Protein AF-A0A6P1MLG8-F1 (afdb_monomer_lite)

pLDDT: mean 82.68, std 13.09, range [25.73, 98.88]

Radius of gyration: 43.0 Å; chains: 1; bounding box: 121×91×119 Å

Structure (mmCIF, N/CA/C/O backbone):
data_AF-A0A6P1MLG8-F1
#
_entry.id   AF-A0A6P1MLG8-F1
#
loop_
_atom_site.group_PDB
_atom_site.id
_atom_site.type_symbol
_atom_site.label_atom_id
_atom_site.label_alt_id
_atom_site.label_comp_id
_atom_site.label_asym_id
_atom_site.label_entity_id
_atom_site.label_seq_id
_atom_site.pdbx_PDB_ins_code
_atom_site.Cartn_x
_atom_site.Cartn_y
_atom_site.Cartn_z
_atom_site.occupancy
_atom_site.B_iso_or_equiv
_atom_site.auth_seq_id
_atom_site.auth_comp_id
_atom_site.auth_asym_id
_atom_site.auth_atom_id
_atom_site.pdbx_PDB_model_num
ATOM 1 N N . MET A 1 1 ? 18.550 14.071 -23.595 1.00 86.19 1 MET A N 1
ATOM 2 C CA . MET A 1 1 ? 18.150 13.439 -22.308 1.00 86.19 1 MET A CA 1
ATOM 3 C C . MET A 1 1 ? 18.180 14.402 -21.125 1.00 86.19 1 MET A C 1
ATOM 5 O O . MET A 1 1 ? 17.138 14.565 -20.505 1.00 86.19 1 MET A O 1
ATOM 9 N N . ALA A 1 2 ? 19.297 15.062 -20.810 1.00 88.19 2 ALA A N 1
ATOM 10 C CA . ALA A 1 2 ? 19.370 16.009 -19.695 1.00 88.19 2 ALA A CA 1
ATOM 11 C C . ALA A 1 2 ? 19.981 17.363 -20.088 1.00 88.19 2 ALA A C 1
ATOM 13 O O . ALA A 1 2 ? 20.887 17.410 -20.922 1.00 88.19 2 ALA A O 1
ATOM 14 N N . GLY A 1 3 ? 19.509 18.452 -19.478 1.00 85.19 3 GLY A N 1
ATOM 15 C CA . GLY A 1 3 ? 20.079 19.789 -19.663 1.00 85.19 3 GLY A CA 1
ATOM 16 C C . GLY A 1 3 ? 21.443 19.919 -18.982 1.00 85.19 3 GLY A C 1
ATOM 17 O O . GLY A 1 3 ? 22.409 20.344 -19.613 1.00 85.19 3 GLY A O 1
ATOM 18 N N . GLN A 1 4 ? 21.554 19.471 -17.729 1.00 88.19 4 GLN A N 1
ATOM 19 C CA . GLN A 1 4 ? 22.818 19.355 -16.998 1.00 88.19 4 GLN A CA 1
ATOM 20 C C . GLN A 1 4 ? 22.858 18.107 -16.112 1.00 88.19 4 GLN A C 1
ATOM 22 O O . GLN A 1 4 ? 21.869 17.800 -15.454 1.00 88.19 4 GLN A O 1
ATOM 27 N N . ILE A 1 5 ? 24.013 17.444 -16.034 1.00 86.12 5 ILE A N 1
ATOM 28 C CA . ILE A 1 5 ? 24.300 16.369 -15.070 1.00 86.12 5 ILE A CA 1
ATOM 29 C C . ILE A 1 5 ? 25.652 16.616 -14.381 1.00 86.12 5 ILE A C 1
ATOM 31 O O . ILE A 1 5 ? 26.584 17.117 -15.011 1.00 86.12 5 ILE A O 1
ATOM 35 N N . VAL A 1 6 ? 25.762 16.282 -13.093 1.00 84.06 6 VAL A N 1
ATOM 36 C CA . VAL A 1 6 ? 26.995 16.380 -12.292 1.00 84.06 6 VAL A CA 1
ATOM 37 C C . VAL A 1 6 ? 27.158 15.111 -11.453 1.00 84.06 6 VAL A C 1
ATOM 39 O O . VAL A 1 6 ? 26.216 14.743 -10.756 1.00 84.06 6 VAL A O 1
ATOM 42 N N . SER A 1 7 ? 28.342 14.487 -11.495 1.00 80.31 7 SER A N 1
ATOM 43 C CA . SER A 1 7 ? 28.713 13.307 -10.691 1.00 80.31 7 SER A CA 1
ATOM 44 C C . SER A 1 7 ? 27.712 12.146 -10.779 1.00 80.31 7 SER A C 1
ATOM 46 O O . SER A 1 7 ? 27.046 11.791 -9.812 1.00 80.31 7 SER A O 1
ATOM 48 N N . SER A 1 8 ? 27.528 11.580 -11.973 1.00 78.94 8 SER A N 1
ATOM 49 C CA . SER A 1 8 ? 26.532 10.524 -12.217 1.00 78.94 8 SER A CA 1
ATOM 50 C C . SER A 1 8 ? 26.984 9.512 -13.267 1.00 78.94 8 SER A C 1
ATOM 52 O O . SER A 1 8 ? 27.809 9.828 -14.127 1.00 78.94 8 SER A O 1
ATOM 54 N N . GLU A 1 9 ? 26.391 8.321 -13.252 1.00 86.12 9 GLU A N 1
ATOM 55 C CA . GLU A 1 9 ? 26.496 7.339 -14.327 1.00 86.12 9 GLU A CA 1
ATOM 56 C C . GLU A 1 9 ? 25.232 7.354 -15.195 1.00 86.12 9 GLU A C 1
ATOM 58 O O . GLU A 1 9 ? 24.102 7.229 -14.724 1.00 86.12 9 GLU A O 1
ATOM 63 N N . VAL A 1 10 ? 25.426 7.524 -16.499 1.00 87.56 10 VAL A N 1
ATOM 64 C CA . VAL A 1 10 ? 24.366 7.517 -17.505 1.00 87.56 10 VAL A CA 1
ATOM 65 C C . VAL A 1 10 ? 24.697 6.411 -18.490 1.00 87.56 10 VAL A C 1
ATOM 67 O O . VAL A 1 10 ? 25.672 6.515 -19.232 1.00 87.56 10 VAL A O 1
ATOM 70 N N . SER A 1 11 ? 23.894 5.353 -18.519 1.00 90.38 11 SER A N 1
ATOM 71 C CA . SER A 1 11 ? 24.156 4.198 -19.374 1.00 90.38 11 SER A CA 1
ATOM 72 C C . SER A 1 11 ? 22.904 3.705 -20.083 1.00 90.38 11 SER A C 1
ATOM 74 O O . SER A 1 11 ? 21.806 3.815 -19.559 1.00 90.38 11 SER A O 1
ATOM 76 N N . ASN A 1 12 ? 23.037 3.141 -21.282 1.00 91.88 12 ASN A N 1
ATOM 77 C CA . ASN A 1 12 ? 21.920 2.485 -21.977 1.00 91.88 12 ASN A CA 1
ATOM 78 C C . ASN A 1 12 ? 20.707 3.403 -22.229 1.00 91.88 12 ASN A C 1
ATOM 80 O O . ASN A 1 12 ? 19.568 3.032 -21.950 1.00 91.88 12 ASN A O 1
ATOM 84 N N . ASN A 1 13 ? 20.949 4.617 -22.731 1.00 93.81 13 ASN A N 1
ATOM 85 C CA . ASN A 1 13 ? 19.914 5.631 -22.944 1.00 93.81 13 ASN A CA 1
ATOM 86 C C . ASN A 1 13 ? 19.900 6.148 -24.385 1.00 93.81 13 ASN A C 1
ATOM 88 O O . ASN A 1 13 ? 20.945 6.212 -25.035 1.00 93.81 13 ASN A O 1
ATOM 92 N N . TYR A 1 14 ? 18.743 6.597 -24.878 1.00 95.12 14 TYR A N 1
ATOM 93 C CA . TYR A 1 14 ? 18.667 7.138 -26.238 1.00 95.12 14 TYR A CA 1
ATOM 94 C C . TYR A 1 14 ? 17.743 8.339 -26.433 1.00 95.12 14 TYR A C 1
ATOM 96 O O . TYR A 1 14 ? 16.795 8.570 -25.684 1.00 95.12 14 TYR A O 1
ATOM 104 N N . ASN A 1 15 ? 18.037 9.119 -27.475 1.00 94.75 15 ASN A N 1
ATOM 105 C CA . ASN A 1 15 ? 17.224 10.248 -27.910 1.00 94.75 15 ASN A CA 1
ATOM 106 C C . ASN A 1 15 ? 16.927 10.184 -29.414 1.00 94.75 15 ASN A C 1
ATOM 108 O O . ASN A 1 15 ? 17.840 10.223 -30.242 1.00 94.75 15 ASN A O 1
ATOM 112 N N . ILE A 1 16 ? 15.642 10.172 -29.766 1.00 94.62 16 ILE A N 1
ATOM 113 C CA . ILE A 1 16 ? 15.180 10.332 -31.156 1.00 94.62 16 ILE A CA 1
ATOM 114 C C . ILE A 1 16 ? 14.435 11.660 -31.373 1.00 94.62 16 ILE A C 1
ATOM 116 O O . ILE A 1 16 ? 14.196 12.063 -32.506 1.00 94.62 16 ILE A O 1
ATOM 120 N N . GLY A 1 17 ? 14.083 12.366 -30.293 1.00 93.44 17 GLY A N 1
ATOM 121 C CA . GLY A 1 17 ? 13.396 13.653 -30.362 1.00 93.44 17 GLY A CA 1
ATOM 122 C C . GLY A 1 17 ? 14.304 14.798 -30.820 1.00 93.44 17 GLY A C 1
ATOM 123 O O . GLY A 1 17 ? 15.451 14.910 -30.386 1.00 93.44 17 GLY A O 1
ATOM 124 N N . ASN A 1 18 ? 13.783 15.687 -31.671 1.00 94.06 18 ASN A N 1
ATOM 125 C CA . ASN A 1 18 ? 14.533 16.854 -32.149 1.00 94.06 18 ASN A CA 1
ATOM 126 C C . ASN A 1 18 ? 14.794 17.861 -31.023 1.00 94.06 18 ASN A C 1
ATOM 128 O O . ASN A 1 18 ? 13.895 18.163 -30.237 1.00 94.06 18 ASN A O 1
ATOM 132 N N . ILE A 1 19 ? 15.993 18.435 -31.017 1.00 91.88 19 ILE A N 1
ATOM 133 C CA . ILE A 1 19 ? 16.480 19.430 -30.067 1.00 91.88 19 ILE A CA 1
ATOM 134 C C . ILE A 1 19 ? 16.705 20.752 -30.804 1.00 91.88 19 ILE A C 1
ATOM 136 O O . ILE A 1 19 ? 17.465 20.816 -31.767 1.00 91.88 19 ILE A O 1
ATOM 140 N N . ASN A 1 20 ? 16.076 21.824 -30.331 1.00 90.19 20 ASN A N 1
ATOM 141 C CA . ASN A 1 20 ? 16.296 23.182 -30.826 1.00 90.19 20 ASN A CA 1
ATOM 142 C C . ASN A 1 20 ? 16.650 24.101 -29.648 1.00 90.19 20 ASN A C 1
ATOM 144 O O . ASN A 1 20 ? 15.842 24.270 -28.737 1.00 90.19 20 ASN A O 1
ATOM 148 N N . ALA A 1 21 ? 17.855 24.669 -29.648 1.00 84.56 21 ALA A N 1
ATOM 149 C CA . ALA A 1 21 ? 18.370 25.534 -28.592 1.00 84.56 21 ALA A CA 1
ATOM 150 C C . ALA A 1 21 ? 18.819 26.889 -29.157 1.00 84.56 21 ALA A C 1
ATOM 152 O O . ALA A 1 21 ? 19.627 26.964 -30.077 1.00 84.56 21 ALA A O 1
ATOM 153 N N . SER A 1 22 ? 18.336 27.993 -28.589 1.00 75.69 22 SER A N 1
ATOM 154 C CA . SER A 1 22 ? 18.544 29.311 -29.195 1.00 75.69 22 SER A CA 1
ATOM 155 C C . SER A 1 22 ? 19.843 30.022 -28.817 1.00 75.69 22 SER A C 1
ATOM 157 O O . SER A 1 22 ? 20.134 31.009 -29.480 1.00 75.69 22 SER A O 1
ATOM 159 N N . LYS A 1 23 ? 20.601 29.613 -27.776 1.00 66.31 23 LYS A N 1
ATOM 160 C CA . LYS A 1 23 ? 21.800 30.362 -27.306 1.00 66.31 23 LYS A CA 1
ATOM 161 C C . LYS A 1 23 ? 22.966 29.564 -26.677 1.00 66.31 23 LYS A C 1
ATOM 163 O O . LYS A 1 23 ? 23.998 30.184 -26.435 1.00 66.31 23 LYS A O 1
ATOM 168 N N . GLN A 1 24 ? 22.866 28.257 -26.385 1.00 69.06 24 GLN A N 1
ATOM 169 C CA . GLN A 1 24 ? 23.890 27.529 -25.593 1.00 69.06 24 GLN A CA 1
ATOM 170 C C . GLN A 1 24 ? 24.137 26.058 -26.017 1.00 69.06 24 GLN A C 1
ATOM 172 O O . GLN A 1 24 ? 23.518 25.560 -26.960 1.00 69.06 24 GLN A O 1
ATOM 177 N N . ASN A 1 25 ? 25.074 25.408 -25.304 1.00 78.50 25 ASN A N 1
ATOM 178 C CA . ASN A 1 25 ? 25.494 24.001 -25.355 1.00 78.50 25 ASN A CA 1
ATOM 179 C C . ASN A 1 25 ? 24.328 23.018 -25.574 1.00 78.50 25 ASN A C 1
ATOM 181 O O . ASN A 1 25 ? 23.558 22.750 -24.653 1.00 78.50 25 ASN A O 1
ATOM 185 N N . ALA A 1 26 ? 24.229 22.440 -26.771 1.00 86.06 26 ALA A N 1
ATOM 186 C CA . ALA A 1 26 ? 23.198 21.465 -27.123 1.00 86.06 26 ALA A CA 1
ATOM 187 C C . ALA A 1 26 ? 23.804 20.074 -27.361 1.00 86.06 26 ALA A C 1
ATOM 189 O O . ALA A 1 26 ? 24.640 19.897 -28.247 1.00 86.06 26 ALA A O 1
ATOM 190 N N . GLY A 1 27 ? 23.370 19.077 -26.591 1.00 87.38 27 GLY A N 1
ATOM 191 C CA . GLY A 1 27 ? 23.768 17.680 -26.775 1.00 87.38 27 GLY A CA 1
ATOM 192 C C . GLY A 1 27 ? 22.565 16.764 -26.952 1.00 87.38 27 GLY A C 1
ATOM 193 O O . GLY A 1 27 ? 21.539 16.973 -26.308 1.00 87.38 27 GLY A O 1
ATOM 194 N N . GLY A 1 28 ? 22.694 15.734 -27.792 1.00 87.56 28 GLY A N 1
ATOM 195 C CA . GLY A 1 28 ? 21.630 14.743 -28.007 1.00 87.56 28 GLY A CA 1
ATOM 196 C C . GLY A 1 28 ? 21.229 13.999 -26.732 1.00 87.56 28 GLY A C 1
ATOM 197 O O . GLY A 1 28 ? 20.047 13.791 -26.441 1.00 87.56 28 GLY A O 1
ATOM 198 N N . ILE A 1 29 ? 22.221 13.669 -25.901 1.00 90.12 29 ILE A N 1
ATOM 199 C CA . ILE A 1 29 ? 22.004 13.052 -24.593 1.00 90.12 29 ILE A CA 1
ATOM 200 C C . ILE A 1 29 ? 22.148 14.097 -23.489 1.00 90.12 29 ILE A C 1
ATOM 202 O O . ILE A 1 29 ? 21.169 14.315 -22.776 1.00 90.12 29 ILE A O 1
ATOM 206 N N . LEU A 1 30 ? 23.289 14.784 -23.366 1.00 88.50 30 LEU A N 1
ATOM 207 C CA . LEU A 1 30 ? 23.536 15.742 -22.275 1.00 88.50 30 LEU A CA 1
ATOM 208 C C . LEU A 1 30 ? 23.954 17.118 -22.806 1.00 88.50 30 LEU A C 1
ATOM 210 O O . LEU A 1 30 ? 24.867 17.206 -23.621 1.00 88.50 30 LEU A O 1
ATOM 214 N N . GLY A 1 31 ? 23.340 18.193 -22.301 1.00 85.12 31 GLY A N 1
ATOM 215 C CA . GLY A 1 31 ? 23.728 19.575 -22.616 1.00 85.12 31 GLY A CA 1
ATOM 216 C C . GLY A 1 31 ? 25.004 20.022 -21.892 1.00 85.12 31 GLY A C 1
ATOM 217 O O . GLY A 1 31 ? 25.979 20.426 -22.517 1.00 85.12 31 GLY A O 1
ATOM 218 N N . LYS A 1 32 ? 25.040 19.918 -20.563 1.00 82.69 32 LYS A N 1
ATOM 219 C CA . LYS A 1 32 ? 26.218 20.200 -19.727 1.00 82.69 32 LYS A CA 1
ATOM 220 C C . LYS A 1 32 ? 26.530 18.991 -18.853 1.00 82.69 32 LYS A C 1
ATOM 222 O O . LYS A 1 32 ? 25.618 18.379 -18.306 1.00 82.69 32 LYS A O 1
ATOM 227 N N . TYR A 1 33 ? 27.805 18.651 -18.700 1.00 78.69 33 TYR A N 1
ATOM 228 C CA . TYR A 1 33 ? 28.207 17.530 -17.854 1.00 78.69 33 TYR A CA 1
ATOM 229 C C . TYR A 1 33 ? 29.556 17.788 -17.168 1.00 78.69 33 TYR A C 1
ATOM 231 O O . TYR A 1 33 ? 30.425 18.450 -17.738 1.00 78.69 33 TYR A O 1
ATOM 239 N N . SER A 1 34 ? 29.714 17.278 -15.946 1.00 79.62 34 SER A N 1
ATOM 240 C CA . SER A 1 34 ? 30.968 17.292 -15.177 1.00 79.62 34 SER A CA 1
ATOM 241 C C . SER A 1 34 ? 31.050 16.056 -14.278 1.00 79.62 34 SER A C 1
ATOM 243 O O . SER A 1 34 ? 30.030 15.622 -13.740 1.00 79.62 34 SER A O 1
ATOM 245 N N . ASP A 1 35 ? 32.241 15.465 -14.158 1.00 78.12 35 ASP A N 1
ATOM 246 C CA . ASP A 1 35 ? 32.533 14.301 -13.298 1.00 78.12 35 ASP A CA 1
ATOM 247 C C . ASP A 1 35 ? 31.579 13.103 -13.469 1.00 78.12 35 ASP A C 1
ATOM 249 O O . ASP A 1 35 ? 31.370 12.313 -12.559 1.00 78.12 35 ASP A O 1
ATOM 253 N N . SER A 1 36 ? 30.986 12.961 -14.658 1.00 77.38 36 SER A N 1
ATOM 254 C CA . SER A 1 36 ? 29.992 11.927 -14.972 1.00 77.38 36 SER A CA 1
ATOM 255 C C . SER A 1 36 ? 30.530 10.922 -15.990 1.00 77.38 36 SER A C 1
ATOM 257 O O . SER A 1 36 ? 31.358 11.281 -16.834 1.00 77.38 36 SER A O 1
ATOM 259 N N . LYS A 1 37 ? 30.048 9.679 -15.924 1.00 85.25 37 LYS A N 1
ATOM 260 C CA . LYS A 1 37 ? 30.339 8.601 -16.881 1.00 85.25 37 LYS A CA 1
ATOM 261 C C . LYS A 1 37 ? 29.153 8.430 -17.824 1.00 85.25 37 LYS A C 1
ATOM 263 O O . LYS A 1 37 ? 28.012 8.376 -17.373 1.00 85.25 37 LYS A O 1
ATOM 268 N N . LEU A 1 38 ? 29.421 8.347 -19.123 1.00 86.25 38 LEU A N 1
ATOM 269 C CA . LEU A 1 38 ? 28.404 8.146 -20.150 1.00 86.25 38 LEU A CA 1
ATOM 270 C C . LEU A 1 38 ? 28.769 6.933 -21.004 1.00 86.25 38 LEU A C 1
ATOM 272 O O . LEU A 1 38 ? 29.822 6.932 -21.643 1.00 86.25 38 LEU A O 1
ATOM 276 N N . SER A 1 39 ? 27.909 5.916 -21.032 1.00 88.12 39 SER A N 1
ATOM 277 C CA . SER A 1 39 ? 28.180 4.667 -21.748 1.00 88.12 39 SER A CA 1
ATOM 278 C C . SER A 1 39 ? 26.981 4.141 -22.534 1.00 88.12 39 SER A C 1
ATOM 280 O O . SER A 1 39 ? 25.834 4.327 -22.140 1.00 88.12 39 SER A O 1
ATOM 282 N N . SER A 1 40 ? 27.225 3.479 -23.667 1.00 89.69 40 SER A N 1
ATOM 283 C CA . SER A 1 40 ? 26.185 2.769 -24.434 1.00 89.69 40 SER A CA 1
ATOM 284 C C . SER A 1 40 ? 24.932 3.619 -24.705 1.00 89.69 40 SER A C 1
ATOM 286 O O . SER A 1 40 ? 23.815 3.195 -24.427 1.00 89.69 40 SER A O 1
ATOM 288 N N . CYS A 1 41 ? 25.103 4.847 -25.201 1.00 91.62 41 CYS A N 1
ATOM 289 C CA . CYS A 1 41 ? 23.995 5.762 -25.503 1.00 91.62 41 CYS A CA 1
ATOM 290 C C . CYS A 1 41 ? 23.994 6.206 -26.971 1.00 91.62 41 CYS A C 1
ATOM 292 O O . CYS A 1 41 ? 25.057 6.298 -27.591 1.00 91.62 41 CYS A O 1
ATOM 294 N N . TYR A 1 42 ? 22.828 6.564 -27.524 1.00 93.38 42 TYR A N 1
ATOM 295 C CA . TYR A 1 42 ? 22.773 7.088 -28.895 1.00 93.38 42 TYR A CA 1
ATOM 296 C C . TYR A 1 42 ? 21.770 8.223 -29.142 1.00 93.38 42 TYR A C 1
ATOM 298 O O . TYR A 1 42 ? 20.747 8.346 -28.469 1.00 93.38 42 TYR A O 1
ATOM 306 N N . ASN A 1 43 ? 22.053 9.044 -30.157 1.00 92.94 43 ASN A N 1
ATOM 307 C CA . ASN A 1 43 ? 21.166 10.114 -30.617 1.00 92.94 43 ASN A CA 1
ATOM 308 C C . ASN A 1 43 ? 20.942 10.088 -32.133 1.00 92.94 43 ASN A C 1
ATOM 310 O O . ASN A 1 43 ? 21.902 10.115 -32.902 1.00 92.94 43 ASN A O 1
ATOM 314 N N . VAL A 1 44 ? 19.682 10.172 -32.555 1.00 93.88 44 VAL A N 1
ATOM 315 C CA . VAL A 1 44 ? 19.309 10.386 -33.969 1.00 93.88 44 VAL A CA 1
ATOM 316 C C . VAL A 1 44 ? 18.452 11.631 -34.190 1.00 93.88 44 VAL A C 1
ATOM 318 O O . VAL A 1 44 ? 18.314 12.075 -35.324 1.00 93.88 44 VAL A O 1
ATOM 321 N N . GLY A 1 45 ? 17.922 12.235 -33.121 1.00 91.56 45 GLY A N 1
ATOM 322 C CA . GLY A 1 45 ? 17.158 13.477 -33.216 1.00 91.56 45 GLY A CA 1
ATOM 323 C C . GLY A 1 45 ? 18.015 14.640 -33.720 1.00 91.56 45 GLY A C 1
ATOM 324 O O . GLY A 1 45 ? 19.174 14.784 -33.316 1.00 91.56 45 GLY A O 1
ATOM 325 N N . ASN A 1 46 ? 17.442 15.484 -34.582 1.00 91.62 46 ASN A N 1
ATOM 326 C CA . ASN A 1 46 ? 18.136 16.652 -35.130 1.00 91.62 46 ASN A CA 1
ATOM 327 C C . ASN A 1 46 ? 18.438 17.669 -34.029 1.00 91.62 46 ASN A C 1
ATOM 329 O O . ASN A 1 46 ? 17.576 17.953 -33.203 1.00 91.62 46 ASN A O 1
ATOM 333 N N . ILE A 1 47 ? 19.635 18.248 -34.054 1.00 88.44 47 ILE A N 1
ATOM 334 C CA . ILE A 1 47 ? 20.130 19.219 -33.081 1.00 88.44 47 ILE A CA 1
ATOM 335 C C . ILE A 1 47 ? 20.431 20.532 -33.802 1.00 88.44 47 ILE A C 1
ATOM 337 O O . ILE A 1 47 ? 21.395 20.664 -34.566 1.00 88.44 47 ILE A O 1
ATOM 341 N N . GLU A 1 48 ? 19.614 21.530 -33.497 1.00 87.38 48 GLU A N 1
ATOM 342 C CA . GLU A 1 48 ? 19.747 22.903 -33.965 1.00 87.38 48 GLU A CA 1
ATOM 343 C C . GLU A 1 48 ? 20.188 23.788 -32.794 1.00 87.38 48 GLU A C 1
ATOM 345 O O . GLU A 1 48 ? 19.496 23.877 -31.782 1.00 87.38 48 GLU A O 1
ATOM 350 N N . SER A 1 49 ? 21.349 24.439 -32.911 1.00 82.12 49 SER A N 1
ATOM 351 C CA . SER A 1 49 ? 21.798 25.462 -31.957 1.00 82.12 49 SER A CA 1
ATOM 352 C C . SER A 1 49 ? 22.716 26.483 -32.617 1.00 82.12 49 SER A C 1
ATOM 354 O O . SER A 1 49 ? 23.491 26.130 -33.512 1.00 82.12 49 SER A O 1
ATOM 356 N N . ILE A 1 50 ? 22.644 27.739 -32.159 1.00 76.62 50 ILE A N 1
ATOM 357 C CA . ILE A 1 50 ? 23.608 28.790 -32.532 1.00 76.62 50 ILE A CA 1
ATOM 358 C C . ILE A 1 50 ? 24.914 28.719 -31.717 1.00 76.62 50 ILE A C 1
ATOM 360 O O . ILE A 1 50 ? 25.881 29.384 -32.078 1.00 76.62 50 ILE A O 1
ATOM 364 N N . GLY A 1 51 ? 24.933 27.960 -30.612 1.00 74.25 51 GLY A N 1
ATOM 365 C CA . GLY A 1 51 ? 26.101 27.745 -29.748 1.00 74.25 51 GLY A CA 1
ATOM 366 C C . GLY A 1 51 ? 26.803 26.406 -30.010 1.00 74.25 51 GLY A C 1
ATOM 367 O O . GLY A 1 51 ? 26.577 25.766 -31.040 1.00 74.25 51 GLY A O 1
ATOM 368 N N . SER A 1 52 ? 27.646 25.961 -29.068 1.00 77.94 52 SER A N 1
ATOM 369 C CA . SER A 1 52 ? 28.302 24.648 -29.149 1.00 77.94 52 SER A CA 1
ATOM 370 C C . SER A 1 52 ? 27.266 23.531 -29.219 1.00 77.94 52 SER A C 1
ATOM 372 O O . SER A 1 52 ? 26.294 23.517 -28.462 1.00 77.94 52 SER A O 1
ATOM 374 N N . LYS A 1 53 ? 27.477 22.572 -30.117 1.00 81.50 53 LYS A N 1
ATOM 375 C CA . LYS A 1 53 ? 26.600 21.412 -30.276 1.00 81.50 53 LYS A CA 1
ATOM 376 C C . LYS A 1 53 ? 27.408 20.135 -30.431 1.00 81.50 53 LYS A C 1
ATOM 378 O O . LYS A 1 53 ? 28.488 20.153 -31.015 1.00 81.50 53 LYS A O 1
ATOM 383 N N . GLY A 1 54 ? 26.854 19.025 -29.965 1.00 82.25 54 GLY A N 1
ATOM 384 C CA . GLY A 1 54 ? 27.423 17.707 -30.207 1.00 82.25 54 GLY A CA 1
ATOM 385 C C . GLY A 1 54 ? 26.358 16.625 -30.227 1.00 82.25 54 GLY A C 1
ATOM 386 O O . GLY A 1 54 ? 25.315 16.742 -29.589 1.00 82.25 54 GLY A O 1
ATOM 387 N N . GLY A 1 55 ? 26.608 15.562 -30.991 1.00 83.69 55 GLY A N 1
ATOM 388 C CA . GLY A 1 55 ? 25.613 14.511 -31.213 1.00 83.69 55 GLY A CA 1
ATOM 389 C C . GLY A 1 55 ? 25.199 13.806 -29.924 1.00 83.69 55 GLY A C 1
ATOM 390 O O . GLY A 1 55 ? 24.054 13.409 -29.780 1.00 83.69 55 GLY A O 1
ATOM 391 N N . ILE A 1 56 ? 26.106 13.729 -28.950 1.00 87.38 56 ILE A N 1
ATOM 392 C CA . ILE A 1 56 ? 25.864 13.144 -27.627 1.00 87.38 56 ILE A CA 1
ATOM 393 C C . ILE A 1 56 ? 26.020 14.206 -26.533 1.00 87.38 56 ILE A C 1
ATOM 395 O O . ILE A 1 56 ? 25.076 14.461 -25.784 1.00 87.38 56 ILE A O 1
ATOM 399 N N . VAL A 1 57 ? 27.194 14.844 -26.496 1.00 84.81 57 VAL A N 1
ATOM 400 C CA . VAL A 1 57 ? 27.588 15.941 -25.598 1.00 84.81 57 VAL A CA 1
ATOM 401 C C . VAL A 1 57 ? 28.266 17.054 -26.413 1.00 84.81 57 VAL A C 1
ATOM 403 O O . VAL A 1 57 ? 28.948 16.731 -27.385 1.00 84.81 57 VAL A O 1
ATOM 406 N N . PRO A 1 58 ? 28.134 18.342 -26.043 1.00 78.69 58 PRO A N 1
ATOM 407 C CA . PRO A 1 58 ? 28.707 19.464 -26.797 1.00 78.69 58 PRO A CA 1
ATOM 408 C C . PRO A 1 58 ? 30.186 19.771 -26.505 1.00 78.69 58 PRO A C 1
ATOM 410 O O . PRO A 1 58 ? 30.766 20.593 -27.207 1.00 78.69 58 PRO A O 1
ATOM 413 N N . SER A 1 59 ? 30.810 19.154 -25.495 1.00 70.75 59 SER A N 1
ATOM 414 C CA . SER A 1 59 ? 32.250 19.285 -25.213 1.00 70.75 59 SER A CA 1
ATOM 415 C C . SER A 1 59 ? 32.883 17.929 -24.875 1.00 70.75 59 SER A C 1
ATOM 417 O O . SER A 1 59 ? 32.238 17.042 -24.319 1.00 70.75 59 SER A O 1
ATOM 419 N N . ALA A 1 60 ? 34.150 17.737 -25.241 1.00 57.09 60 ALA A N 1
ATOM 420 C CA . ALA A 1 60 ? 34.844 16.450 -25.173 1.00 57.09 60 ALA A CA 1
ATOM 421 C C . ALA A 1 60 ? 35.396 16.121 -23.763 1.00 57.09 60 ALA A C 1
ATOM 423 O O . ALA A 1 60 ? 36.090 16.946 -23.175 1.00 57.09 60 ALA A O 1
ATOM 424 N N . SER A 1 61 ? 35.173 14.895 -23.266 1.00 62.88 61 SER A N 1
ATOM 425 C CA . SER A 1 61 ? 35.848 14.313 -22.088 1.00 62.88 61 SER A CA 1
ATOM 426 C C . SER A 1 61 ? 36.174 12.839 -22.324 1.00 62.88 61 SER A C 1
ATOM 428 O O . SER A 1 61 ? 35.542 12.182 -23.150 1.00 62.88 61 SER A O 1
ATOM 430 N N . SER A 1 62 ? 37.128 12.311 -21.559 1.00 59.88 62 SER A N 1
ATOM 431 C CA . SER A 1 62 ? 37.534 10.900 -21.561 1.00 59.88 62 SER A CA 1
ATOM 432 C C . SER A 1 62 ? 36.476 9.920 -21.034 1.00 59.88 62 SER A C 1
ATOM 434 O O . SER A 1 62 ? 36.712 8.719 -21.077 1.00 59.88 62 SER A O 1
ATOM 436 N N . ASN A 1 63 ? 35.332 10.401 -20.533 1.00 76.94 63 ASN A N 1
ATOM 437 C CA . ASN A 1 63 ? 34.342 9.583 -19.823 1.00 76.94 63 ASN A CA 1
ATOM 438 C C . ASN A 1 63 ? 33.113 9.225 -20.682 1.00 76.94 63 ASN A C 1
ATOM 440 O O . ASN A 1 63 ? 32.094 8.797 -20.142 1.00 76.94 63 ASN A O 1
ATOM 444 N N . VAL A 1 64 ? 33.195 9.417 -22.005 1.00 82.56 64 VAL A N 1
ATOM 445 C CA . VAL A 1 64 ? 32.176 8.994 -22.979 1.00 82.56 64 VAL A CA 1
ATOM 446 C C . VAL A 1 64 ? 32.668 7.736 -23.689 1.00 82.56 64 VAL A C 1
ATOM 448 O O . VAL A 1 64 ? 33.678 7.772 -24.389 1.00 82.56 64 VAL A O 1
ATOM 451 N N . LEU A 1 65 ? 31.959 6.623 -23.508 1.00 85.25 65 LEU A N 1
ATOM 452 C CA . LEU A 1 65 ? 32.333 5.307 -24.024 1.00 85.25 65 LEU A CA 1
ATOM 453 C C . LEU A 1 65 ? 31.172 4.691 -24.800 1.00 85.25 65 LEU A C 1
ATOM 455 O O . LEU A 1 65 ? 30.021 4.787 -24.394 1.00 85.25 65 LEU A O 1
ATOM 459 N N . ASN A 1 66 ? 31.460 4.025 -25.915 1.00 87.00 66 ASN A N 1
ATOM 460 C CA . ASN A 1 66 ? 30.454 3.277 -26.673 1.00 87.00 66 ASN A CA 1
ATOM 461 C C . ASN A 1 66 ? 29.184 4.088 -27.035 1.00 87.00 66 ASN A C 1
ATOM 463 O O . ASN A 1 66 ? 28.068 3.593 -26.911 1.00 87.00 66 ASN A O 1
ATOM 467 N N . CYS A 1 67 ? 29.338 5.362 -27.419 1.00 88.88 67 CYS A N 1
ATOM 468 C CA . CYS A 1 67 ? 28.213 6.249 -27.734 1.00 88.88 67 CYS A CA 1
ATOM 469 C C . CYS A 1 67 ? 28.212 6.697 -29.203 1.00 88.88 67 CYS A C 1
ATOM 471 O O . CYS A 1 67 ? 29.260 7.072 -29.740 1.00 88.88 67 CYS A O 1
ATOM 473 N N . TYR A 1 68 ? 27.025 6.728 -29.821 1.00 91.06 68 TYR A N 1
ATOM 474 C CA . TYR A 1 68 ? 26.858 6.903 -31.272 1.00 91.06 68 TYR A CA 1
ATOM 475 C C . TYR A 1 68 ? 25.830 7.971 -31.641 1.00 91.06 68 TYR A C 1
ATOM 477 O O . TYR A 1 68 ? 24.796 8.101 -30.997 1.00 91.06 68 TYR A O 1
ATOM 485 N N . PHE A 1 69 ? 26.058 8.715 -32.720 1.00 91.12 69 PHE A N 1
ATOM 486 C CA . PHE A 1 69 ? 25.068 9.676 -33.214 1.00 91.12 69 PHE A CA 1
ATOM 487 C C . PHE A 1 69 ? 24.962 9.690 -34.737 1.00 91.12 69 PHE A C 1
ATOM 489 O O . PHE A 1 69 ? 25.919 9.346 -35.427 1.00 91.12 69 PHE A O 1
ATOM 496 N N . LEU A 1 70 ? 23.802 10.091 -35.261 1.00 91.25 70 LEU A N 1
ATOM 497 C CA . LEU A 1 70 ? 23.553 10.167 -36.702 1.00 91.25 70 LEU A CA 1
ATOM 498 C C . LEU A 1 70 ? 24.349 11.312 -37.357 1.00 91.25 70 LEU A C 1
ATOM 500 O O . LEU A 1 70 ? 24.265 12.457 -36.929 1.00 91.25 70 LEU A O 1
ATOM 504 N N . GLU A 1 71 ? 25.093 11.015 -38.424 1.00 85.56 71 GLU A N 1
ATOM 505 C CA . GLU A 1 71 ? 26.068 11.920 -39.068 1.00 85.56 71 GLU A CA 1
ATOM 506 C C . GLU A 1 71 ? 25.494 13.292 -39.480 1.00 85.56 71 GLU A C 1
ATOM 508 O O . GLU A 1 71 ? 26.178 14.306 -39.375 1.00 85.56 71 GLU A O 1
ATOM 513 N N . ASN A 1 72 ? 24.208 13.349 -39.842 1.00 82.94 72 ASN A N 1
ATOM 514 C CA . ASN A 1 72 ? 23.521 14.578 -40.255 1.00 82.94 72 ASN A CA 1
ATOM 515 C C . ASN A 1 72 ? 22.595 15.169 -39.183 1.00 82.94 72 ASN A C 1
ATOM 517 O O . ASN A 1 72 ? 21.857 16.112 -39.462 1.00 82.94 72 ASN A O 1
ATOM 521 N N . CYS A 1 73 ? 22.623 14.651 -37.951 1.00 85.38 73 CYS A N 1
ATOM 522 C CA . CYS A 1 73 ? 21.799 15.206 -36.880 1.00 85.38 73 CYS A CA 1
ATOM 523 C C . CYS A 1 73 ? 22.326 16.559 -36.374 1.00 85.38 73 CYS A C 1
ATOM 525 O O . CYS A 1 73 ? 21.663 17.200 -35.567 1.00 85.38 73 CYS A O 1
ATOM 527 N N . LEU A 1 74 ? 23.513 17.006 -36.805 1.00 81.75 74 LEU A N 1
ATOM 528 C CA . LEU A 1 74 ? 24.126 18.274 -36.403 1.00 81.75 74 LEU A CA 1
ATOM 529 C C . LEU A 1 74 ? 24.074 19.289 -37.547 1.00 81.75 74 LEU A C 1
ATOM 531 O O . LEU A 1 74 ? 24.681 19.099 -38.595 1.00 81.75 74 LEU A O 1
ATOM 535 N N . VAL A 1 75 ? 23.421 20.429 -37.324 1.00 61.41 75 VAL A N 1
ATOM 536 C CA . VAL A 1 75 ? 23.357 21.508 -38.325 1.00 61.41 75 VAL A CA 1
ATOM 537 C C . VAL A 1 75 ? 24.542 22.476 -38.145 1.00 61.41 75 VAL A C 1
ATOM 539 O O . VAL A 1 75 ? 24.393 23.503 -37.489 1.00 61.41 75 VAL A O 1
ATOM 542 N N . GLY A 1 76 ? 25.752 22.147 -38.636 1.00 50.25 76 GLY A N 1
ATOM 543 C CA . GLY A 1 76 ? 26.979 22.994 -38.599 1.00 50.25 76 GLY A CA 1
ATOM 544 C C . GLY A 1 76 ? 28.254 22.283 -38.073 1.00 50.25 76 GLY A C 1
ATOM 545 O O . GLY A 1 76 ? 28.164 21.105 -37.746 1.00 50.25 76 GLY A O 1
ATOM 546 N N . PRO A 1 77 ? 29.432 22.951 -37.975 1.00 44.19 77 PRO A N 1
ATOM 547 C CA . PRO A 1 77 ? 30.722 22.297 -37.678 1.00 44.19 77 PRO A CA 1
ATOM 548 C C . PRO A 1 77 ? 30.801 21.681 -36.265 1.00 44.19 77 PRO A C 1
ATOM 550 O O . PRO A 1 77 ? 30.152 22.168 -35.339 1.00 44.19 77 PRO A O 1
ATOM 553 N N . THR A 1 78 ? 31.589 20.607 -36.124 1.00 54.34 78 THR A N 1
ATOM 554 C CA . THR A 1 78 ? 31.575 19.643 -35.002 1.00 54.34 78 THR A CA 1
ATOM 555 C C . THR A 1 78 ? 32.884 19.563 -34.208 1.00 54.34 78 THR A C 1
ATOM 557 O O . THR A 1 78 ? 33.948 19.468 -34.815 1.00 54.34 78 THR A O 1
ATOM 560 N N . ASP A 1 79 ? 32.783 19.421 -32.880 1.00 50.62 79 ASP A N 1
ATOM 561 C CA . ASP A 1 79 ? 33.875 19.038 -31.966 1.00 50.62 79 ASP A CA 1
ATOM 562 C C . ASP A 1 79 ? 33.585 17.654 -31.338 1.00 50.62 79 ASP A C 1
ATOM 564 O O . ASP A 1 79 ? 33.011 17.558 -30.254 1.00 50.62 79 ASP A O 1
ATOM 568 N N . ALA A 1 80 ? 33.945 16.549 -32.003 1.00 53.06 80 ALA A N 1
ATOM 569 C CA . ALA A 1 80 ? 33.722 15.195 -31.473 1.00 53.06 80 ALA A CA 1
ATOM 570 C C . ALA A 1 80 ? 35.018 14.369 -31.471 1.00 53.06 80 ALA A C 1
ATOM 572 O O . ALA A 1 80 ? 35.439 13.851 -32.499 1.00 53.06 80 ALA A O 1
ATOM 573 N N . LYS A 1 81 ? 35.656 14.240 -30.297 1.00 54.97 81 LYS A N 1
ATOM 574 C CA . LYS A 1 81 ? 36.864 13.410 -30.103 1.00 54.97 81 LYS A CA 1
ATOM 575 C C . LYS A 1 81 ? 36.585 12.053 -29.420 1.00 54.97 81 LYS A C 1
ATOM 577 O O . LYS A 1 81 ? 37.469 11.207 -29.437 1.00 54.97 81 LYS A O 1
ATOM 582 N N . TYR A 1 82 ? 35.382 11.837 -28.854 1.00 62.75 82 TYR A N 1
ATOM 583 C CA . TYR A 1 82 ? 35.042 10.653 -28.024 1.00 62.75 82 TYR A CA 1
ATOM 584 C C . TYR A 1 82 ? 33.623 10.063 -28.223 1.00 62.75 82 TYR A C 1
ATOM 586 O O . TYR A 1 82 ? 33.281 9.073 -27.588 1.00 62.75 82 TYR A O 1
ATOM 594 N N . ALA A 1 83 ? 32.795 10.630 -29.110 1.00 73.25 83 ALA A N 1
ATOM 595 C CA . ALA A 1 83 ? 31.535 10.024 -29.565 1.00 73.25 83 ALA A CA 1
ATOM 596 C C . ALA A 1 83 ? 31.631 9.761 -31.071 1.00 73.25 83 ALA A C 1
ATOM 598 O O . ALA A 1 83 ? 32.239 10.559 -31.787 1.00 73.25 83 ALA A O 1
ATOM 599 N N . ILE A 1 84 ? 31.052 8.658 -31.547 1.00 83.44 84 ILE A N 1
ATOM 600 C CA . ILE A 1 84 ? 31.271 8.177 -32.915 1.00 83.44 84 ILE A CA 1
ATOM 601 C C . ILE A 1 84 ? 30.059 8.534 -33.783 1.00 83.44 84 ILE A C 1
ATOM 603 O O . ILE A 1 84 ? 28.957 8.033 -33.558 1.00 83.44 84 ILE A O 1
ATOM 607 N N . SER A 1 85 ? 30.256 9.394 -34.786 1.00 86.69 85 SER A N 1
ATOM 608 C CA . SER A 1 85 ? 29.243 9.629 -35.820 1.00 86.69 85 SER A CA 1
ATOM 609 C C . SER A 1 85 ? 29.079 8.382 -36.687 1.00 86.69 85 SER A C 1
ATOM 611 O O . SER A 1 85 ? 30.071 7.764 -37.083 1.00 86.69 85 SER A O 1
ATOM 613 N N . LYS A 1 86 ? 27.837 8.033 -37.013 1.00 90.25 86 LYS A N 1
ATOM 614 C CA . LYS A 1 86 ? 27.486 6.924 -37.901 1.00 90.25 86 LYS A CA 1
ATOM 615 C C . LYS A 1 86 ? 26.455 7.387 -38.944 1.00 90.25 86 LYS A C 1
ATOM 617 O O . LYS A 1 86 ? 25.561 8.163 -38.591 1.00 90.25 86 LYS A O 1
ATOM 622 N N . PRO A 1 87 ? 26.557 6.947 -40.208 1.00 90.19 87 PRO A N 1
ATOM 623 C CA . PRO A 1 87 ? 25.566 7.258 -41.239 1.00 90.19 87 PRO A CA 1
ATOM 624 C C . PRO A 1 87 ? 24.223 6.577 -40.936 1.00 90.19 87 PRO A C 1
ATOM 626 O O . PRO A 1 87 ? 24.170 5.636 -40.143 1.00 90.19 87 PRO A O 1
ATOM 629 N N . SER A 1 88 ? 23.135 7.015 -41.585 1.00 88.44 88 SER A N 1
ATOM 630 C CA . SER A 1 88 ? 21.800 6.406 -41.409 1.00 88.44 88 SER A CA 1
ATOM 631 C C . SER A 1 88 ? 21.811 4.903 -41.657 1.00 88.44 88 SER A C 1
ATOM 633 O O . SER A 1 88 ? 21.165 4.149 -40.933 1.00 88.44 88 SER A O 1
ATOM 635 N N . ASP A 1 89 ? 22.599 4.468 -42.639 1.00 86.50 89 ASP A N 1
ATOM 636 C CA . ASP A 1 89 ? 22.674 3.070 -43.036 1.00 86.50 89 ASP A CA 1
ATOM 637 C C . ASP A 1 89 ? 23.178 2.211 -41.872 1.00 86.50 89 ASP A C 1
ATOM 639 O O . ASP A 1 89 ? 22.525 1.229 -41.541 1.00 86.50 89 ASP A O 1
ATOM 643 N N . SER A 1 90 ? 24.218 2.643 -41.146 1.00 88.38 90 SER A N 1
ATOM 644 C CA . SER A 1 90 ? 24.714 1.964 -39.936 1.00 88.38 90 SER A CA 1
ATOM 645 C C . SER A 1 90 ? 23.643 1.800 -38.846 1.00 88.38 90 SER A C 1
ATOM 647 O O . SER A 1 90 ? 23.626 0.786 -38.147 1.00 88.38 90 SER A O 1
ATOM 649 N N . PHE A 1 91 ? 22.739 2.770 -38.680 1.00 89.06 91 PHE A N 1
ATOM 650 C CA . PHE A 1 91 ? 21.616 2.634 -37.742 1.00 89.06 91 PHE A CA 1
ATOM 651 C C . PHE A 1 91 ? 20.586 1.618 -38.248 1.00 89.06 91 PHE A C 1
ATOM 653 O O . PHE A 1 91 ? 20.190 0.733 -37.496 1.00 89.06 91 PHE A O 1
ATOM 660 N N . SER A 1 92 ? 20.204 1.704 -39.524 1.00 86.62 92 SER A N 1
ATOM 661 C CA . SER A 1 92 ? 19.168 0.846 -40.114 1.00 86.62 92 SER A CA 1
ATOM 662 C C . SER A 1 92 ? 19.592 -0.619 -40.300 1.00 86.62 92 SER A C 1
ATOM 664 O O . SER A 1 92 ? 18.763 -1.518 -40.196 1.00 86.62 92 SER A O 1
ATOM 666 N N . ILE A 1 93 ? 20.883 -0.888 -40.535 1.00 83.94 93 ILE A N 1
ATOM 667 C CA . ILE A 1 93 ? 21.406 -2.256 -40.700 1.00 83.94 93 ILE A CA 1
ATOM 668 C C . ILE A 1 93 ? 21.708 -2.949 -39.364 1.00 83.94 93 ILE A C 1
ATOM 670 O O . ILE A 1 93 ? 22.090 -4.116 -39.358 1.00 83.94 93 ILE A O 1
ATOM 674 N N . GLY A 1 94 ? 21.571 -2.248 -38.233 1.00 86.56 94 GLY A N 1
ATOM 675 C CA . GLY A 1 94 ? 21.820 -2.799 -36.901 1.00 86.56 94 GLY A CA 1
ATOM 676 C C . GLY A 1 94 ? 23.269 -2.739 -36.409 1.00 86.56 94 GLY A C 1
ATOM 677 O O . GLY A 1 94 ? 23.560 -3.242 -35.324 1.00 86.56 94 GLY A O 1
ATOM 678 N N . GLU A 1 95 ? 24.181 -2.087 -37.139 1.00 89.50 95 GLU A N 1
ATOM 679 C CA . GLU A 1 95 ? 25.564 -1.882 -36.680 1.00 89.50 95 GLU A CA 1
ATOM 680 C C . GLU A 1 95 ? 25.598 -1.210 -35.309 1.00 89.50 95 GLU A C 1
ATOM 682 O O . GLU A 1 95 ? 26.294 -1.664 -34.402 1.00 89.50 95 GLU A O 1
ATOM 687 N N . VAL A 1 96 ? 24.830 -0.131 -35.149 1.00 90.06 96 VAL A N 1
ATOM 688 C CA . VAL A 1 96 ? 24.828 0.643 -33.906 1.00 90.06 96 VAL A CA 1
ATOM 689 C C . VAL A 1 96 ? 24.255 -0.173 -32.745 1.00 90.06 96 VAL A C 1
ATOM 691 O O . VAL A 1 96 ? 24.854 -0.171 -31.675 1.00 90.06 96 VAL A O 1
ATOM 694 N N . ALA A 1 97 ? 23.166 -0.922 -32.948 1.00 90.31 97 ALA A N 1
ATOM 695 C CA . ALA A 1 97 ? 22.606 -1.810 -31.924 1.00 90.31 97 ALA A CA 1
ATOM 696 C C . ALA A 1 97 ? 23.611 -2.886 -31.484 1.00 90.31 97 ALA A C 1
ATOM 698 O O . ALA A 1 97 ? 23.789 -3.123 -30.289 1.00 90.31 97 ALA A O 1
ATOM 699 N N . TYR A 1 98 ? 24.329 -3.493 -32.435 1.00 88.44 98 TYR A N 1
ATOM 700 C CA . TYR A 1 98 ? 25.394 -4.445 -32.122 1.00 88.44 98 TYR A CA 1
ATOM 701 C C . TYR A 1 98 ? 26.500 -3.802 -31.282 1.00 88.44 98 TYR A C 1
ATOM 703 O O . TYR A 1 98 ? 26.907 -4.352 -30.263 1.00 88.44 98 TYR A O 1
ATOM 711 N N . LEU A 1 99 ? 26.977 -2.626 -31.694 1.00 87.81 99 LEU A N 1
ATOM 712 C CA . LEU A 1 99 ? 28.052 -1.924 -31.003 1.00 87.81 99 LEU A CA 1
ATOM 713 C C . LEU A 1 99 ? 27.645 -1.483 -29.588 1.00 87.81 99 LEU A C 1
ATOM 715 O O . LEU A 1 99 ? 28.420 -1.636 -28.646 1.00 87.81 99 LEU A O 1
ATOM 719 N N . LEU A 1 100 ? 26.413 -1.006 -29.401 1.00 88.94 100 LEU A N 1
ATOM 720 C CA . LEU A 1 100 ? 25.871 -0.671 -28.080 1.00 88.94 100 LEU A CA 1
ATOM 721 C C . LEU A 1 100 ? 25.888 -1.872 -27.119 1.00 88.94 100 LEU A C 1
ATOM 723 O O . LEU A 1 100 ? 26.090 -1.688 -25.918 1.00 88.94 100 LEU A O 1
ATOM 727 N N . ASN A 1 101 ? 25.760 -3.088 -27.659 1.00 86.69 101 ASN A N 1
ATOM 728 C CA . ASN A 1 101 ? 25.872 -4.330 -26.906 1.00 86.69 101 ASN A CA 1
ATOM 729 C C . ASN A 1 101 ? 27.314 -4.782 -26.627 1.00 86.69 101 ASN A C 1
ATOM 731 O O . ASN A 1 101 ? 27.522 -5.615 -25.752 1.00 86.69 101 ASN A O 1
ATOM 735 N N . THR A 1 102 ? 28.329 -4.273 -27.327 1.00 77.56 102 THR A N 1
ATOM 736 C CA . THR A 1 102 ? 29.730 -4.644 -27.071 1.00 77.56 102 THR A CA 1
ATOM 737 C C . THR A 1 102 ? 30.319 -3.783 -25.949 1.00 77.56 102 THR A C 1
ATOM 739 O O . THR A 1 102 ? 30.577 -2.599 -26.158 1.00 77.56 102 THR A O 1
ATOM 742 N N . GLN A 1 103 ? 30.531 -4.340 -24.749 1.00 64.12 103 GLN A N 1
ATOM 743 C CA . GLN A 1 103 ? 31.209 -3.611 -23.667 1.00 64.12 103 GLN A CA 1
ATOM 744 C C . GLN A 1 103 ? 32.737 -3.591 -23.849 1.00 64.12 103 GLN A C 1
ATOM 746 O O . GLN A 1 103 ? 33.313 -4.429 -24.543 1.00 64.12 103 GLN A O 1
ATOM 751 N N . VAL A 1 104 ? 33.404 -2.645 -23.175 1.00 52.91 104 VAL A N 1
ATOM 752 C CA . VAL A 1 104 ? 34.859 -2.393 -23.262 1.00 52.91 104 VAL A CA 1
ATOM 753 C C . VAL A 1 104 ? 35.714 -3.602 -22.818 1.00 52.91 104 VAL A C 1
ATOM 755 O O . VAL A 1 104 ? 36.865 -3.706 -23.231 1.00 52.91 104 VAL A O 1
ATOM 758 N N . GLU A 1 105 ? 35.155 -4.552 -22.056 1.00 43.66 105 GLU A N 1
ATOM 759 C CA . GLU A 1 105 ? 35.859 -5.738 -21.521 1.00 43.66 105 GLU A CA 1
ATOM 760 C C . GLU A 1 105 ? 35.547 -7.068 -22.245 1.00 43.66 105 GLU A C 1
ATOM 762 O O . GLU A 1 105 ? 35.960 -8.132 -21.793 1.00 43.66 105 GLU A O 1
ATOM 767 N N . GLY A 1 106 ? 34.840 -7.044 -23.383 1.00 48.03 106 GLY A N 1
ATOM 768 C CA . GLY A 1 106 ? 34.597 -8.245 -24.201 1.00 48.03 106 GLY A CA 1
ATOM 769 C C . GLY A 1 106 ? 33.357 -9.072 -23.832 1.00 48.03 106 GLY A C 1
ATOM 770 O O . GLY A 1 106 ? 33.063 -10.048 -24.519 1.00 48.03 106 GLY A O 1
ATOM 771 N N . ASN A 1 107 ? 32.588 -8.659 -22.819 1.00 57.09 107 ASN A N 1
ATOM 772 C CA . ASN A 1 107 ? 31.252 -9.197 -22.553 1.00 57.09 107 ASN A CA 1
ATOM 773 C C . ASN A 1 107 ? 30.195 -8.443 -23.377 1.00 57.09 107 ASN A C 1
ATOM 775 O O . ASN A 1 107 ? 30.173 -7.209 -23.407 1.00 57.09 107 ASN A O 1
ATOM 779 N N . ARG A 1 108 ? 29.312 -9.187 -24.050 1.00 69.12 108 ARG A N 1
ATOM 780 C CA . ARG A 1 108 ? 28.167 -8.632 -24.782 1.00 69.12 108 ARG A CA 1
ATOM 781 C C . ARG A 1 108 ? 26.999 -8.436 -23.813 1.00 69.12 108 ARG A C 1
ATOM 783 O O . ARG A 1 108 ? 26.642 -9.373 -23.107 1.00 69.12 108 ARG A O 1
ATOM 790 N N . SER A 1 109 ? 26.421 -7.239 -23.758 1.00 70.56 109 SER A N 1
ATOM 791 C CA . SER A 1 109 ? 25.143 -7.015 -23.080 1.00 70.56 109 SER A CA 1
ATOM 792 C C . SER A 1 109 ? 24.003 -7.416 -24.011 1.00 70.56 109 SER A C 1
ATOM 794 O O . SER A 1 109 ? 24.047 -7.066 -25.182 1.00 70.56 109 SER A O 1
ATOM 796 N N . ASP A 1 110 ? 22.965 -8.081 -23.514 1.00 81.06 110 ASP A N 1
ATOM 797 C CA . ASP A 1 110 ? 21.772 -8.425 -24.306 1.00 81.06 110 ASP A CA 1
ATOM 798 C C . ASP A 1 110 ? 20.653 -7.385 -24.088 1.00 81.06 110 ASP A C 1
ATOM 800 O O . ASP A 1 110 ? 19.498 -7.718 -23.843 1.00 81.06 110 ASP A O 1
ATOM 804 N N . ILE A 1 111 ? 21.021 -6.096 -24.114 1.00 86.94 111 ILE A N 1
ATOM 805 C CA . ILE A 1 111 ? 20.118 -4.969 -23.813 1.00 86.94 111 ILE A CA 1
ATOM 806 C C . ILE A 1 111 ? 19.479 -4.407 -25.085 1.00 86.94 111 ILE A C 1
ATOM 808 O O . ILE A 1 111 ? 18.296 -4.069 -25.081 1.00 86.94 111 ILE A O 1
ATOM 812 N N . TRP A 1 112 ? 20.257 -4.259 -26.160 1.00 89.25 112 TRP A N 1
ATOM 813 C CA . TRP A 1 112 ? 19.837 -3.549 -27.366 1.00 89.25 112 TRP A CA 1
ATOM 814 C C . TRP A 1 112 ? 19.374 -4.510 -28.461 1.00 89.25 112 TRP A C 1
ATOM 816 O O . TRP A 1 112 ? 20.134 -5.354 -28.938 1.00 89.25 112 TRP A O 1
ATOM 826 N N . GLY A 1 113 ? 18.126 -4.349 -28.877 1.00 89.06 113 GLY A N 1
ATOM 827 C CA . GLY A 1 113 ? 17.568 -4.918 -30.093 1.00 89.06 113 GLY A CA 1
ATOM 828 C C . GLY A 1 113 ? 17.586 -3.904 -31.232 1.00 89.06 113 GLY A C 1
ATOM 829 O O . GLY A 1 113 ? 18.143 -2.807 -31.121 1.00 89.06 113 GLY A O 1
ATOM 830 N N . GLN A 1 114 ? 16.958 -4.267 -32.342 1.00 89.19 114 GLN A N 1
ATOM 831 C CA . GLN A 1 114 ? 16.856 -3.404 -33.512 1.00 89.19 114 GLN A CA 1
ATOM 832 C C . GLN A 1 114 ? 15.447 -3.441 -34.091 1.00 89.19 114 GLN A C 1
ATOM 834 O O . GLN A 1 114 ? 14.928 -4.509 -34.412 1.00 89.19 114 GLN A O 1
ATOM 839 N N . ASP A 1 115 ? 14.862 -2.256 -34.249 1.00 83.94 115 ASP A N 1
ATOM 840 C CA . ASP A 1 115 ? 13.654 -2.047 -35.044 1.00 83.94 115 ASP A CA 1
ATOM 841 C C . ASP A 1 115 ? 14.038 -1.706 -36.502 1.00 83.94 115 ASP A C 1
ATOM 843 O O . ASP A 1 115 ? 15.214 -1.627 -36.863 1.00 83.94 115 ASP A O 1
ATOM 847 N N . LYS A 1 116 ? 13.057 -1.487 -37.378 1.00 76.56 116 LYS A N 1
ATOM 848 C CA . LYS A 1 116 ? 13.234 -1.201 -38.809 1.00 76.56 116 LYS A CA 1
ATOM 849 C C . LYS A 1 116 ? 14.160 -0.021 -39.105 1.00 76.56 116 LYS A C 1
ATOM 851 O O . LYS A 1 116 ? 14.727 0.020 -40.193 1.00 76.56 116 LYS A O 1
ATOM 856 N N . GLU A 1 117 ? 14.283 0.934 -38.187 1.00 84.81 117 GLU A N 1
ATOM 857 C CA . GLU A 1 117 ? 15.007 2.186 -38.431 1.00 84.81 117 GLU A CA 1
ATOM 858 C C . GLU A 1 117 ? 16.132 2.451 -37.415 1.00 84.81 117 GLU A C 1
ATOM 860 O O . GLU A 1 117 ? 17.213 2.889 -37.812 1.00 84.81 117 GLU A O 1
ATOM 865 N N . TYR A 1 118 ? 15.931 2.139 -36.127 1.00 90.19 118 TYR A N 1
ATOM 866 C CA . TYR A 1 118 ? 16.866 2.483 -35.048 1.00 90.19 118 TYR A CA 1
ATOM 867 C C . TYR A 1 118 ? 17.016 1.359 -34.002 1.00 90.19 118 TYR A C 1
ATOM 869 O O . TYR A 1 118 ? 16.117 0.523 -33.867 1.00 90.19 118 TYR A O 1
ATOM 877 N N . PRO A 1 119 ? 18.120 1.350 -33.226 1.00 92.75 119 PRO A N 1
ATOM 878 C CA . PRO A 1 119 ? 18.252 0.493 -32.050 1.00 92.75 119 PRO A CA 1
ATOM 879 C C . PRO A 1 119 ? 17.128 0.749 -31.039 1.00 92.75 119 PRO A C 1
ATOM 881 O O . PRO A 1 119 ? 16.742 1.892 -30.826 1.00 92.75 119 PRO A O 1
ATOM 884 N N . VAL A 1 120 ? 16.633 -0.291 -30.378 1.00 92.19 120 VAL A N 1
ATOM 885 C CA . VAL A 1 120 ? 15.639 -0.196 -29.290 1.00 92.19 120 VAL A CA 1
ATOM 886 C C . VAL A 1 120 ? 16.027 -1.155 -28.167 1.00 92.19 120 VAL A C 1
ATOM 888 O O . VAL A 1 120 ? 17.004 -1.890 -28.298 1.00 92.19 120 VAL A O 1
ATOM 891 N N . PHE A 1 121 ? 15.312 -1.161 -27.044 1.00 91.50 121 PHE A N 1
ATOM 892 C CA . PHE A 1 121 ? 15.545 -2.194 -26.031 1.00 91.50 121 PHE A CA 1
ATOM 893 C C . PHE A 1 121 ? 15.013 -3.540 -26.529 1.00 91.50 121 PHE A C 1
ATOM 895 O O . PHE A 1 121 ? 13.939 -3.591 -27.120 1.00 91.50 121 PHE A O 1
ATOM 902 N N . ALA A 1 122 ? 15.793 -4.604 -26.340 1.00 85.69 122 ALA A N 1
ATOM 903 C CA . ALA A 1 122 ? 15.486 -5.921 -26.878 1.00 85.69 122 ALA A CA 1
ATOM 904 C C . ALA A 1 122 ? 14.230 -6.518 -26.229 1.00 85.69 122 ALA A C 1
ATOM 906 O O . ALA A 1 122 ? 14.085 -6.523 -25.005 1.00 85.69 122 ALA A O 1
ATOM 907 N N . ASP A 1 123 ? 13.356 -7.068 -27.064 1.00 82.69 123 ASP A N 1
ATOM 908 C CA . ASP A 1 123 ? 12.168 -7.821 -26.673 1.00 82.69 123 ASP A CA 1
ATOM 909 C C . ASP A 1 123 ? 11.849 -8.883 -27.750 1.00 82.69 123 ASP A C 1
ATOM 911 O O . ASP A 1 123 ? 12.668 -9.169 -28.627 1.00 82.69 123 ASP A O 1
ATOM 915 N N . ASN A 1 124 ? 10.671 -9.508 -27.678 1.00 74.25 124 ASN A N 1
ATOM 916 C CA . ASN A 1 124 ? 10.266 -10.541 -28.637 1.00 74.25 124 ASN A CA 1
ATOM 917 C C . ASN A 1 124 ? 10.030 -10.006 -30.063 1.00 74.25 124 ASN A C 1
ATOM 919 O O . ASN A 1 124 ? 10.101 -10.781 -31.018 1.00 74.25 124 ASN A O 1
ATOM 923 N N . GLU A 1 125 ? 9.720 -8.719 -30.215 1.00 79.12 125 GLU A N 1
ATOM 924 C CA . GLU A 1 125 ? 9.464 -8.071 -31.506 1.00 79.12 125 GLU A CA 1
ATOM 925 C C . GLU A 1 125 ? 10.742 -7.452 -32.095 1.00 79.12 125 GLU A C 1
ATOM 927 O O . GLU A 1 125 ? 10.894 -7.390 -33.317 1.00 79.12 125 GLU A O 1
ATOM 932 N N . HIS A 1 126 ? 11.689 -7.075 -31.234 1.00 85.00 126 HIS A N 1
ATOM 933 C CA . HIS A 1 126 ? 12.937 -6.397 -31.567 1.00 85.00 126 HIS A CA 1
ATOM 934 C C . HIS A 1 126 ? 14.147 -7.247 -31.136 1.00 85.00 126 HIS A C 1
ATOM 936 O O . HIS A 1 126 ? 14.729 -7.020 -30.068 1.00 85.00 126 HIS A O 1
ATOM 942 N N . PRO A 1 127 ? 14.557 -8.244 -31.944 1.00 77.81 127 PRO A N 1
ATOM 943 C CA . PRO A 1 127 ? 15.606 -9.184 -31.566 1.00 77.81 127 PRO A CA 1
ATOM 944 C C . PRO A 1 127 ? 16.997 -8.533 -31.505 1.00 77.81 127 PRO A C 1
ATOM 946 O O . PRO A 1 127 ? 17.260 -7.488 -32.106 1.00 77.81 127 PRO A O 1
ATOM 949 N N . LEU A 1 128 ? 17.921 -9.204 -30.811 1.00 82.44 128 LEU A N 1
ATOM 950 C CA . LEU A 1 128 ? 19.332 -8.817 -30.724 1.00 82.44 128 LEU A CA 1
ATOM 951 C C . LEU A 1 128 ? 20.012 -8.833 -32.102 1.00 82.44 128 LEU A C 1
ATOM 953 O O . LEU A 1 128 ? 19.879 -9.792 -32.865 1.00 82.44 128 LEU A O 1
ATOM 957 N N . VAL A 1 129 ? 20.84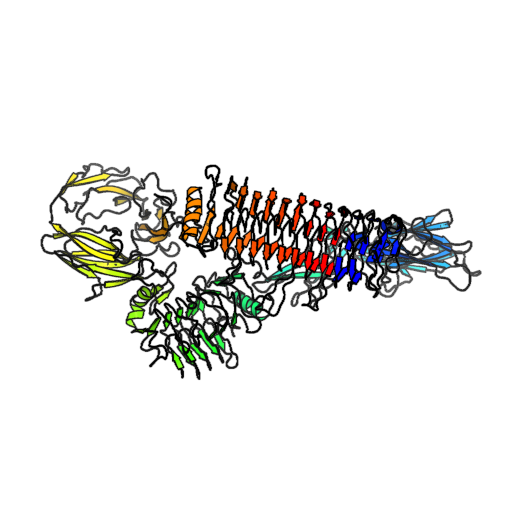0 -7.825 -32.386 1.00 82.94 129 VAL A N 1
ATOM 958 C CA . VAL A 1 129 ? 21.626 -7.778 -33.632 1.00 82.94 129 VAL A CA 1
ATOM 959 C C . VAL A 1 129 ? 22.929 -8.537 -33.491 1.00 82.94 129 VAL A C 1
ATOM 961 O O . VAL A 1 129 ? 23.659 -8.315 -32.530 1.00 82.94 129 VAL A O 1
ATOM 964 N N . CYS A 1 130 ? 23.257 -9.372 -34.474 1.00 77.94 130 CYS A N 1
ATOM 965 C CA . CYS A 1 130 ? 24.473 -10.194 -34.498 1.00 77.94 130 CYS A CA 1
ATOM 966 C C . CYS A 1 130 ? 25.384 -9.820 -35.673 1.00 77.94 130 CYS A C 1
ATOM 968 O O . CYS A 1 130 ? 24.947 -9.137 -36.594 1.00 77.94 130 CYS A O 1
ATOM 970 N N . LYS A 1 131 ? 26.636 -10.276 -35.682 1.00 83.38 131 LYS A N 1
ATOM 971 C CA . LYS A 1 131 ? 27.618 -9.970 -36.733 1.00 83.38 131 LYS A CA 1
ATOM 972 C C . LYS A 1 131 ? 28.053 -11.213 -37.509 1.00 83.38 131 LYS A C 1
ATOM 974 O O . LYS A 1 131 ? 28.416 -12.218 -36.910 1.00 83.38 131 LYS A O 1
ATOM 979 N N . ALA A 1 132 ? 28.090 -11.132 -38.839 1.00 80.19 132 ALA A N 1
ATOM 980 C CA . ALA A 1 132 ? 28.607 -12.171 -39.729 1.00 80.19 132 ALA A CA 1
ATOM 981 C C . ALA A 1 132 ? 30.004 -11.837 -40.267 1.00 80.19 132 ALA A C 1
ATOM 983 O O . ALA A 1 132 ? 30.213 -10.802 -40.898 1.00 80.19 132 ALA A O 1
ATOM 984 N N . VAL A 1 133 ? 30.959 -12.747 -40.092 1.00 82.69 133 VAL A N 1
ATOM 985 C CA . VAL A 1 133 ? 32.336 -12.635 -40.582 1.00 82.69 133 VAL A CA 1
ATOM 986 C C . VAL A 1 133 ? 32.562 -13.645 -41.701 1.00 82.69 133 VAL A C 1
ATOM 988 O O . VAL A 1 133 ? 32.356 -14.842 -41.523 1.00 82.69 133 VAL A O 1
ATOM 991 N N . LEU A 1 134 ? 33.035 -13.167 -42.848 1.00 81.31 134 LEU A N 1
ATOM 992 C CA . LEU A 1 134 ? 33.417 -13.994 -43.992 1.00 81.31 134 LEU A CA 1
ATOM 993 C C . LEU A 1 134 ? 34.933 -14.207 -44.009 1.00 81.31 134 LEU A C 1
ATOM 995 O O . LEU A 1 134 ? 35.692 -13.238 -43.904 1.00 81.31 134 LEU A O 1
ATOM 999 N N . LYS A 1 135 ? 35.376 -15.459 -44.153 1.00 81.44 135 LYS A N 1
ATOM 1000 C CA . LYS A 1 135 ? 36.788 -15.862 -44.231 1.00 81.44 135 LYS A CA 1
ATOM 1001 C C . LYS A 1 135 ? 37.030 -16.779 -45.431 1.00 81.44 135 LYS A C 1
ATOM 1003 O O . LYS A 1 135 ? 36.181 -17.589 -45.789 1.00 81.44 135 LYS A O 1
ATOM 1008 N N . ILE A 1 136 ? 38.217 -16.670 -46.026 1.00 77.94 136 ILE A N 1
ATOM 1009 C CA . ILE A 1 136 ? 38.734 -17.627 -47.011 1.00 77.94 136 ILE A CA 1
ATOM 1010 C C . ILE A 1 136 ? 40.020 -18.214 -46.443 1.00 77.94 136 ILE A C 1
ATOM 1012 O O . ILE A 1 136 ? 40.961 -17.467 -46.158 1.00 77.94 136 ILE A O 1
ATOM 1016 N N . ASN A 1 137 ? 40.062 -19.531 -46.271 1.00 68.94 137 ASN A N 1
ATOM 1017 C CA . ASN A 1 137 ? 41.238 -20.218 -45.761 1.00 68.94 137 ASN A CA 1
ATOM 1018 C C . ASN A 1 137 ? 42.260 -20.393 -46.898 1.00 68.94 137 ASN A C 1
ATOM 1020 O O . ASN A 1 137 ? 41.977 -21.046 -47.905 1.00 68.94 137 ASN A O 1
ATOM 1024 N N . LYS A 1 138 ? 43.428 -19.748 -46.777 1.00 60.00 138 LYS A N 1
ATOM 1025 C CA . LYS A 1 138 ? 44.482 -19.774 -47.802 1.00 60.00 138 LYS A CA 1
ATOM 1026 C C . LYS A 1 138 ? 45.370 -20.997 -47.589 1.00 60.00 138 LYS A C 1
ATOM 1028 O O . LYS A 1 138 ? 46.152 -21.023 -46.642 1.00 60.00 138 LYS A O 1
ATOM 1033 N N . ALA A 1 139 ? 45.302 -21.969 -48.494 1.00 50.38 139 ALA A N 1
ATOM 1034 C CA . ALA A 1 139 ? 46.373 -22.948 -48.639 1.00 50.38 139 ALA A CA 1
ATOM 1035 C C . ALA A 1 139 ? 47.574 -22.252 -49.312 1.00 50.38 139 ALA A C 1
ATOM 1037 O O . ALA A 1 139 ? 47.387 -21.615 -50.341 1.00 50.38 139 ALA A O 1
ATOM 1038 N N . GLU A 1 140 ? 48.742 -22.302 -48.665 1.00 46.94 140 GLU A N 1
ATOM 1039 C CA . GLU A 1 140 ? 50.096 -21.897 -49.104 1.00 46.94 140 GLU A CA 1
ATOM 1040 C C . GLU A 1 140 ? 50.230 -20.967 -50.344 1.00 46.94 140 GLU A C 1
ATOM 1042 O O . GLU A 1 140 ? 49.948 -21.337 -51.475 1.00 46.94 140 GLU A O 1
ATOM 1047 N N . GLU A 1 141 ? 50.737 -19.749 -50.096 1.00 48.56 141 GLU A N 1
ATOM 1048 C CA . GLU A 1 141 ? 51.252 -18.732 -51.038 1.00 48.56 141 GLU A CA 1
ATOM 1049 C C . GLU A 1 141 ? 50.444 -18.388 -52.328 1.00 48.56 141 GLU A C 1
ATOM 1051 O O . GLU A 1 141 ? 50.526 -19.007 -53.382 1.00 48.56 141 GLU A O 1
ATOM 1056 N N . GLN A 1 142 ? 49.788 -17.217 -52.255 1.00 51.97 142 GLN A N 1
ATOM 1057 C CA . GLN A 1 142 ? 49.464 -16.254 -53.332 1.00 51.97 142 GLN A CA 1
ATOM 1058 C C . GLN A 1 142 ? 48.260 -16.425 -54.289 1.00 51.97 142 GLN A C 1
ATOM 1060 O O . GLN A 1 142 ? 48.084 -15.553 -55.137 1.00 51.97 142 GLN A O 1
ATOM 1065 N N . THR A 1 143 ? 47.314 -17.354 -54.105 1.00 55.78 143 THR A N 1
ATOM 1066 C CA . THR A 1 143 ? 45.980 -17.236 -54.764 1.00 55.78 143 THR A CA 1
ATOM 1067 C C . THR A 1 143 ? 44.841 -17.660 -53.828 1.00 55.78 143 THR A C 1
ATOM 1069 O O . THR A 1 143 ? 45.003 -18.590 -53.050 1.00 55.78 143 THR A O 1
ATOM 1072 N N . THR A 1 144 ? 43.704 -16.948 -53.822 1.00 62.91 144 THR A N 1
ATOM 1073 C CA . THR A 1 144 ? 42.571 -17.216 -52.902 1.00 62.91 144 THR A CA 1
ATOM 1074 C C . THR A 1 144 ? 41.682 -18.383 -53.334 1.00 62.91 144 THR A C 1
ATOM 1076 O O . THR A 1 144 ? 40.884 -18.848 -52.527 1.00 62.91 144 THR A O 1
ATOM 1079 N N . GLY A 1 145 ? 41.806 -18.864 -54.576 1.00 73.75 145 GLY A N 1
ATOM 1080 C CA . GLY A 1 145 ? 41.067 -20.019 -55.107 1.00 73.75 145 GLY A CA 1
ATOM 1081 C C . GLY A 1 145 ? 39.562 -19.794 -55.322 1.00 73.75 145 GLY A C 1
ATOM 1082 O O . GLY A 1 145 ? 38.884 -20.685 -55.834 1.00 73.75 145 GLY A O 1
ATOM 1083 N N . GLY A 1 146 ? 39.035 -18.623 -54.955 1.00 82.50 146 GLY A N 1
ATOM 1084 C CA . GLY A 1 146 ? 37.648 -18.202 -55.131 1.00 82.50 146 GLY A CA 1
ATOM 1085 C C . GLY A 1 146 ? 37.269 -17.002 -54.254 1.00 82.50 146 GLY A C 1
ATOM 1086 O O . GLY A 1 146 ? 38.122 -16.341 -53.659 1.00 82.50 146 GLY A O 1
ATOM 1087 N N . SER A 1 147 ? 35.964 -16.731 -54.166 1.00 82.69 147 SER A N 1
ATOM 1088 C CA . SER A 1 147 ? 35.337 -15.629 -53.414 1.00 82.69 147 SER A CA 1
ATOM 1089 C C . SER A 1 147 ? 34.118 -16.100 -52.608 1.00 82.69 147 SER A C 1
ATOM 1091 O O . SER A 1 147 ? 33.450 -17.055 -53.001 1.00 82.69 147 SER A O 1
ATOM 1093 N N . VAL A 1 148 ? 33.813 -15.427 -51.491 1.00 84.81 148 VAL A N 1
ATOM 1094 C CA . VAL A 1 148 ? 32.637 -15.663 -50.628 1.00 84.81 148 VAL A CA 1
ATOM 1095 C C . VAL A 1 148 ? 31.954 -14.330 -50.295 1.00 84.81 148 VAL A C 1
ATOM 1097 O O . VAL A 1 148 ? 32.636 -13.332 -50.079 1.00 84.81 148 VAL A O 1
ATOM 1100 N N . MET A 1 149 ? 30.622 -14.301 -50.289 1.00 82.00 149 MET A N 1
ATOM 1101 C CA . MET A 1 149 ? 29.775 -13.105 -50.154 1.00 82.00 149 MET A CA 1
ATOM 1102 C C . MET A 1 149 ? 28.516 -13.414 -49.325 1.00 82.00 149 MET A C 1
ATOM 1104 O O . MET A 1 149 ? 28.047 -14.544 -49.359 1.00 82.00 149 MET A O 1
ATOM 1108 N N . LEU A 1 150 ? 27.927 -12.433 -48.636 1.00 78.38 150 LEU A N 1
ATOM 1109 C CA . LEU A 1 150 ? 26.595 -12.509 -47.988 1.00 78.38 150 LEU A CA 1
ATOM 1110 C C . LEU A 1 150 ? 25.573 -11.746 -48.840 1.00 78.38 150 LEU A C 1
ATOM 1112 O O . LEU A 1 150 ? 25.994 -10.822 -49.518 1.00 78.38 150 LEU A O 1
ATOM 1116 N N . GLU A 1 151 ? 24.282 -12.117 -48.841 1.00 67.19 151 GLU A N 1
ATOM 1117 C CA . GLU A 1 151 ? 23.159 -11.491 -49.595 1.00 67.19 151 GLU A CA 1
ATOM 1118 C C . GLU A 1 151 ? 23.488 -10.159 -50.315 1.00 67.19 151 GLU A C 1
ATOM 1120 O O . GLU A 1 151 ? 23.180 -9.070 -49.838 1.00 67.19 151 GLU A O 1
ATOM 1125 N N . ASN A 1 152 ? 24.089 -10.268 -51.510 1.00 58.12 152 ASN A N 1
ATOM 1126 C CA . ASN A 1 152 ? 24.460 -9.171 -52.422 1.00 58.12 152 ASN A CA 1
ATOM 1127 C C . ASN A 1 152 ? 25.632 -8.245 -52.016 1.00 58.12 152 ASN A C 1
ATOM 1129 O O . ASN A 1 152 ? 25.741 -7.146 -52.557 1.00 58.12 152 ASN A O 1
ATOM 1133 N N . SER A 1 153 ? 26.551 -8.669 -51.144 1.00 60.31 153 SER A N 1
ATOM 1134 C CA . SER A 1 153 ? 27.760 -7.906 -50.801 1.00 60.31 153 SER A CA 1
ATOM 1135 C C . SER A 1 153 ? 28.978 -8.790 -50.486 1.00 60.31 153 SER A C 1
ATOM 1137 O O . SER A 1 153 ? 28.887 -9.865 -49.894 1.00 60.31 153 SER A O 1
ATOM 1139 N N . THR A 1 154 ? 30.147 -8.314 -50.921 1.00 56.16 154 THR A N 1
ATOM 1140 C CA . THR A 1 154 ? 31.472 -8.927 -50.722 1.00 56.16 154 THR A CA 1
ATOM 1141 C C . THR A 1 154 ? 32.106 -8.596 -49.371 1.00 56.16 154 THR A C 1
ATOM 1143 O O . THR A 1 154 ? 33.204 -9.071 -49.083 1.00 56.16 154 THR A O 1
ATOM 1146 N N . GLU A 1 155 ? 31.485 -7.731 -48.569 1.00 62.94 155 GLU A N 1
ATOM 1147 C CA . GLU A 1 155 ? 32.108 -7.186 -47.363 1.00 62.94 155 GLU A CA 1
ATOM 1148 C C . GLU A 1 155 ? 31.971 -8.141 -46.168 1.00 62.94 155 GLU A C 1
ATOM 1150 O O . GLU A 1 155 ? 30.890 -8.631 -45.844 1.00 62.94 155 GLU A O 1
ATOM 1155 N N . SER A 1 156 ? 33.094 -8.416 -45.499 1.00 62.78 156 SER A N 1
ATOM 1156 C CA . SER A 1 156 ? 33.134 -9.199 -44.259 1.00 62.78 156 SER A CA 1
ATOM 1157 C C . SER A 1 156 ? 32.756 -8.310 -43.069 1.00 62.78 156 SER A C 1
ATOM 1159 O O . SER A 1 156 ? 33.266 -7.197 -42.958 1.00 62.78 156 SER A O 1
ATOM 1161 N N . GLY A 1 157 ? 31.904 -8.797 -42.157 1.00 60.56 157 GLY A N 1
ATOM 1162 C CA . GLY A 1 157 ? 31.503 -8.070 -40.945 1.00 60.56 157 GLY A CA 1
ATOM 1163 C C . GLY A 1 157 ? 30.089 -7.476 -40.955 1.00 60.56 157 GLY A C 1
ATOM 1164 O O . GLY A 1 157 ? 29.859 -6.532 -40.204 1.00 60.56 157 GLY A O 1
ATOM 1165 N N . GLN A 1 158 ? 29.165 -7.998 -41.769 1.00 72.88 158 GLN A N 1
ATOM 1166 C CA . GLN A 1 158 ? 27.783 -7.506 -41.859 1.00 72.88 158 GLN A CA 1
ATOM 1167 C C . GLN A 1 158 ? 26.968 -7.737 -40.583 1.00 72.88 158 GLN A C 1
ATOM 1169 O O . GLN A 1 158 ? 27.144 -8.743 -39.897 1.00 72.88 158 GLN A O 1
ATOM 1174 N N . TYR A 1 159 ? 26.021 -6.840 -40.315 1.00 77.69 159 TYR A N 1
ATOM 1175 C CA . TYR A 1 159 ? 25.112 -6.916 -39.176 1.00 77.69 159 TYR A CA 1
ATOM 1176 C C . TYR A 1 159 ? 23.796 -7.574 -39.579 1.00 77.69 159 TYR A C 1
ATOM 1178 O O . TYR A 1 159 ? 23.200 -7.265 -40.610 1.00 77.69 159 TYR A O 1
ATOM 1186 N N . LEU A 1 160 ? 23.382 -8.545 -38.779 1.00 71.38 160 LEU A N 1
ATOM 1187 C CA . LEU A 1 160 ? 22.306 -9.465 -39.080 1.00 71.38 160 LEU A CA 1
ATOM 1188 C C . LEU A 1 160 ? 21.117 -9.143 -38.184 1.00 71.38 160 LEU A C 1
ATOM 1190 O O . LEU A 1 160 ? 21.114 -9.446 -36.993 1.00 71.38 160 LEU A O 1
ATOM 1194 N N . VAL A 1 161 ? 20.109 -8.546 -38.806 1.00 66.44 161 VAL A N 1
ATOM 1195 C CA . VAL A 1 161 ? 18.798 -8.230 -38.216 1.00 66.44 161 VAL A CA 1
ATOM 1196 C C . VAL A 1 161 ? 17.713 -9.220 -38.638 1.00 66.44 161 VAL A C 1
ATOM 1198 O O . VAL A 1 161 ? 16.615 -9.228 -38.092 1.00 66.44 161 VAL A O 1
ATOM 1201 N N . LYS A 1 162 ? 18.008 -10.070 -39.629 1.00 65.69 162 LYS A N 1
ATOM 1202 C CA . LYS A 1 162 ? 17.074 -11.062 -40.162 1.00 65.69 162 LYS A CA 1
ATOM 1203 C C . LYS A 1 162 ? 17.310 -12.434 -39.556 1.00 65.69 162 LYS A C 1
ATOM 1205 O O . LYS A 1 162 ? 18.443 -12.851 -39.315 1.00 65.69 162 LYS A O 1
ATOM 1210 N N . LYS A 1 163 ? 16.202 -13.160 -39.433 1.00 66.25 163 LYS A N 1
ATOM 1211 C CA . LYS A 1 163 ? 16.172 -14.556 -39.010 1.00 66.25 163 LYS A CA 1
ATOM 1212 C C . LYS A 1 163 ? 16.722 -15.512 -40.081 1.00 66.25 163 LYS A C 1
ATOM 1214 O O . LYS A 1 163 ? 17.421 -16.440 -39.718 1.00 66.25 163 LYS A O 1
ATOM 1219 N N . ASN A 1 164 ? 16.504 -15.254 -41.376 1.00 77.56 164 ASN A N 1
ATOM 1220 C CA . ASN A 1 164 ? 17.022 -16.078 -42.487 1.00 77.56 164 ASN A CA 1
ATOM 1221 C C . ASN A 1 164 ? 18.083 -15.322 -43.298 1.00 77.56 164 ASN A C 1
ATOM 1223 O O . ASN A 1 164 ? 17.897 -14.136 -43.577 1.00 77.56 164 ASN A O 1
ATOM 1227 N N . LEU A 1 165 ? 19.165 -16.004 -43.680 1.00 78.06 165 LEU A N 1
ATOM 1228 C CA . LEU A 1 165 ? 20.368 -15.428 -44.288 1.00 78.06 165 LEU A CA 1
ATOM 1229 C C . LEU A 1 165 ? 20.923 -16.298 -45.419 1.00 78.06 165 LEU A C 1
ATOM 1231 O O . LEU A 1 165 ? 20.723 -17.511 -45.425 1.00 78.06 165 LEU A O 1
ATOM 1235 N N . THR A 1 166 ? 21.681 -15.688 -46.338 1.00 85.25 166 THR A N 1
ATOM 1236 C CA . THR A 1 166 ? 22.278 -16.379 -47.493 1.00 85.25 166 THR A CA 1
ATOM 1237 C C . THR A 1 166 ? 23.749 -15.995 -47.722 1.00 85.25 166 THR A C 1
ATOM 1239 O O . THR A 1 166 ? 24.100 -14.817 -47.677 1.00 85.25 166 THR A O 1
ATOM 1242 N N . VAL A 1 167 ? 24.605 -16.976 -48.030 1.00 86.50 167 VAL A N 1
ATOM 1243 C CA . VAL A 1 167 ? 26.030 -16.848 -48.386 1.00 86.50 167 VAL A CA 1
ATOM 1244 C C . VAL A 1 167 ? 26.268 -17.389 -49.800 1.00 86.50 167 VAL A C 1
ATOM 1246 O O . VAL A 1 167 ? 25.937 -18.527 -50.092 1.00 86.50 167 VAL A O 1
ATOM 1249 N N . ARG A 1 168 ? 26.877 -16.612 -50.696 1.00 87.19 168 ARG A N 1
ATOM 1250 C CA . ARG A 1 168 ? 27.247 -17.023 -52.060 1.00 87.19 168 ARG A CA 1
ATOM 1251 C C . ARG A 1 168 ? 28.756 -17.215 -52.176 1.00 87.19 168 ARG A C 1
ATOM 1253 O O . ARG A 1 168 ? 29.520 -16.331 -51.813 1.00 87.19 168 ARG A O 1
ATOM 1260 N N . VAL A 1 169 ? 29.190 -18.335 -52.737 1.00 87.56 169 VAL A N 1
ATOM 1261 C CA . VAL A 1 169 ? 30.594 -18.699 -52.953 1.00 87.56 169 VAL A CA 1
ATOM 1262 C C . VAL A 1 169 ? 30.848 -18.894 -54.445 1.00 87.56 169 VAL A C 1
ATOM 1264 O O . VAL A 1 169 ? 30.047 -19.522 -55.127 1.00 87.56 169 VAL A O 1
ATOM 1267 N N . LYS A 1 170 ? 31.954 -18.381 -54.984 1.00 87.12 170 LYS A N 1
ATOM 1268 C CA . LYS A 1 170 ? 32.341 -18.568 -56.389 1.00 87.12 170 LYS A CA 1
ATOM 1269 C C . LYS A 1 170 ? 33.812 -18.990 -56.485 1.00 87.12 170 LYS A C 1
ATOM 1271 O O . LYS A 1 170 ? 34.669 -18.154 -56.204 1.00 87.12 170 LYS A O 1
ATOM 1276 N N . PRO A 1 171 ? 34.109 -20.253 -56.841 1.00 86.06 171 PRO A N 1
ATOM 1277 C CA . PRO A 1 171 ? 35.476 -20.717 -57.093 1.00 86.06 171 PRO A CA 1
ATOM 1278 C C . PRO A 1 171 ? 36.127 -20.021 -58.300 1.00 86.06 171 PRO A C 1
ATOM 1280 O O . PRO A 1 171 ? 35.435 -19.667 -59.258 1.00 86.06 171 PRO A O 1
ATOM 1283 N N . ASP A 1 172 ? 37.451 -19.856 -58.262 1.00 82.31 172 ASP A N 1
ATOM 1284 C CA . ASP A 1 172 ? 38.253 -19.387 -59.401 1.00 82.31 172 ASP A CA 1
ATOM 1285 C C . ASP A 1 172 ? 38.475 -20.519 -60.424 1.00 82.31 172 ASP A C 1
ATOM 1287 O O . ASP A 1 172 ? 38.291 -21.703 -60.133 1.00 82.31 172 ASP A O 1
ATOM 1291 N N . GLU A 1 173 ? 38.894 -20.175 -61.644 1.00 78.44 173 GLU A N 1
ATOM 1292 C CA . GLU A 1 173 ? 39.110 -21.158 -62.710 1.00 78.44 173 GLU A CA 1
ATOM 1293 C C . GLU A 1 173 ? 40.124 -22.247 -62.294 1.00 78.44 173 GLU A C 1
ATOM 1295 O O . GLU A 1 173 ? 41.259 -21.962 -61.907 1.00 78.44 173 GLU A O 1
ATOM 1300 N N . GLY A 1 174 ? 39.708 -23.518 -62.363 1.00 75.31 174 GLY A N 1
ATOM 1301 C CA . GLY A 1 174 ? 40.523 -24.676 -61.967 1.00 75.31 174 GLY A CA 1
ATOM 1302 C C . GLY A 1 174 ? 40.498 -25.025 -60.471 1.00 75.31 174 GLY A C 1
ATOM 1303 O O . GLY A 1 174 ? 41.133 -26.008 -60.076 1.00 75.31 174 GLY A O 1
ATOM 1304 N N . PHE A 1 175 ? 39.759 -24.270 -59.655 1.00 79.12 175 PHE A N 1
ATOM 1305 C CA . PHE A 1 175 ? 39.519 -24.544 -58.238 1.00 79.12 175 PHE A CA 1
ATOM 1306 C C . PHE A 1 175 ? 38.076 -24.997 -57.990 1.00 79.12 175 PHE A C 1
ATOM 1308 O O . PHE A 1 175 ? 37.157 -24.677 -58.742 1.00 79.12 175 PHE A O 1
ATOM 1315 N N . PHE A 1 176 ? 37.872 -25.723 -56.893 1.00 78.69 176 PHE A N 1
ATOM 1316 C CA . PHE A 1 176 ? 36.553 -26.118 -56.404 1.00 78.69 176 PHE A CA 1
ATOM 1317 C C . PHE A 1 176 ? 36.405 -25.692 -54.946 1.00 78.69 176 PHE A C 1
ATOM 1319 O O . PHE A 1 176 ? 37.382 -25.686 -54.194 1.00 78.69 176 PHE A O 1
ATOM 1326 N N . LEU A 1 177 ? 35.185 -25.349 -54.528 1.00 83.00 177 LEU A N 1
ATOM 1327 C CA . LEU A 1 177 ? 34.888 -25.149 -53.111 1.00 83.00 177 LEU A CA 1
ATOM 1328 C C . LEU A 1 177 ? 35.003 -26.499 -52.398 1.00 83.00 177 LEU A C 1
ATOM 1330 O O . LEU A 1 177 ? 34.150 -27.361 -52.586 1.00 83.00 177 LEU A O 1
ATOM 1334 N N . LYS A 1 178 ? 36.042 -26.672 -51.580 1.00 78.81 178 LYS A N 1
ATOM 1335 C CA . LYS A 1 178 ? 36.252 -27.873 -50.769 1.00 78.81 178 LYS A CA 1
ATOM 1336 C C . LYS A 1 178 ? 35.192 -27.986 -49.680 1.00 78.81 178 LYS A C 1
ATOM 1338 O O . LYS A 1 178 ? 34.570 -29.032 -49.538 1.00 78.81 178 LYS A O 1
ATOM 1343 N N . LEU A 1 179 ? 35.012 -26.902 -48.928 1.00 81.56 179 LEU A N 1
ATOM 1344 C CA . LEU A 1 179 ? 34.106 -26.815 -47.786 1.00 81.56 179 LEU A CA 1
ATOM 1345 C C . LEU A 1 179 ? 33.732 -25.351 -47.535 1.00 81.56 179 LEU A C 1
ATOM 1347 O O . LEU A 1 179 ? 34.590 -24.473 -47.624 1.00 81.56 179 LEU A O 1
ATOM 1351 N N . LEU A 1 180 ? 32.477 -25.109 -47.157 1.00 84.38 180 LEU A N 1
ATOM 1352 C CA . LEU A 1 180 ? 32.072 -23.887 -46.467 1.00 84.38 180 LEU A CA 1
ATOM 1353 C C . LEU A 1 180 ? 31.682 -24.247 -45.028 1.00 84.38 180 LEU A C 1
ATOM 1355 O O . LEU A 1 180 ? 30.631 -24.847 -44.801 1.00 84.38 180 LEU A O 1
ATOM 1359 N N . SER A 1 181 ? 32.505 -23.875 -44.051 1.00 84.31 181 SER A N 1
ATOM 1360 C CA . SER A 1 181 ? 32.143 -23.979 -42.637 1.00 84.31 181 SER A CA 1
ATOM 1361 C C . SER A 1 181 ? 31.313 -22.766 -42.237 1.00 84.31 181 SER A C 1
ATOM 1363 O O . SER A 1 181 ? 31.716 -21.640 -42.501 1.00 84.31 181 SER A O 1
ATOM 1365 N N . LEU A 1 182 ? 30.181 -22.981 -41.575 1.00 84.94 182 LEU A N 1
ATOM 1366 C CA . LEU A 1 182 ? 29.351 -21.913 -41.025 1.00 84.94 182 LEU A CA 1
ATOM 1367 C C . LEU A 1 182 ? 29.180 -22.173 -39.530 1.00 84.94 182 LEU A C 1
ATOM 1369 O O . LEU A 1 182 ? 28.580 -23.182 -39.168 1.00 84.94 182 LEU A O 1
ATOM 1373 N N . ASN A 1 183 ? 29.742 -21.309 -38.686 1.00 83.44 183 ASN A N 1
ATOM 1374 C CA . ASN A 1 183 ? 29.778 -21.496 -37.235 1.00 83.44 183 ASN A CA 1
ATOM 1375 C C . ASN A 1 183 ? 29.232 -20.270 -36.496 1.00 83.44 183 ASN A C 1
ATOM 1377 O O . ASN A 1 183 ? 29.407 -19.156 -36.977 1.00 83.44 183 ASN A O 1
ATOM 1381 N N . ASP A 1 184 ? 28.623 -20.454 -35.327 1.00 82.12 184 ASP A N 1
ATOM 1382 C CA . ASP A 1 184 ? 28.244 -19.371 -34.421 1.00 82.12 184 ASP A CA 1
ATOM 1383 C C . ASP A 1 184 ? 29.463 -18.792 -33.666 1.00 82.12 184 ASP A C 1
ATOM 1385 O O . ASP A 1 184 ? 30.591 -19.281 -33.782 1.00 82.12 184 ASP A O 1
ATOM 1389 N N . GLY A 1 185 ? 29.242 -17.740 -32.873 1.00 68.50 185 GLY A N 1
ATOM 1390 C CA . GLY A 1 185 ? 30.275 -17.029 -32.115 1.00 68.50 185 GLY A CA 1
ATOM 1391 C C . GLY A 1 185 ? 30.954 -17.870 -31.031 1.00 68.50 185 GLY A C 1
ATOM 1392 O O . GLY A 1 185 ? 32.022 -17.496 -30.557 1.00 68.50 185 GLY A O 1
ATOM 1393 N N . ASN A 1 186 ? 30.380 -19.027 -30.689 1.00 72.12 186 ASN A N 1
ATOM 1394 C CA . ASN A 1 186 ? 30.951 -20.001 -29.763 1.00 72.12 186 ASN A CA 1
ATOM 1395 C C . ASN A 1 186 ? 31.662 -21.152 -30.502 1.00 72.12 186 ASN A C 1
ATOM 1397 O O . ASN A 1 186 ? 32.207 -22.047 -29.859 1.00 72.12 186 ASN A O 1
ATOM 1401 N N . GLY A 1 187 ? 31.664 -21.142 -31.839 1.00 68.62 187 GLY A N 1
ATOM 1402 C CA . GLY A 1 187 ? 32.273 -22.167 -32.683 1.00 68.62 187 GLY A CA 1
ATOM 1403 C C . GLY A 1 187 ? 31.358 -23.346 -33.032 1.00 68.62 187 GLY A C 1
ATOM 1404 O O . GLY A 1 187 ? 31.836 -24.301 -33.643 1.00 68.62 187 GLY A O 1
ATOM 1405 N N . ASN A 1 188 ? 30.064 -23.304 -32.693 1.00 76.12 188 ASN A N 1
ATOM 1406 C CA . ASN A 1 188 ? 29.112 -24.367 -33.037 1.00 76.12 188 ASN A CA 1
ATOM 1407 C C . ASN A 1 188 ? 28.678 -24.269 -34.499 1.00 76.12 188 ASN A C 1
ATOM 1409 O O . ASN A 1 188 ? 28.463 -23.172 -34.998 1.00 76.12 188 ASN A O 1
ATOM 1413 N N . LYS A 1 189 ? 28.461 -25.399 -35.178 1.00 78.25 189 LYS A N 1
ATOM 1414 C CA . LYS A 1 189 ? 27.994 -25.409 -36.575 1.00 78.25 189 LYS A CA 1
ATOM 1415 C C . LYS A 1 189 ? 26.560 -24.895 -36.732 1.00 78.25 189 LYS A C 1
ATOM 1417 O O . LYS A 1 189 ? 25.686 -25.219 -35.934 1.00 78.25 189 LYS A O 1
ATOM 1422 N N . VAL A 1 190 ? 26.316 -24.180 -37.828 1.00 81.50 190 VAL A N 1
ATOM 1423 C CA . VAL A 1 190 ? 25.006 -23.661 -38.244 1.00 81.50 190 VAL A CA 1
ATOM 1424 C C . VAL A 1 190 ? 24.518 -24.420 -39.479 1.00 81.50 190 VAL A C 1
ATOM 1426 O O . VAL A 1 190 ? 25.249 -24.564 -40.464 1.00 81.50 190 VAL A O 1
ATOM 1429 N N . ASN A 1 191 ? 23.275 -24.902 -39.430 1.00 81.06 191 ASN A N 1
ATOM 1430 C CA . ASN A 1 191 ? 22.649 -25.641 -40.529 1.00 81.06 191 ASN A CA 1
ATOM 1431 C C . ASN A 1 191 ? 22.396 -24.730 -41.736 1.00 81.06 191 ASN A C 1
ATOM 1433 O O . ASN A 1 191 ? 21.872 -23.632 -41.576 1.00 81.06 191 ASN A O 1
ATOM 1437 N N . LYS A 1 192 ? 22.728 -25.202 -42.943 1.00 84.31 192 LYS A N 1
ATOM 1438 C CA . LYS A 1 192 ? 22.653 -24.447 -44.203 1.00 84.31 192 LYS A CA 1
ATOM 1439 C C . LYS A 1 192 ? 22.123 -25.323 -45.346 1.00 84.31 192 LYS A C 1
ATOM 1441 O O . LYS A 1 192 ? 22.120 -26.543 -45.235 1.00 84.31 192 LYS A O 1
ATOM 1446 N N . SER A 1 193 ? 21.686 -24.704 -46.438 1.00 83.31 193 SER A N 1
ATOM 1447 C CA . SER A 1 193 ? 21.207 -25.375 -47.657 1.00 83.31 193 SER A CA 1
ATOM 1448 C C . SER A 1 193 ? 21.978 -24.887 -48.878 1.00 83.31 193 SER A C 1
ATOM 1450 O O . SER A 1 193 ? 22.119 -23.681 -49.021 1.00 83.31 193 SER A O 1
ATOM 1452 N N . ARG A 1 194 ? 22.463 -25.786 -49.748 1.00 85.69 194 ARG A N 1
ATOM 1453 C CA . ARG A 1 194 ? 23.299 -25.457 -50.917 1.00 85.69 194 ARG A CA 1
ATOM 1454 C C . ARG A 1 194 ? 22.554 -25.504 -52.250 1.00 85.69 194 ARG A C 1
ATOM 1456 O O . ARG A 1 194 ? 21.830 -26.454 -52.541 1.00 85.69 194 ARG A O 1
ATOM 1463 N N . GLU A 1 195 ? 22.845 -24.543 -53.120 1.00 84.12 195 GLU A N 1
ATOM 1464 C CA . GLU A 1 195 ? 22.354 -24.481 -54.495 1.00 84.12 195 GLU A CA 1
ATOM 1465 C C . GLU A 1 195 ? 23.477 -24.092 -55.475 1.00 84.12 195 GLU A C 1
ATOM 1467 O O . GLU A 1 195 ? 23.965 -22.960 -55.467 1.00 84.12 195 GLU A O 1
ATOM 1472 N N . ASP A 1 196 ? 23.881 -25.024 -56.346 1.00 82.19 196 ASP A N 1
ATOM 1473 C CA . ASP A 1 196 ? 24.869 -24.773 -57.404 1.00 82.19 196 ASP A CA 1
ATOM 1474 C C . ASP A 1 196 ? 24.216 -24.055 -58.599 1.00 82.19 196 ASP A C 1
ATOM 1476 O O . ASP A 1 196 ? 23.241 -24.532 -59.185 1.00 82.19 196 ASP A O 1
ATOM 1480 N N . GLN A 1 197 ? 24.782 -22.921 -58.994 1.00 84.06 197 GLN A N 1
ATOM 1481 C CA . GLN A 1 197 ? 24.287 -22.070 -60.068 1.00 84.06 197 GLN A CA 1
ATOM 1482 C C . GLN A 1 197 ? 24.962 -22.399 -61.405 1.00 84.06 197 GLN A C 1
ATOM 1484 O O . GLN A 1 197 ? 26.123 -22.802 -61.476 1.00 84.06 197 GLN A O 1
ATOM 1489 N N . SER A 1 198 ? 24.243 -22.157 -62.503 1.00 80.88 198 SER A N 1
ATOM 1490 C CA . SER A 1 198 ? 24.751 -22.399 -63.866 1.00 80.88 198 SER A CA 1
ATOM 1491 C C . SER A 1 198 ? 25.990 -21.569 -64.243 1.00 80.88 198 SER A C 1
ATOM 1493 O O . SER A 1 198 ? 26.723 -21.947 -65.153 1.00 80.88 198 SER A O 1
ATOM 1495 N N . ASP A 1 199 ? 26.247 -20.467 -63.531 1.00 79.69 199 ASP A N 1
ATOM 1496 C CA . ASP A 1 199 ? 27.409 -19.587 -63.709 1.00 79.69 199 ASP A CA 1
ATOM 1497 C C . ASP A 1 199 ? 28.652 -20.026 -62.906 1.00 79.69 199 ASP A C 1
ATOM 1499 O O . ASP A 1 199 ? 29.652 -19.302 -62.867 1.00 79.69 199 ASP A O 1
ATOM 1503 N N . GLY A 1 200 ? 28.585 -21.192 -62.251 1.00 77.38 200 GLY A N 1
ATOM 1504 C CA . GLY A 1 200 ? 29.656 -21.758 -61.430 1.00 77.38 200 GLY A CA 1
ATOM 1505 C C . GLY A 1 200 ? 29.709 -21.239 -59.989 1.00 77.38 200 GLY A C 1
ATOM 1506 O O . GLY A 1 200 ? 30.606 -21.632 -59.247 1.00 77.38 200 GLY A O 1
ATOM 1507 N N . SER A 1 201 ? 28.783 -20.370 -59.570 1.00 84.88 201 SER A N 1
ATOM 1508 C CA . SER A 1 201 ? 28.642 -19.968 -58.162 1.00 84.88 201 SER A CA 1
ATOM 1509 C C . SER A 1 201 ? 27.773 -20.941 -57.355 1.00 84.88 201 SER A C 1
ATOM 1511 O O . SER A 1 201 ? 27.048 -21.755 -57.912 1.00 84.88 201 SER A O 1
ATOM 1513 N N . ILE A 1 202 ? 27.853 -20.872 -56.029 1.00 88.06 202 ILE A N 1
ATOM 1514 C CA . ILE A 1 202 ? 27.203 -21.774 -55.076 1.00 88.06 202 ILE A CA 1
ATOM 1515 C C . ILE A 1 202 ? 26.525 -20.910 -54.012 1.00 88.06 202 ILE A C 1
ATOM 1517 O O . ILE A 1 202 ? 27.175 -20.048 -53.428 1.00 88.06 202 ILE A O 1
ATOM 1521 N N . ILE A 1 203 ? 25.236 -21.101 -53.761 1.00 87.50 203 ILE A N 1
ATOM 1522 C CA . ILE A 1 203 ? 24.450 -20.320 -52.796 1.00 87.50 203 ILE A CA 1
ATOM 1523 C C . ILE A 1 203 ? 24.144 -21.183 -51.569 1.00 87.50 203 ILE A C 1
ATOM 1525 O O . ILE A 1 203 ? 23.801 -22.345 -51.725 1.00 87.50 203 ILE A O 1
ATOM 1529 N N . PHE A 1 204 ? 24.268 -20.616 -50.369 1.00 88.00 204 PHE A N 1
ATOM 1530 C CA . PHE A 1 204 ? 24.046 -21.263 -49.079 1.00 88.00 204 PHE A CA 1
ATOM 1531 C C . PHE A 1 204 ? 23.030 -20.494 -48.228 1.00 88.00 204 PHE A C 1
ATOM 1533 O O . PHE A 1 204 ? 23.353 -19.388 -47.813 1.00 88.00 204 PHE A O 1
ATOM 1540 N N . THR A 1 205 ? 21.859 -21.042 -47.895 1.00 86.25 205 THR A N 1
ATOM 1541 C CA . THR A 1 205 ? 20.837 -20.352 -47.065 1.00 86.25 205 THR A CA 1
ATOM 1542 C C . THR A 1 205 ? 20.673 -21.003 -45.684 1.00 86.25 205 THR A C 1
ATOM 1544 O O . THR A 1 205 ? 20.646 -22.231 -45.608 1.00 86.25 205 THR A O 1
ATOM 1547 N N . PHE A 1 206 ? 20.557 -20.214 -44.605 1.00 84.25 206 PHE A N 1
ATOM 1548 C CA . PHE A 1 206 ? 20.481 -20.670 -43.202 1.00 84.25 206 PHE A CA 1
ATOM 1549 C C . PHE A 1 206 ? 19.651 -19.750 -42.282 1.00 84.25 206 PHE A C 1
ATOM 1551 O O . PHE A 1 206 ? 19.375 -18.602 -42.627 1.00 84.25 206 PHE A O 1
ATOM 1558 N N . GLU A 1 207 ? 19.290 -20.244 -41.092 1.00 81.69 207 GLU A N 1
ATOM 1559 C CA . GLU A 1 207 ? 18.634 -19.476 -40.019 1.00 81.69 207 GLU A CA 1
ATOM 1560 C C . GLU A 1 207 ? 19.665 -18.988 -38.980 1.00 81.69 207 GLU A C 1
ATOM 1562 O O . GLU A 1 207 ? 20.547 -19.740 -38.563 1.00 81.69 207 GLU A O 1
ATOM 1567 N N . ASN A 1 208 ? 19.583 -17.722 -38.569 1.00 73.69 208 ASN A N 1
ATOM 1568 C CA . ASN A 1 208 ? 20.481 -17.100 -37.600 1.00 73.69 208 ASN A CA 1
ATOM 1569 C C . ASN A 1 208 ? 20.119 -17.525 -36.158 1.00 73.69 208 ASN A C 1
ATOM 1571 O O . ASN A 1 208 ? 19.001 -17.249 -35.721 1.00 73.69 208 ASN A O 1
ATOM 1575 N N . PRO A 1 209 ? 21.053 -18.103 -35.377 1.00 72.31 209 PRO A N 1
ATOM 1576 C CA . PRO A 1 209 ? 20.815 -18.535 -33.997 1.00 72.31 209 PRO A CA 1
ATOM 1577 C C . PRO A 1 209 ? 20.761 -17.392 -32.963 1.00 72.31 209 PRO A C 1
ATOM 1579 O O . PRO A 1 209 ? 20.749 -17.663 -31.764 1.00 72.31 209 PRO A O 1
ATOM 1582 N N . GLY A 1 210 ? 20.785 -16.122 -33.384 1.00 73.44 210 GLY A N 1
ATOM 1583 C CA . GLY A 1 210 ? 20.845 -14.976 -32.466 1.00 73.44 210 GLY A CA 1
ATOM 1584 C C . GLY A 1 210 ? 22.240 -14.751 -31.870 1.00 73.44 210 GLY A C 1
ATOM 1585 O O . GLY A 1 210 ? 22.381 -14.130 -30.815 1.00 73.44 210 GLY A O 1
ATOM 1586 N N . LYS A 1 211 ? 23.279 -15.248 -32.552 1.00 78.12 211 LYS A N 1
ATOM 1587 C CA . LYS A 1 211 ? 24.693 -15.069 -32.205 1.00 78.12 211 LYS A CA 1
ATOM 1588 C C . LYS A 1 211 ? 25.489 -14.645 -33.430 1.00 78.12 211 LYS A C 1
ATOM 1590 O O . LYS A 1 211 ? 25.028 -14.786 -34.561 1.00 78.12 211 LYS A O 1
ATOM 1595 N N . ASP A 1 212 ? 26.703 -14.157 -33.202 1.00 84.12 212 ASP A N 1
ATOM 1596 C CA . ASP A 1 212 ? 27.645 -13.878 -34.285 1.00 84.12 212 ASP A CA 1
ATOM 1597 C C . ASP A 1 212 ? 27.902 -15.131 -35.115 1.00 84.12 212 ASP A C 1
ATOM 1599 O O . ASP A 1 212 ? 27.848 -16.239 -34.595 1.00 84.12 212 ASP A O 1
ATOM 1603 N N . ILE A 1 213 ? 28.164 -14.965 -36.406 1.00 84.19 213 ILE A N 1
ATOM 1604 C CA . ILE A 1 213 ? 28.366 -16.061 -37.350 1.00 84.19 213 ILE A CA 1
ATOM 1605 C C . ILE A 1 213 ? 29.706 -15.883 -38.054 1.00 84.19 213 ILE A C 1
ATOM 1607 O O . ILE A 1 213 ? 30.071 -14.785 -38.458 1.00 84.19 213 ILE A O 1
ATOM 1611 N N . THR A 1 214 ? 30.442 -16.967 -38.259 1.00 85.88 214 THR A N 1
ATOM 1612 C CA . THR A 1 214 ? 31.619 -17.018 -39.126 1.00 85.88 214 THR A CA 1
ATOM 1613 C C . THR A 1 214 ? 31.362 -17.995 -40.266 1.00 85.88 214 THR A C 1
ATOM 1615 O O . THR A 1 214 ? 31.152 -19.181 -40.022 1.00 85.88 214 THR A O 1
ATOM 1618 N N . ALA A 1 215 ? 31.409 -17.508 -41.507 1.00 85.88 215 ALA A N 1
ATOM 1619 C CA . ALA A 1 215 ? 31.400 -18.334 -42.709 1.00 85.88 215 ALA A CA 1
ATOM 1620 C C . ALA A 1 215 ? 32.818 -18.408 -43.290 1.00 85.88 215 ALA A C 1
ATOM 1622 O O . ALA A 1 215 ? 33.386 -17.395 -43.698 1.00 85.88 215 ALA A O 1
ATOM 1623 N N . GLU A 1 216 ? 33.397 -19.600 -43.329 1.00 86.69 216 GLU A N 1
ATOM 1624 C CA . GLU A 1 216 ? 34.759 -19.849 -43.789 1.00 86.69 216 GLU A CA 1
ATOM 1625 C C . GLU A 1 216 ? 34.763 -20.793 -44.991 1.00 86.69 216 GLU A C 1
ATOM 1627 O O . GLU A 1 216 ? 34.367 -21.953 -44.881 1.00 86.69 216 GLU A O 1
ATOM 1632 N N . ALA A 1 217 ? 35.202 -20.291 -46.145 1.00 85.25 217 ALA A N 1
ATOM 1633 C CA . ALA A 1 217 ? 35.321 -21.060 -47.378 1.00 85.25 217 ALA A CA 1
ATOM 1634 C C . ALA A 1 217 ? 36.760 -21.554 -47.581 1.00 85.25 217 ALA A C 1
ATOM 1636 O O . ALA A 1 217 ? 37.714 -20.780 -47.490 1.00 85.25 217 ALA A O 1
ATOM 1637 N N . THR A 1 218 ? 36.907 -22.827 -47.932 1.00 84.00 218 THR A N 1
ATOM 1638 C CA . THR A 1 218 ? 38.188 -23.445 -48.294 1.00 84.00 218 THR A CA 1
ATOM 1639 C C . THR A 1 218 ? 38.113 -23.930 -49.731 1.00 84.00 218 THR A C 1
ATOM 1641 O O . THR A 1 218 ? 37.189 -24.662 -50.082 1.00 84.00 218 THR A O 1
ATOM 1644 N N . PHE A 1 219 ? 39.085 -23.562 -50.562 1.00 82.25 219 PHE A N 1
ATOM 1645 C CA . PHE A 1 219 ? 39.150 -23.971 -51.967 1.00 82.25 219 PHE A CA 1
ATOM 1646 C C . PHE A 1 219 ? 40.269 -24.987 -52.192 1.00 82.25 219 PHE A C 1
ATOM 1648 O O . PHE A 1 219 ? 41.290 -24.965 -51.509 1.00 82.25 219 PHE A O 1
ATOM 1655 N N . GLU A 1 220 ? 40.082 -25.882 -53.157 1.00 77.56 220 GLU A N 1
ATOM 1656 C CA . GLU A 1 220 ? 41.055 -26.920 -53.491 1.00 77.56 220 GLU A CA 1
ATOM 1657 C C . GLU A 1 220 ? 41.267 -26.999 -55.004 1.00 77.56 220 GLU A C 1
ATOM 1659 O O . GLU A 1 220 ? 40.314 -26.991 -55.789 1.00 77.56 220 GLU A O 1
ATOM 1664 N N . LYS A 1 221 ? 42.538 -27.076 -55.412 1.00 76.50 221 LYS A N 1
ATOM 1665 C CA . LYS A 1 221 ? 42.949 -27.293 -56.802 1.00 76.50 221 LYS A CA 1
ATOM 1666 C C . LYS A 1 221 ? 43.122 -28.790 -57.044 1.00 76.50 221 LYS A C 1
ATOM 1668 O O . LYS A 1 221 ? 43.739 -29.485 -56.241 1.00 76.50 221 LYS A O 1
ATOM 1673 N N . LYS A 1 222 ? 42.601 -29.300 -58.159 1.00 72.38 222 LYS A N 1
ATOM 1674 C CA . LYS A 1 222 ? 42.758 -30.716 -58.529 1.00 72.38 222 LYS A CA 1
ATOM 1675 C C . LYS A 1 222 ? 44.229 -31.036 -58.839 1.00 72.38 222 LYS A C 1
ATOM 1677 O O . LYS A 1 222 ? 44.830 -30.379 -59.686 1.00 72.38 222 LYS A O 1
ATOM 1682 N N . GLY A 1 223 ? 44.794 -32.047 -58.173 1.00 66.94 223 GLY A N 1
ATOM 1683 C CA . GLY A 1 223 ? 46.156 -32.535 -58.432 1.00 66.94 223 GLY A CA 1
ATOM 1684 C C . GLY A 1 223 ? 46.260 -33.382 -59.710 1.00 66.94 223 GLY A C 1
ATOM 1685 O O . GLY A 1 223 ? 45.297 -34.042 -60.097 1.00 66.94 223 GLY A O 1
ATOM 1686 N N . GLU A 1 224 ? 47.436 -33.403 -60.348 1.00 66.12 224 GLU A N 1
ATOM 1687 C CA . GLU A 1 224 ? 47.658 -34.029 -61.670 1.00 66.12 224 GLU A CA 1
ATOM 1688 C C . GLU A 1 224 ? 47.453 -35.561 -61.710 1.00 66.12 224 GLU A C 1
ATOM 1690 O O . GLU A 1 224 ? 47.225 -36.111 -62.783 1.00 66.12 224 GLU A O 1
ATOM 1695 N N . ASN A 1 225 ? 47.476 -36.252 -60.559 1.00 68.69 225 ASN A N 1
ATOM 1696 C CA . ASN A 1 225 ? 47.398 -37.722 -60.453 1.00 68.69 225 ASN A CA 1
ATOM 1697 C C . ASN A 1 225 ? 46.123 -38.251 -59.764 1.00 68.69 225 ASN A C 1
ATOM 1699 O O . ASN A 1 225 ? 46.105 -39.395 -59.303 1.00 68.69 225 ASN A O 1
ATOM 1703 N N . VAL A 1 226 ? 45.063 -37.443 -59.652 1.00 68.12 226 VAL A N 1
ATOM 1704 C CA . VAL A 1 226 ? 43.813 -37.878 -59.005 1.00 68.12 226 VAL A CA 1
ATOM 1705 C C . VAL A 1 226 ? 42.804 -38.388 -60.047 1.00 68.12 226 VAL A C 1
ATOM 1707 O O . VAL A 1 226 ? 42.587 -37.695 -61.044 1.00 68.12 226 VAL A O 1
ATOM 1710 N N . PRO A 1 227 ? 42.171 -39.565 -59.846 1.00 72.31 227 PRO A N 1
ATOM 1711 C CA . PRO A 1 227 ? 41.172 -40.099 -60.771 1.00 72.31 227 PRO A CA 1
ATOM 1712 C C . PRO A 1 227 ? 40.013 -39.129 -61.021 1.00 72.31 227 PRO A C 1
ATOM 1714 O O . PRO A 1 227 ? 39.564 -38.434 -60.112 1.00 72.31 227 PRO A O 1
ATOM 1717 N N . ASP A 1 228 ? 39.474 -39.134 -62.242 1.00 76.50 228 ASP A N 1
ATOM 1718 C CA . ASP A 1 228 ? 38.305 -38.320 -62.601 1.00 76.50 228 ASP A CA 1
ATOM 1719 C C . ASP A 1 228 ? 37.016 -38.761 -61.888 1.00 76.50 228 ASP A C 1
ATOM 1721 O O . ASP A 1 228 ? 36.096 -37.954 -61.757 1.00 76.50 228 ASP A O 1
ATOM 1725 N N . GLU A 1 229 ? 36.953 -40.009 -61.406 1.00 83.12 229 GLU A N 1
ATOM 1726 C CA . GLU A 1 229 ? 35.826 -40.581 -60.661 1.00 83.12 229 GLU A CA 1
ATOM 1727 C C . GLU A 1 229 ? 36.290 -41.304 -59.384 1.00 83.12 229 GLU A C 1
ATOM 1729 O O . GLU A 1 229 ? 37.293 -42.018 -59.387 1.00 83.12 229 GLU A O 1
ATOM 1734 N N . LEU A 1 230 ? 35.517 -41.154 -58.309 1.00 87.69 230 LEU A N 1
ATOM 1735 C CA . LEU A 1 230 ? 35.763 -41.669 -56.960 1.00 87.69 230 LEU A CA 1
ATOM 1736 C C . LEU A 1 230 ? 34.650 -42.640 -56.545 1.00 87.69 230 LEU A C 1
ATOM 1738 O O . LEU A 1 230 ? 33.505 -42.482 -56.970 1.00 87.69 230 LEU A O 1
ATOM 1742 N N . ASN A 1 231 ? 34.972 -43.639 -55.720 1.00 88.62 231 ASN A N 1
ATOM 1743 C CA . ASN A 1 231 ? 34.025 -44.651 -55.236 1.00 88.62 231 ASN A CA 1
ATOM 1744 C C . ASN A 1 231 ? 33.284 -44.187 -53.977 1.00 88.62 231 ASN A C 1
ATOM 1746 O O . ASN A 1 231 ? 33.916 -43.680 -53.051 1.00 88.62 231 ASN A O 1
ATOM 1750 N N . ILE A 1 232 ? 31.972 -44.445 -53.930 1.00 91.31 232 ILE A N 1
ATOM 1751 C CA . ILE A 1 232 ? 31.094 -44.142 -52.793 1.00 91.31 232 ILE A CA 1
ATOM 1752 C C . ILE A 1 232 ? 30.363 -45.407 -52.344 1.00 91.31 232 ILE A C 1
ATOM 1754 O O . ILE A 1 232 ? 29.698 -46.077 -53.140 1.00 91.31 232 ILE A O 1
ATOM 1758 N N . ILE A 1 233 ? 30.481 -45.716 -51.058 1.00 91.75 233 ILE A N 1
ATOM 1759 C CA . ILE A 1 233 ? 29.756 -46.783 -50.372 1.00 91.75 233 ILE A CA 1
ATOM 1760 C C . ILE A 1 233 ? 28.736 -46.120 -49.444 1.00 91.75 233 ILE A C 1
ATOM 1762 O O . ILE A 1 233 ? 29.082 -45.192 -48.722 1.00 91.75 233 ILE A O 1
ATOM 1766 N N . TRP A 1 234 ? 27.488 -46.586 -49.474 1.00 90.88 234 TRP A N 1
ATOM 1767 C CA . TRP A 1 234 ? 26.402 -46.079 -48.635 1.00 90.88 234 TRP A CA 1
ATOM 1768 C C . TRP A 1 234 ? 25.925 -47.188 -47.699 1.00 90.88 234 TRP A C 1
ATOM 1770 O O . TRP A 1 234 ? 25.476 -48.232 -48.177 1.00 90.88 234 TRP A O 1
ATOM 1780 N N . ASP A 1 235 ? 25.989 -46.953 -46.395 1.00 91.56 235 ASP A N 1
ATOM 1781 C CA . ASP A 1 235 ? 25.384 -47.796 -45.369 1.00 91.56 235 ASP A CA 1
ATOM 1782 C C . ASP A 1 235 ? 24.194 -47.061 -44.740 1.00 91.56 235 ASP A C 1
ATOM 1784 O O . ASP A 1 235 ? 24.324 -45.992 -44.152 1.00 91.56 235 ASP A O 1
ATOM 1788 N N . LEU A 1 236 ? 22.997 -47.625 -44.885 1.00 90.62 236 LEU A N 1
ATOM 1789 C CA . LEU A 1 236 ? 21.755 -47.025 -44.397 1.00 90.62 236 LEU A CA 1
ATOM 1790 C C . LEU A 1 236 ? 21.489 -47.306 -42.914 1.00 90.62 236 LEU A C 1
ATOM 1792 O O . LEU A 1 236 ? 20.537 -46.749 -42.363 1.00 90.62 236 LEU A O 1
ATOM 1796 N N . ASN A 1 237 ? 22.265 -48.191 -42.280 1.00 88.12 237 ASN A N 1
ATOM 1797 C CA . ASN A 1 237 ? 22.150 -48.545 -40.864 1.00 88.12 237 ASN A CA 1
ATOM 1798 C C . ASN A 1 237 ? 20.697 -48.843 -40.414 1.00 88.12 237 ASN A C 1
ATOM 1800 O O . ASN A 1 237 ? 20.153 -48.309 -39.434 1.00 88.12 237 ASN A O 1
ATOM 1804 N N . GLY A 1 238 ? 20.020 -49.673 -41.212 1.00 84.50 238 GLY A N 1
ATOM 1805 C CA . GLY A 1 238 ? 18.636 -50.098 -40.986 1.00 84.50 238 GLY A CA 1
ATOM 1806 C C . GLY A 1 238 ? 17.545 -49.125 -41.458 1.00 84.50 238 GLY A C 1
ATOM 1807 O O . GLY A 1 238 ? 16.375 -49.384 -41.185 1.00 84.50 238 GLY A O 1
ATOM 1808 N N . GLY A 1 239 ? 17.891 -48.029 -42.139 1.00 85.06 239 GLY A N 1
ATOM 1809 C CA . GLY A 1 239 ? 16.940 -47.175 -42.860 1.00 85.06 239 GLY A CA 1
ATOM 1810 C C . GLY A 1 239 ? 16.687 -47.618 -44.306 1.00 85.06 239 GLY A C 1
ATOM 1811 O O . GLY A 1 239 ? 17.279 -48.573 -44.809 1.00 85.06 239 GLY A O 1
ATOM 1812 N N . THR A 1 240 ? 15.809 -46.896 -44.995 1.00 88.06 240 THR A N 1
ATOM 1813 C CA . THR A 1 240 ? 15.441 -47.114 -46.403 1.00 88.06 240 THR A CA 1
ATOM 1814 C C . THR A 1 240 ? 15.489 -45.805 -47.179 1.00 88.06 240 THR A C 1
ATOM 1816 O O . THR A 1 240 ? 15.259 -44.746 -46.611 1.00 88.06 240 THR A O 1
ATOM 1819 N N . VAL A 1 241 ? 15.801 -45.849 -48.475 1.00 87.94 241 VAL A N 1
ATOM 1820 C CA . VAL A 1 241 ? 15.822 -44.639 -49.314 1.00 87.94 241 VAL A CA 1
ATOM 1821 C C . VAL A 1 241 ? 14.419 -44.315 -49.790 1.00 87.94 241 VAL A C 1
ATOM 1823 O O . VAL A 1 241 ? 13.783 -45.136 -50.446 1.00 87.94 241 VAL A O 1
ATOM 1826 N N . THR A 1 242 ? 13.966 -43.101 -49.510 1.00 85.00 242 THR A N 1
ATOM 1827 C CA . THR A 1 242 ? 12.651 -42.602 -49.919 1.00 85.00 242 THR A CA 1
ATOM 1828 C C . THR A 1 242 ? 12.719 -41.714 -51.149 1.00 85.00 242 THR A C 1
ATOM 1830 O O . THR A 1 242 ? 11.782 -41.696 -51.947 1.00 85.00 242 THR A O 1
ATOM 1833 N N . LYS A 1 243 ? 13.821 -40.976 -51.340 1.00 81.38 243 LYS A N 1
ATOM 1834 C CA . LYS A 1 243 ? 13.998 -40.063 -52.478 1.00 81.38 243 LYS A CA 1
ATOM 1835 C C . LYS A 1 243 ? 15.477 -39.788 -52.750 1.00 81.38 243 LYS A C 1
ATOM 1837 O O . LYS A 1 243 ? 16.290 -39.730 -51.838 1.00 81.38 243 LYS A O 1
ATOM 1842 N N . GLY A 1 244 ? 15.820 -39.551 -54.014 1.00 78.25 244 GLY A N 1
ATOM 1843 C CA . GLY A 1 244 ? 17.191 -39.249 -54.438 1.00 78.25 244 GLY A CA 1
ATOM 1844 C C . GLY A 1 244 ? 17.961 -40.478 -54.923 1.00 78.25 244 GLY A C 1
ATOM 1845 O O . GLY A 1 244 ? 17.444 -41.592 -54.967 1.00 78.25 244 GLY A O 1
ATOM 1846 N N . THR A 1 245 ? 19.198 -40.256 -55.360 1.00 79.44 245 THR A N 1
ATOM 1847 C CA . THR A 1 245 ? 20.071 -41.286 -55.937 1.00 79.44 245 THR A CA 1
ATOM 1848 C C . THR A 1 245 ? 21.293 -41.484 -55.055 1.00 79.44 245 THR A C 1
ATOM 1850 O O . THR A 1 245 ? 21.926 -40.500 -54.689 1.00 79.44 245 THR A O 1
ATOM 1853 N N . MET A 1 246 ? 21.667 -42.736 -54.791 1.00 86.88 246 MET A N 1
ATOM 1854 C CA . MET A 1 246 ? 22.909 -43.105 -54.102 1.00 86.88 246 MET A CA 1
ATOM 1855 C C . MET A 1 246 ? 23.939 -43.596 -55.129 1.00 86.88 246 MET A C 1
ATOM 1857 O O . MET A 1 246 ? 23.992 -44.794 -55.430 1.00 86.88 246 MET A O 1
ATOM 1861 N N . PRO A 1 247 ? 24.708 -42.695 -55.764 1.00 86.94 247 PRO A N 1
ATOM 1862 C CA . PRO A 1 247 ? 25.674 -43.086 -56.778 1.00 86.94 247 PRO A CA 1
ATOM 1863 C C . PRO A 1 247 ? 26.789 -43.930 -56.157 1.00 86.94 247 PRO A C 1
ATOM 1865 O O . PRO A 1 247 ? 27.278 -43.617 -55.077 1.00 86.94 247 PRO A O 1
ATOM 1868 N N . LYS A 1 248 ? 27.218 -44.980 -56.866 1.00 87.19 248 LYS A N 1
ATOM 1869 C CA . LYS A 1 248 ? 28.405 -45.774 -56.492 1.00 87.19 248 LYS A CA 1
ATOM 1870 C C . LYS A 1 248 ? 29.713 -45.097 -56.894 1.00 87.19 248 LYS A C 1
ATOM 1872 O O . LYS A 1 248 ? 30.765 -45.437 -56.362 1.00 87.19 248 LYS A O 1
ATOM 1877 N N . ARG A 1 249 ? 29.647 -44.180 -57.865 1.00 85.81 249 ARG A N 1
ATOM 1878 C CA . ARG A 1 249 ? 30.773 -43.383 -58.352 1.00 85.81 249 ARG A CA 1
ATOM 1879 C C . ARG A 1 249 ? 30.365 -41.932 -58.532 1.00 85.81 249 ARG A C 1
ATOM 1881 O O . ARG A 1 249 ? 29.254 -41.665 -58.983 1.00 85.81 249 ARG A O 1
ATOM 1888 N N . ILE A 1 250 ? 31.267 -41.014 -58.221 1.00 87.62 250 ILE A N 1
ATOM 1889 C CA . ILE A 1 250 ? 31.063 -39.576 -58.389 1.00 87.62 250 ILE A CA 1
ATOM 1890 C C . ILE A 1 250 ? 32.301 -38.940 -59.012 1.00 87.62 250 ILE A C 1
ATOM 1892 O O . ILE A 1 250 ? 33.415 -39.395 -58.769 1.00 87.62 250 ILE A O 1
ATOM 1896 N N . LYS A 1 251 ? 32.122 -37.900 -59.829 1.00 83.56 251 LYS A N 1
ATOM 1897 C CA . LYS A 1 251 ? 33.254 -37.154 -60.383 1.00 83.56 251 LYS A CA 1
ATOM 1898 C C . LYS A 1 251 ? 34.046 -36.471 -59.267 1.00 83.56 251 LYS A C 1
ATOM 1900 O O . LYS A 1 251 ? 33.448 -35.929 -58.340 1.00 83.56 251 LYS A O 1
ATOM 1905 N N . TYR A 1 252 ? 35.371 -36.461 -59.384 1.00 81.38 252 TYR A N 1
ATOM 1906 C CA . TYR A 1 252 ? 36.235 -35.702 -58.480 1.00 81.38 252 TYR A CA 1
ATOM 1907 C C . TYR A 1 252 ? 35.806 -34.232 -58.443 1.00 81.38 252 TYR A C 1
ATOM 1909 O O . TYR A 1 252 ? 35.625 -33.615 -59.496 1.00 81.38 252 TYR A O 1
ATOM 1917 N N . GLY A 1 253 ? 35.665 -33.669 -57.242 1.00 73.44 253 GLY A N 1
ATOM 1918 C CA . GLY A 1 253 ? 35.271 -32.272 -57.063 1.00 73.44 253 GLY A CA 1
ATOM 1919 C C . GLY A 1 253 ? 33.767 -32.008 -57.211 1.00 73.44 253 GLY A C 1
ATOM 1920 O O . GLY A 1 253 ? 33.358 -30.853 -57.158 1.00 73.44 253 GLY A O 1
ATOM 1921 N N . ALA A 1 254 ? 32.933 -33.041 -57.385 1.00 82.44 254 ALA A N 1
ATOM 1922 C CA . ALA A 1 254 ? 31.477 -32.903 -57.347 1.00 82.44 254 ALA A CA 1
ATOM 1923 C C . ALA A 1 254 ? 30.927 -33.145 -55.933 1.00 82.44 254 ALA A C 1
ATOM 1925 O O . ALA A 1 254 ? 31.527 -33.866 -55.134 1.00 82.44 254 ALA A O 1
ATOM 1926 N N . VAL A 1 255 ? 29.770 -32.555 -55.636 1.00 83.81 255 VAL A N 1
ATOM 1927 C CA . VAL A 1 255 ? 29.034 -32.790 -54.388 1.00 83.81 255 VAL A CA 1
ATOM 1928 C C . VAL A 1 255 ? 28.103 -33.985 -54.507 1.00 83.81 255 VAL A C 1
ATOM 1930 O O . VAL A 1 255 ? 27.487 -34.222 -55.553 1.00 83.81 255 VAL A O 1
ATOM 1933 N N . LEU A 1 256 ? 27.977 -34.735 -53.417 1.00 86.19 256 LEU A N 1
ATOM 1934 C CA . LEU A 1 256 ? 26.911 -35.717 -53.291 1.00 86.19 256 LEU A CA 1
ATOM 1935 C C . LEU A 1 256 ? 25.616 -34.986 -52.958 1.00 86.19 256 LEU A C 1
ATOM 1937 O O . LEU A 1 256 ? 25.598 -34.066 -52.151 1.00 86.19 256 LEU A O 1
ATOM 1941 N N . LYS A 1 257 ? 24.510 -35.426 -53.554 1.00 83.44 257 LYS A N 1
ATOM 1942 C CA . LYS A 1 257 ? 23.194 -35.028 -53.060 1.00 83.44 257 LYS A CA 1
ATOM 1943 C C . LYS A 1 257 ? 22.839 -35.947 -51.911 1.00 83.44 257 LYS A C 1
ATOM 1945 O O . LYS A 1 257 ? 22.863 -37.164 -52.102 1.00 83.44 257 LYS A O 1
ATOM 1950 N N . GLU A 1 258 ? 22.511 -35.369 -50.761 1.00 87.06 258 GLU A N 1
ATOM 1951 C CA . GLU A 1 258 ? 22.017 -36.149 -49.635 1.00 87.06 258 GLU A CA 1
ATOM 1952 C C . GLU A 1 258 ? 20.761 -36.923 -50.074 1.00 87.06 258 GLU A C 1
ATOM 1954 O O . GLU A 1 258 ? 19.787 -36.318 -50.544 1.00 87.06 258 GLU A O 1
ATOM 1959 N N . PRO A 1 259 ? 20.770 -38.265 -50.011 1.00 85.19 259 PRO A N 1
ATOM 1960 C CA . PRO A 1 259 ? 19.582 -39.047 -50.289 1.00 85.19 259 PRO A CA 1
ATOM 1961 C C . PRO A 1 259 ? 18.603 -38.878 -49.126 1.00 85.19 259 PRO A C 1
ATOM 1963 O O . PRO A 1 259 ? 18.978 -38.975 -47.958 1.00 85.19 259 PRO A O 1
ATOM 1966 N N . SER A 1 260 ? 17.324 -38.674 -49.437 1.00 82.50 260 SER A N 1
ATOM 1967 C CA . SER A 1 260 ? 16.287 -38.758 -48.417 1.00 82.50 260 SER A CA 1
ATOM 1968 C C . SER A 1 260 ? 16.137 -40.217 -48.027 1.00 82.50 260 SER A C 1
ATOM 1970 O O . SER A 1 260 ? 15.835 -41.079 -48.858 1.00 82.50 260 SER A O 1
ATOM 1972 N N . VAL A 1 261 ? 16.369 -40.481 -46.753 1.00 86.25 261 VAL A N 1
ATOM 1973 C CA . VAL A 1 261 ? 16.230 -41.798 -46.157 1.00 86.25 261 VAL A CA 1
ATOM 1974 C C . VAL A 1 261 ? 15.219 -41.715 -45.028 1.00 86.25 261 VAL A C 1
ATOM 1976 O O . VAL A 1 261 ? 15.135 -40.705 -44.335 1.00 86.25 261 VAL A O 1
ATOM 1979 N N . GLU A 1 262 ? 14.454 -42.780 -44.830 1.00 84.19 262 GLU A N 1
ATOM 1980 C CA . GLU A 1 262 ? 13.551 -42.924 -43.699 1.00 84.19 262 GLU A CA 1
ATOM 1981 C C . GLU A 1 262 ? 13.866 -44.182 -42.904 1.00 84.19 262 GLU A C 1
ATOM 1983 O O . GLU A 1 262 ? 14.201 -45.241 -43.446 1.00 84.19 262 GLU A O 1
ATOM 1988 N N . LYS A 1 263 ? 13.676 -44.071 -41.599 1.00 85.00 263 LYS A N 1
ATOM 1989 C CA . LYS A 1 263 ? 13.585 -45.196 -40.688 1.00 85.00 263 LYS A CA 1
ATOM 1990 C C . LYS A 1 263 ? 12.396 -44.897 -39.794 1.00 85.00 263 LYS A C 1
ATOM 1992 O O . LYS A 1 263 ? 12.412 -43.930 -39.048 1.00 85.00 263 LYS A O 1
ATOM 1997 N N . LYS A 1 264 ? 11.319 -45.673 -39.925 1.00 79.81 264 LYS A N 1
ATOM 1998 C CA . LYS A 1 264 ? 10.045 -45.398 -39.245 1.00 79.81 264 LYS A CA 1
ATOM 1999 C C . LYS A 1 264 ? 10.259 -45.164 -37.741 1.00 79.81 264 LYS A C 1
ATOM 2001 O O . LYS A 1 264 ? 10.717 -46.072 -37.053 1.00 79.81 264 LYS A O 1
ATOM 2006 N N . GLY A 1 265 ? 9.885 -43.979 -37.254 1.00 75.31 265 GLY A N 1
ATOM 2007 C CA . GLY A 1 265 ? 10.042 -43.570 -35.852 1.00 75.31 265 GLY A CA 1
ATOM 2008 C C . GLY A 1 265 ? 11.394 -42.935 -35.510 1.00 75.31 265 GLY A C 1
ATOM 2009 O O . GLY A 1 265 ? 11.643 -42.679 -34.337 1.00 75.31 265 GLY A O 1
ATOM 2010 N N . TYR A 1 266 ? 12.255 -42.684 -36.497 1.00 79.06 266 TYR A N 1
ATOM 2011 C CA . TYR A 1 266 ? 13.582 -42.107 -36.325 1.00 79.06 266 TYR A CA 1
ATOM 2012 C C . TYR A 1 266 ? 13.871 -41.042 -37.392 1.00 79.06 266 TYR A C 1
ATOM 2014 O O . TYR A 1 266 ? 13.657 -41.256 -38.585 1.00 79.06 266 TYR A O 1
ATOM 2022 N N . THR A 1 267 ? 14.494 -39.947 -36.971 1.00 75.94 267 THR A N 1
ATOM 2023 C CA . THR A 1 267 ? 15.151 -38.983 -37.847 1.00 75.94 267 THR A CA 1
ATOM 2024 C C . THR A 1 267 ? 16.611 -39.350 -38.049 1.00 75.94 267 THR A C 1
ATOM 2026 O O . THR A 1 267 ? 17.330 -39.742 -37.131 1.00 75.94 267 THR A O 1
ATOM 2029 N N . LEU A 1 268 ? 17.073 -39.154 -39.274 1.00 84.19 268 LEU A N 1
ATOM 2030 C CA . LEU A 1 268 ? 18.482 -39.165 -39.622 1.00 84.19 268 LEU A CA 1
ATOM 2031 C C . LEU A 1 268 ? 19.227 -38.032 -38.879 1.00 84.19 268 LEU A C 1
ATOM 2033 O O . LEU A 1 268 ? 18.943 -36.858 -39.089 1.00 84.19 268 LEU A O 1
ATOM 2037 N N . MET A 1 269 ? 20.191 -38.380 -38.024 1.00 77.69 269 MET A N 1
ATOM 2038 C CA . MET A 1 269 ? 21.141 -37.441 -37.398 1.00 77.69 269 MET A CA 1
ATOM 2039 C C . MET A 1 269 ? 22.213 -36.948 -38.363 1.00 77.69 269 MET A C 1
ATOM 2041 O O . MET A 1 269 ? 22.827 -35.910 -38.141 1.00 77.69 269 MET A O 1
ATOM 2045 N N . GLY A 1 270 ? 22.432 -37.699 -39.434 1.00 83.62 270 GLY A N 1
ATOM 2046 C CA . GLY A 1 270 ? 23.329 -37.349 -40.516 1.00 83.62 270 GLY A CA 1
ATOM 2047 C C . GLY A 1 270 ? 24.026 -38.582 -41.059 1.00 83.62 270 GLY A C 1
ATOM 2048 O O . GLY A 1 270 ? 23.826 -39.707 -40.591 1.00 83.62 270 GLY A O 1
ATOM 2049 N N . TRP A 1 271 ? 24.870 -38.348 -42.049 1.00 88.19 271 TRP A N 1
ATOM 2050 C CA . TRP A 1 271 ? 25.762 -39.353 -42.603 1.00 88.19 271 TRP A CA 1
ATOM 2051 C C . TRP A 1 271 ? 27.153 -39.146 -42.042 1.00 88.19 271 TRP A C 1
ATOM 2053 O O . TRP A 1 271 ? 27.569 -38.012 -41.866 1.00 88.19 271 TRP A O 1
ATOM 2063 N N . TYR A 1 272 ? 27.884 -40.212 -41.764 1.00 89.81 272 TYR A N 1
ATOM 2064 C CA . TYR A 1 272 ? 29.211 -40.143 -41.163 1.00 89.81 272 TYR A CA 1
ATOM 2065 C C . TYR A 1 272 ? 30.190 -40.975 -41.984 1.00 89.81 272 TYR A C 1
ATOM 2067 O O . TYR A 1 272 ? 29.803 -41.973 -42.591 1.00 89.81 272 TYR A O 1
ATOM 2075 N N . VAL A 1 273 ? 31.450 -40.546 -42.044 1.00 87.81 273 VAL A N 1
ATOM 2076 C CA . VAL A 1 273 ? 32.459 -41.215 -42.871 1.00 87.81 273 VAL A CA 1
ATOM 2077 C C . VAL A 1 273 ? 33.010 -42.443 -42.140 1.00 87.81 273 VAL A C 1
ATOM 2079 O O . VAL A 1 273 ? 33.590 -42.305 -41.073 1.00 87.81 273 VAL A O 1
ATOM 2082 N N . GLY A 1 274 ? 32.888 -43.630 -42.737 1.00 85.25 274 GLY A N 1
ATOM 2083 C CA . GLY A 1 274 ? 33.384 -44.902 -42.192 1.00 85.25 274 GLY A CA 1
ATOM 2084 C C . GLY A 1 274 ? 32.278 -45.926 -41.921 1.00 85.25 274 GLY A C 1
ATOM 2085 O O . GLY A 1 274 ? 31.100 -45.601 -41.976 1.00 85.25 274 GLY A O 1
ATOM 2086 N N . GLU A 1 275 ? 32.654 -47.180 -41.655 1.00 79.88 275 GLU A N 1
ATOM 2087 C CA . GLU A 1 275 ? 31.722 -48.321 -41.502 1.00 79.88 275 GLU A CA 1
ATOM 2088 C C . GLU A 1 275 ? 31.105 -48.448 -40.097 1.00 79.88 275 GLU A C 1
ATOM 2090 O O . GLU A 1 275 ? 30.113 -49.145 -39.923 1.00 79.88 275 GLU A O 1
ATOM 2095 N N . ASN A 1 276 ? 31.675 -47.794 -39.079 1.00 78.88 276 ASN A N 1
ATOM 2096 C CA . ASN A 1 276 ? 31.112 -47.774 -37.725 1.00 78.88 276 ASN A CA 1
ATOM 2097 C C . ASN A 1 276 ? 31.487 -46.475 -36.988 1.00 78.88 276 ASN A C 1
ATOM 2099 O O . ASN A 1 276 ? 32.312 -46.498 -36.069 1.00 78.88 276 ASN A O 1
ATOM 2103 N N . PRO A 1 277 ? 30.965 -45.335 -37.457 1.00 79.00 277 PRO A N 1
ATOM 2104 C CA . PRO A 1 277 ? 31.379 -44.034 -36.962 1.00 79.00 277 PRO A CA 1
ATOM 2105 C C . PRO A 1 277 ? 30.891 -43.800 -35.528 1.00 79.00 277 PRO A C 1
ATOM 2107 O O . PRO A 1 277 ? 29.764 -44.168 -35.196 1.00 79.00 277 PRO A O 1
ATOM 2110 N N . GLN A 1 278 ? 31.725 -43.186 -34.678 1.00 76.00 278 GLN A N 1
ATOM 2111 C CA . GLN A 1 278 ? 31.348 -42.761 -33.319 1.00 76.00 278 GLN A CA 1
ATOM 2112 C C . GLN A 1 278 ? 30.825 -41.311 -33.350 1.00 76.00 278 GLN A C 1
ATOM 2114 O O . GLN A 1 278 ? 31.646 -40.387 -33.387 1.00 76.00 278 GLN A O 1
ATOM 2119 N N . PRO A 1 279 ? 29.499 -41.066 -33.314 1.00 66.69 279 PRO A N 1
ATOM 2120 C CA . PRO A 1 279 ? 28.928 -39.733 -33.543 1.00 66.69 279 PRO A CA 1
ATOM 2121 C C . PRO A 1 279 ? 29.387 -38.682 -32.524 1.00 66.69 279 PRO A C 1
ATOM 2123 O O . PRO A 1 279 ? 29.435 -37.499 -32.839 1.00 66.69 279 PRO A O 1
ATOM 2126 N N . GLU A 1 280 ? 29.753 -39.106 -31.311 1.00 69.19 280 GLU A N 1
ATOM 2127 C CA . GLU A 1 280 ? 30.290 -38.247 -30.250 1.00 69.19 280 GLU A CA 1
ATOM 2128 C C . GLU A 1 280 ? 31.746 -37.781 -30.460 1.00 69.19 280 GLU A C 1
ATOM 2130 O O . GLU A 1 280 ? 32.202 -36.874 -29.764 1.00 69.19 280 GLU A O 1
ATOM 2135 N N . LYS A 1 281 ? 32.496 -38.389 -31.388 1.00 67.25 281 LYS A N 1
ATOM 2136 C CA . LYS A 1 281 ? 33.913 -38.067 -31.668 1.00 67.25 281 LYS A CA 1
ATOM 2137 C C . LYS A 1 281 ? 34.168 -37.655 -33.111 1.00 67.25 281 LYS A C 1
ATOM 2139 O O . LYS A 1 281 ? 35.196 -37.045 -33.402 1.00 67.25 281 LYS A O 1
ATOM 2144 N N . GLU A 1 282 ? 33.263 -38.014 -34.008 1.00 70.38 282 GLU A N 1
ATOM 2145 C CA . GLU A 1 282 ? 33.405 -37.831 -35.442 1.00 70.38 282 GLU A CA 1
ATOM 2146 C C . GLU A 1 282 ? 32.375 -36.833 -35.951 1.00 70.38 282 GLU A C 1
ATOM 2148 O O . GLU A 1 282 ? 31.244 -36.756 -35.478 1.00 70.38 282 GLU A O 1
ATOM 2153 N N . GLN A 1 283 ? 32.774 -36.039 -36.932 1.00 69.56 283 GLN A N 1
ATOM 2154 C CA . GLN A 1 283 ? 31.899 -35.045 -37.524 1.00 69.56 283 GLN A CA 1
ATOM 2155 C C . GLN A 1 283 ? 31.077 -35.680 -38.649 1.00 69.56 283 GLN A C 1
ATOM 2157 O O . GLN A 1 283 ? 31.625 -36.421 -39.469 1.00 69.56 283 GLN A O 1
ATOM 2162 N N . SER A 1 284 ? 29.779 -35.371 -38.709 1.00 80.56 284 SER A N 1
ATOM 2163 C CA . SER A 1 284 ? 28.940 -35.790 -39.830 1.00 80.56 284 SER A CA 1
ATOM 2164 C C . SER A 1 284 ? 29.479 -35.228 -41.149 1.00 80.56 284 SER A C 1
ATOM 2166 O O . SER A 1 284 ? 30.026 -34.122 -41.222 1.00 80.56 284 SER A O 1
ATOM 2168 N N . TYR A 1 285 ? 29.346 -36.032 -42.193 1.00 85.69 285 TYR A N 1
ATOM 2169 C CA . TYR A 1 285 ? 29.666 -35.695 -43.561 1.00 85.69 285 TYR A CA 1
ATOM 2170 C C . TYR A 1 285 ? 28.790 -34.535 -44.031 1.00 85.69 285 TYR A C 1
ATOM 2172 O O . TYR A 1 285 ? 27.563 -34.620 -44.054 1.00 85.69 285 TYR A O 1
ATOM 2180 N N . ASP A 1 286 ? 29.447 -33.446 -44.414 1.00 80.88 286 ASP A N 1
ATOM 2181 C CA . ASP A 1 286 ? 28.802 -32.274 -44.984 1.00 80.88 286 ASP A CA 1
ATOM 2182 C C . ASP A 1 286 ? 28.621 -32.515 -46.491 1.00 80.88 286 ASP A C 1
ATOM 2184 O O . ASP A 1 286 ? 29.603 -32.514 -47.235 1.00 80.88 286 ASP A O 1
ATOM 2188 N N . PHE A 1 287 ? 27.380 -32.742 -46.938 1.00 83.81 287 PHE A N 1
ATOM 2189 C CA . PHE A 1 287 ? 27.042 -32.979 -48.352 1.00 83.81 287 PHE A CA 1
ATOM 2190 C C . PHE A 1 287 ? 27.321 -31.784 -49.256 1.00 83.81 287 PHE A C 1
ATOM 2192 O O . PHE A 1 287 ? 27.401 -31.930 -50.476 1.00 83.81 287 PHE A O 1
ATOM 2199 N N . ASP A 1 288 ? 27.558 -30.623 -48.659 1.00 75.75 288 ASP A N 1
ATOM 2200 C CA . ASP A 1 288 ? 28.029 -29.458 -49.374 1.00 75.75 288 ASP A CA 1
ATOM 2201 C C . ASP A 1 288 ? 29.545 -29.470 -49.570 1.00 75.75 288 ASP A C 1
ATOM 2203 O O . ASP A 1 288 ? 30.093 -28.554 -50.182 1.00 75.75 288 ASP A O 1
ATOM 2207 N N . SER A 1 289 ? 30.250 -30.480 -49.069 1.00 77.44 289 SER A N 1
ATOM 2208 C CA . SER A 1 289 ? 31.661 -30.693 -49.370 1.00 77.44 289 SER A CA 1
ATOM 2209 C C . SER A 1 289 ? 31.806 -31.458 -50.672 1.00 77.44 289 SER A C 1
ATOM 2211 O O . SER A 1 289 ? 31.118 -32.448 -50.929 1.00 77.44 289 SER A O 1
ATOM 2213 N N . VAL A 1 290 ? 32.750 -31.031 -51.502 1.00 81.38 290 VAL A N 1
ATOM 2214 C CA . VAL A 1 290 ? 33.088 -31.791 -52.707 1.00 81.38 290 VAL A CA 1
ATOM 2215 C C . VAL A 1 290 ? 33.816 -33.076 -52.337 1.00 81.38 290 VAL A C 1
ATOM 2217 O O . VAL A 1 290 ? 34.626 -33.126 -51.410 1.00 81.38 290 VAL A O 1
ATOM 2220 N N . VAL A 1 291 ? 33.544 -34.137 -53.086 1.00 82.94 291 VAL A N 1
ATOM 2221 C CA . VAL A 1 291 ? 34.210 -35.420 -52.892 1.00 82.94 291 VAL A CA 1
ATOM 2222 C C . VAL A 1 291 ? 35.582 -35.375 -53.561 1.00 82.94 291 VAL A C 1
ATOM 2224 O O . VAL A 1 291 ? 35.683 -35.268 -54.786 1.00 82.94 291 VAL A O 1
ATOM 2227 N N . THR A 1 292 ? 36.645 -35.462 -52.761 1.00 80.06 292 THR A N 1
ATOM 2228 C CA . THR A 1 292 ? 38.044 -35.461 -53.236 1.00 80.06 292 THR A CA 1
ATOM 2229 C C . THR A 1 292 ? 38.782 -36.780 -52.983 1.00 80.06 292 THR A C 1
ATOM 2231 O O . THR A 1 292 ? 39.903 -36.960 -53.453 1.00 80.06 292 THR A O 1
ATOM 2234 N N . GLY A 1 293 ? 38.135 -37.746 -52.320 1.00 82.88 293 GLY A N 1
ATOM 2235 C CA . GLY A 1 293 ? 38.611 -39.121 -52.143 1.00 82.88 293 GLY A CA 1
ATOM 2236 C C . GLY A 1 293 ? 37.465 -40.139 -52.119 1.00 82.88 293 GLY A C 1
ATOM 2237 O O . GLY A 1 293 ? 36.296 -39.764 -52.150 1.00 82.88 293 GLY A O 1
ATOM 2238 N N . ASN A 1 294 ? 37.786 -41.435 -52.076 1.00 85.38 294 ASN A N 1
ATOM 2239 C CA . ASN A 1 294 ? 36.768 -42.482 -51.909 1.00 85.38 294 ASN A CA 1
ATOM 2240 C C . ASN A 1 294 ? 36.100 -42.359 -50.528 1.00 85.38 294 ASN A C 1
ATOM 2242 O O . ASN A 1 294 ? 36.796 -42.117 -49.543 1.00 85.38 294 ASN A O 1
ATOM 2246 N N . LEU A 1 295 ? 34.782 -42.564 -50.451 1.00 89.25 295 LEU A N 1
ATOM 2247 C CA . LEU A 1 295 ? 34.006 -42.411 -49.215 1.00 89.25 295 LEU A CA 1
ATOM 2248 C C . LEU A 1 295 ? 33.172 -43.655 -48.906 1.00 89.25 295 LEU A C 1
ATOM 2250 O O . LEU A 1 295 ? 32.556 -44.238 -49.796 1.00 89.25 295 LEU A O 1
ATOM 2254 N N . THR A 1 296 ? 33.081 -43.985 -47.622 1.00 90.19 296 THR A N 1
ATOM 2255 C CA . THR A 1 296 ? 32.000 -44.804 -47.064 1.00 90.19 296 THR A CA 1
ATOM 2256 C C . THR A 1 296 ? 31.159 -43.891 -46.187 1.00 90.19 296 THR A C 1
ATOM 2258 O O . THR A 1 296 ? 31.711 -43.295 -45.271 1.00 90.19 296 THR A O 1
ATOM 2261 N N . LEU A 1 297 ? 29.869 -43.742 -46.480 1.00 90.69 297 LEU A N 1
ATOM 2262 C CA . LEU A 1 297 ? 28.931 -42.907 -45.734 1.00 90.69 297 LEU A CA 1
ATOM 2263 C C . LEU A 1 297 ? 27.907 -43.784 -45.024 1.00 90.69 297 LEU A C 1
ATOM 2265 O O . LEU A 1 297 ? 27.159 -44.504 -45.683 1.00 90.69 297 LEU A O 1
ATOM 2269 N N . THR A 1 298 ? 27.841 -43.671 -43.703 1.00 91.19 298 THR A N 1
ATOM 2270 C CA . THR A 1 298 ? 26.926 -44.430 -42.846 1.00 91.19 298 THR A CA 1
ATOM 2271 C C . THR A 1 298 ? 25.883 -43.508 -42.225 1.00 91.19 298 THR A C 1
ATOM 2273 O O . THR A 1 298 ? 26.233 -42.520 -41.580 1.00 91.19 298 THR A O 1
ATOM 2276 N N . ALA A 1 299 ? 24.600 -43.810 -42.421 1.00 88.56 299 ALA A N 1
ATOM 2277 C CA . ALA A 1 299 ? 23.477 -43.085 -41.838 1.00 88.56 299 ALA A CA 1
ATOM 2278 C C . ALA A 1 299 ? 23.367 -43.376 -40.335 1.00 88.56 299 ALA A C 1
ATOM 2280 O O . ALA A 1 299 ? 23.360 -44.530 -39.908 1.00 88.56 299 ALA A O 1
ATOM 2281 N N . ILE A 1 300 ? 23.234 -42.339 -39.516 1.00 85.50 300 ILE A N 1
ATOM 2282 C CA . ILE A 1 300 ? 22.994 -42.469 -38.075 1.00 85.50 300 ILE A CA 1
ATOM 2283 C C . ILE A 1 300 ? 21.606 -41.926 -37.757 1.00 85.50 300 ILE A C 1
ATOM 2285 O O . ILE A 1 300 ? 21.197 -40.903 -38.293 1.00 85.50 300 ILE A O 1
ATOM 2289 N N . TRP A 1 301 ? 20.871 -42.614 -36.887 1.00 81.19 301 TRP A N 1
ATOM 2290 C CA . TRP A 1 301 ? 19.455 -42.360 -36.621 1.00 81.19 301 TRP A CA 1
ATOM 2291 C C . TRP A 1 301 ? 19.224 -42.021 -35.146 1.00 81.19 301 TRP A C 1
ATOM 2293 O O . TRP A 1 301 ? 19.734 -42.718 -34.273 1.00 81.19 301 TRP A O 1
ATOM 2303 N N . CYS A 1 302 ? 18.411 -41.001 -34.874 1.00 76.94 302 CYS A N 1
ATOM 2304 C CA . CYS A 1 302 ? 17.860 -40.665 -33.559 1.00 76.94 302 CYS A CA 1
ATOM 2305 C C . CYS A 1 302 ? 16.341 -40.790 -33.621 1.00 76.94 302 CYS A C 1
ATOM 2307 O O . CYS A 1 302 ? 15.748 -40.558 -34.665 1.00 76.94 302 CYS A O 1
ATOM 2309 N N . GLU A 1 303 ? 15.697 -41.199 -32.539 1.00 76.94 303 GLU A N 1
ATOM 2310 C CA . GLU A 1 303 ? 14.243 -41.354 -32.507 1.00 76.94 303 GLU A CA 1
ATOM 2311 C C . GLU A 1 303 ? 13.526 -40.009 -32.782 1.00 76.94 303 GLU A C 1
ATOM 2313 O O . GLU A 1 303 ? 14.021 -38.954 -32.389 1.00 76.94 303 GLU A O 1
ATOM 2318 N N . ASP A 1 304 ? 12.368 -40.024 -33.458 1.00 79.69 304 ASP A N 1
ATOM 2319 C CA . ASP A 1 304 ? 11.538 -38.839 -33.781 1.00 79.69 304 ASP A CA 1
ATOM 2320 C C . ASP A 1 304 ? 10.804 -38.278 -32.554 1.00 79.69 304 ASP A C 1
ATOM 2322 O O . ASP A 1 304 ? 9.580 -38.096 -32.526 1.00 79.69 304 ASP A O 1
ATOM 2326 N N . ALA A 1 305 ? 11.560 -38.040 -31.494 1.00 78.81 305 ALA A N 1
ATOM 2327 C CA . ALA A 1 305 ? 11.060 -37.520 -30.248 1.00 78.81 305 ALA A CA 1
ATOM 2328 C C . ALA A 1 305 ? 12.112 -36.663 -29.547 1.00 78.81 305 ALA A C 1
ATOM 2330 O O . ALA A 1 305 ? 13.317 -36.904 -29.643 1.00 78.81 305 ALA A O 1
ATOM 2331 N N . LEU A 1 306 ? 11.621 -35.670 -28.818 1.00 86.12 306 LEU A N 1
ATOM 2332 C CA . LEU A 1 306 ? 12.359 -35.005 -27.763 1.00 86.12 306 LEU A CA 1
ATOM 2333 C C . LEU A 1 306 ? 11.927 -35.618 -26.433 1.00 86.12 306 LEU A C 1
ATOM 2335 O O . LEU A 1 306 ? 10.750 -35.587 -26.085 1.00 86.12 306 LEU A O 1
ATOM 2339 N N . TYR A 1 307 ? 12.873 -36.161 -25.690 1.00 86.88 307 TYR A N 1
ATOM 2340 C CA . TYR A 1 307 ? 12.688 -36.611 -24.324 1.00 86.88 307 TYR A CA 1
ATOM 2341 C C . TYR A 1 307 ? 13.113 -35.476 -23.395 1.00 86.88 307 TYR A C 1
ATOM 2343 O O . TYR A 1 307 ? 14.301 -35.179 -23.266 1.00 86.88 307 TYR A O 1
ATOM 2351 N N . VAL A 1 308 ? 12.138 -34.798 -22.792 1.00 90.62 308 VAL A N 1
ATOM 2352 C CA . VAL A 1 308 ? 12.393 -33.685 -21.874 1.00 90.62 308 VAL A CA 1
ATOM 2353 C C . VAL A 1 308 ? 12.378 -34.192 -20.441 1.00 90.62 308 VAL A C 1
ATOM 2355 O O . VAL A 1 308 ? 11.345 -34.636 -19.941 1.00 90.62 308 VAL A O 1
ATOM 2358 N N . THR A 1 309 ? 13.515 -34.089 -19.770 1.00 91.50 309 THR A N 1
ATOM 2359 C CA . THR A 1 309 ? 13.621 -34.233 -18.322 1.00 91.50 309 THR A CA 1
ATOM 2360 C C . THR A 1 309 ? 13.338 -32.883 -17.678 1.00 91.50 309 THR A C 1
ATOM 2362 O O . THR A 1 309 ? 14.019 -31.894 -17.942 1.00 91.50 309 THR A O 1
ATOM 2365 N N . PHE A 1 310 ? 12.321 -32.838 -16.827 1.00 90.69 310 PHE A N 1
ATOM 2366 C CA . PHE A 1 310 ? 11.963 -31.656 -16.055 1.00 90.69 310 PHE A CA 1
ATOM 2367 C C . PHE A 1 310 ? 12.675 -31.723 -14.702 1.00 90.69 310 PHE A C 1
ATOM 2369 O O . PHE A 1 310 ? 12.338 -32.566 -13.875 1.00 90.69 310 PHE A O 1
ATOM 2376 N N . ASP A 1 311 ? 13.676 -30.868 -14.498 1.00 91.06 311 ASP A N 1
ATOM 2377 C CA . ASP A 1 311 ? 14.405 -30.714 -13.237 1.00 91.06 311 ASP A CA 1
ATOM 2378 C C . ASP A 1 311 ? 13.790 -29.546 -12.437 1.00 91.06 311 ASP A C 1
ATOM 2380 O O . ASP A 1 311 ? 13.922 -28.380 -12.830 1.00 91.06 311 ASP A O 1
ATOM 2384 N N . PRO A 1 312 ? 13.118 -29.819 -11.303 1.00 89.38 312 PRO A N 1
ATOM 2385 C CA . PRO A 1 312 ? 12.494 -28.780 -10.485 1.00 89.38 312 PRO A CA 1
ATOM 2386 C C . PRO A 1 312 ? 13.475 -27.751 -9.903 1.00 89.38 312 PRO A C 1
ATOM 2388 O O . PRO A 1 312 ? 13.042 -26.699 -9.437 1.00 89.38 312 PRO A O 1
ATOM 2391 N N . ASN A 1 313 ? 14.785 -28.014 -9.945 1.00 88.00 313 ASN A N 1
ATOM 2392 C CA . ASN A 1 313 ? 15.855 -27.084 -9.589 1.00 88.00 313 ASN A CA 1
ATOM 2393 C C . ASN A 1 313 ? 15.748 -26.525 -8.150 1.00 88.00 313 ASN A C 1
ATOM 2395 O O . ASN A 1 313 ? 16.080 -25.370 -7.876 1.00 88.00 313 ASN A O 1
ATOM 2399 N N . TYR A 1 314 ? 15.305 -27.362 -7.208 1.00 83.69 314 TYR A N 1
ATOM 2400 C CA . TYR A 1 314 ? 15.377 -27.118 -5.765 1.00 83.69 314 TYR A CA 1
ATOM 2401 C C . TYR A 1 314 ? 15.804 -28.391 -5.019 1.00 83.69 314 TYR A C 1
ATOM 2403 O O . TYR A 1 314 ? 15.709 -29.500 -5.543 1.00 83.69 314 TYR A O 1
ATOM 2411 N N . ASP A 1 315 ? 16.335 -28.231 -3.806 1.00 75.88 315 ASP A N 1
ATOM 2412 C CA . ASP A 1 315 ? 16.914 -29.341 -3.043 1.00 75.88 315 ASP A CA 1
ATOM 2413 C C . ASP A 1 315 ? 15.840 -30.338 -2.577 1.00 75.88 315 ASP A C 1
ATOM 2415 O O . ASP A 1 315 ? 14.780 -29.942 -2.099 1.00 75.88 315 ASP A O 1
ATOM 2419 N N . GLY A 1 316 ? 16.116 -31.637 -2.725 1.00 71.44 316 GLY A N 1
ATOM 2420 C CA . GLY A 1 316 ? 15.190 -32.718 -2.360 1.00 71.44 316 GLY A CA 1
ATOM 2421 C C . GLY A 1 316 ? 14.161 -33.094 -3.435 1.00 71.44 316 GLY A C 1
ATOM 2422 O O . GLY A 1 316 ? 13.404 -34.037 -3.223 1.00 71.44 316 GLY A O 1
ATOM 2423 N N . ALA A 1 317 ? 14.137 -32.411 -4.583 1.00 75.81 317 ALA A N 1
ATOM 2424 C CA . ALA A 1 317 ? 13.346 -32.837 -5.733 1.00 75.81 317 ALA A CA 1
ATOM 2425 C C . ALA A 1 317 ? 14.059 -33.946 -6.518 1.00 75.81 317 ALA A C 1
ATOM 2427 O O . ALA A 1 317 ? 15.230 -33.801 -6.876 1.00 75.81 317 ALA A O 1
ATOM 2428 N N . GLU A 1 318 ? 13.351 -35.030 -6.832 1.00 75.06 318 GLU A N 1
ATOM 2429 C CA . GLU A 1 318 ? 13.826 -36.008 -7.811 1.00 75.06 318 GLU A CA 1
ATOM 2430 C C . GLU A 1 318 ? 13.516 -35.516 -9.229 1.00 75.06 318 GLU A C 1
ATOM 2432 O O . GLU A 1 318 ? 12.463 -34.929 -9.489 1.00 75.06 318 GLU A O 1
ATOM 2437 N N . SER A 1 319 ? 14.454 -35.741 -10.152 1.00 62.31 319 SER A N 1
ATOM 2438 C CA . SER A 1 319 ? 14.196 -35.513 -11.574 1.00 62.31 319 SER A CA 1
ATOM 2439 C C . SER A 1 319 ? 13.260 -36.604 -12.077 1.00 62.31 319 SER A C 1
ATOM 2441 O O . SER A 1 319 ? 13.479 -37.787 -11.827 1.00 62.31 319 SER A O 1
ATOM 2443 N N . GLU A 1 320 ? 12.189 -36.200 -12.751 1.00 69.38 320 GLU A N 1
ATOM 2444 C CA . GLU A 1 320 ? 11.220 -37.155 -13.272 1.00 69.38 320 GLU A CA 1
ATOM 2445 C C . GLU A 1 320 ? 11.725 -37.864 -14.531 1.00 69.38 320 GLU A C 1
ATOM 2447 O O . GLU A 1 320 ? 12.611 -37.377 -15.242 1.00 69.38 320 GLU A O 1
ATOM 2452 N N . GLU A 1 321 ? 11.098 -39.002 -14.836 1.00 80.00 321 GLU A N 1
ATOM 2453 C CA . GLU A 1 321 ? 11.332 -39.730 -16.080 1.00 80.00 321 GLU A CA 1
ATOM 2454 C C . GLU A 1 321 ? 11.135 -38.812 -17.305 1.00 80.00 321 GLU A C 1
ATOM 2456 O O . GLU A 1 321 ? 10.183 -38.018 -17.345 1.00 80.00 321 GLU A O 1
ATOM 2461 N N . PRO A 1 322 ? 12.009 -38.905 -18.326 1.00 85.12 322 PRO A N 1
ATOM 2462 C CA . PRO A 1 322 ? 11.936 -38.037 -19.492 1.00 85.12 322 PRO A CA 1
ATOM 2463 C C . PRO A 1 322 ? 10.576 -38.133 -20.194 1.00 85.12 322 PRO A C 1
ATOM 2465 O O . PRO A 1 322 ? 10.152 -39.191 -20.663 1.00 85.12 322 PRO A O 1
ATOM 2468 N N . THR A 1 323 ? 9.889 -37.000 -20.316 1.00 88.81 323 THR A N 1
ATOM 2469 C CA . THR A 1 323 ? 8.610 -36.919 -21.021 1.00 88.81 323 THR A CA 1
ATOM 2470 C C . THR A 1 323 ? 8.853 -36.878 -22.522 1.00 88.81 323 THR A C 1
ATOM 2472 O O . THR A 1 323 ? 9.586 -36.029 -23.026 1.00 88.81 323 THR A O 1
ATOM 2475 N N . ARG A 1 324 ? 8.216 -37.794 -23.253 1.00 88.56 324 ARG A N 1
ATOM 2476 C CA . ARG A 1 324 ? 8.356 -37.909 -24.705 1.00 88.56 324 ARG A CA 1
ATOM 2477 C C . ARG A 1 324 ? 7.438 -36.926 -25.432 1.00 88.56 324 ARG A C 1
ATOM 2479 O O . ARG A 1 324 ? 6.218 -37.061 -25.389 1.00 88.56 324 ARG A O 1
ATOM 2486 N N . PHE A 1 325 ? 8.024 -36.031 -26.212 1.00 86.00 325 PHE A N 1
ATOM 2487 C CA . PHE A 1 325 ? 7.334 -35.138 -27.135 1.00 86.00 325 PHE A CA 1
ATOM 2488 C C . PHE A 1 325 ? 7.629 -35.542 -28.577 1.00 86.00 325 PHE A C 1
ATOM 2490 O O . PHE A 1 325 ? 8.784 -35.728 -28.951 1.00 86.00 325 PHE A O 1
ATOM 2497 N N . ALA A 1 326 ? 6.593 -35.689 -29.403 1.00 83.62 326 ALA A N 1
ATOM 2498 C CA . ALA A 1 326 ? 6.783 -35.976 -30.822 1.00 83.62 326 ALA A CA 1
ATOM 2499 C C . ALA A 1 326 ? 7.338 -34.744 -31.553 1.00 83.62 326 ALA A C 1
ATOM 2501 O O . ALA A 1 326 ? 6.890 -33.623 -31.306 1.00 83.62 326 ALA A O 1
ATOM 2502 N N . PHE A 1 327 ? 8.270 -34.960 -32.480 1.00 79.25 327 PHE A N 1
ATOM 2503 C CA . PHE A 1 327 ? 8.744 -33.911 -33.384 1.00 79.25 327 PHE A CA 1
ATOM 2504 C C . PHE A 1 327 ? 7.574 -33.315 -34.199 1.00 79.25 327 PHE A C 1
ATOM 2506 O O . PHE A 1 327 ? 6.738 -34.062 -34.708 1.00 79.25 327 PHE A O 1
ATOM 2513 N N . GLY A 1 328 ? 7.483 -31.981 -34.286 1.00 75.06 328 GLY A N 1
ATOM 2514 C CA . GLY A 1 328 ? 6.345 -31.242 -34.867 1.00 75.06 328 GLY A CA 1
ATOM 2515 C C . GLY A 1 328 ? 5.094 -31.173 -33.975 1.00 75.06 328 GLY A C 1
ATOM 2516 O O . GLY A 1 328 ? 4.090 -30.565 -34.340 1.00 75.06 328 GLY A O 1
ATOM 2517 N N . GLY A 1 329 ? 5.127 -31.802 -32.796 1.00 81.44 329 GLY A N 1
ATOM 2518 C CA . GLY A 1 329 ? 4.124 -31.606 -31.753 1.00 81.44 329 GLY A CA 1
ATOM 2519 C C . GLY A 1 329 ? 4.290 -30.257 -31.050 1.00 81.44 329 GLY A C 1
ATOM 2520 O O . GLY A 1 329 ? 5.212 -29.498 -31.335 1.00 81.44 329 GLY A O 1
ATOM 2521 N N . LYS A 1 330 ? 3.413 -29.959 -30.092 1.00 84.56 330 LYS A N 1
ATOM 2522 C CA . LYS A 1 330 ? 3.506 -28.750 -29.263 1.00 84.56 330 LYS A CA 1
ATOM 2523 C C . LYS A 1 330 ? 4.037 -29.083 -27.877 1.00 84.56 330 LYS A C 1
ATOM 2525 O O . LYS A 1 330 ? 3.548 -30.018 -27.242 1.00 84.56 330 LYS A O 1
ATOM 2530 N N . PHE A 1 331 ? 4.992 -28.293 -27.400 1.00 85.81 331 PHE A N 1
ATOM 2531 C CA . PHE A 1 331 ? 5.444 -28.315 -26.021 1.00 85.81 331 PHE A CA 1
ATOM 2532 C C . PHE A 1 331 ? 4.276 -27.974 -25.105 1.00 85.81 331 PHE A C 1
ATOM 2534 O O . PHE A 1 331 ? 3.559 -26.996 -25.318 1.00 85.81 331 PHE A O 1
ATOM 2541 N N . GLN A 1 332 ? 4.082 -28.796 -24.086 1.00 85.56 332 GLN A N 1
ATOM 2542 C CA . GLN A 1 332 ? 3.105 -28.531 -23.046 1.00 85.56 332 GLN A CA 1
ATOM 2543 C C . GLN A 1 332 ? 3.878 -28.148 -21.794 1.00 85.56 332 GLN A C 1
ATOM 2545 O O . GLN A 1 332 ? 4.735 -28.908 -21.340 1.00 85.56 332 GLN A O 1
ATOM 2550 N N . LEU A 1 333 ? 3.587 -26.954 -21.271 1.00 81.88 333 LEU A N 1
ATOM 2551 C CA . LEU A 1 333 ? 4.154 -26.512 -20.006 1.00 81.88 333 LEU A CA 1
ATOM 2552 C C . LEU A 1 333 ? 3.744 -27.491 -18.921 1.00 81.88 333 LEU A C 1
ATOM 2554 O O . LEU A 1 333 ? 2.565 -27.812 -18.763 1.00 81.88 333 LEU A O 1
ATOM 2558 N N . LYS A 1 334 ? 4.736 -27.919 -18.155 1.00 83.19 334 LYS A N 1
ATOM 2559 C CA . LYS A 1 334 ? 4.493 -28.647 -16.930 1.00 83.19 334 LYS A CA 1
ATOM 2560 C C . LYS A 1 334 ? 4.473 -27.657 -15.782 1.00 83.19 334 LYS A C 1
ATOM 2562 O O . LYS A 1 334 ? 5.511 -27.105 -15.433 1.00 83.19 334 LYS A O 1
ATOM 2567 N N . GLU A 1 335 ? 3.304 -27.404 -15.222 1.00 80.19 335 GLU A N 1
ATOM 2568 C CA . GLU A 1 335 ? 3.241 -26.680 -13.960 1.00 80.19 335 GLU A CA 1
ATOM 2569 C C . GLU A 1 335 ? 3.709 -27.611 -12.850 1.00 80.19 335 GLU A C 1
ATOM 2571 O O . GLU A 1 335 ? 3.246 -28.747 -12.727 1.00 80.19 335 GLU A O 1
ATOM 2576 N N . ILE A 1 336 ? 4.674 -27.133 -12.077 1.00 82.19 336 ILE A N 1
ATOM 2577 C CA . ILE A 1 336 ? 5.134 -27.799 -10.871 1.00 82.19 336 ILE A CA 1
ATOM 2578 C C . ILE A 1 336 ? 5.043 -26.806 -9.724 1.00 82.19 336 ILE A C 1
ATOM 2580 O O . ILE A 1 336 ? 5.252 -25.607 -9.900 1.00 82.19 336 ILE A O 1
ATOM 2584 N N . SER A 1 337 ? 4.726 -27.311 -8.541 1.00 79.56 337 SER A N 1
ATOM 2585 C CA . SER A 1 337 ? 4.770 -26.542 -7.307 1.00 79.56 337 SER A CA 1
ATOM 2586 C C . SER A 1 337 ? 6.075 -26.844 -6.594 1.00 79.56 337 SER A C 1
ATOM 2588 O O . SER A 1 337 ? 6.404 -28.011 -6.371 1.00 79.56 337 SER A O 1
ATOM 2590 N N . ARG A 1 338 ? 6.793 -25.807 -6.181 1.00 78.50 338 ARG A N 1
ATOM 2591 C CA . ARG A 1 338 ? 7.879 -25.967 -5.225 1.00 78.50 338 ARG A CA 1
ATOM 2592 C C . ARG A 1 338 ? 7.290 -25.863 -3.823 1.00 78.50 338 ARG A C 1
ATOM 2594 O O . ARG A 1 338 ? 6.636 -24.858 -3.544 1.00 78.50 338 ARG A O 1
ATOM 2601 N N . PRO A 1 339 ? 7.527 -26.849 -2.941 1.00 75.56 339 PRO A N 1
ATOM 2602 C CA . PRO A 1 339 ? 7.174 -26.722 -1.539 1.00 75.56 339 PRO A CA 1
ATOM 2603 C C . PRO A 1 339 ? 7.816 -25.452 -0.982 1.00 75.56 339 PRO A C 1
ATOM 2605 O O . PRO A 1 339 ? 9.043 -25.317 -0.961 1.00 75.56 339 PRO A O 1
ATOM 2608 N N . ALA A 1 340 ? 6.976 -24.501 -0.602 1.00 63.97 340 ALA A N 1
ATOM 2609 C CA . ALA A 1 340 ? 7.393 -23.318 0.118 1.00 63.97 340 ALA A CA 1
ATOM 2610 C C . ALA A 1 340 ? 7.174 -23.564 1.614 1.00 63.97 340 ALA A C 1
ATOM 2612 O O . ALA A 1 340 ? 6.193 -24.216 1.981 1.00 63.97 340 ALA A O 1
ATOM 2613 N N . PRO A 1 341 ? 8.069 -23.077 2.485 1.00 63.50 341 PRO A N 1
ATOM 2614 C CA . PRO A 1 341 ? 7.737 -22.932 3.893 1.00 63.50 341 PRO A CA 1
ATOM 2615 C C . PRO A 1 341 ? 6.458 -22.099 4.038 1.00 63.50 341 PRO A C 1
ATOM 2617 O O . PRO A 1 341 ? 6.208 -21.201 3.232 1.00 63.50 341 PRO A O 1
ATOM 2620 N N . GLU A 1 342 ? 5.660 -22.383 5.061 1.00 56.88 342 GLU A N 1
ATOM 2621 C CA . GLU A 1 342 ? 4.437 -21.629 5.341 1.00 56.88 342 GLU A CA 1
ATOM 2622 C C . GLU A 1 342 ? 4.768 -20.134 5.529 1.00 56.88 342 GLU A C 1
ATOM 2624 O O . GLU A 1 342 ? 5.745 -19.794 6.194 1.00 56.88 342 GLU A O 1
ATOM 2629 N N . GLY A 1 343 ? 4.030 -19.235 4.865 1.00 57.12 343 GLY A N 1
ATOM 2630 C CA . GLY A 1 343 ? 4.369 -17.800 4.794 1.00 57.12 343 GLY A CA 1
ATOM 2631 C C . GLY A 1 343 ? 5.267 -17.385 3.615 1.00 57.12 343 GLY A C 1
ATOM 2632 O O . GLY A 1 343 ? 5.583 -16.208 3.458 1.00 57.12 343 GLY A O 1
ATOM 2633 N N . MET A 1 344 ? 5.648 -18.318 2.740 1.00 63.81 344 MET A N 1
ATOM 2634 C CA . MET A 1 344 ? 6.251 -18.021 1.440 1.00 63.81 344 MET A CA 1
ATOM 2635 C C . MET A 1 344 ? 5.471 -18.677 0.308 1.00 63.81 344 MET A C 1
ATOM 2637 O O . MET A 1 344 ? 4.839 -19.716 0.477 1.00 63.81 344 MET A O 1
ATOM 2641 N N . GLU A 1 345 ? 5.591 -18.099 -0.878 1.00 74.25 345 GLU A N 1
ATOM 2642 C CA . GLU A 1 345 ? 5.244 -18.764 -2.124 1.00 74.25 345 GLU A CA 1
ATOM 2643 C C . GLU A 1 345 ? 6.463 -18.730 -3.044 1.00 74.25 345 GLU A C 1
ATOM 2645 O O . GLU A 1 345 ? 7.150 -17.717 -3.171 1.00 74.25 345 GLU A O 1
ATOM 2650 N N . TYR A 1 346 ? 6.764 -19.859 -3.680 1.00 75.38 346 TYR A N 1
ATOM 2651 C CA . T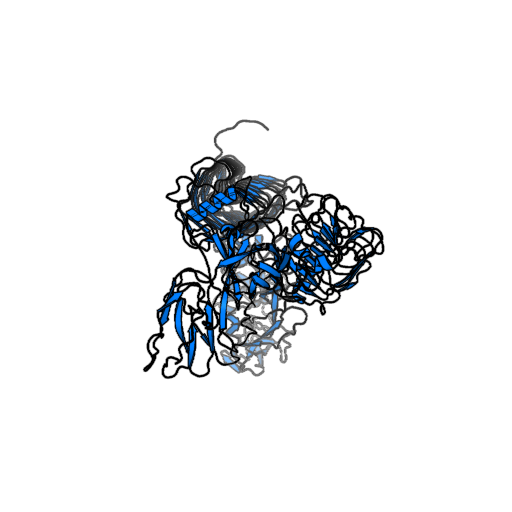YR A 1 346 ? 7.720 -19.879 -4.776 1.00 75.38 346 TYR A CA 1
ATOM 2652 C C . TYR A 1 346 ? 6.943 -19.798 -6.077 1.00 75.38 346 TYR A C 1
ATOM 2654 O O . TYR A 1 346 ? 6.342 -20.779 -6.518 1.00 75.38 346 TYR A O 1
ATOM 2662 N N . LYS A 1 347 ? 6.975 -18.628 -6.708 1.00 80.00 347 LYS A N 1
ATOM 2663 C CA . LYS A 1 347 ? 6.341 -18.437 -8.005 1.00 80.00 347 LYS A CA 1
ATOM 2664 C C . LYS A 1 347 ? 7.258 -18.968 -9.095 1.00 80.00 347 LYS A C 1
ATOM 2666 O O . LYS A 1 347 ? 8.421 -18.575 -9.195 1.00 80.00 347 LYS A O 1
ATOM 2671 N N . MET A 1 348 ? 6.741 -19.870 -9.922 1.00 84.75 348 MET A N 1
ATOM 2672 C CA . MET A 1 348 ? 7.495 -20.394 -11.054 1.00 84.75 348 MET A CA 1
ATOM 2673 C C . MET A 1 348 ? 7.584 -19.336 -12.161 1.00 84.75 348 MET A C 1
ATOM 2675 O O . MET A 1 348 ? 6.569 -18.866 -12.671 1.00 84.75 348 MET A O 1
ATOM 2679 N N . LEU A 1 349 ? 8.804 -18.982 -12.563 1.00 83.31 349 LEU A N 1
ATOM 2680 C CA . LEU A 1 349 ? 9.065 -18.035 -13.656 1.00 83.31 349 LEU A CA 1
ATOM 2681 C C . LEU A 1 349 ? 8.987 -18.704 -15.040 1.00 83.31 349 LEU A C 1
ATOM 2683 O O . LEU A 1 349 ? 8.717 -18.049 -16.054 1.00 83.31 349 LEU A O 1
ATOM 2687 N N . GLY A 1 350 ? 9.216 -20.019 -15.078 1.00 87.88 350 GLY A N 1
ATOM 2688 C CA . GLY A 1 350 ? 9.157 -20.855 -16.274 1.00 87.88 350 GLY A CA 1
ATOM 2689 C C . GLY A 1 350 ? 10.216 -21.957 -16.282 1.00 87.88 350 GLY A C 1
ATOM 2690 O O . GLY A 1 350 ? 10.915 -22.176 -15.290 1.00 87.88 350 GLY A O 1
ATOM 2691 N N . TRP A 1 351 ? 10.324 -22.636 -17.424 1.00 91.94 351 TRP A N 1
ATOM 2692 C CA . TRP A 1 351 ? 11.320 -23.673 -17.695 1.00 91.94 351 TRP A CA 1
ATOM 2693 C C . TRP A 1 351 ? 12.463 -23.118 -18.538 1.00 91.94 351 TRP A C 1
ATOM 2695 O O . TRP A 1 351 ? 12.216 -22.515 -19.581 1.00 91.94 351 TRP A O 1
ATOM 2705 N N . TYR A 1 352 ? 13.698 -23.351 -18.105 1.00 92.44 352 TYR A N 1
ATOM 2706 C CA . TYR A 1 352 ? 14.903 -22.783 -18.704 1.00 92.44 352 TYR A CA 1
ATOM 2707 C C . TYR A 1 352 ? 15.922 -23.866 -19.044 1.00 92.44 352 TYR A C 1
ATOM 2709 O O . TYR A 1 352 ? 15.975 -24.913 -18.409 1.00 92.44 352 TYR A O 1
ATOM 2717 N N . THR A 1 353 ? 16.767 -23.623 -20.042 1.00 89.75 353 THR A N 1
ATOM 2718 C CA . THR A 1 353 ? 17.814 -24.580 -20.447 1.00 89.75 353 THR A CA 1
ATOM 2719 C C . THR A 1 353 ? 19.015 -24.629 -19.498 1.00 89.75 353 THR A C 1
ATOM 2721 O O . THR A 1 353 ? 19.860 -25.511 -19.630 1.00 89.75 353 THR A O 1
ATOM 2724 N N . GLU A 1 354 ? 19.114 -23.701 -18.544 1.00 88.06 354 GLU A N 1
ATOM 2725 C CA . GLU A 1 354 ? 20.194 -23.637 -17.557 1.00 88.06 354 GLU A CA 1
ATOM 2726 C C . GLU A 1 354 ? 19.642 -23.449 -16.141 1.00 88.06 354 GLU A C 1
ATOM 2728 O O . GLU A 1 354 ? 18.540 -22.936 -15.943 1.00 88.06 354 GLU A O 1
ATOM 2733 N N . LYS A 1 355 ? 20.424 -23.867 -15.141 1.00 86.94 355 LYS A N 1
ATOM 2734 C CA . LYS A 1 355 ? 20.052 -23.721 -13.731 1.00 86.94 355 LYS A CA 1
ATOM 2735 C C . LYS A 1 355 ? 20.073 -22.252 -13.322 1.00 86.94 355 LYS A C 1
ATOM 2737 O O . LYS A 1 355 ? 21.045 -21.542 -13.583 1.00 86.94 355 LYS A O 1
ATOM 2742 N N . GLN A 1 356 ? 19.037 -21.833 -12.599 1.00 83.69 356 GLN A N 1
ATOM 2743 C CA . GLN A 1 356 ? 19.068 -20.584 -11.840 1.00 83.69 356 GLN A CA 1
ATOM 2744 C C . GLN A 1 356 ? 20.237 -20.616 -10.843 1.00 83.69 356 GLN A C 1
ATOM 2746 O O . GLN A 1 356 ? 20.435 -21.604 -10.130 1.00 83.69 356 GLN A O 1
ATOM 2751 N N . ASP A 1 357 ? 21.014 -19.536 -10.796 1.00 77.06 357 ASP A N 1
ATOM 2752 C CA . ASP A 1 357 ? 22.136 -19.404 -9.872 1.00 77.06 357 ASP A CA 1
ATOM 2753 C C . ASP A 1 357 ? 21.610 -19.209 -8.441 1.00 77.06 357 ASP A C 1
ATOM 2755 O O . ASP A 1 357 ? 20.986 -18.196 -8.126 1.00 77.06 357 ASP A O 1
ATOM 2759 N N . LYS A 1 358 ? 21.857 -20.190 -7.565 1.00 64.12 358 LYS A N 1
ATOM 2760 C CA . LYS A 1 358 ? 21.333 -20.192 -6.190 1.00 64.12 358 LYS A CA 1
ATOM 2761 C C . LYS A 1 358 ? 21.893 -19.066 -5.306 1.00 64.12 358 LYS A C 1
ATOM 2763 O O . LYS A 1 358 ? 21.278 -18.767 -4.289 1.00 64.12 358 LYS A O 1
ATOM 2768 N N . GLN A 1 359 ? 23.042 -18.472 -5.645 1.00 52.91 359 GLN A N 1
ATOM 2769 C CA . GLN A 1 359 ? 23.670 -17.415 -4.839 1.00 52.91 359 GLN A CA 1
ATOM 2770 C C . GLN A 1 359 ? 23.240 -16.018 -5.283 1.00 52.91 359 GLN A C 1
ATOM 2772 O O . GLN A 1 359 ? 23.072 -15.135 -4.449 1.00 52.91 359 GLN A O 1
ATOM 2777 N N . THR A 1 360 ? 23.063 -15.815 -6.590 1.00 59.12 360 THR A N 1
ATOM 2778 C CA . THR A 1 360 ? 22.718 -14.496 -7.149 1.00 59.12 360 THR A CA 1
ATOM 2779 C C . THR A 1 360 ? 21.240 -14.346 -7.511 1.00 59.12 360 THR A C 1
ATOM 2781 O O . THR A 1 360 ? 20.806 -13.240 -7.811 1.00 59.12 360 THR A O 1
ATOM 2784 N N . GLY A 1 361 ? 20.464 -15.437 -7.527 1.00 63.53 361 GLY A N 1
ATOM 2785 C CA . GLY A 1 361 ? 19.061 -15.453 -7.965 1.00 63.53 361 GLY A CA 1
ATOM 2786 C C . GLY A 1 361 ? 18.877 -15.305 -9.481 1.00 63.53 361 GLY A C 1
ATOM 2787 O O . GLY A 1 361 ? 17.755 -15.413 -9.978 1.00 63.53 361 GLY A O 1
ATOM 2788 N N . THR A 1 362 ? 19.967 -15.099 -10.223 1.00 70.69 362 THR A N 1
ATOM 2789 C CA . THR A 1 362 ? 19.961 -14.832 -11.663 1.00 70.69 362 THR A CA 1
ATOM 2790 C C . THR A 1 362 ? 19.483 -16.055 -12.440 1.00 70.69 362 THR A C 1
ATOM 2792 O O . THR A 1 362 ? 20.060 -17.143 -12.333 1.00 70.69 362 THR A O 1
ATOM 2795 N N . VAL A 1 363 ? 18.453 -15.871 -13.264 1.00 73.38 363 VAL A N 1
ATOM 2796 C CA . VAL A 1 363 ? 17.991 -16.887 -14.215 1.00 73.38 363 VAL A CA 1
ATOM 2797 C C . VAL A 1 363 ? 18.871 -16.826 -15.463 1.00 73.38 363 VAL A C 1
ATOM 2799 O O . VAL A 1 363 ? 19.069 -15.754 -16.030 1.00 73.38 363 VAL A O 1
ATOM 2802 N N . LYS A 1 364 ? 19.426 -17.968 -15.871 1.00 72.12 364 LYS A N 1
ATOM 2803 C CA . LYS A 1 364 ? 20.289 -18.106 -17.054 1.00 72.12 364 LYS A CA 1
ATOM 2804 C C . LYS A 1 364 ? 19.631 -19.041 -18.075 1.00 72.12 364 LYS A C 1
ATOM 2806 O O . LYS A 1 364 ? 18.741 -19.815 -17.727 1.00 72.12 364 LYS A O 1
ATOM 2811 N N . GLY A 1 365 ? 20.082 -18.984 -19.328 1.00 79.75 365 GLY A N 1
ATOM 2812 C CA . GLY A 1 365 ? 19.584 -19.833 -20.416 1.00 79.75 365 GLY A CA 1
ATOM 2813 C C . GLY A 1 365 ? 18.289 -19.343 -21.078 1.00 79.75 365 GLY A C 1
ATOM 2814 O O . GLY A 1 365 ? 17.763 -18.273 -20.775 1.00 79.75 365 GLY A O 1
ATOM 2815 N N . THR A 1 366 ? 17.775 -20.133 -22.023 1.00 84.50 366 THR A N 1
ATOM 2816 C CA . THR A 1 366 ? 16.589 -19.802 -22.829 1.00 84.50 366 THR A CA 1
ATOM 2817 C C . THR A 1 366 ? 15.318 -20.334 -22.171 1.00 84.50 366 THR A C 1
ATOM 2819 O O . THR A 1 366 ? 15.261 -21.511 -21.811 1.00 84.50 366 THR A O 1
ATOM 2822 N N . LYS A 1 367 ? 14.287 -19.487 -22.048 1.00 89.94 367 LYS A N 1
ATOM 2823 C CA . LYS A 1 367 ? 12.954 -19.879 -21.566 1.00 89.94 367 LYS A CA 1
ATOM 2824 C C . LYS A 1 367 ? 12.197 -20.677 -22.635 1.00 89.94 367 LYS A C 1
ATOM 2826 O O . LYS A 1 367 ? 12.206 -20.295 -23.801 1.00 89.94 367 LYS A O 1
ATOM 2831 N N . TRP A 1 368 ? 11.527 -21.755 -22.233 1.00 88.88 368 TRP A N 1
ATOM 2832 C CA . TRP A 1 368 ? 10.637 -22.547 -23.087 1.00 88.88 368 TRP A CA 1
ATOM 2833 C C . TRP A 1 368 ? 9.177 -22.154 -22.870 1.00 88.88 368 TRP A C 1
ATOM 2835 O O . TRP A 1 368 ? 8.676 -22.202 -21.743 1.00 88.88 368 TRP A O 1
ATOM 2845 N N . GLU A 1 369 ? 8.498 -21.780 -23.954 1.00 84.81 369 GLU A N 1
ATOM 2846 C CA . GLU A 1 369 ? 7.146 -21.220 -23.903 1.00 84.81 369 GLU A CA 1
ATOM 2847 C C . GLU A 1 369 ? 6.062 -22.268 -24.168 1.00 84.81 369 GLU A C 1
ATOM 2849 O O . GLU A 1 369 ? 6.259 -23.246 -24.895 1.00 84.81 369 GLU A O 1
ATOM 2854 N N . LYS A 1 370 ? 4.874 -22.049 -23.592 1.00 86.44 370 LYS A N 1
ATOM 2855 C CA . LYS A 1 370 ? 3.700 -22.897 -23.834 1.00 86.44 370 LYS A CA 1
ATOM 2856 C C . LYS A 1 370 ? 3.395 -22.985 -25.325 1.00 86.44 370 LYS A C 1
ATOM 2858 O O . LYS A 1 370 ? 3.442 -21.981 -26.027 1.00 86.44 370 LYS A O 1
ATOM 2863 N N . ASP A 1 371 ? 3.016 -24.173 -25.787 1.00 85.62 371 ASP A N 1
ATOM 2864 C CA . ASP A 1 371 ? 2.599 -24.433 -27.166 1.00 85.62 371 ASP A CA 1
ATOM 2865 C C . ASP A 1 371 ? 3.686 -24.196 -28.226 1.00 85.62 371 ASP A C 1
ATOM 2867 O O . ASP A 1 371 ? 3.397 -24.293 -29.423 1.00 85.62 371 ASP A O 1
ATOM 2871 N N . GLN A 1 372 ? 4.935 -23.961 -27.802 1.00 84.75 372 GLN A N 1
ATOM 2872 C CA . GLN A 1 372 ? 6.091 -23.901 -28.685 1.00 84.75 372 GLN A CA 1
ATOM 2873 C C . GLN A 1 372 ? 6.203 -25.209 -29.477 1.00 84.75 372 GLN A C 1
ATOM 2875 O O . GLN A 1 372 ? 6.148 -26.302 -28.917 1.00 84.75 372 GLN A O 1
ATOM 2880 N N . GLU A 1 373 ? 6.351 -25.113 -30.795 1.00 85.25 373 GLU A N 1
ATOM 2881 C CA . GLU A 1 373 ? 6.500 -26.287 -31.654 1.00 85.25 373 GLU A CA 1
ATOM 2882 C C . GLU A 1 373 ? 7.822 -27.018 -31.362 1.00 85.25 373 GLU A C 1
ATOM 2884 O O . GLU A 1 373 ? 8.885 -26.404 -31.232 1.00 85.25 373 GLU A O 1
ATOM 2889 N N . ILE A 1 374 ? 7.763 -28.345 -31.250 1.00 84.56 374 ILE A N 1
ATOM 2890 C CA . ILE A 1 374 ? 8.920 -29.196 -30.970 1.00 84.56 374 ILE A CA 1
ATOM 2891 C C . ILE A 1 374 ? 9.706 -29.395 -32.259 1.00 84.56 374 ILE A C 1
ATOM 2893 O O . ILE A 1 374 ? 9.421 -30.280 -33.066 1.00 84.56 374 ILE A O 1
ATOM 2897 N N . THR A 1 375 ? 10.731 -28.570 -32.428 1.00 78.75 375 THR A N 1
ATOM 2898 C CA . THR A 1 375 ? 11.649 -28.599 -33.573 1.00 78.75 375 THR A CA 1
ATOM 2899 C C . THR A 1 375 ? 12.981 -29.290 -33.256 1.00 78.75 375 THR A C 1
ATOM 2901 O O . THR A 1 375 ? 13.886 -29.315 -34.089 1.00 78.75 375 THR A O 1
ATOM 2904 N N . GLN A 1 376 ? 13.110 -29.880 -32.063 1.00 76.62 376 GLN A N 1
ATOM 2905 C CA . GLN A 1 376 ? 14.337 -30.494 -31.539 1.00 76.62 376 GLN A CA 1
ATOM 2906 C C . GLN A 1 376 ? 14.133 -31.999 -31.293 1.00 76.62 376 GLN A C 1
ATOM 2908 O O . GLN A 1 376 ? 12.997 -32.462 -31.197 1.00 76.62 376 GLN A O 1
ATOM 2913 N N . ARG A 1 377 ? 15.222 -32.776 -31.219 1.00 78.88 377 ARG A N 1
ATOM 2914 C CA . ARG A 1 377 ? 15.212 -34.244 -31.043 1.00 78.88 377 ARG A CA 1
ATOM 2915 C C . ARG A 1 377 ? 16.273 -34.678 -30.039 1.00 78.88 377 ARG A C 1
ATOM 2917 O O . ARG A 1 377 ? 17.250 -33.960 -29.847 1.00 78.88 377 ARG A O 1
ATOM 2924 N N . GLY A 1 378 ? 16.112 -35.861 -29.455 1.00 82.31 378 GLY A N 1
ATOM 2925 C CA . GLY A 1 378 ? 17.046 -36.406 -28.467 1.00 82.31 378 GLY A CA 1
ATOM 2926 C C . GLY A 1 378 ? 16.615 -36.094 -27.037 1.00 82.31 378 GLY A C 1
ATOM 2927 O O . GLY A 1 378 ? 15.421 -36.073 -26.761 1.00 82.31 378 GLY A O 1
ATOM 2928 N N . ASN A 1 379 ? 17.567 -35.871 -26.129 1.00 82.81 379 ASN A N 1
ATOM 2929 C CA . ASN A 1 379 ? 17.290 -35.619 -24.712 1.00 82.81 379 ASN A CA 1
ATOM 2930 C C . ASN A 1 379 ? 17.556 -34.151 -24.364 1.00 82.81 379 ASN A C 1
ATOM 2932 O O . ASN A 1 379 ? 18.582 -33.603 -24.763 1.00 82.81 379 ASN A O 1
ATOM 2936 N N . LEU A 1 380 ? 16.669 -33.538 -23.584 1.00 88.06 380 LEU A N 1
ATOM 2937 C CA . LEU A 1 380 ? 16.818 -32.175 -23.080 1.00 88.06 380 LEU A CA 1
ATOM 2938 C C . LEU A 1 380 ? 16.450 -32.130 -21.603 1.00 88.06 380 LEU A C 1
ATOM 2940 O O . LEU A 1 380 ? 15.409 -32.647 -21.219 1.00 88.06 380 LEU A O 1
ATOM 2944 N N . THR A 1 381 ? 17.252 -31.447 -20.793 1.00 91.00 381 THR A N 1
ATOM 2945 C CA . THR A 1 381 ? 16.869 -31.122 -19.417 1.00 91.00 381 THR A CA 1
ATOM 2946 C C . THR A 1 381 ? 16.436 -29.666 -19.344 1.00 91.00 381 THR A C 1
ATOM 2948 O O . THR A 1 381 ? 17.180 -28.782 -19.768 1.00 91.00 381 THR A O 1
ATOM 2951 N N . LEU A 1 382 ? 15.246 -29.422 -18.802 1.00 91.56 382 LEU A N 1
ATOM 2952 C CA . LEU A 1 382 ? 14.764 -28.086 -18.473 1.00 91.56 382 LEU A CA 1
ATOM 2953 C C . LEU A 1 382 ? 14.750 -27.904 -16.961 1.00 91.56 382 LEU A C 1
ATOM 2955 O O . LEU A 1 382 ? 14.280 -28.776 -16.239 1.00 91.56 382 LEU A O 1
ATOM 2959 N N . TYR A 1 383 ? 15.225 -26.755 -16.504 1.00 91.88 383 TYR A N 1
ATOM 2960 C CA . TYR A 1 383 ? 15.312 -26.374 -15.103 1.00 91.88 383 TYR A CA 1
ATOM 2961 C C . TYR A 1 383 ? 14.236 -25.347 -14.782 1.00 91.88 383 TYR A C 1
ATOM 2963 O O . TYR A 1 383 ? 14.100 -24.341 -15.482 1.00 91.88 383 TYR A O 1
ATOM 2971 N N . ALA A 1 384 ? 13.467 -25.578 -13.725 1.00 89.81 384 ALA A N 1
ATOM 2972 C CA . ALA A 1 384 ? 12.532 -24.569 -13.252 1.00 89.81 384 ALA A CA 1
ATOM 2973 C C . ALA A 1 384 ? 13.288 -23.380 -12.635 1.00 89.81 384 ALA A C 1
ATOM 2975 O O . ALA A 1 384 ? 14.285 -23.546 -11.926 1.00 89.81 384 ALA A O 1
ATOM 2976 N N . ALA A 1 385 ? 12.812 -22.167 -12.900 1.00 88.25 385 ALA A N 1
ATOM 2977 C CA . ALA A 1 385 ? 13.266 -20.968 -12.204 1.00 88.25 385 ALA A CA 1
ATOM 2978 C C . ALA A 1 385 ? 12.178 -20.470 -11.254 1.00 88.25 385 ALA A C 1
ATOM 2980 O O . ALA A 1 385 ? 10.991 -20.505 -11.589 1.00 88.25 385 ALA A O 1
ATOM 2981 N N . TRP A 1 386 ? 12.598 -19.990 -10.085 1.00 85.25 386 TRP A N 1
ATOM 2982 C CA . TRP A 1 386 ? 11.707 -19.619 -8.993 1.00 85.25 386 TRP A CA 1
ATOM 2983 C C . TRP A 1 386 ? 11.967 -18.189 -8.532 1.00 85.25 386 TRP A C 1
ATOM 2985 O O . TRP A 1 386 ? 13.115 -17.762 -8.399 1.00 85.25 386 TRP A O 1
ATOM 2995 N N . GLU A 1 387 ? 10.887 -17.479 -8.245 1.00 82.31 387 GLU A N 1
ATOM 2996 C CA . GLU A 1 387 ? 10.881 -16.210 -7.530 1.00 82.31 387 GLU A CA 1
ATOM 2997 C C . GLU A 1 387 ? 10.371 -16.439 -6.105 1.00 82.31 387 GLU A C 1
ATOM 2999 O O . GLU A 1 387 ? 9.393 -17.161 -5.896 1.00 82.31 387 GLU A O 1
ATOM 3004 N N . ASN A 1 388 ? 11.050 -15.841 -5.125 1.00 71.94 388 ASN A N 1
ATOM 3005 C CA . ASN A 1 388 ? 10.629 -15.894 -3.730 1.00 71.94 388 ASN A CA 1
ATOM 3006 C C . ASN A 1 388 ? 9.595 -14.798 -3.496 1.00 71.94 388 ASN A C 1
ATOM 3008 O O . ASN A 1 388 ? 9.934 -13.617 -3.546 1.00 71.94 388 ASN A O 1
ATOM 3012 N N . VAL A 1 389 ? 8.368 -15.187 -3.188 1.00 69.44 389 VAL A N 1
ATOM 3013 C CA . VAL A 1 389 ? 7.313 -14.268 -2.777 1.00 69.44 389 VAL A CA 1
ATOM 3014 C C . VAL A 1 389 ? 7.173 -14.378 -1.266 1.00 69.44 389 VAL A C 1
ATOM 3016 O O . VAL A 1 389 ? 6.866 -15.444 -0.727 1.00 69.44 389 VAL A O 1
ATOM 3019 N N . ASP A 1 390 ? 7.450 -13.278 -0.573 1.00 70.38 390 ASP A N 1
ATOM 3020 C CA . ASP A 1 390 ? 7.166 -13.167 0.851 1.00 70.38 390 ASP A CA 1
ATOM 3021 C C . ASP A 1 390 ? 5.675 -12.865 1.030 1.00 70.38 390 ASP A C 1
ATOM 3023 O O . ASP A 1 390 ? 5.205 -11.779 0.684 1.00 70.38 390 ASP A O 1
ATOM 3027 N N . LEU A 1 391 ? 4.910 -13.832 1.539 1.00 70.88 391 LEU A N 1
ATOM 3028 C CA . LEU A 1 391 ? 3.473 -13.642 1.741 1.00 70.88 391 LEU A CA 1
ATOM 3029 C C . LEU A 1 391 ? 3.192 -12.685 2.911 1.00 70.88 391 LEU A C 1
ATOM 3031 O O . LEU A 1 391 ? 2.083 -12.163 3.022 1.00 70.88 391 LEU A O 1
ATOM 3035 N N . PHE A 1 392 ? 4.197 -12.396 3.743 1.00 76.06 392 PHE A N 1
ATOM 3036 C CA . PHE A 1 392 ? 4.118 -11.410 4.815 1.00 76.06 392 PHE A CA 1
ATOM 3037 C C . PHE A 1 392 ? 4.302 -9.959 4.329 1.00 76.06 392 PHE A C 1
ATOM 3039 O O . PHE A 1 392 ? 4.054 -9.029 5.091 1.00 76.06 392 PHE A O 1
ATOM 3046 N N . GLU A 1 393 ? 4.715 -9.725 3.080 1.00 69.88 393 GLU A N 1
ATOM 3047 C CA . GLU A 1 393 ? 4.961 -8.366 2.564 1.00 69.88 393 GLU A CA 1
ATOM 3048 C C . GLU A 1 393 ? 3.712 -7.684 1.995 1.00 69.88 393 GLU A C 1
ATOM 3050 O O . GLU A 1 393 ? 3.630 -6.458 1.966 1.00 69.88 393 GLU A O 1
ATOM 3055 N N . ASN A 1 394 ? 2.708 -8.446 1.569 1.00 64.88 394 ASN A N 1
ATOM 3056 C CA . ASN A 1 394 ? 1.525 -7.892 0.899 1.00 64.88 394 ASN A CA 1
ATOM 3057 C C . ASN A 1 394 ? 0.313 -7.734 1.825 1.00 64.88 394 ASN A C 1
ATOM 3059 O O . ASN A 1 394 ? -0.788 -7.464 1.347 1.00 64.88 394 ASN A O 1
ATOM 3063 N N . ASN A 1 395 ? 0.492 -7.930 3.134 1.00 62.53 395 ASN A N 1
ATOM 3064 C CA . ASN A 1 395 ? -0.593 -7.735 4.085 1.00 62.53 395 ASN A CA 1
ATOM 3065 C C . ASN A 1 395 ? -0.769 -6.248 4.422 1.00 62.53 395 ASN A C 1
ATOM 3067 O O . ASN A 1 395 ? 0.172 -5.452 4.464 1.00 62.53 395 ASN A O 1
ATOM 3071 N N . THR A 1 396 ? -2.024 -5.891 4.639 1.00 55.59 396 THR A N 1
ATOM 3072 C CA . THR A 1 396 ? -2.462 -4.572 5.085 1.00 55.59 396 THR A CA 1
ATOM 3073 C C . THR A 1 396 ? -3.346 -4.776 6.304 1.00 55.59 396 THR A C 1
ATOM 3075 O O . THR A 1 396 ? -3.663 -5.905 6.671 1.00 55.59 396 THR A O 1
ATOM 3078 N N . ILE A 1 397 ? -3.780 -3.696 6.938 1.00 52.81 397 ILE A N 1
ATOM 3079 C CA . ILE A 1 397 ? -4.715 -3.797 8.059 1.00 52.81 397 ILE A CA 1
ATOM 3080 C C . ILE A 1 397 ? -6.051 -4.452 7.667 1.00 52.81 397 ILE A C 1
ATOM 3082 O O . ILE A 1 397 ? -6.672 -5.111 8.496 1.00 52.81 397 ILE A O 1
ATOM 3086 N N . GLU A 1 398 ? -6.462 -4.320 6.403 1.00 43.75 398 GLU A N 1
ATOM 3087 C CA . GLU A 1 398 ? -7.710 -4.879 5.863 1.00 43.75 398 GLU A CA 1
ATOM 3088 C C . GLU A 1 398 ? -7.580 -6.342 5.446 1.00 43.75 398 GLU A C 1
ATOM 3090 O O . GLU A 1 398 ? -8.553 -7.094 5.449 1.00 43.75 398 GLU A O 1
ATOM 3095 N N . ASN A 1 399 ? -6.366 -6.741 5.078 1.00 58.03 399 ASN A N 1
ATOM 3096 C CA . ASN A 1 399 ? -6.023 -8.114 4.757 1.00 58.03 399 ASN A CA 1
ATOM 3097 C C . ASN A 1 399 ? -4.792 -8.520 5.574 1.00 58.03 399 ASN A C 1
ATOM 3099 O O . ASN A 1 399 ? -3.703 -8.673 5.002 1.00 58.03 399 ASN A O 1
ATOM 3103 N N . PRO A 1 400 ? -4.928 -8.624 6.913 1.00 74.56 400 PRO A N 1
ATOM 3104 C CA . PRO A 1 400 ? -3.824 -9.032 7.756 1.00 74.56 400 PRO A CA 1
ATOM 3105 C C . PRO A 1 400 ? -3.471 -10.479 7.429 1.00 74.56 400 PRO A C 1
ATOM 3107 O O . PRO A 1 400 ? -4.332 -11.294 7.086 1.00 74.56 400 PRO A O 1
ATOM 3110 N N . PHE A 1 401 ? -2.198 -10.826 7.563 1.00 84.31 401 PHE A N 1
ATOM 3111 C CA . PHE A 1 401 ? -1.791 -12.208 7.395 1.00 84.31 401 PHE A CA 1
ATOM 3112 C C . PHE A 1 401 ? -2.336 -13.040 8.565 1.00 84.31 401 PHE A C 1
ATOM 3114 O O . PHE A 1 401 ? -1.939 -12.831 9.714 1.00 84.31 401 PHE A O 1
ATOM 3121 N N . ILE A 1 402 ? -3.248 -13.972 8.269 1.00 87.62 402 ILE A N 1
ATOM 3122 C CA . ILE A 1 402 ? -3.888 -14.822 9.278 1.00 87.62 402 ILE A CA 1
ATOM 3123 C C . ILE A 1 402 ? -2.988 -16.017 9.607 1.00 87.62 402 ILE A C 1
ATOM 3125 O O . ILE A 1 402 ? -2.797 -16.910 8.782 1.00 87.62 402 ILE A O 1
ATOM 3129 N N . ILE A 1 403 ? -2.472 -16.057 10.832 1.00 91.50 403 ILE A N 1
ATOM 3130 C CA . ILE A 1 403 ? -1.652 -17.145 11.370 1.00 91.50 403 ILE A CA 1
ATOM 3131 C C . ILE A 1 403 ? -2.576 -18.139 12.077 1.00 91.50 403 ILE A C 1
ATOM 3133 O O . ILE A 1 403 ? -3.259 -17.775 13.031 1.00 91.50 403 ILE A O 1
ATOM 3137 N N . LYS A 1 404 ? -2.608 -19.391 11.612 1.00 90.00 404 LYS A N 1
ATOM 3138 C CA . LYS A 1 404 ? -3.522 -20.427 12.136 1.00 90.00 404 LYS A CA 1
ATOM 3139 C C . LYS A 1 404 ? -2.829 -21.595 12.837 1.00 90.00 404 LYS A C 1
ATOM 3141 O O . LYS A 1 404 ? -3.504 -22.455 13.380 1.00 90.00 404 LYS A O 1
ATOM 3146 N N . ASN A 1 405 ? -1.501 -21.672 12.784 1.00 90.38 405 ASN A N 1
ATOM 3147 C CA . ASN A 1 405 ? -0.745 -22.787 13.350 1.00 90.38 405 ASN A CA 1
ATOM 3148 C C . ASN A 1 405 ? 0.661 -22.361 13.804 1.00 90.38 405 ASN A C 1
ATOM 3150 O O . ASN A 1 405 ? 1.122 -21.241 13.553 1.00 90.38 405 ASN A O 1
ATOM 3154 N N . ALA A 1 406 ? 1.329 -23.281 14.499 1.00 92.12 406 ALA A N 1
ATOM 3155 C CA . ALA A 1 406 ? 2.631 -23.071 15.115 1.00 92.12 406 ALA A CA 1
ATOM 3156 C C . ALA A 1 406 ? 3.762 -22.935 14.082 1.00 92.12 406 ALA A C 1
ATOM 3158 O O . ALA A 1 406 ? 4.686 -22.141 14.275 1.00 92.12 406 ALA A O 1
ATOM 3159 N N . GLU A 1 407 ? 3.679 -23.663 12.969 1.00 89.38 407 GLU A N 1
ATOM 3160 C CA . GLU A 1 407 ? 4.647 -23.638 11.873 1.00 89.38 407 GLU A CA 1
ATOM 3161 C C . GLU A 1 407 ? 4.687 -22.267 11.185 1.00 89.38 407 GLU A C 1
ATOM 3163 O O . GLU A 1 407 ? 5.764 -21.698 10.990 1.00 89.38 407 GLU A O 1
ATOM 3168 N N . THR A 1 408 ? 3.520 -21.685 10.900 1.00 89.12 408 THR A N 1
ATOM 3169 C CA . THR A 1 408 ? 3.388 -20.335 10.336 1.00 89.12 408 THR A CA 1
ATOM 3170 C C . THR A 1 408 ? 3.960 -19.276 11.275 1.00 89.12 408 THR A C 1
ATOM 3172 O O . THR A 1 408 ? 4.685 -18.375 10.847 1.00 89.12 408 THR A O 1
ATOM 3175 N N . LEU A 1 409 ? 3.670 -19.383 12.576 1.00 92.75 409 LEU A N 1
ATOM 3176 C CA . LEU A 1 409 ? 4.197 -18.450 13.572 1.00 92.75 409 LEU A CA 1
ATOM 3177 C C . LEU A 1 409 ? 5.728 -18.552 13.679 1.00 92.75 409 LEU A C 1
ATOM 3179 O O . LEU A 1 409 ? 6.422 -17.539 13.784 1.00 92.75 409 LEU A O 1
ATOM 3183 N N . LYS A 1 410 ? 6.275 -19.771 13.597 1.00 91.75 410 LYS A N 1
ATOM 3184 C CA . LYS A 1 410 ? 7.723 -20.010 13.547 1.00 91.75 410 LYS A CA 1
ATOM 3185 C C . LYS A 1 410 ? 8.361 -19.421 12.288 1.00 91.75 410 LYS A C 1
ATOM 3187 O O . LYS A 1 410 ? 9.456 -18.865 12.372 1.00 91.75 410 LYS A O 1
ATOM 3192 N N . ALA A 1 411 ? 7.684 -19.495 11.144 1.00 87.81 411 ALA A N 1
ATOM 3193 C CA . ALA A 1 411 ? 8.168 -18.903 9.901 1.00 87.81 411 ALA A CA 1
ATOM 3194 C C . ALA A 1 411 ? 8.272 -17.373 9.988 1.00 87.81 411 ALA A C 1
ATOM 3196 O O . ALA A 1 411 ? 9.267 -16.808 9.528 1.00 87.81 411 ALA A O 1
ATOM 3197 N N . LEU A 1 412 ? 7.312 -16.705 10.643 1.00 90.38 412 LEU A N 1
ATOM 3198 C CA . LEU A 1 412 ? 7.415 -15.275 10.955 1.00 90.38 412 LEU A CA 1
ATOM 3199 C C . LEU A 1 412 ? 8.671 -14.978 11.790 1.00 90.38 412 LEU A C 1
ATOM 3201 O O . LEU A 1 412 ? 9.431 -14.069 11.452 1.00 90.38 412 LEU A O 1
ATOM 3205 N N . ALA A 1 413 ? 8.933 -15.771 12.836 1.00 92.50 413 ALA A N 1
ATOM 3206 C CA . ALA A 1 413 ? 10.131 -15.617 13.665 1.00 92.50 413 ALA A CA 1
ATOM 3207 C C . ALA A 1 413 ? 11.420 -15.718 12.834 1.00 92.50 413 ALA A C 1
ATOM 3209 O O . ALA A 1 413 ? 12.276 -14.836 12.899 1.00 92.50 413 ALA A O 1
ATOM 3210 N N . ASP A 1 414 ? 11.537 -16.757 12.003 1.00 88.75 414 ASP A N 1
ATOM 3211 C CA . ASP A 1 414 ? 12.709 -16.969 11.147 1.00 88.75 414 ASP A CA 1
ATOM 3212 C C . ASP A 1 414 ? 12.903 -15.831 10.149 1.00 88.75 414 ASP A C 1
ATOM 3214 O O . ASP A 1 414 ? 14.028 -15.421 9.863 1.00 88.75 414 ASP A O 1
ATOM 3218 N N . LYS A 1 415 ? 11.812 -15.297 9.608 1.00 85.44 415 LYS A N 1
ATOM 3219 C CA . LYS A 1 415 ? 11.863 -14.224 8.625 1.00 85.44 415 LYS A CA 1
ATOM 3220 C C . LYS A 1 415 ? 12.336 -12.904 9.204 1.00 85.44 415 LYS A C 1
ATOM 3222 O O . LYS A 1 415 ? 13.239 -12.295 8.625 1.00 85.44 415 LYS A O 1
ATOM 3227 N N . VAL A 1 416 ? 11.772 -12.517 10.346 1.00 88.12 416 VAL A N 1
ATOM 3228 C CA . VAL A 1 416 ? 12.207 -11.333 11.091 1.00 88.12 416 VAL A CA 1
ATOM 3229 C C . VAL A 1 416 ? 13.690 -11.477 11.429 1.00 88.12 416 VAL A C 1
ATOM 3231 O O . VAL A 1 416 ? 14.487 -10.608 11.093 1.00 88.12 416 VAL A O 1
ATOM 3234 N N . ASN A 1 417 ? 14.087 -12.616 11.999 1.00 89.94 417 ASN A N 1
ATOM 3235 C CA . ASN A 1 417 ? 15.447 -12.825 12.494 1.00 89.94 417 ASN A CA 1
ATOM 3236 C C . ASN A 1 417 ? 16.516 -12.916 11.394 1.00 89.94 417 ASN A C 1
ATOM 3238 O O . ASN A 1 417 ? 17.683 -12.670 11.682 1.00 89.94 417 ASN A O 1
ATOM 3242 N N . ASN A 1 418 ? 16.146 -13.250 10.153 1.00 83.00 418 ASN A N 1
ATOM 3243 C CA . ASN A 1 418 ? 17.070 -13.327 9.014 1.00 83.00 418 ASN A CA 1
ATOM 3244 C C . ASN A 1 418 ? 17.260 -11.988 8.269 1.00 83.00 418 ASN A C 1
ATOM 3246 O O . ASN A 1 418 ? 18.008 -11.945 7.294 1.00 83.00 418 ASN A O 1
ATOM 3250 N N . GLY A 1 419 ? 16.573 -10.908 8.666 1.00 69.31 419 GLY A N 1
ATOM 3251 C CA . GLY A 1 419 ? 16.734 -9.587 8.043 1.00 69.31 419 GLY A CA 1
ATOM 3252 C C . GLY A 1 419 ? 16.211 -9.490 6.603 1.00 69.31 419 GLY A C 1
ATOM 3253 O O . GLY A 1 419 ? 16.649 -8.620 5.848 1.00 69.31 419 GLY A O 1
ATOM 3254 N N . ASN A 1 420 ? 15.281 -10.372 6.208 1.00 56.03 420 ASN A N 1
ATOM 3255 C CA . ASN A 1 420 ? 14.721 -10.402 4.848 1.00 56.03 420 ASN A CA 1
ATOM 3256 C C . ASN A 1 420 ? 13.947 -9.121 4.485 1.00 56.03 420 ASN A C 1
ATOM 3258 O O . ASN A 1 420 ? 13.857 -8.777 3.310 1.00 56.03 420 ASN A O 1
ATOM 3262 N N . THR A 1 421 ? 13.473 -8.383 5.489 1.00 56.75 421 THR A N 1
ATOM 3263 C CA . THR A 1 421 ? 12.880 -7.049 5.355 1.00 56.75 421 THR A CA 1
ATOM 3264 C C . THR A 1 421 ? 13.777 -6.060 6.091 1.00 56.75 421 THR A C 1
ATOM 3266 O O . THR A 1 421 ? 13.953 -6.177 7.308 1.00 56.75 421 THR A O 1
ATOM 3269 N N . LYS A 1 422 ? 14.373 -5.087 5.391 1.00 53.00 422 LYS A N 1
ATOM 3270 C CA . LYS A 1 422 ? 15.281 -4.105 6.024 1.00 53.00 422 LYS A CA 1
ATOM 3271 C C . LYS A 1 422 ? 14.607 -3.253 7.110 1.00 53.00 422 LYS A C 1
ATOM 3273 O O . LYS A 1 422 ? 15.303 -2.594 7.872 1.00 53.00 422 LYS A O 1
ATOM 3278 N N . ASP A 1 423 ? 13.281 -3.275 7.186 1.00 66.12 423 ASP A N 1
ATOM 3279 C CA . ASP A 1 423 ? 12.446 -2.511 8.107 1.00 66.12 423 ASP A CA 1
ATOM 3280 C C . ASP A 1 423 ? 11.712 -3.377 9.152 1.00 66.12 423 ASP A C 1
ATOM 3282 O O . ASP A 1 423 ? 10.893 -2.849 9.891 1.00 66.12 423 ASP A O 1
ATOM 3286 N N . GLY A 1 424 ? 12.001 -4.681 9.263 1.00 68.50 424 GLY A N 1
ATOM 3287 C CA . GLY A 1 424 ? 11.402 -5.555 10.286 1.00 68.50 424 GLY A CA 1
ATOM 3288 C C . GLY A 1 424 ? 9.879 -5.720 10.180 1.00 68.50 424 GLY A C 1
ATOM 3289 O O . GLY A 1 424 ? 9.211 -5.786 11.214 1.00 68.50 424 GLY A O 1
ATOM 3290 N N . TYR A 1 425 ? 9.344 -5.775 8.953 1.00 77.81 425 TYR A N 1
ATOM 3291 C CA . TYR A 1 425 ? 7.907 -5.782 8.643 1.00 77.81 425 TYR A CA 1
ATOM 3292 C C . TYR A 1 425 ? 7.169 -4.534 9.138 1.00 77.81 425 TYR A C 1
ATOM 3294 O O . TYR A 1 425 ? 6.036 -4.600 9.620 1.00 77.81 425 TYR A O 1
ATOM 3302 N N . ASN A 1 426 ? 7.810 -3.377 9.006 1.00 70.44 426 ASN A N 1
ATOM 3303 C CA . ASN A 1 426 ? 7.177 -2.110 9.319 1.00 70.44 426 ASN A CA 1
ATOM 3304 C C . ASN A 1 426 ? 5.881 -1.913 8.503 1.00 70.44 426 ASN A C 1
ATOM 3306 O O . ASN A 1 426 ? 5.843 -2.170 7.301 1.00 70.44 426 ASN A O 1
ATOM 3310 N N . CYS A 1 427 ? 4.814 -1.441 9.151 1.00 66.75 427 CYS A N 1
ATOM 3311 C CA . CYS A 1 427 ? 3.504 -1.232 8.524 1.00 66.75 427 CYS A CA 1
ATOM 3312 C C . CYS A 1 427 ? 2.862 -2.515 7.945 1.00 66.75 427 CYS A C 1
ATOM 3314 O O . CYS A 1 427 ? 1.993 -2.425 7.078 1.00 66.75 427 CYS A O 1
ATOM 3316 N N . LYS A 1 428 ? 3.246 -3.699 8.450 1.00 78.12 428 LYS A N 1
ATOM 3317 C CA . LYS A 1 428 ? 2.640 -5.003 8.120 1.00 78.12 428 LYS A CA 1
ATOM 3318 C C . LYS A 1 428 ? 1.822 -5.546 9.283 1.00 78.12 428 LYS A C 1
ATOM 3320 O O . LYS A 1 428 ? 2.188 -5.358 10.440 1.00 78.12 428 LYS A O 1
ATOM 3325 N N . TYR A 1 429 ? 0.729 -6.226 8.973 1.00 79.19 429 TYR A N 1
ATOM 3326 C CA . TYR A 1 429 ? -0.306 -6.654 9.902 1.00 79.19 429 TYR A CA 1
ATOM 3327 C C . TYR A 1 429 ? -0.443 -8.176 9.911 1.00 79.19 429 TYR A C 1
ATOM 3329 O O . TYR A 1 429 ? -0.725 -8.807 8.894 1.00 79.19 429 TYR A O 1
ATOM 3337 N N . PHE A 1 430 ? -0.282 -8.752 11.096 1.00 87.88 430 PHE A N 1
ATOM 3338 C CA . PHE A 1 430 ? -0.416 -10.168 11.402 1.00 87.88 430 PHE A CA 1
ATOM 3339 C C . PHE A 1 430 ? -1.542 -10.341 12.412 1.00 87.88 430 PHE A C 1
ATOM 3341 O O . PHE A 1 430 ? -1.647 -9.571 13.370 1.00 87.88 430 PHE A O 1
ATOM 3348 N N . LYS A 1 431 ? -2.375 -11.359 12.210 1.00 90.38 431 LYS A N 1
ATOM 3349 C CA . LYS A 1 431 ? -3.500 -11.662 13.091 1.00 90.38 431 LYS A CA 1
ATOM 3350 C C . LYS A 1 431 ? -3.554 -13.162 13.360 1.00 90.38 431 LYS A C 1
ATOM 3352 O O . LYS A 1 431 ? -3.418 -13.942 12.421 1.00 90.38 431 LYS A O 1
ATOM 3357 N N . LEU A 1 432 ? -3.746 -13.584 14.606 1.00 89.25 432 LEU A N 1
ATOM 3358 C CA . LEU A 1 432 ? -4.050 -14.990 14.880 1.00 89.25 432 LEU A CA 1
ATOM 3359 C C . LEU A 1 432 ? -5.481 -15.305 14.434 1.00 89.25 432 LEU A C 1
ATOM 3361 O O . LEU A 1 432 ? -6.388 -14.509 14.651 1.00 89.25 432 LEU A O 1
ATOM 3365 N N . GLY A 1 433 ? -5.669 -16.447 13.776 1.00 85.12 433 GLY A N 1
ATOM 3366 C CA . GLY A 1 433 ? -6.995 -16.936 13.388 1.00 85.12 433 GLY A CA 1
ATOM 3367 C C . GLY A 1 433 ? -7.531 -18.060 14.271 1.00 85.12 433 GLY A C 1
ATOM 3368 O O . GLY A 1 433 ? -8.714 -18.372 14.171 1.00 85.12 433 GLY A O 1
ATOM 3369 N N . GLU A 1 434 ? -6.660 -18.696 15.058 1.00 90.12 434 GLU A N 1
ATOM 3370 C CA . GLU A 1 434 ? -6.958 -19.806 15.967 1.00 90.12 434 GLU A CA 1
ATOM 3371 C C . GLU A 1 434 ? -5.966 -19.777 17.147 1.00 90.12 434 GLU A C 1
ATOM 3373 O O . GLU A 1 434 ? -4.922 -19.117 17.071 1.00 90.12 434 GLU A O 1
ATOM 3378 N N . ASP A 1 435 ? -6.275 -20.508 18.221 1.00 93.31 435 ASP A N 1
ATOM 3379 C CA . ASP A 1 435 ? -5.321 -20.767 19.306 1.00 93.31 435 ASP A CA 1
ATOM 3380 C C . ASP A 1 435 ? -4.144 -21.613 18.785 1.00 93.31 435 ASP A C 1
ATOM 3382 O O . ASP A 1 435 ? -4.328 -22.509 17.959 1.00 93.31 435 ASP A O 1
ATOM 3386 N N . ILE A 1 436 ? -2.926 -21.355 19.271 1.00 96.38 436 ILE A N 1
ATOM 3387 C CA . ILE A 1 436 ? -1.701 -22.012 18.786 1.00 96.38 436 ILE A CA 1
ATOM 3388 C C . ILE A 1 436 ? -1.023 -22.798 19.907 1.00 96.38 436 ILE A C 1
ATOM 3390 O O . ILE A 1 436 ? -0.631 -22.243 20.929 1.00 96.38 436 ILE A O 1
ATOM 3394 N N . ASP A 1 437 ? -0.778 -24.087 19.675 1.00 97.00 437 ASP A N 1
ATOM 3395 C CA . ASP A 1 437 ? 0.027 -24.933 20.560 1.00 97.00 437 ASP A CA 1
ATOM 3396 C C . ASP A 1 437 ? 1.476 -25.050 20.046 1.00 97.00 437 ASP A C 1
ATOM 3398 O O . ASP A 1 437 ? 1.723 -25.611 18.979 1.00 97.00 437 ASP A O 1
ATOM 3402 N N . LEU A 1 438 ? 2.455 -24.551 20.812 1.00 96.56 438 LEU A N 1
ATOM 3403 C CA . LEU A 1 438 ? 3.883 -24.600 20.462 1.00 96.56 438 LEU A CA 1
ATOM 3404 C C . LEU A 1 438 ? 4.604 -25.874 20.923 1.00 96.56 438 LEU A C 1
ATOM 3406 O O . LEU A 1 438 ? 5.833 -25.950 20.832 1.00 96.56 438 LEU A O 1
ATOM 3410 N N . LYS A 1 439 ? 3.892 -26.887 21.422 1.00 94.56 439 LYS A N 1
ATOM 3411 C CA . LYS A 1 439 ? 4.498 -28.107 21.977 1.00 94.56 439 LYS A CA 1
ATOM 3412 C C . LYS A 1 439 ? 5.444 -28.837 21.015 1.00 94.56 439 LYS A C 1
ATOM 3414 O O . LYS A 1 439 ? 6.468 -29.352 21.462 1.00 94.56 439 LYS A O 1
ATOM 3419 N N . GLU A 1 440 ? 5.131 -28.856 19.720 1.00 92.00 440 GLU A N 1
ATOM 3420 C CA . GLU A 1 440 ? 5.951 -29.511 18.686 1.00 92.00 440 GLU A CA 1
ATOM 3421 C C . GLU A 1 440 ? 7.055 -28.589 18.114 1.00 92.00 440 GLU A C 1
ATOM 3423 O O . GLU A 1 440 ? 7.975 -29.059 17.446 1.00 92.00 440 GLU A O 1
ATOM 3428 N N . ILE A 1 441 ? 7.027 -27.283 18.418 1.00 87.19 441 ILE A N 1
ATOM 3429 C CA . ILE A 1 441 ? 8.006 -26.282 17.955 1.00 87.19 441 ILE A CA 1
ATOM 3430 C C . ILE A 1 441 ? 8.958 -25.916 19.102 1.00 87.19 441 ILE A C 1
ATOM 3432 O O . ILE A 1 441 ? 8.924 -24.816 19.655 1.00 87.19 441 ILE A O 1
ATOM 3436 N N . GLN A 1 442 ? 9.812 -26.866 19.488 1.00 85.88 442 GLN A N 1
ATOM 3437 C CA . GLN A 1 442 ? 10.734 -26.715 20.619 1.00 85.88 442 GLN A CA 1
ATOM 3438 C C . GLN A 1 442 ? 12.191 -27.049 20.245 1.00 85.88 442 GLN A C 1
ATOM 3440 O O . GLN A 1 442 ? 12.428 -28.087 19.626 1.00 85.88 442 GLN A O 1
ATOM 3445 N N . PRO A 1 443 ? 13.191 -26.235 20.655 1.00 86.19 443 PRO A N 1
ATOM 3446 C CA . PRO A 1 443 ? 13.063 -24.989 21.423 1.00 86.19 443 PRO A CA 1
ATOM 3447 C C . PRO A 1 443 ? 12.529 -23.819 20.578 1.00 86.19 443 PRO A C 1
ATOM 3449 O O . PRO A 1 443 ? 12.863 -23.694 19.398 1.00 86.19 443 PRO A O 1
ATOM 3452 N N . TRP A 1 444 ? 11.740 -22.932 21.195 1.00 94.94 444 TRP A N 1
ATOM 3453 C CA . TRP A 1 444 ? 11.253 -21.724 20.524 1.00 94.94 444 TRP A CA 1
ATOM 3454 C C . TRP A 1 444 ? 12.386 -20.726 20.249 1.00 94.94 444 TRP A C 1
ATOM 3456 O O . TRP A 1 444 ? 13.249 -20.483 21.096 1.00 94.94 444 TRP A O 1
ATOM 3466 N N . THR A 1 445 ? 12.362 -20.117 19.062 1.00 93.69 445 THR A N 1
ATOM 3467 C CA . THR A 1 445 ? 13.236 -18.992 18.701 1.00 93.69 445 THR A CA 1
ATOM 3468 C C . THR A 1 445 ? 12.419 -17.700 18.761 1.00 93.69 445 THR A C 1
ATOM 3470 O O . THR A 1 445 ? 11.451 -17.600 18.008 1.00 93.69 445 THR A O 1
ATOM 3473 N N . PRO A 1 446 ? 12.777 -16.717 19.612 1.00 96.94 446 PRO A N 1
ATOM 3474 C CA . PRO A 1 446 ? 12.015 -15.476 19.749 1.00 96.94 446 PRO A CA 1
ATOM 3475 C C . PRO A 1 446 ? 11.854 -14.712 18.429 1.00 96.94 446 PRO A C 1
ATOM 3477 O O . PRO A 1 446 ? 12.782 -14.669 17.621 1.00 96.94 446 PRO A O 1
ATOM 3480 N N . ILE A 1 447 ? 10.705 -14.065 18.227 1.00 96.75 447 ILE A N 1
ATOM 3481 C CA . ILE A 1 447 ? 10.475 -13.174 17.081 1.00 96.75 447 ILE A CA 1
ATOM 3482 C C . ILE A 1 447 ? 11.210 -11.850 17.331 1.00 96.75 447 ILE A C 1
ATOM 3484 O O . ILE A 1 447 ? 10.896 -11.134 18.284 1.00 96.75 447 ILE A O 1
ATOM 3488 N N . GLY A 1 448 ? 12.174 -11.513 16.478 1.00 93.88 448 GLY A N 1
ATOM 3489 C CA . GLY A 1 448 ? 12.957 -10.282 16.569 1.00 93.88 448 GLY A CA 1
ATOM 3490 C C . GLY A 1 448 ? 14.238 -10.423 17.391 1.00 93.88 448 GLY A C 1
ATOM 3491 O O . GLY A 1 448 ? 14.229 -10.929 18.516 1.00 93.88 448 GLY A O 1
ATOM 3492 N N . THR A 1 449 ? 15.339 -9.896 16.851 1.00 92.88 449 THR A N 1
ATOM 3493 C CA . THR A 1 449 ? 16.648 -9.782 17.514 1.00 92.88 449 THR A CA 1
ATOM 3494 C C . THR A 1 449 ? 17.074 -8.318 17.646 1.00 92.88 449 THR A C 1
ATOM 3496 O O . THR A 1 449 ? 16.443 -7.420 17.100 1.00 92.88 449 THR A O 1
ATOM 3499 N N . ALA A 1 450 ? 18.170 -8.046 18.360 1.00 88.94 450 ALA A N 1
ATOM 3500 C CA . ALA A 1 450 ? 18.710 -6.685 18.439 1.00 88.94 450 ALA A CA 1
ATOM 3501 C C . ALA A 1 450 ? 19.202 -6.140 17.082 1.00 88.94 450 ALA A C 1
ATOM 3503 O O . ALA A 1 450 ? 19.199 -4.928 16.890 1.00 88.94 450 ALA A O 1
ATOM 3504 N N . GLU A 1 451 ? 19.623 -7.017 16.164 1.00 89.06 451 GLU A N 1
ATOM 3505 C CA . GLU A 1 451 ? 20.036 -6.644 14.803 1.00 89.06 451 GLU A CA 1
ATOM 3506 C C . GLU A 1 451 ? 18.836 -6.539 13.852 1.00 89.06 451 GLU A C 1
ATOM 3508 O O . GLU A 1 451 ? 18.821 -5.692 12.959 1.00 89.06 451 GLU A O 1
ATOM 3513 N N . HIS A 1 452 ? 17.811 -7.365 14.074 1.00 91.00 452 HIS A N 1
ATOM 3514 C CA . HIS A 1 452 ? 16.599 -7.429 13.262 1.00 91.00 452 HIS A CA 1
ATOM 3515 C C . HIS A 1 452 ? 15.353 -7.416 14.159 1.00 91.00 452 HIS A C 1
ATOM 3517 O O . HIS A 1 452 ? 14.750 -8.465 14.399 1.00 91.00 452 HIS A O 1
ATOM 3523 N N . PRO A 1 453 ? 14.988 -6.252 14.722 1.00 91.12 453 PRO A N 1
ATOM 3524 C CA . PRO A 1 453 ? 13.856 -6.153 15.629 1.00 91.12 453 PRO A CA 1
ATOM 3525 C C . PRO A 1 453 ? 12.536 -6.273 14.869 1.00 91.12 453 PRO A C 1
ATOM 3527 O O . PRO A 1 453 ? 12.432 -5.878 13.707 1.00 91.12 453 PRO A O 1
ATOM 3530 N N . PHE A 1 454 ? 11.508 -6.771 15.550 1.00 92.31 454 PHE A N 1
ATOM 3531 C CA . PHE A 1 454 ? 10.152 -6.769 15.013 1.00 92.31 454 PHE A CA 1
ATOM 3532 C C . PHE A 1 454 ? 9.564 -5.350 15.056 1.00 92.31 454 PHE A C 1
ATOM 3534 O O . PHE A 1 454 ? 9.594 -4.700 16.106 1.00 92.31 454 PHE A O 1
ATOM 3541 N N . GLN A 1 455 ? 9.033 -4.883 13.922 1.00 85.88 455 GLN A N 1
ATOM 3542 C CA . GLN A 1 455 ? 8.438 -3.549 13.746 1.00 85.88 455 GLN A CA 1
ATOM 3543 C C . GLN A 1 455 ? 7.014 -3.601 13.154 1.00 85.88 455 GLN A C 1
ATOM 3545 O O . GLN A 1 455 ? 6.469 -2.561 12.792 1.00 85.88 455 GLN A O 1
ATOM 3550 N N . GLY A 1 456 ? 6.418 -4.794 13.045 1.00 80.81 456 GLY A N 1
ATOM 3551 C CA . GLY A 1 456 ? 5.057 -4.989 12.534 1.00 80.81 456 GLY A CA 1
ATOM 3552 C C . GLY A 1 456 ? 3.960 -4.943 13.605 1.00 80.81 456 GLY A C 1
ATOM 3553 O O . GLY A 1 456 ? 4.223 -4.815 14.803 1.00 80.81 456 GLY A O 1
ATOM 3554 N N . TYR A 1 457 ? 2.713 -5.097 13.161 1.00 81.94 457 TYR A N 1
ATOM 3555 C CA . TYR A 1 457 ? 1.507 -5.173 13.986 1.00 81.94 457 TYR A CA 1
ATOM 3556 C C . TYR A 1 457 ? 1.103 -6.627 14.186 1.00 81.94 457 TYR A C 1
ATOM 3558 O O . TYR A 1 457 ? 0.753 -7.304 13.225 1.00 81.94 457 TYR A O 1
ATOM 3566 N N . PHE A 1 458 ? 1.119 -7.104 15.426 1.00 90.06 458 PHE A N 1
ATOM 3567 C CA . PHE A 1 458 ? 0.680 -8.448 15.782 1.00 90.06 458 PHE A CA 1
ATOM 3568 C C . PHE A 1 458 ? -0.567 -8.387 16.669 1.00 90.06 458 PHE A C 1
ATOM 3570 O O . PHE A 1 458 ? -0.519 -7.926 17.814 1.00 90.06 458 PHE A O 1
ATOM 3577 N N . ASP A 1 459 ? -1.692 -8.850 16.137 1.00 86.38 459 ASP A N 1
ATOM 3578 C CA . ASP A 1 459 ? -2.961 -8.959 16.848 1.00 86.38 459 ASP A CA 1
ATOM 3579 C C . ASP A 1 459 ? -3.240 -10.420 17.198 1.00 86.38 459 ASP A C 1
ATOM 3581 O O . ASP A 1 459 ? -3.448 -11.255 16.320 1.00 86.38 459 ASP A O 1
ATOM 3585 N N . GLY A 1 460 ? -3.248 -10.743 18.487 1.00 86.12 460 GLY A N 1
ATOM 3586 C CA . GLY A 1 460 ? -3.627 -12.076 18.934 1.00 86.12 460 GLY A CA 1
ATOM 3587 C C . GLY A 1 460 ? -5.113 -12.379 18.741 1.00 86.12 460 GLY A C 1
ATOM 3588 O O . GLY A 1 460 ? -5.489 -13.531 18.870 1.00 86.12 460 GLY A O 1
ATOM 3589 N N . ASP A 1 461 ? -5.964 -11.385 18.452 1.00 84.12 461 ASP A N 1
ATOM 3590 C CA . ASP A 1 461 ? -7.429 -11.533 18.371 1.00 84.12 461 ASP A CA 1
ATOM 3591 C C . ASP A 1 461 ? -8.053 -12.251 19.579 1.00 84.12 461 ASP A C 1
ATOM 3593 O O . ASP A 1 461 ? -9.071 -12.926 19.471 1.00 84.12 461 ASP A O 1
ATOM 3597 N N . TYR A 1 462 ? -7.428 -12.094 20.748 1.00 80.69 462 TYR A N 1
ATOM 3598 C CA . TYR A 1 462 ? -7.760 -12.774 22.001 1.00 80.69 462 TYR A CA 1
ATOM 3599 C C . TYR A 1 462 ? -7.547 -14.298 21.994 1.00 80.69 462 TYR A C 1
ATOM 3601 O O . TYR A 1 462 ? -7.936 -14.959 22.955 1.00 80.69 462 TYR A O 1
ATOM 3609 N N . HIS A 1 463 ? -6.868 -14.843 20.981 1.00 86.44 463 HIS A N 1
ATOM 3610 C CA . HIS A 1 463 ? -6.399 -16.226 20.967 1.00 86.44 463 HIS A CA 1
ATOM 3611 C C . HIS A 1 463 ? -5.266 -16.474 21.968 1.00 86.44 463 HIS A C 1
ATOM 3613 O O . HIS A 1 463 ? -4.523 -15.566 22.373 1.00 86.44 463 HIS A O 1
ATOM 3619 N N . ILE A 1 464 ? -5.135 -17.741 22.356 1.00 92.69 464 ILE A N 1
ATOM 3620 C CA . ILE A 1 464 ? -4.123 -18.224 23.295 1.00 92.69 464 ILE A CA 1
ATOM 3621 C C . ILE A 1 464 ? -2.978 -18.893 22.529 1.00 92.69 464 ILE A C 1
ATOM 3623 O O . ILE A 1 464 ? -3.200 -19.676 21.607 1.00 92.69 464 ILE A O 1
ATOM 3627 N N . ILE A 1 465 ? -1.739 -18.614 22.943 1.00 97.75 465 ILE A N 1
ATOM 3628 C CA . ILE A 1 465 ? -0.567 -19.408 22.555 1.00 97.75 465 ILE A CA 1
ATOM 3629 C C . ILE A 1 465 ? -0.099 -20.225 23.763 1.00 97.75 465 ILE A C 1
ATOM 3631 O O . ILE A 1 465 ? 0.324 -19.658 24.775 1.00 97.75 465 ILE A O 1
ATOM 3635 N N . SER A 1 466 ? -0.131 -21.550 23.648 1.00 97.94 466 SER A N 1
ATOM 3636 C CA . SER A 1 466 ? 0.186 -22.472 24.744 1.00 97.94 466 SER A CA 1
ATOM 3637 C C . SER A 1 466 ? 1.542 -23.162 24.566 1.00 97.94 466 SER A C 1
ATOM 3639 O O . SER A 1 466 ? 2.069 -23.277 23.457 1.00 97.94 466 SER A O 1
ATOM 3641 N N . ASN A 1 467 ? 2.105 -23.662 25.671 1.00 97.31 467 ASN A N 1
ATOM 3642 C CA . ASN A 1 467 ? 3.310 -24.506 25.700 1.00 97.31 467 ASN A CA 1
ATOM 3643 C C . ASN A 1 467 ? 4.587 -23.837 25.152 1.00 97.31 467 ASN A C 1
ATOM 3645 O O . ASN A 1 467 ? 5.480 -24.511 24.631 1.00 97.31 467 ASN A O 1
ATOM 3649 N N . LEU A 1 468 ? 4.711 -22.512 25.281 1.00 97.56 468 LEU A N 1
ATOM 3650 C CA . LEU A 1 468 ? 5.931 -21.786 24.918 1.00 97.56 468 LEU A CA 1
ATOM 3651 C C . LEU A 1 468 ? 7.094 -22.184 25.840 1.00 97.56 468 LEU A C 1
ATOM 3653 O O . LEU A 1 468 ? 7.085 -21.853 27.026 1.00 97.56 468 LEU A O 1
ATOM 3657 N N . ASN A 1 469 ? 8.132 -22.821 25.295 1.00 97.19 469 ASN A N 1
ATOM 3658 C CA . ASN A 1 469 ? 9.321 -23.208 26.047 1.00 97.19 469 ASN A CA 1
ATOM 3659 C C . ASN A 1 469 ? 10.620 -22.622 25.447 1.00 97.19 469 ASN A C 1
ATOM 3661 O O . ASN A 1 469 ? 10.934 -22.760 24.265 1.00 97.19 469 ASN A O 1
ATOM 3665 N N . ILE A 1 470 ? 11.376 -21.917 26.290 1.00 97.31 470 ILE A N 1
ATOM 3666 C CA . ILE A 1 470 ? 12.634 -21.236 25.955 1.00 97.31 470 ILE A CA 1
ATOM 3667 C C . ILE A 1 470 ? 13.637 -21.560 27.059 1.00 97.31 470 ILE A C 1
ATOM 3669 O O . ILE A 1 470 ? 13.366 -21.317 28.232 1.00 97.31 470 ILE A O 1
ATOM 3673 N N . ASN A 1 471 ? 14.819 -22.062 26.700 1.00 95.75 471 ASN A N 1
ATOM 3674 C CA . ASN A 1 471 ? 15.883 -22.355 27.661 1.00 95.75 471 ASN A CA 1
ATOM 3675 C C . ASN A 1 471 ? 17.247 -21.885 27.140 1.00 95.75 471 ASN A C 1
ATOM 3677 O O . ASN A 1 471 ? 18.046 -22.681 26.650 1.00 95.75 471 ASN A O 1
ATOM 3681 N N . ASN A 1 472 ? 17.495 -20.580 27.252 1.00 95.56 472 ASN A N 1
ATOM 3682 C CA . ASN A 1 472 ? 18.697 -19.903 26.768 1.00 95.56 472 ASN A CA 1
ATOM 3683 C C . ASN A 1 472 ? 19.362 -19.085 27.896 1.00 95.56 472 ASN A C 1
ATOM 3685 O O . ASN A 1 472 ? 19.371 -17.854 27.836 1.00 95.56 472 ASN A O 1
ATOM 3689 N N . PRO A 1 473 ? 19.953 -19.733 28.921 1.00 95.25 473 PRO A N 1
ATOM 3690 C CA . PRO A 1 473 ? 20.474 -19.067 30.127 1.00 95.25 473 PRO A CA 1
ATOM 3691 C C . PRO A 1 473 ? 21.555 -18.007 29.869 1.00 95.25 473 PRO A C 1
ATOM 3693 O O . PRO A 1 473 ? 21.797 -17.162 30.725 1.00 95.25 473 PRO A O 1
ATOM 3696 N N . GLU A 1 474 ? 22.206 -18.047 28.704 1.00 96.12 474 GLU A N 1
ATOM 3697 C CA . GLU A 1 474 ? 23.290 -17.131 28.329 1.00 96.12 474 GLU A CA 1
ATOM 3698 C C . GLU A 1 474 ? 22.850 -15.991 27.397 1.00 96.12 474 GLU A C 1
ATOM 3700 O O . GLU A 1 474 ? 23.653 -15.101 27.115 1.00 96.12 474 GLU A O 1
ATOM 3705 N N . GLN A 1 475 ? 21.602 -16.003 26.915 1.00 96.06 475 GLN A N 1
ATOM 3706 C CA . GLN A 1 475 ? 21.103 -15.035 25.935 1.00 96.06 475 GLN A CA 1
ATOM 3707 C C . GLN A 1 475 ? 20.153 -14.020 26.568 1.00 96.06 475 GLN A C 1
ATOM 3709 O O . GLN A 1 475 ? 19.291 -14.364 27.381 1.00 96.06 475 GLN A O 1
ATOM 3714 N N . ASP A 1 476 ? 20.308 -12.763 26.159 1.00 96.75 476 ASP A N 1
ATOM 3715 C CA . ASP A 1 476 ? 19.426 -11.666 26.551 1.00 96.75 476 ASP A CA 1
ATOM 3716 C C . ASP A 1 476 ? 18.183 -11.602 25.646 1.00 96.75 476 ASP A C 1
ATOM 3718 O O . ASP A 1 476 ? 18.157 -12.207 24.575 1.00 96.75 476 ASP A O 1
ATOM 3722 N N . ASN A 1 477 ? 17.174 -10.820 26.039 1.00 96.56 477 ASN A N 1
ATOM 3723 C CA . ASN A 1 477 ? 15.978 -10.508 25.245 1.00 96.56 477 ASN A CA 1
ATOM 3724 C C . ASN A 1 477 ? 15.175 -11.773 24.888 1.00 96.56 477 ASN A C 1
ATOM 3726 O O . ASN A 1 477 ? 15.050 -12.145 23.723 1.00 96.56 477 ASN A O 1
ATOM 3730 N N . GLN A 1 478 ? 14.667 -12.461 25.913 1.00 97.50 478 GLN A N 1
ATOM 3731 C CA . GLN A 1 478 ? 13.927 -13.719 25.762 1.00 97.50 478 GLN A CA 1
ATOM 3732 C C . GLN A 1 478 ? 12.435 -13.521 26.057 1.00 97.50 478 GLN A C 1
ATOM 3734 O O . GLN A 1 478 ? 12.080 -12.864 27.032 1.00 97.50 478 GLN A O 1
ATOM 3739 N N . GLY A 1 479 ? 11.585 -14.113 25.221 1.00 97.06 479 GLY A N 1
ATOM 3740 C CA . GLY A 1 479 ? 10.120 -14.084 25.274 1.00 97.06 479 GLY A CA 1
ATOM 3741 C C . GLY A 1 479 ? 9.549 -14.656 23.974 1.00 97.06 479 GLY A C 1
ATOM 3742 O O . GLY A 1 479 ? 10.326 -15.096 23.120 1.00 97.06 479 GLY A O 1
ATOM 3743 N N . LEU A 1 480 ? 8.224 -14.642 23.786 1.00 98.12 480 LEU A N 1
ATOM 3744 C CA . LEU A 1 480 ? 7.642 -14.961 22.470 1.00 98.12 480 LEU A CA 1
ATOM 3745 C C . LEU A 1 480 ? 8.264 -14.069 21.379 1.00 98.12 480 LEU A C 1
ATOM 3747 O O . LEU A 1 480 ? 8.742 -14.565 20.356 1.00 98.12 480 LEU A O 1
ATOM 3751 N N . PHE A 1 481 ? 8.330 -12.768 21.665 1.00 97.88 481 PHE A N 1
ATOM 3752 C CA . PHE A 1 481 ? 9.091 -11.759 20.942 1.00 97.88 481 PHE A CA 1
ATOM 3753 C C . PHE A 1 481 ? 10.373 -11.442 21.709 1.00 97.88 481 PHE A C 1
ATOM 3755 O O . PHE A 1 481 ? 10.340 -11.137 22.903 1.00 97.88 481 PHE A O 1
ATOM 3762 N N . GLY A 1 482 ? 11.514 -11.498 21.027 1.00 97.06 482 GLY A N 1
ATOM 3763 C CA . GLY A 1 482 ? 12.810 -11.201 21.627 1.00 97.06 482 GLY A CA 1
ATOM 3764 C C . GLY A 1 482 ? 13.022 -9.698 21.737 1.00 97.06 482 GLY A C 1
ATOM 3765 O O . GLY A 1 482 ? 13.194 -9.169 22.837 1.00 97.06 482 GLY A O 1
ATOM 3766 N N . TYR A 1 483 ? 12.960 -9.008 20.597 1.00 94.44 483 TYR A N 1
ATOM 3767 C CA . TYR A 1 483 ? 13.185 -7.568 20.495 1.00 94.44 483 TYR A CA 1
ATOM 3768 C C . TYR A 1 483 ? 12.122 -6.885 19.625 1.00 94.44 483 TYR A C 1
ATOM 3770 O O . TYR A 1 483 ? 11.982 -7.200 18.443 1.00 94.44 483 TYR A O 1
ATOM 3778 N N . VAL A 1 484 ? 11.435 -5.892 20.197 1.00 91.50 484 VAL A N 1
ATOM 3779 C CA . VAL A 1 484 ? 10.467 -5.024 19.502 1.00 91.50 484 VAL A CA 1
ATOM 3780 C C . VAL A 1 484 ? 10.995 -3.583 19.461 1.00 91.50 484 VAL A C 1
ATOM 3782 O O . VAL A 1 484 ? 11.507 -3.083 20.467 1.00 91.50 484 VAL A O 1
ATOM 3785 N N . LEU A 1 485 ? 10.915 -2.922 18.302 1.00 85.69 485 LEU A N 1
ATOM 3786 C CA . LEU A 1 485 ? 11.433 -1.561 18.089 1.00 85.69 485 LEU A CA 1
ATOM 3787 C C . LEU A 1 485 ? 10.425 -0.698 17.317 1.00 85.69 485 LEU A C 1
ATOM 3789 O O . LEU A 1 485 ? 9.716 -1.204 16.451 1.00 85.69 485 LEU A O 1
ATOM 3793 N N . GLY A 1 486 ? 10.408 0.612 17.580 1.00 74.88 486 GLY A N 1
ATOM 3794 C CA . GLY A 1 486 ? 9.737 1.597 16.722 1.00 74.88 486 GLY A CA 1
ATOM 3795 C C . GLY A 1 486 ? 8.240 1.326 16.541 1.00 74.88 486 GLY A C 1
ATOM 3796 O O . GLY A 1 486 ? 7.473 1.430 17.497 1.00 74.88 486 GLY A O 1
ATOM 3797 N N . ASN A 1 487 ? 7.835 0.962 15.323 1.00 68.50 487 ASN A N 1
ATOM 3798 C CA . ASN A 1 487 ? 6.438 0.690 14.957 1.00 68.50 487 ASN A CA 1
ATOM 3799 C C . ASN A 1 487 ? 5.925 -0.690 15.408 1.00 68.50 487 ASN A C 1
ATOM 3801 O O . ASN A 1 487 ? 4.764 -1.022 15.182 1.00 68.50 487 ASN A O 1
ATOM 3805 N N . GLY A 1 488 ? 6.757 -1.499 16.069 1.00 77.06 488 GLY A N 1
ATOM 3806 C CA . GLY A 1 488 ? 6.333 -2.799 16.575 1.00 77.06 488 GLY A CA 1
ATOM 3807 C C . GLY A 1 488 ? 5.196 -2.681 17.594 1.00 77.06 488 GLY A C 1
ATOM 3808 O O . GLY A 1 488 ? 5.321 -1.980 18.601 1.00 77.06 488 GLY A O 1
ATOM 3809 N N . GLN A 1 489 ? 4.092 -3.394 17.354 1.00 81.94 489 GLN A N 1
ATOM 3810 C CA . GLN A 1 489 ? 2.941 -3.456 18.255 1.00 81.94 489 GLN A CA 1
ATOM 3811 C C . GLN A 1 489 ? 2.483 -4.896 18.464 1.00 81.94 489 GLN A C 1
ATOM 3813 O O . GLN A 1 489 ? 2.374 -5.669 17.517 1.00 81.94 489 GLN A O 1
ATOM 3818 N N . ILE A 1 490 ? 2.151 -5.233 19.711 1.00 87.94 490 ILE A N 1
ATOM 3819 C CA . ILE A 1 490 ? 1.558 -6.521 20.080 1.00 87.94 490 ILE A CA 1
ATOM 3820 C C . ILE A 1 490 ? 0.329 -6.243 20.947 1.00 87.94 490 ILE A C 1
ATOM 3822 O O . ILE A 1 490 ? 0.409 -5.456 21.897 1.00 87.94 490 ILE A O 1
ATOM 3826 N N . ARG A 1 491 ? -0.812 -6.860 20.621 1.00 86.06 491 ARG A N 1
ATOM 3827 C CA . ARG A 1 491 ? -2.071 -6.686 21.363 1.00 86.06 491 ARG A CA 1
ATOM 3828 C C . ARG A 1 491 ? -2.922 -7.949 21.396 1.00 86.06 491 ARG A C 1
ATOM 3830 O O . ARG A 1 491 ? -2.741 -8.829 20.562 1.00 86.06 491 ARG A O 1
ATOM 3837 N N . ASN A 1 492 ? -3.889 -7.968 22.314 1.00 80.25 492 ASN A N 1
ATOM 3838 C CA . ASN A 1 492 ? -4.957 -8.973 22.399 1.00 80.25 492 ASN A CA 1
ATOM 3839 C C . ASN A 1 492 ? -4.422 -10.413 22.419 1.00 80.25 492 ASN A C 1
ATOM 3841 O O . ASN A 1 492 ? -4.896 -11.256 21.667 1.00 80.25 492 ASN A O 1
ATOM 3845 N N . LEU A 1 493 ? -3.400 -10.683 23.226 1.00 91.38 493 LEU A N 1
ATOM 3846 C CA . LEU A 1 493 ? -2.699 -11.964 23.213 1.00 91.38 493 LEU A CA 1
ATOM 3847 C C . LEU A 1 493 ? -2.515 -12.493 24.630 1.00 91.38 493 LEU A C 1
ATOM 3849 O O . LEU A 1 493 ? -2.021 -11.780 25.512 1.00 91.38 493 LEU A O 1
ATOM 3853 N N . CYS A 1 494 ? -2.846 -13.767 24.827 1.00 92.94 494 CYS A N 1
ATOM 3854 C CA . CYS A 1 494 ? -2.566 -14.480 26.063 1.00 92.94 494 CYS A CA 1
ATOM 3855 C C . CYS A 1 494 ? -1.627 -15.663 25.828 1.00 92.94 494 CYS A C 1
ATOM 3857 O O . CYS A 1 494 ? -1.731 -16.357 24.821 1.00 92.94 494 CYS A O 1
ATOM 3859 N N . LEU A 1 495 ? -0.724 -15.903 26.780 1.00 96.94 495 LEU A N 1
ATOM 3860 C CA . LEU A 1 495 ? 0.088 -17.116 26.820 1.00 96.94 495 LEU A CA 1
ATOM 3861 C C . LEU A 1 495 ? -0.359 -18.033 27.953 1.00 96.94 495 LEU A C 1
ATOM 3863 O O . LEU A 1 495 ? -0.643 -17.562 29.058 1.00 96.94 495 LEU A O 1
ATOM 3867 N N . GLU A 1 496 ? -0.344 -19.334 27.700 1.00 96.12 496 GLU A N 1
ATOM 3868 C CA . GLU A 1 496 ? -0.634 -20.372 28.686 1.00 96.12 496 GLU A CA 1
ATOM 3869 C C . GLU A 1 496 ? 0.510 -21.394 28.747 1.00 96.12 496 GLU A C 1
ATOM 3871 O O . GLU A 1 496 ? 1.184 -21.674 27.756 1.00 96.12 496 GLU A O 1
ATOM 3876 N N . ASP A 1 497 ? 0.759 -21.931 29.937 1.00 96.25 497 ASP A N 1
ATOM 3877 C CA . ASP A 1 497 ? 1.746 -22.981 30.196 1.00 96.25 497 ASP A CA 1
ATOM 3878 C C . ASP A 1 497 ? 3.153 -22.645 29.674 1.00 96.25 497 ASP A C 1
ATOM 3880 O O . ASP A 1 497 ? 3.833 -23.452 29.036 1.00 96.25 497 ASP A O 1
ATOM 3884 N N . VAL A 1 498 ? 3.616 -21.425 29.973 1.00 97.94 498 VAL A N 1
ATOM 3885 C CA . VAL A 1 498 ? 4.950 -20.965 29.560 1.00 97.94 498 VAL A CA 1
ATOM 3886 C C . VAL A 1 498 ? 6.061 -21.557 30.435 1.00 97.94 498 VAL A C 1
ATOM 3888 O O . VAL A 1 498 ? 5.927 -21.668 31.655 1.00 97.94 498 VAL A O 1
ATOM 3891 N N . ASN A 1 499 ? 7.208 -21.875 29.840 1.00 97.62 499 ASN A N 1
ATOM 3892 C CA . ASN A 1 499 ? 8.438 -22.233 30.545 1.00 97.62 499 ASN A CA 1
ATOM 3893 C C . ASN A 1 499 ? 9.635 -21.495 29.934 1.00 97.62 499 ASN A C 1
ATOM 3895 O O . ASN A 1 499 ? 10.219 -21.944 28.951 1.00 97.62 499 ASN A O 1
ATOM 3899 N N . ILE A 1 500 ? 9.995 -20.346 30.504 1.00 98.31 500 ILE A N 1
ATOM 3900 C CA . ILE A 1 500 ? 10.999 -19.445 29.929 1.00 98.31 500 ILE A CA 1
ATOM 3901 C C . ILE A 1 500 ? 12.174 -19.283 30.892 1.00 98.31 500 ILE A C 1
ATOM 3903 O O . ILE A 1 500 ? 12.006 -18.901 32.054 1.00 98.31 500 ILE A O 1
ATOM 3907 N N . HIS A 1 501 ? 13.379 -19.534 30.388 1.00 97.56 501 HIS A N 1
ATOM 3908 C CA . HIS A 1 501 ? 14.640 -19.316 31.081 1.00 97.56 501 HIS A CA 1
ATOM 3909 C C . HIS A 1 501 ? 15.630 -18.562 30.181 1.00 97.56 501 HIS A C 1
ATOM 3911 O O . HIS A 1 501 ? 15.995 -19.050 29.110 1.00 97.56 501 HIS A O 1
ATOM 3917 N N . GLY A 1 502 ? 16.063 -17.375 30.614 1.00 97.25 502 GLY A N 1
ATOM 3918 C CA . GLY A 1 502 ? 16.984 -16.499 29.876 1.00 97.25 502 GLY A CA 1
ATOM 3919 C C . GLY A 1 502 ? 18.018 -15.803 30.766 1.00 97.25 502 GLY A C 1
ATOM 3920 O O . GLY A 1 502 ? 18.009 -15.968 31.986 1.00 97.25 502 GLY A O 1
ATOM 3921 N N . LYS A 1 503 ? 18.900 -14.986 30.180 1.00 96.88 503 LYS A N 1
ATOM 3922 C CA . LYS A 1 503 ? 19.902 -14.210 30.930 1.00 96.88 503 LYS A CA 1
ATOM 3923 C C . LYS A 1 503 ? 19.344 -12.887 31.451 1.00 96.88 503 LYS A C 1
ATOM 3925 O O . LYS A 1 503 ? 19.031 -12.784 32.634 1.00 96.88 503 LYS A O 1
ATOM 3930 N N . SER A 1 504 ? 19.229 -11.872 30.596 1.00 95.75 504 SER A N 1
ATOM 3931 C CA . SER A 1 504 ? 18.705 -10.546 30.941 1.00 95.75 504 SER A CA 1
ATOM 3932 C C . SER A 1 504 ? 17.585 -10.118 29.994 1.00 95.75 504 SER A C 1
ATOM 3934 O O . SER A 1 504 ? 17.562 -10.538 28.841 1.00 95.75 504 SER A O 1
ATOM 3936 N N . ASN A 1 505 ? 16.672 -9.258 30.452 1.00 96.50 505 ASN A N 1
ATOM 3937 C CA . ASN A 1 505 ? 15.484 -8.821 29.701 1.00 96.50 505 ASN A CA 1
ATOM 3938 C C . ASN A 1 505 ? 14.632 -10.029 29.277 1.00 96.50 505 ASN A C 1
ATOM 3940 O O . ASN A 1 505 ? 14.535 -10.378 28.100 1.00 96.50 505 ASN A O 1
ATOM 3944 N N . VAL A 1 506 ? 14.064 -10.704 30.272 1.00 98.12 506 VAL A N 1
ATOM 3945 C CA . VAL A 1 506 ? 13.262 -11.913 30.079 1.00 98.12 506 VAL A CA 1
ATOM 3946 C C . VAL A 1 506 ? 11.805 -11.594 30.386 1.00 98.12 506 VAL A C 1
ATOM 3948 O O . VAL A 1 506 ? 11.490 -11.219 31.513 1.00 98.12 506 VAL A O 1
ATOM 3951 N N . GLY A 1 507 ? 10.924 -11.732 29.400 1.00 96.88 507 GLY A N 1
ATOM 3952 C CA . GLY A 1 507 ? 9.481 -11.567 29.555 1.00 96.88 507 GLY A CA 1
ATOM 3953 C C . GLY A 1 507 ? 8.715 -12.773 29.030 1.00 96.88 507 GLY A C 1
ATOM 3954 O O . GLY A 1 507 ? 9.249 -13.563 28.255 1.00 96.88 507 GLY A O 1
ATOM 3955 N N . GLY A 1 508 ? 7.454 -12.918 29.436 1.00 97.00 508 GLY A N 1
ATOM 3956 C CA . GLY A 1 508 ? 6.560 -13.920 28.856 1.00 97.00 508 GLY A CA 1
ATOM 3957 C C . GLY A 1 508 ? 6.339 -13.679 27.364 1.00 97.00 508 GLY A C 1
ATOM 3958 O O . GLY A 1 508 ? 6.640 -14.527 26.526 1.00 97.00 508 GLY A O 1
ATOM 3959 N N . ILE A 1 509 ? 5.856 -12.480 27.035 1.00 97.44 509 ILE A N 1
ATOM 3960 C CA . ILE A 1 509 ? 5.519 -12.092 25.661 1.00 97.44 509 ILE A CA 1
ATOM 3961 C C . ILE A 1 509 ? 6.679 -11.335 25.016 1.00 97.44 509 ILE A C 1
ATOM 3963 O O . ILE A 1 509 ? 7.013 -11.623 23.873 1.00 97.44 509 ILE A O 1
ATOM 3967 N N . ILE A 1 510 ? 7.314 -10.399 25.728 1.00 96.25 510 ILE A N 1
ATOM 3968 C CA . ILE A 1 510 ? 8.338 -9.507 25.168 1.00 96.25 510 ILE A CA 1
ATOM 3969 C C . ILE A 1 510 ? 9.607 -9.565 26.018 1.00 96.25 510 ILE A C 1
ATOM 3971 O O . ILE A 1 510 ? 9.589 -9.205 27.191 1.00 96.25 510 ILE A O 1
ATOM 3975 N N . GLY A 1 511 ? 10.740 -9.935 25.426 1.00 96.62 511 GLY A N 1
ATOM 3976 C CA . GLY A 1 511 ? 12.039 -9.846 26.088 1.00 96.62 511 GLY A CA 1
ATOM 3977 C C . GLY A 1 511 ? 12.441 -8.394 26.327 1.00 96.62 511 GLY A C 1
ATOM 3978 O O . GLY A 1 511 ? 12.486 -7.913 27.464 1.00 96.62 511 GLY A O 1
ATOM 3979 N N . LYS A 1 512 ? 12.690 -7.664 25.239 1.00 93.38 512 LYS A N 1
ATOM 3980 C CA . LYS A 1 512 ? 12.993 -6.235 25.275 1.00 93.38 512 LYS A CA 1
ATOM 3981 C C . LYS A 1 512 ? 12.163 -5.462 24.262 1.00 93.38 512 LYS A C 1
ATOM 3983 O O . LYS A 1 512 ? 12.022 -5.864 23.113 1.00 93.38 512 LYS A O 1
ATOM 3988 N N . MET A 1 513 ? 11.696 -4.299 24.687 1.00 88.19 513 MET A N 1
ATOM 3989 C CA . MET A 1 513 ? 11.165 -3.281 23.793 1.00 88.19 513 MET A CA 1
ATOM 3990 C C . MET A 1 513 ? 11.942 -1.976 23.944 1.00 88.19 513 MET A C 1
ATOM 3992 O O . MET A 1 513 ? 12.317 -1.572 25.052 1.00 88.19 513 MET A O 1
ATOM 3996 N N . GLU A 1 514 ? 12.198 -1.315 22.822 1.00 86.19 514 GLU A N 1
ATOM 3997 C CA . GLU A 1 514 ? 12.904 -0.039 22.777 1.00 86.19 514 GLU A CA 1
ATOM 3998 C C . GLU A 1 514 ? 12.187 0.927 21.839 1.00 86.19 514 GLU A C 1
ATOM 4000 O O . GLU A 1 514 ? 11.767 0.526 20.760 1.00 86.19 514 GLU A O 1
ATOM 4005 N N . ASP A 1 515 ? 12.015 2.183 22.264 1.00 75.81 515 ASP A N 1
ATOM 4006 C CA . ASP A 1 515 ? 11.443 3.275 21.458 1.00 75.81 515 ASP A CA 1
ATOM 4007 C C . ASP A 1 515 ? 10.156 2.895 20.708 1.00 75.81 515 ASP A C 1
ATOM 4009 O O . ASP A 1 515 ? 9.854 3.448 19.656 1.00 75.81 515 ASP A O 1
ATOM 4013 N N . CYS A 1 516 ? 9.388 1.952 21.259 1.00 72.38 516 CYS A N 1
ATOM 4014 C CA . CYS A 1 516 ? 8.101 1.599 20.701 1.00 72.38 516 CYS A CA 1
ATOM 4015 C C . CYS A 1 516 ? 7.137 2.747 20.971 1.00 72.38 516 CYS A C 1
ATOM 4017 O O . CYS A 1 516 ? 7.073 3.283 22.087 1.00 72.38 516 CYS A O 1
ATOM 4019 N N . ILE A 1 517 ? 6.422 3.135 19.929 1.00 56.59 517 ILE A N 1
ATOM 4020 C CA . ILE A 1 517 ? 5.570 4.323 19.946 1.00 56.59 517 ILE A CA 1
ATOM 4021 C C . ILE A 1 517 ? 4.086 3.980 20.095 1.00 56.59 517 ILE A C 1
ATOM 4023 O O . ILE A 1 517 ? 3.261 4.857 20.323 1.00 56.59 517 ILE A O 1
ATOM 4027 N N . HIS A 1 518 ? 3.754 2.687 20.092 1.00 59.56 518 HIS A N 1
ATOM 4028 C CA . HIS A 1 518 ? 2.413 2.173 20.349 1.00 59.56 518 HIS A CA 1
ATOM 4029 C C . HIS A 1 518 ? 2.174 1.792 21.807 1.00 59.56 518 HIS A C 1
ATOM 4031 O O . HIS A 1 518 ? 3.070 1.319 22.504 1.00 59.56 518 HIS A O 1
ATOM 4037 N N . SER A 1 519 ? 0.915 1.930 22.233 1.00 61.00 519 SER A N 1
ATOM 4038 C CA . SER A 1 519 ? 0.433 1.329 23.473 1.00 61.00 519 SER A CA 1
ATOM 4039 C C . SER A 1 519 ? 0.278 -0.183 23.290 1.00 61.00 519 SER A C 1
ATOM 4041 O O . SER A 1 519 ? -0.386 -0.654 22.355 1.00 61.00 519 SER A O 1
ATOM 4043 N N . PHE A 1 520 ? 0.909 -0.931 24.188 1.00 72.31 520 PHE A N 1
ATOM 4044 C CA . PHE A 1 520 ? 0.777 -2.370 24.341 1.00 72.31 520 PHE A CA 1
ATOM 4045 C C . PHE A 1 520 ? -0.396 -2.611 25.277 1.00 72.31 520 PHE A C 1
ATOM 4047 O O . PHE A 1 520 ? -0.389 -2.172 26.431 1.00 72.31 520 PHE A O 1
ATOM 4054 N N . LYS A 1 521 ? -1.415 -3.288 24.752 1.00 79.88 521 LYS A N 1
ATOM 4055 C CA . LYS A 1 521 ? -2.684 -3.470 25.446 1.00 79.88 521 LYS A CA 1
ATOM 4056 C C . LYS A 1 521 ? -3.202 -4.886 25.328 1.00 79.88 521 LYS A C 1
ATOM 4058 O O . LYS A 1 521 ? -2.988 -5.548 24.313 1.00 79.88 521 LYS A O 1
ATOM 4063 N N . ASN A 1 522 ? -3.939 -5.305 26.347 1.00 80.94 522 ASN A N 1
ATOM 4064 C CA . ASN A 1 522 ? -4.612 -6.596 26.395 1.00 80.94 522 ASN A CA 1
ATOM 4065 C C . ASN A 1 522 ? -3.630 -7.771 26.253 1.00 80.94 522 ASN A C 1
ATOM 4067 O O . ASN A 1 522 ? -3.790 -8.630 25.387 1.00 80.94 522 ASN A O 1
ATOM 4071 N N . LEU A 1 523 ? -2.576 -7.767 27.074 1.00 91.38 523 LEU A N 1
ATOM 4072 C CA . LEU A 1 523 ? -1.550 -8.811 27.091 1.00 91.38 523 LEU A CA 1
ATOM 4073 C C . LEU A 1 523 ? -1.595 -9.592 28.406 1.00 91.38 523 LEU A C 1
ATOM 4075 O O . LEU A 1 523 ? -1.657 -8.995 29.482 1.00 91.38 523 LEU A O 1
ATOM 4079 N N . GLY A 1 524 ? -1.547 -10.920 28.330 1.00 93.38 524 GLY A N 1
ATOM 4080 C CA . GLY A 1 524 ? -1.700 -11.779 29.504 1.00 93.38 524 GLY A CA 1
ATOM 4081 C C . GLY A 1 524 ? -0.783 -12.993 29.513 1.00 93.38 524 GLY A C 1
ATOM 4082 O O . GLY A 1 524 ? -0.553 -13.605 28.477 1.00 93.38 524 GLY A O 1
ATOM 4083 N N . VAL A 1 525 ? -0.309 -13.393 30.692 1.00 96.56 525 VAL A N 1
ATOM 4084 C CA . VAL A 1 525 ? 0.264 -14.732 30.910 1.00 96.56 525 VAL A CA 1
ATOM 4085 C C . VAL A 1 525 ? -0.550 -15.444 31.988 1.00 96.56 525 VAL A C 1
ATOM 4087 O O . VAL A 1 525 ? -0.588 -15.008 33.140 1.00 96.56 525 VAL A O 1
ATOM 4090 N N . ILE A 1 526 ? -1.216 -16.532 31.600 1.00 94.56 526 ILE A N 1
ATOM 4091 C CA . ILE A 1 526 ? -2.221 -17.261 32.387 1.00 94.56 526 ILE A CA 1
ATOM 4092 C C . ILE A 1 526 ? -1.571 -18.231 33.381 1.00 94.56 526 ILE A C 1
ATOM 4094 O O . ILE A 1 526 ? -2.005 -18.327 34.531 1.00 94.56 526 ILE A O 1
ATOM 4098 N N . SER A 1 527 ? -0.523 -18.940 32.968 1.00 94.62 527 SER A N 1
ATOM 4099 C CA . SER A 1 527 ? 0.148 -19.959 33.781 1.00 94.62 527 SER A CA 1
ATOM 4100 C C . SER A 1 527 ? 1.587 -20.176 33.315 1.00 94.62 527 SER A C 1
ATOM 4102 O O . SER A 1 527 ? 1.967 -19.777 32.214 1.00 94.62 527 SER A O 1
ATOM 4104 N N . GLY A 1 528 ? 2.399 -20.803 34.171 1.00 96.94 528 GLY A N 1
ATOM 4105 C CA . GLY A 1 528 ? 3.768 -21.201 33.844 1.00 96.94 528 GLY A CA 1
ATOM 4106 C C . GLY A 1 528 ? 4.843 -20.605 34.753 1.00 96.94 528 GLY A C 1
ATOM 4107 O O . GLY A 1 528 ? 4.576 -20.158 35.878 1.00 96.94 528 GLY A O 1
ATOM 4108 N N . THR A 1 529 ? 6.081 -20.626 34.264 1.00 98.12 529 THR A N 1
ATOM 4109 C CA . THR A 1 529 ? 7.275 -20.131 34.954 1.00 98.12 529 THR A CA 1
ATOM 4110 C C . THR A 1 529 ? 8.160 -19.304 34.029 1.00 98.12 529 THR A C 1
ATOM 4112 O O . THR A 1 529 ? 8.514 -19.746 32.937 1.00 98.12 529 THR A O 1
ATOM 4115 N N . ILE A 1 530 ? 8.574 -18.128 34.500 1.00 98.56 530 ILE A N 1
ATOM 4116 C CA . ILE A 1 530 ? 9.483 -17.215 33.799 1.00 98.56 530 ILE A CA 1
ATOM 4117 C C . ILE A 1 530 ? 10.676 -16.942 34.713 1.00 98.56 530 ILE A C 1
ATOM 4119 O O . ILE A 1 530 ? 10.514 -16.596 35.886 1.00 98.56 530 ILE A O 1
ATOM 4123 N N . SER A 1 531 ? 11.890 -17.124 34.204 1.00 97.88 531 SER A N 1
ATOM 4124 C CA . SER A 1 531 ? 13.094 -17.011 35.019 1.00 97.88 531 SER A CA 1
ATOM 4125 C C . SER A 1 531 ? 14.297 -16.440 34.279 1.00 97.88 531 SER A C 1
ATOM 4127 O O . SER A 1 531 ? 14.470 -16.650 33.080 1.00 97.88 531 SER A O 1
ATOM 4129 N N . GLY A 1 532 ? 15.159 -15.738 35.011 1.00 97.31 532 GLY A N 1
ATOM 4130 C CA . GLY A 1 532 ? 16.427 -15.262 34.473 1.00 97.31 532 GLY A CA 1
ATOM 4131 C C . GLY A 1 532 ? 17.353 -14.626 35.500 1.00 97.31 532 GLY A C 1
ATOM 4132 O O . GLY A 1 532 ? 17.134 -14.716 36.708 1.00 97.31 532 GLY A O 1
ATOM 4133 N N . THR A 1 533 ? 18.416 -13.990 35.012 1.00 94.94 533 THR A N 1
ATOM 4134 C CA . THR A 1 533 ? 19.433 -13.345 35.851 1.00 94.94 533 THR A CA 1
ATOM 4135 C C . THR A 1 533 ? 19.060 -11.925 36.242 1.00 94.94 533 THR A C 1
ATOM 4137 O O . THR A 1 533 ? 19.295 -11.588 37.392 1.00 94.94 533 THR A O 1
ATOM 4140 N N . ALA A 1 534 ? 18.530 -11.099 35.331 1.00 92.69 534 ALA A N 1
ATOM 4141 C CA . ALA A 1 534 ? 18.175 -9.695 35.588 1.00 92.69 534 ALA A CA 1
ATOM 4142 C C . ALA A 1 534 ? 17.067 -9.190 34.643 1.00 92.69 534 ALA A C 1
ATOM 4144 O O . ALA A 1 534 ? 16.926 -9.688 33.531 1.00 92.69 534 ALA A O 1
ATOM 4145 N N . ASN A 1 535 ? 16.296 -8.180 35.068 1.00 94.44 535 ASN A N 1
ATOM 4146 C CA . ASN A 1 535 ? 15.167 -7.610 34.314 1.00 94.44 535 ASN A CA 1
ATOM 4147 C C . ASN A 1 535 ? 14.186 -8.693 33.842 1.00 94.44 535 ASN A C 1
ATOM 4149 O O . ASN A 1 535 ? 14.026 -8.933 32.644 1.00 94.44 535 ASN A O 1
ATOM 4153 N N . VAL A 1 536 ? 13.565 -9.375 34.804 1.00 97.50 536 VAL A N 1
ATOM 4154 C CA . VAL A 1 536 ? 12.616 -10.459 34.530 1.00 97.50 536 VAL A CA 1
ATOM 4155 C C . VAL A 1 536 ? 11.196 -9.966 34.803 1.00 97.50 536 VAL A C 1
ATOM 4157 O O . VAL A 1 536 ? 10.891 -9.554 35.922 1.00 97.50 536 VAL A O 1
ATOM 4160 N N . GLY A 1 537 ? 10.331 -9.981 33.792 1.00 95.38 537 GLY A N 1
ATOM 4161 C CA . GLY A 1 537 ? 8.933 -9.568 33.909 1.00 95.38 537 GLY A CA 1
ATOM 4162 C C . GLY A 1 537 ? 7.956 -10.657 33.496 1.00 95.38 537 GLY A C 1
ATOM 4163 O O . GLY A 1 537 ? 8.302 -11.552 32.730 1.00 95.38 537 GLY A O 1
ATOM 4164 N N . GLY A 1 538 ? 6.718 -10.581 33.981 1.00 95.50 538 GLY A N 1
ATOM 4165 C CA . GLY A 1 538 ? 5.674 -11.525 33.572 1.00 95.50 538 GLY A CA 1
ATOM 4166 C C . GLY A 1 538 ? 5.277 -11.348 32.110 1.00 95.50 538 GLY A C 1
ATOM 4167 O O . GLY A 1 538 ? 5.132 -12.323 31.383 1.00 95.50 538 GLY A O 1
ATOM 4168 N N . ILE A 1 539 ? 5.190 -10.101 31.643 1.00 95.44 539 ILE A N 1
ATOM 4169 C CA . ILE A 1 539 ? 4.899 -9.772 30.243 1.00 95.44 539 ILE A CA 1
ATOM 4170 C C . ILE A 1 539 ? 6.159 -9.291 29.528 1.00 95.44 539 ILE A C 1
ATOM 4172 O O . ILE A 1 539 ? 6.488 -9.814 28.463 1.00 95.44 539 ILE A O 1
ATOM 4176 N N . ILE A 1 540 ? 6.859 -8.316 30.121 1.00 93.69 540 ILE A N 1
ATOM 4177 C CA . ILE A 1 540 ? 7.950 -7.567 29.488 1.00 93.69 540 ILE A CA 1
ATOM 4178 C C . ILE A 1 540 ? 9.228 -7.683 30.322 1.00 93.69 540 ILE A C 1
ATOM 4180 O O . ILE A 1 540 ? 9.239 -7.310 31.491 1.00 93.69 540 ILE A O 1
ATOM 4184 N N . GLY A 1 541 ? 10.344 -8.121 29.748 1.00 94.62 541 GLY A N 1
ATOM 4185 C CA . GLY A 1 541 ? 11.623 -8.118 30.464 1.00 94.62 541 GLY A CA 1
ATOM 4186 C C . GLY A 1 541 ? 12.119 -6.698 30.747 1.00 94.62 541 GLY A C 1
ATOM 4187 O O . GLY A 1 541 ? 12.238 -6.278 31.902 1.00 94.62 541 GLY A O 1
ATOM 4188 N N . SER A 1 542 ? 12.367 -5.926 29.688 1.00 91.50 542 SER A N 1
ATOM 4189 C CA . SER A 1 542 ? 12.765 -4.517 29.787 1.00 91.50 542 SER A CA 1
ATOM 4190 C C . SER A 1 542 ? 12.076 -3.640 28.749 1.00 91.50 542 SER A C 1
ATOM 4192 O O . SER A 1 542 ? 12.012 -3.989 27.571 1.00 91.50 542 SER A O 1
ATOM 4194 N N . ALA A 1 543 ? 11.614 -2.473 29.191 1.00 86.75 543 ALA A N 1
ATOM 4195 C CA . ALA A 1 543 ? 10.975 -1.483 28.348 1.00 86.75 543 ALA A CA 1
ATOM 4196 C C . ALA A 1 543 ? 11.660 -0.116 28.453 1.00 86.75 543 ALA A C 1
ATOM 4198 O O . ALA A 1 543 ? 11.648 0.542 29.501 1.00 86.75 543 ALA A O 1
ATOM 4199 N N . ILE A 1 544 ? 12.272 0.316 27.350 1.00 81.88 544 ILE A N 1
ATOM 4200 C CA . ILE A 1 544 ? 13.111 1.515 27.302 1.00 81.88 544 ILE A CA 1
ATOM 4201 C C . ILE A 1 544 ? 12.538 2.509 26.301 1.00 81.88 544 ILE A C 1
ATOM 4203 O O . ILE A 1 544 ? 12.328 2.187 25.139 1.00 81.88 544 ILE A O 1
ATOM 4207 N N . GLN A 1 545 ? 12.361 3.752 26.739 1.00 74.31 545 GLN A N 1
ATOM 4208 C CA . GLN A 1 545 ? 11.904 4.836 25.881 1.00 74.31 545 GLN A CA 1
ATOM 4209 C C . GLN A 1 545 ? 12.878 6.021 25.945 1.00 74.31 545 GLN A C 1
ATOM 4211 O O . GLN A 1 545 ? 12.948 6.743 26.943 1.00 74.31 545 GLN A O 1
ATOM 4216 N N . LYS A 1 546 ? 13.701 6.178 24.907 1.00 70.62 546 LYS A N 1
ATOM 4217 C CA . LYS A 1 546 ? 14.743 7.207 24.799 1.00 70.62 546 LYS A CA 1
ATOM 4218 C C . LYS A 1 546 ? 14.192 8.446 24.098 1.00 70.62 546 LYS A C 1
ATOM 4220 O O . LYS A 1 546 ? 14.245 9.537 24.675 1.00 70.62 546 LYS A O 1
ATOM 4225 N N . ASN A 1 547 ? 13.622 8.255 22.909 1.00 61.06 547 ASN A N 1
ATOM 4226 C CA . ASN A 1 547 ? 13.341 9.329 21.951 1.00 61.06 547 ASN A CA 1
ATOM 4227 C C . ASN A 1 547 ? 11.868 9.757 21.893 1.00 61.06 547 ASN A C 1
ATOM 4229 O O . ASN A 1 547 ? 11.587 10.916 21.599 1.00 61.06 547 ASN A O 1
ATOM 4233 N N . TYR A 1 548 ? 10.941 8.861 22.230 1.00 53.78 548 TYR A N 1
ATOM 4234 C CA . TYR A 1 548 ? 9.498 9.103 22.131 1.00 53.78 548 TYR A CA 1
ATOM 4235 C C . TYR A 1 548 ? 8.838 9.217 23.513 1.00 53.78 548 TYR A C 1
ATOM 4237 O O . TYR A 1 548 ? 9.470 8.948 24.531 1.00 53.78 548 TYR A O 1
ATOM 4245 N N . ASN A 1 549 ? 7.586 9.671 23.567 1.00 52.34 549 ASN A N 1
ATOM 4246 C CA . ASN A 1 549 ? 6.759 9.655 24.775 1.00 52.34 549 ASN A CA 1
ATOM 4247 C C . ASN A 1 549 ? 5.437 8.973 24.407 1.00 52.34 549 ASN A C 1
ATOM 4249 O O . ASN A 1 549 ? 4.506 9.643 23.964 1.00 52.34 549 ASN A O 1
ATOM 4253 N N . CYS A 1 550 ? 5.352 7.654 24.566 1.00 51.44 550 CYS A N 1
ATOM 4254 C CA . CYS A 1 550 ? 4.078 6.960 24.395 1.00 51.44 550 CYS A CA 1
ATOM 4255 C C . CYS A 1 550 ? 3.215 7.263 25.626 1.00 51.44 550 CYS A C 1
ATOM 4257 O O . CYS A 1 550 ? 3.612 6.983 26.757 1.00 51.44 550 CYS A O 1
ATOM 4259 N N . LYS A 1 551 ? 2.059 7.899 25.425 1.00 45.66 551 LYS A N 1
ATOM 4260 C CA . LYS A 1 551 ? 1.123 8.216 26.506 1.00 45.66 551 LYS A CA 1
ATOM 4261 C C . LYS A 1 551 ? 0.335 6.939 26.831 1.00 45.66 551 LYS A C 1
ATOM 4263 O O . LYS A 1 551 ? -0.448 6.492 26.005 1.00 45.66 551 LYS A O 1
ATOM 4268 N N . GLU A 1 552 ? 0.568 6.364 28.013 1.00 53.91 552 GLU A N 1
ATOM 4269 C CA . GLU A 1 552 ? 0.012 5.073 28.481 1.00 53.91 552 GLU A CA 1
ATOM 4270 C C . GLU A 1 552 ? 0.501 3.834 27.698 1.00 53.91 552 GLU A C 1
ATOM 4272 O O . GLU A 1 552 ? -0.292 3.109 27.089 1.00 53.91 552 GLU A O 1
ATOM 4277 N N . PRO A 1 553 ? 1.816 3.550 27.713 1.00 56.38 553 PRO A N 1
ATOM 4278 C CA . PRO A 1 553 ? 2.402 2.488 26.902 1.00 56.38 553 PRO A CA 1
ATOM 4279 C C . PRO A 1 553 ? 1.985 1.088 27.353 1.00 56.38 553 PRO A C 1
ATOM 4281 O O . PRO A 1 553 ? 2.002 0.180 26.528 1.00 56.38 553 PRO A O 1
ATOM 4284 N N . TYR A 1 554 ? 1.609 0.904 28.627 1.00 65.69 554 TYR A N 1
ATOM 4285 C CA . TYR A 1 554 ? 1.263 -0.406 29.179 1.00 65.69 554 TYR A CA 1
ATOM 4286 C C . TYR A 1 554 ? -0.109 -0.375 29.828 1.00 65.69 554 TYR A C 1
ATOM 4288 O O . TYR A 1 554 ? -0.256 0.030 30.980 1.00 65.69 554 TYR A O 1
ATOM 4296 N N . THR A 1 555 ? -1.120 -0.801 29.086 1.00 68.50 555 THR A N 1
ATOM 4297 C CA . THR A 1 555 ? -2.499 -0.809 29.565 1.00 68.50 555 THR A CA 1
ATOM 4298 C C . THR A 1 555 ? -3.049 -2.223 29.598 1.00 68.50 555 THR A C 1
ATOM 4300 O O . THR A 1 555 ? -2.795 -3.019 28.701 1.00 68.50 555 THR A O 1
ATOM 4303 N N . LEU A 1 556 ? -3.835 -2.544 30.625 1.00 75.50 556 LEU A N 1
ATOM 4304 C CA . LEU A 1 556 ? -4.659 -3.755 30.645 1.00 75.50 556 LEU A CA 1
ATOM 4305 C C . LEU A 1 556 ? -3.829 -5.044 30.507 1.00 75.50 556 LEU A C 1
ATOM 4307 O O . LEU A 1 556 ? -4.073 -5.863 29.622 1.00 75.50 556 LEU A O 1
ATOM 4311 N N . MET A 1 557 ? -2.811 -5.207 31.356 1.00 89.69 557 MET A N 1
ATOM 4312 C CA . MET A 1 557 ? -1.949 -6.394 31.351 1.00 89.69 557 MET A CA 1
ATOM 4313 C C . MET A 1 557 ? -2.113 -7.238 32.603 1.00 89.69 557 MET A C 1
ATOM 4315 O O . MET A 1 557 ? -2.316 -6.701 33.695 1.00 89.69 557 MET A O 1
ATOM 4319 N N . PHE A 1 558 ? -1.927 -8.550 32.476 1.00 93.38 558 PHE A N 1
ATOM 4320 C CA . PHE A 1 558 ? -1.906 -9.414 33.647 1.00 93.38 558 PHE A CA 1
ATOM 4321 C C . PHE A 1 558 ? -0.863 -10.520 33.610 1.00 93.38 558 PHE A C 1
ATOM 4323 O O . PHE A 1 558 ? -0.554 -11.082 32.565 1.00 93.38 558 PHE A O 1
ATOM 4330 N N . ASN A 1 559 ? -0.370 -10.882 34.791 1.00 95.56 559 ASN A N 1
ATOM 4331 C CA . ASN A 1 559 ? 0.471 -12.056 34.966 1.00 95.56 559 ASN A CA 1
ATOM 4332 C C . ASN A 1 559 ? -0.017 -12.938 36.118 1.00 95.56 559 ASN A C 1
ATOM 4334 O O . ASN A 1 559 ? -0.204 -12.489 37.253 1.00 95.56 559 ASN A O 1
ATOM 4338 N N . SER A 1 560 ? -0.135 -14.224 35.819 1.00 95.06 560 SER A N 1
ATOM 4339 C CA . SER A 1 560 ? -0.440 -15.295 36.764 1.00 95.06 560 SER A CA 1
ATOM 4340 C C . SER A 1 560 ? 0.676 -16.355 36.822 1.00 95.06 560 SER A C 1
ATOM 4342 O O . SER A 1 560 ? 0.645 -17.224 37.696 1.00 95.06 560 SER A O 1
ATOM 4344 N N . ALA A 1 561 ? 1.700 -16.273 35.959 1.00 96.31 561 ALA A N 1
ATOM 4345 C CA . ALA A 1 561 ? 2.873 -17.150 36.000 1.00 96.31 561 ALA A CA 1
ATOM 4346 C C . ALA A 1 561 ? 3.838 -16.779 37.136 1.00 96.31 561 ALA A C 1
ATOM 4348 O O . ALA A 1 561 ? 3.940 -15.624 37.553 1.00 96.31 561 ALA A O 1
ATOM 4349 N N . ASN A 1 562 ? 4.588 -17.763 37.635 1.00 97.62 562 ASN A N 1
ATOM 4350 C CA . ASN A 1 562 ? 5.601 -17.513 38.660 1.00 97.62 562 ASN A CA 1
ATOM 4351 C C . ASN A 1 562 ? 6.868 -16.927 38.026 1.00 97.62 562 ASN A C 1
ATOM 4353 O O . ASN A 1 562 ? 7.377 -17.471 37.046 1.00 97.62 562 ASN A O 1
ATOM 4357 N N . ILE A 1 563 ? 7.409 -15.865 38.621 1.00 97.62 563 ILE A N 1
ATOM 4358 C CA . ILE A 1 563 ? 8.551 -15.117 38.093 1.00 97.62 563 ILE A CA 1
ATOM 4359 C C . ILE A 1 563 ? 9.716 -15.192 39.076 1.00 97.62 563 ILE A C 1
ATOM 4361 O O . ILE A 1 563 ? 9.560 -14.906 40.265 1.00 97.62 563 ILE A O 1
ATOM 4365 N N . THR A 1 564 ? 10.898 -15.566 38.585 1.00 96.81 564 THR A N 1
ATOM 4366 C CA . THR A 1 564 ? 12.119 -15.634 39.400 1.00 96.81 564 THR A CA 1
ATOM 4367 C C . THR A 1 564 ? 13.287 -14.907 38.740 1.00 96.81 564 THR A C 1
ATOM 4369 O O . THR A 1 564 ? 13.658 -15.229 37.617 1.00 96.81 564 THR A O 1
ATOM 4372 N N . ALA A 1 565 ? 13.927 -13.985 39.459 1.00 96.12 565 ALA A N 1
ATOM 4373 C CA . ALA A 1 565 ? 15.212 -13.411 39.065 1.00 96.12 565 ALA A CA 1
ATOM 4374 C C . ALA A 1 565 ? 16.286 -13.730 40.109 1.00 96.12 565 ALA A C 1
ATOM 4376 O O . ALA A 1 565 ? 16.073 -13.511 41.304 1.00 96.12 565 ALA A O 1
ATOM 4377 N N . SER A 1 566 ? 17.446 -14.231 39.678 1.00 93.31 566 SER A N 1
ATOM 4378 C CA . SER A 1 566 ? 18.560 -14.504 40.599 1.00 93.31 566 SER A CA 1
ATOM 4379 C C . SER A 1 566 ? 19.322 -13.242 41.022 1.00 93.31 566 SER A C 1
ATOM 4381 O O . SER A 1 566 ? 20.029 -13.272 42.027 1.00 93.31 566 SER A O 1
ATOM 4383 N N . SER A 1 567 ? 19.202 -12.146 40.267 1.00 88.94 567 SER A N 1
ATOM 4384 C CA . SER A 1 567 ? 19.785 -10.832 40.553 1.00 88.94 567 SER A CA 1
ATOM 4385 C C . SER A 1 567 ? 18.939 -9.714 39.909 1.00 88.94 567 SER A C 1
ATOM 4387 O O . SER A 1 567 ? 18.054 -9.963 39.094 1.00 88.94 567 SER A O 1
ATOM 4389 N N . GLY A 1 568 ? 19.166 -8.454 40.282 1.00 87.88 568 GLY A N 1
ATOM 4390 C CA . GLY A 1 568 ? 18.534 -7.311 39.614 1.00 87.88 568 GLY A CA 1
ATOM 4391 C C . GLY A 1 568 ? 17.011 -7.207 39.794 1.00 87.88 568 GLY A C 1
ATOM 4392 O O . GLY A 1 568 ? 16.454 -7.637 40.808 1.00 87.88 568 GLY A O 1
ATOM 4393 N N . ALA A 1 569 ? 16.358 -6.552 38.828 1.00 92.12 569 ALA A N 1
ATOM 4394 C CA . ALA A 1 569 ? 14.943 -6.191 38.876 1.00 92.12 569 ALA A CA 1
ATOM 4395 C C . ALA A 1 569 ? 14.020 -7.329 38.421 1.00 92.12 569 ALA A C 1
ATOM 4397 O O . ALA A 1 569 ? 14.251 -7.943 37.376 1.00 92.12 569 ALA A O 1
ATOM 4398 N N . VAL A 1 570 ? 12.955 -7.570 39.187 1.00 94.94 570 VAL A N 1
ATOM 4399 C CA . VAL A 1 570 ? 11.882 -8.507 38.837 1.00 94.94 570 VAL A CA 1
ATOM 4400 C C . VAL A 1 570 ? 10.527 -7.859 39.082 1.00 94.94 570 VAL A C 1
ATOM 4402 O O . VAL A 1 570 ? 10.336 -7.226 40.118 1.00 94.94 570 VAL A O 1
ATOM 4405 N N . GLY A 1 571 ? 9.580 -7.999 38.157 1.00 93.12 571 GLY A N 1
ATOM 4406 C CA . GLY A 1 571 ? 8.253 -7.402 38.314 1.00 93.12 571 GLY A CA 1
ATOM 4407 C C . GLY A 1 571 ? 7.131 -8.233 37.717 1.00 93.12 571 GLY A C 1
ATOM 4408 O O . GLY A 1 571 ? 7.332 -8.955 36.746 1.00 93.12 571 GLY A O 1
ATOM 4409 N N . GLY A 1 572 ? 5.935 -8.128 38.301 1.00 93.19 572 GLY A N 1
ATOM 4410 C CA . GLY A 1 572 ? 4.765 -8.899 37.872 1.00 93.19 572 GLY A CA 1
ATOM 4411 C C . GLY A 1 572 ? 4.406 -8.691 36.403 1.00 93.19 572 GLY A C 1
ATOM 4412 O O . GLY A 1 572 ? 4.098 -9.645 35.705 1.00 93.19 572 GLY A O 1
ATOM 4413 N N . ILE A 1 573 ? 4.514 -7.462 35.903 1.00 92.44 573 ILE A N 1
ATOM 4414 C CA . ILE A 1 573 ? 4.275 -7.130 34.495 1.00 92.44 573 ILE A CA 1
ATOM 4415 C C . ILE A 1 573 ? 5.595 -6.882 33.778 1.00 92.44 573 ILE A C 1
ATOM 4417 O O . ILE A 1 573 ? 5.849 -7.494 32.742 1.00 92.44 573 ILE A O 1
ATOM 4421 N N . ALA A 1 574 ? 6.445 -6.024 34.345 1.00 91.56 574 ALA A N 1
ATOM 4422 C CA . ALA A 1 574 ? 7.698 -5.620 33.731 1.00 91.56 574 ALA A CA 1
ATOM 4423 C C . ALA A 1 574 ? 8.893 -5.798 34.673 1.00 91.56 574 ALA A C 1
ATOM 4425 O O . ALA A 1 574 ? 8.849 -5.385 35.830 1.00 91.56 574 ALA A O 1
ATOM 4426 N N . GLY A 1 575 ? 9.999 -6.359 34.185 1.00 92.00 575 GLY A N 1
ATOM 4427 C CA . GLY A 1 575 ? 11.237 -6.418 34.968 1.00 92.00 575 GLY A CA 1
ATOM 4428 C C . GLY A 1 575 ? 11.805 -5.018 35.201 1.00 92.00 575 GLY A C 1
ATOM 4429 O O . GLY A 1 575 ? 12.070 -4.612 36.335 1.00 92.00 575 GLY A O 1
ATOM 4430 N N . SER A 1 576 ? 11.936 -4.246 34.123 1.00 88.69 576 SER A N 1
ATOM 4431 C CA . SER A 1 576 ? 12.379 -2.854 34.167 1.00 88.69 576 SER A CA 1
ATOM 4432 C C . SER A 1 576 ? 11.601 -1.977 33.193 1.00 88.69 576 SER A C 1
ATOM 4434 O O . SER A 1 576 ? 11.506 -2.299 32.011 1.00 88.69 576 SER A O 1
ATOM 4436 N N . ILE A 1 577 ? 11.103 -0.839 33.678 1.00 79.94 577 ILE A N 1
ATOM 4437 C CA . ILE A 1 577 ? 10.584 0.262 32.857 1.00 79.94 577 ILE A CA 1
ATOM 4438 C C . ILE A 1 577 ? 11.370 1.531 33.206 1.00 79.94 577 ILE A C 1
ATOM 4440 O O . ILE A 1 577 ? 11.873 1.659 34.320 1.00 79.94 577 ILE A O 1
ATOM 4444 N N . ASN A 1 578 ? 11.533 2.475 32.279 1.00 76.00 578 ASN A N 1
ATOM 4445 C CA . ASN A 1 578 ? 12.110 3.786 32.600 1.00 76.00 578 ASN A CA 1
ATOM 4446 C C . ASN A 1 578 ? 11.025 4.794 33.045 1.00 76.00 578 ASN A C 1
ATOM 4448 O O . ASN A 1 578 ? 9.840 4.567 32.849 1.00 76.00 578 ASN A O 1
ATOM 4452 N N . THR A 1 579 ? 11.404 5.938 33.628 1.00 61.31 579 THR A N 1
ATOM 4453 C CA . THR A 1 579 ? 10.460 6.892 34.266 1.00 61.31 579 THR A CA 1
ATOM 4454 C C . THR A 1 579 ? 9.502 7.618 33.312 1.00 61.31 579 THR A C 1
ATOM 4456 O O . THR A 1 579 ? 8.739 8.470 33.757 1.00 61.31 579 THR A O 1
ATOM 4459 N N . LYS A 1 580 ? 9.584 7.354 32.005 1.00 62.19 580 LYS A N 1
ATOM 4460 C CA . LYS A 1 580 ? 8.653 7.875 30.994 1.00 62.19 580 LYS A CA 1
ATOM 4461 C C . LYS A 1 580 ? 7.474 6.932 30.741 1.00 62.19 580 LYS A C 1
ATOM 4463 O O . LYS A 1 580 ? 6.536 7.306 30.050 1.00 62.19 580 LYS A O 1
ATOM 4468 N N . ASN A 1 581 ? 7.530 5.731 31.305 1.00 65.81 581 ASN A N 1
ATOM 4469 C CA . ASN A 1 581 ? 6.586 4.660 31.077 1.00 65.81 581 ASN A CA 1
ATOM 4470 C C . ASN A 1 581 ? 5.667 4.462 32.291 1.00 65.81 581 ASN A C 1
ATOM 4472 O O . ASN A 1 581 ? 6.145 4.429 33.423 1.00 65.81 581 ASN A O 1
ATOM 4476 N N . THR A 1 582 ? 4.370 4.259 32.053 1.00 71.56 582 THR A N 1
ATOM 4477 C CA . THR A 1 582 ? 3.367 3.995 33.098 1.00 71.56 582 THR A CA 1
ATOM 4478 C C . THR A 1 582 ? 2.622 2.691 32.826 1.00 71.56 582 THR A C 1
ATOM 4480 O O . THR A 1 582 ? 2.293 2.393 31.676 1.00 71.56 582 THR A O 1
ATOM 4483 N N . ALA A 1 583 ? 2.359 1.909 33.878 1.00 78.25 583 ALA A N 1
ATOM 4484 C CA . ALA A 1 583 ? 1.428 0.783 33.825 1.00 78.25 583 ALA A CA 1
ATOM 4485 C C . ALA A 1 583 ? 0.046 1.216 34.326 1.00 78.25 583 ALA A C 1
ATOM 4487 O O . ALA A 1 583 ? -0.070 1.777 35.416 1.00 78.25 583 ALA A O 1
ATOM 4488 N N . ASN A 1 584 ? -0.996 0.959 33.538 1.00 81.06 584 ASN A N 1
ATOM 4489 C CA . ASN A 1 584 ? -2.361 1.369 33.840 1.00 81.06 584 ASN A CA 1
ATOM 4490 C C . ASN A 1 584 ? -3.337 0.190 33.716 1.00 81.06 584 ASN A C 1
ATOM 4492 O O . ASN A 1 584 ? -3.378 -0.494 32.694 1.00 81.06 584 ASN A O 1
ATOM 4496 N N . GLY A 1 585 ? -4.133 -0.061 34.755 1.00 83.62 585 GLY A N 1
ATOM 4497 C CA . GLY A 1 585 ? -5.123 -1.139 34.735 1.00 83.62 585 GLY A CA 1
ATOM 4498 C C . GLY A 1 585 ? -4.491 -2.531 34.650 1.00 83.62 585 GLY A C 1
ATOM 4499 O O . GLY A 1 585 ? -5.001 -3.393 33.939 1.00 83.62 585 GLY A O 1
ATOM 4500 N N . CYS A 1 586 ? -3.361 -2.749 35.326 1.00 89.31 586 CYS A N 1
ATOM 4501 C CA . CYS A 1 586 ? -2.638 -4.021 35.290 1.00 89.31 586 CYS A CA 1
ATOM 4502 C C . CYS A 1 586 ? -2.774 -4.806 36.600 1.00 89.31 586 CYS A C 1
ATOM 4504 O O . CYS A 1 586 ? -2.964 -4.220 37.671 1.00 89.31 586 CYS A O 1
ATOM 4506 N N . PHE A 1 587 ? -2.606 -6.132 36.559 1.00 92.94 587 PHE A N 1
ATOM 4507 C CA . PHE A 1 587 ? -2.517 -6.910 37.796 1.00 92.94 587 PHE A CA 1
ATOM 4508 C C . PHE A 1 587 ? -1.567 -8.108 37.780 1.00 92.94 587 PHE A C 1
ATOM 4510 O O . PHE A 1 587 ? -1.297 -8.712 36.748 1.00 92.94 587 PHE A O 1
ATOM 4517 N N . ASN A 1 588 ? -1.100 -8.496 38.969 1.00 94.56 588 ASN A N 1
ATOM 4518 C CA . ASN A 1 588 ? -0.289 -9.697 39.162 1.00 94.56 588 ASN A CA 1
ATOM 4519 C C . ASN A 1 588 ? -0.869 -10.620 40.244 1.00 94.56 588 ASN A C 1
ATOM 4521 O O . ASN A 1 588 ? -1.100 -10.196 41.380 1.00 94.56 588 ASN A O 1
ATOM 4525 N N . THR A 1 589 ? -1.044 -11.901 39.916 1.00 95.25 589 THR A N 1
ATOM 4526 C CA . THR A 1 589 ? -1.364 -12.962 40.890 1.00 95.25 589 THR A CA 1
ATOM 4527 C C . THR A 1 589 ? -0.249 -14.002 41.030 1.00 95.25 589 THR A C 1
ATOM 4529 O O . THR A 1 589 ? -0.191 -14.692 42.050 1.00 95.25 589 THR A O 1
ATOM 4532 N N . GLY A 1 590 ? 0.663 -14.079 40.055 1.00 94.75 590 GLY A N 1
ATOM 4533 C CA . GLY A 1 590 ? 1.783 -15.018 40.042 1.00 94.75 590 GLY A CA 1
ATOM 4534 C C . GLY A 1 590 ? 2.846 -14.698 41.093 1.00 94.75 590 GLY A C 1
ATOM 4535 O O . GLY A 1 590 ? 3.081 -13.533 41.418 1.00 94.75 590 GLY A O 1
ATOM 4536 N N . LYS A 1 591 ? 3.497 -15.721 41.661 1.00 96.38 591 LYS A N 1
ATOM 4537 C CA . LYS A 1 591 ? 4.503 -15.503 42.715 1.00 96.38 591 LYS A CA 1
ATOM 4538 C C . LYS A 1 591 ? 5.759 -14.856 42.146 1.00 96.38 591 LYS A C 1
ATOM 4540 O O . LYS A 1 591 ? 6.269 -15.310 41.127 1.00 96.38 591 LYS A O 1
ATOM 4545 N N . ILE A 1 592 ? 6.294 -13.866 42.855 1.00 96.81 592 ILE A N 1
ATOM 4546 C CA . ILE A 1 592 ? 7.499 -13.132 42.462 1.00 96.81 592 ILE A CA 1
ATOM 4547 C C . ILE A 1 592 ? 8.619 -13.410 43.465 1.00 96.81 592 ILE A C 1
ATOM 4549 O O . ILE A 1 592 ? 8.437 -13.248 44.673 1.00 96.81 592 ILE A O 1
ATOM 4553 N N . SER A 1 593 ? 9.791 -13.799 42.961 1.00 94.31 593 SER A N 1
ATOM 4554 C CA . SER A 1 593 ? 10.996 -14.028 43.761 1.00 94.31 593 SER A CA 1
ATOM 4555 C C . SER A 1 593 ? 12.216 -13.353 43.129 1.00 94.31 593 SER A C 1
ATOM 4557 O O . SER A 1 593 ? 12.590 -13.673 42.005 1.00 94.31 593 SER A O 1
ATOM 4559 N N . GLY A 1 594 ? 12.873 -12.448 43.854 1.00 91.00 594 GLY A N 1
ATOM 4560 C CA . GLY A 1 594 ? 14.117 -11.801 43.424 1.00 91.00 594 GLY A CA 1
ATOM 4561 C C . GLY A 1 594 ? 14.546 -10.671 44.361 1.00 91.00 594 GLY A C 1
ATOM 4562 O O . GLY A 1 594 ? 13.841 -10.355 45.318 1.00 91.00 594 GLY A O 1
ATOM 4563 N N . GLU A 1 595 ? 15.715 -10.084 44.098 1.00 86.25 595 GLU A N 1
ATOM 4564 C CA . GLU A 1 595 ? 16.339 -9.067 44.962 1.00 86.25 595 GLU A CA 1
ATOM 4565 C C . GLU A 1 595 ? 15.577 -7.729 44.955 1.00 86.25 595 GLU A C 1
ATOM 4567 O O . GLU A 1 595 ? 15.299 -7.173 46.015 1.00 86.25 595 GLU A O 1
ATOM 4572 N N . HIS A 1 596 ? 15.194 -7.238 43.770 1.00 87.81 596 HIS A N 1
ATOM 4573 C CA . HIS A 1 596 ? 14.420 -6.004 43.594 1.00 87.81 596 HIS A CA 1
ATOM 4574 C C . HIS A 1 596 ? 13.032 -6.336 43.031 1.00 87.81 596 HIS A C 1
ATOM 4576 O O . HIS A 1 596 ? 12.762 -6.138 41.845 1.00 87.81 596 HIS A O 1
ATOM 4582 N N . ALA A 1 597 ? 12.174 -6.906 43.882 1.00 91.75 597 ALA A N 1
ATOM 4583 C CA . ALA A 1 597 ? 10.850 -7.381 43.492 1.00 91.75 597 ALA A CA 1
ATOM 4584 C C . ALA A 1 597 ? 9.791 -6.270 43.514 1.00 91.75 597 ALA A C 1
ATOM 4586 O O . ALA A 1 597 ? 9.531 -5.669 44.555 1.00 91.75 597 ALA A O 1
ATOM 4587 N N . GLY A 1 598 ? 9.151 -6.024 42.373 1.00 91.50 598 GLY A N 1
ATOM 4588 C CA . GLY A 1 598 ? 7.976 -5.168 42.230 1.00 91.50 598 GLY A CA 1
ATOM 4589 C C . GLY A 1 598 ? 6.713 -5.975 41.968 1.00 91.50 598 GLY A C 1
ATOM 4590 O O . GLY A 1 598 ? 6.751 -7.005 41.302 1.00 91.50 598 GLY A O 1
ATOM 4591 N N . ALA A 1 599 ? 5.579 -5.511 42.477 1.00 90.31 599 ALA A N 1
ATOM 4592 C CA . ALA A 1 599 ? 4.282 -6.123 42.223 1.00 90.31 599 ALA A CA 1
ATOM 4593 C C . ALA A 1 599 ? 3.878 -6.005 40.749 1.00 90.31 599 ALA A C 1
ATOM 4595 O O . ALA A 1 599 ? 3.304 -6.937 40.192 1.00 90.31 599 ALA A O 1
ATOM 4596 N N . VAL A 1 600 ? 4.214 -4.881 40.114 1.00 89.00 600 VAL A N 1
ATOM 4597 C CA . VAL A 1 600 ? 3.987 -4.606 38.693 1.00 89.00 600 VAL A CA 1
ATOM 4598 C C . VAL A 1 600 ? 5.312 -4.372 37.982 1.00 89.00 600 VAL A C 1
ATOM 4600 O O . VAL A 1 600 ? 5.566 -5.032 36.976 1.00 89.00 600 VAL A O 1
ATOM 4603 N N . SER A 1 601 ? 6.175 -3.499 38.513 1.00 88.81 601 SER A N 1
ATOM 4604 C CA . SER A 1 601 ? 7.495 -3.229 37.933 1.00 88.81 601 SER A CA 1
ATOM 4605 C C . SER A 1 601 ? 8.630 -3.298 38.947 1.00 88.81 601 SER A C 1
ATOM 4607 O O . SER A 1 601 ? 8.560 -2.676 40.007 1.00 88.81 601 SER A O 1
ATOM 4609 N N . GLY A 1 602 ? 9.718 -3.987 38.591 1.00 86.06 602 GLY A N 1
ATOM 4610 C CA . GLY A 1 602 ? 10.917 -4.087 39.430 1.00 86.06 602 GLY A CA 1
ATOM 4611 C C . GLY A 1 602 ? 11.740 -2.793 39.521 1.00 86.06 602 GLY A C 1
ATOM 4612 O O . GLY A 1 602 ? 12.443 -2.586 40.506 1.00 86.06 602 GLY A O 1
ATOM 4613 N N . THR A 1 603 ? 11.663 -1.897 38.527 1.00 83.31 603 THR A N 1
ATOM 4614 C CA . THR A 1 603 ? 12.336 -0.573 38.512 1.00 83.31 603 THR A CA 1
ATOM 4615 C C . THR A 1 603 ? 11.526 0.476 37.734 1.00 83.31 603 THR A C 1
ATOM 4617 O O . THR A 1 603 ? 10.708 0.114 36.897 1.00 83.31 603 THR A O 1
ATOM 4620 N N . GLY A 1 604 ? 11.735 1.775 38.006 1.00 67.56 604 GLY A N 1
ATOM 4621 C CA . GLY A 1 604 ? 11.146 2.898 37.241 1.00 67.56 604 GLY A CA 1
ATOM 4622 C C . GLY A 1 604 ? 9.646 3.147 37.432 1.00 67.56 604 GLY A C 1
ATOM 4623 O O . GLY A 1 604 ? 8.970 3.623 36.532 1.00 67.56 604 GLY A O 1
ATOM 4624 N N . TYR A 1 605 ? 9.153 2.880 38.636 1.00 66.12 605 TYR A N 1
ATOM 4625 C CA . TYR A 1 605 ? 7.759 2.912 39.114 1.00 66.12 605 TYR A CA 1
ATOM 4626 C C . TYR A 1 605 ? 7.082 4.306 39.185 1.00 66.12 605 TYR A C 1
ATOM 4628 O O . TYR A 1 605 ? 6.168 4.526 39.981 1.00 66.12 605 TYR A O 1
ATOM 4636 N N . ALA A 1 606 ? 7.514 5.283 38.383 1.00 55.03 606 ALA A N 1
ATOM 4637 C CA . ALA A 1 606 ? 6.892 6.606 38.359 1.00 55.03 606 ALA A CA 1
ATOM 4638 C C . ALA A 1 606 ? 5.596 6.577 37.526 1.00 55.03 606 ALA A C 1
ATOM 4640 O O . ALA A 1 606 ? 5.649 6.657 36.306 1.00 55.03 606 ALA A O 1
ATOM 4641 N N . GLY A 1 607 ? 4.435 6.507 38.188 1.00 61.47 607 GLY A N 1
ATOM 4642 C CA . GLY A 1 607 ? 3.138 6.798 37.559 1.00 61.47 607 GLY A CA 1
ATOM 4643 C C . GLY A 1 607 ? 2.239 5.605 37.224 1.00 61.47 607 GLY A C 1
ATOM 4644 O O . GLY A 1 607 ? 1.370 5.760 36.371 1.00 61.47 607 GLY A O 1
ATOM 4645 N N . ASN A 1 608 ? 2.398 4.446 37.879 1.00 71.50 608 ASN A N 1
ATOM 4646 C CA . ASN A 1 608 ? 1.399 3.379 37.756 1.00 71.50 608 ASN A CA 1
ATOM 4647 C C . ASN A 1 608 ? 0.043 3.835 38.320 1.00 71.50 608 ASN A C 1
ATOM 4649 O O . ASN A 1 608 ? -0.016 4.438 39.396 1.00 71.50 608 ASN A O 1
ATOM 4653 N N . SER A 1 609 ? -1.038 3.520 37.610 1.00 76.38 609 SER A N 1
ATOM 4654 C CA . SER A 1 609 ? -2.420 3.806 38.006 1.00 76.38 609 SER A CA 1
ATOM 4655 C C . SER A 1 609 ? -3.279 2.549 37.903 1.00 76.38 609 SER A C 1
ATOM 4657 O O . SER A 1 609 ? -3.016 1.671 37.086 1.00 76.38 609 SER A O 1
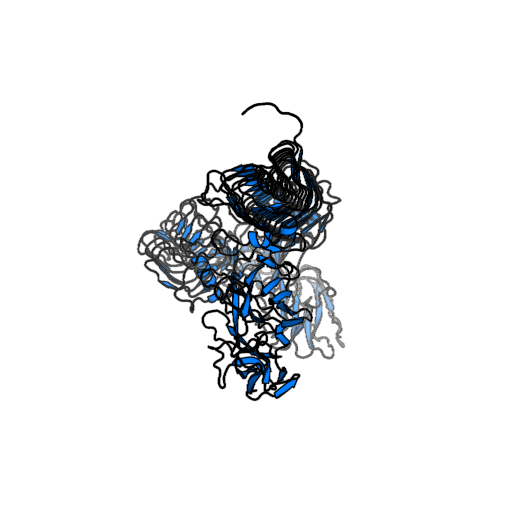ATOM 4659 N N . ASP A 1 610 ? -4.287 2.430 38.768 1.00 82.69 610 ASP A N 1
ATOM 4660 C CA . ASP A 1 610 ? -5.254 1.319 38.758 1.00 82.69 610 ASP A CA 1
ATOM 4661 C C . ASP A 1 610 ? -4.614 -0.080 38.678 1.00 82.69 610 ASP A C 1
ATOM 4663 O O . ASP A 1 610 ? -5.114 -0.994 38.027 1.00 82.69 610 ASP A O 1
ATOM 4667 N N . CYS A 1 611 ? -3.474 -0.238 39.354 1.00 89.00 611 CYS A N 1
ATOM 4668 C CA . CYS A 1 611 ? -2.699 -1.468 39.374 1.00 89.00 611 CYS A CA 1
ATOM 4669 C C . CYS A 1 611 ? -2.924 -2.260 40.667 1.00 89.00 611 CYS A C 1
ATOM 4671 O O . CYS A 1 611 ? -2.873 -1.693 41.764 1.00 89.00 611 CYS A O 1
ATOM 4673 N N . TYR A 1 612 ? -3.108 -3.578 40.557 1.00 92.50 612 TYR A N 1
ATOM 4674 C CA . TYR A 1 612 ? -3.426 -4.452 41.694 1.00 92.50 612 TYR A CA 1
ATOM 4675 C C . TYR A 1 612 ? -2.513 -5.674 41.766 1.00 92.50 612 TYR A C 1
ATOM 4677 O O . TYR A 1 612 ? -2.064 -6.197 40.753 1.00 92.50 612 TYR A O 1
ATOM 4685 N N . TYR A 1 613 ? -2.273 -6.194 42.965 1.00 94.25 613 TYR A N 1
ATOM 4686 C CA . TYR A 1 613 ? -1.568 -7.465 43.114 1.00 94.25 613 TYR A CA 1
ATOM 4687 C C . TYR A 1 613 ? -2.126 -8.303 44.255 1.00 94.25 613 TYR A C 1
ATOM 4689 O O . TYR A 1 613 ? -2.646 -7.772 45.238 1.00 94.25 613 TYR A O 1
ATOM 4697 N N . LEU A 1 614 ? -2.013 -9.625 44.123 1.00 94.88 614 LEU A N 1
ATOM 4698 C CA . LEU A 1 614 ? -2.378 -10.552 45.187 1.00 94.88 614 LEU A CA 1
ATOM 4699 C C . LEU A 1 614 ? -1.412 -10.380 46.366 1.00 94.88 614 LEU A C 1
ATOM 4701 O O . LEU A 1 614 ? -0.205 -10.528 46.203 1.00 94.88 614 LEU A O 1
ATOM 4705 N N . ASP A 1 615 ? -1.929 -10.103 47.557 1.00 93.50 615 ASP A N 1
ATOM 4706 C CA . ASP A 1 615 ? -1.150 -9.844 48.780 1.00 93.50 615 ASP A CA 1
ATOM 4707 C C . ASP A 1 615 ? -0.157 -10.960 49.168 1.00 93.50 615 ASP A C 1
ATOM 4709 O O . ASP A 1 615 ? 0.836 -10.707 49.846 1.00 93.50 615 ASP A O 1
ATOM 4713 N N . THR A 1 616 ? -0.389 -12.182 48.691 1.00 93.62 616 THR A N 1
ATOM 4714 C CA . THR A 1 616 ? 0.477 -13.356 48.882 1.00 93.62 616 THR A CA 1
ATOM 4715 C C . THR A 1 616 ? 1.462 -13.612 47.734 1.00 93.62 616 THR A C 1
ATOM 4717 O O . THR A 1 616 ? 2.264 -14.542 47.823 1.00 93.62 616 THR A O 1
ATOM 4720 N N . SER A 1 617 ? 1.430 -12.811 46.663 1.00 94.38 617 SER A N 1
ATOM 4721 C CA . SER A 1 617 ? 2.290 -12.989 45.479 1.00 94.38 617 SER A CA 1
ATOM 4722 C C . SER A 1 617 ? 3.711 -12.451 45.661 1.00 94.38 617 SER A C 1
ATOM 4724 O O . SER A 1 617 ? 4.653 -13.013 45.104 1.00 94.38 617 SER A O 1
ATOM 4726 N N . VAL A 1 618 ? 3.883 -11.391 46.455 1.00 93.81 618 VAL A N 1
ATOM 4727 C CA . VAL A 1 618 ? 5.171 -10.724 46.682 1.00 93.81 618 VAL A CA 1
ATOM 4728 C C . VAL A 1 618 ? 5.193 -10.055 48.054 1.00 93.81 618 VAL A C 1
ATOM 4730 O O . VAL A 1 618 ? 4.200 -9.486 48.505 1.00 93.81 618 VAL A O 1
ATOM 4733 N N . THR A 1 619 ? 6.339 -10.109 48.734 1.00 87.62 619 THR A N 1
ATOM 4734 C CA . THR A 1 619 ? 6.525 -9.452 50.036 1.00 87.62 619 THR A CA 1
ATOM 4735 C C . THR A 1 619 ? 7.210 -8.102 49.855 1.00 87.62 619 THR A C 1
ATOM 4737 O O . THR A 1 619 ? 8.276 -8.047 49.254 1.00 87.62 619 THR A O 1
ATOM 4740 N N . ASN A 1 620 ? 6.639 -7.033 50.423 1.00 85.44 620 ASN A N 1
ATOM 4741 C CA . ASN A 1 620 ? 7.203 -5.673 50.425 1.00 85.44 620 ASN A CA 1
ATOM 4742 C C . ASN A 1 620 ? 7.712 -5.184 49.051 1.00 85.44 620 ASN A C 1
ATOM 4744 O O . ASN A 1 620 ? 8.877 -4.792 48.949 1.00 85.44 620 ASN A O 1
ATOM 4748 N N . PRO A 1 621 ? 6.864 -5.176 48.009 1.00 90.75 621 PRO A N 1
ATOM 4749 C CA . PRO A 1 621 ? 7.308 -4.809 46.675 1.00 90.75 621 PRO A CA 1
ATOM 4750 C C . PRO A 1 621 ? 7.790 -3.353 46.600 1.00 90.75 621 PRO A C 1
ATOM 4752 O O . PRO A 1 621 ? 7.301 -2.477 47.325 1.00 90.75 621 PRO A O 1
ATOM 4755 N N . VAL A 1 622 ? 8.749 -3.093 45.709 1.00 88.75 622 VAL A N 1
ATOM 4756 C CA . VAL A 1 622 ? 9.379 -1.769 45.530 1.00 88.75 622 VAL A CA 1
ATOM 4757 C C . VAL A 1 622 ? 8.405 -0.686 45.051 1.00 88.75 622 VAL A C 1
ATOM 4759 O O . VAL A 1 622 ? 8.607 0.491 45.338 1.00 88.75 622 VAL A O 1
ATOM 4762 N N . ASP A 1 623 ? 7.321 -1.075 44.382 1.00 87.31 623 ASP A N 1
ATOM 4763 C CA . ASP A 1 623 ? 6.306 -0.209 43.774 1.00 87.31 623 ASP A CA 1
ATOM 4764 C C . ASP A 1 623 ? 4.988 -0.153 44.573 1.00 87.31 623 ASP A C 1
ATOM 4766 O O . ASP A 1 623 ? 3.975 0.327 44.057 1.00 87.31 623 ASP A O 1
ATOM 4770 N N . ARG A 1 624 ? 5.001 -0.574 45.850 1.00 85.00 624 ARG A N 1
ATOM 4771 C CA . ARG A 1 624 ? 3.829 -0.632 46.757 1.00 85.00 624 ARG A CA 1
ATOM 4772 C C . ARG A 1 624 ? 3.038 0.673 46.924 1.00 85.00 624 ARG A C 1
ATOM 4774 O O . ARG A 1 624 ? 1.897 0.636 47.363 1.00 85.00 624 ARG A O 1
ATOM 4781 N N . GLU A 1 625 ? 3.648 1.821 46.633 1.00 82.81 625 GLU A N 1
ATOM 4782 C CA . GLU A 1 625 ? 2.980 3.133 46.701 1.00 82.81 625 GLU A CA 1
ATOM 4783 C C . GLU A 1 625 ? 2.142 3.418 45.437 1.00 82.81 625 GLU A C 1
ATOM 4785 O O . GLU A 1 625 ? 1.293 4.303 45.438 1.00 82.81 625 GLU A O 1
ATOM 4790 N N . SER A 1 626 ? 2.383 2.669 44.356 1.00 81.94 626 SER A N 1
ATOM 4791 C CA . SER A 1 626 ? 1.766 2.838 43.030 1.00 81.94 626 SER A CA 1
ATOM 4792 C C . SER A 1 626 ? 0.941 1.624 42.568 1.00 81.94 626 SER A C 1
ATOM 4794 O O . SER A 1 626 ? 0.187 1.720 41.604 1.00 81.94 626 SER A O 1
ATOM 4796 N N . ALA A 1 627 ? 1.038 0.490 43.272 1.00 88.06 627 ALA A N 1
ATOM 4797 C CA . ALA A 1 627 ? 0.231 -0.713 43.063 1.00 88.06 627 ALA A CA 1
ATOM 4798 C C . ALA A 1 627 ? -0.414 -1.156 44.384 1.00 88.06 627 ALA A C 1
ATOM 4800 O O . ALA A 1 627 ? 0.217 -1.121 45.438 1.00 88.06 627 ALA A O 1
ATOM 4801 N N . GLN A 1 628 ? -1.676 -1.584 44.343 1.00 91.31 628 GLN A N 1
ATOM 4802 C CA . GLN A 1 628 ? -2.466 -1.872 45.541 1.00 91.31 628 GLN A CA 1
ATOM 4803 C C . GLN A 1 628 ? -2.537 -3.372 45.845 1.00 91.31 628 GLN A C 1
ATOM 4805 O O . GLN A 1 628 ? -2.993 -4.163 45.017 1.00 91.31 628 GLN A O 1
ATOM 4810 N N . ALA A 1 629 ? -2.180 -3.749 47.074 1.00 93.44 629 ALA A N 1
ATOM 4811 C CA . ALA A 1 629 ? -2.372 -5.109 47.572 1.00 93.44 629 ALA A CA 1
ATOM 4812 C C . ALA A 1 629 ? -3.866 -5.429 47.720 1.00 93.44 629 ALA A C 1
ATOM 4814 O O . ALA A 1 629 ? -4.628 -4.653 48.310 1.00 93.44 629 ALA A O 1
ATOM 4815 N N . LYS A 1 630 ? -4.284 -6.591 47.223 1.00 94.88 630 LYS A N 1
ATOM 4816 C CA . LYS A 1 630 ? -5.649 -7.112 47.333 1.00 94.88 630 LYS A CA 1
ATOM 4817 C C . LYS A 1 630 ? -5.615 -8.593 47.699 1.00 94.88 630 LYS A C 1
ATOM 4819 O O . LYS A 1 630 ? -4.676 -9.307 47.360 1.00 94.88 630 LYS A O 1
ATOM 4824 N N . ASN A 1 631 ? -6.646 -9.056 48.395 1.00 93.31 631 ASN A N 1
ATOM 4825 C CA . ASN A 1 631 ? -6.766 -10.463 48.775 1.00 93.31 631 ASN A CA 1
ATOM 4826 C C . ASN A 1 631 ? -7.301 -11.315 47.609 1.00 93.31 631 ASN A C 1
ATOM 4828 O O . ASN A 1 631 ? -7.788 -10.797 46.606 1.00 93.31 631 ASN A O 1
ATOM 4832 N N . ALA A 1 632 ? -7.263 -12.640 47.761 1.00 91.00 632 ALA A N 1
ATOM 4833 C CA . ALA A 1 632 ? -7.740 -13.567 46.732 1.00 91.00 632 ALA A CA 1
ATOM 4834 C C . ALA A 1 632 ? -9.229 -13.390 46.370 1.00 91.00 632 ALA A C 1
ATOM 4836 O O . ALA A 1 632 ? -9.619 -13.664 45.241 1.00 91.00 632 ALA A O 1
ATOM 4837 N N . GLU A 1 633 ? -10.064 -12.933 47.307 1.00 89.00 633 GLU A N 1
ATOM 4838 C CA . GLU A 1 633 ? -11.502 -12.749 47.076 1.00 89.00 633 GLU A CA 1
ATOM 4839 C C . GLU A 1 633 ? -11.778 -11.623 46.066 1.00 89.00 633 GLU A C 1
ATOM 4841 O O . GLU A 1 633 ? -12.631 -11.788 45.198 1.00 89.00 633 GLU A O 1
ATOM 4846 N N . PHE A 1 634 ? -11.014 -10.524 46.120 1.00 91.62 634 PHE A N 1
ATOM 4847 C CA . PHE A 1 634 ? -11.100 -9.406 45.167 1.00 91.62 634 PHE A CA 1
ATOM 4848 C C . PHE A 1 634 ? -10.915 -9.857 43.708 1.00 91.62 634 PHE A C 1
ATOM 4850 O O . PHE A 1 634 ? -11.617 -9.383 42.815 1.00 91.62 634 PHE A O 1
ATOM 4857 N N . PHE A 1 635 ? -10.000 -10.802 43.467 1.00 91.19 635 PHE A N 1
ATOM 4858 C CA . PHE A 1 635 ? -9.732 -11.350 42.133 1.00 91.19 635 PHE A CA 1
ATOM 4859 C C . PHE A 1 635 ? -10.743 -12.423 41.696 1.00 91.19 635 PHE A C 1
ATOM 4861 O O . PHE A 1 635 ? -10.899 -12.661 40.500 1.00 91.19 635 PHE A O 1
ATOM 4868 N N . LYS A 1 636 ? -11.450 -13.059 42.640 1.00 90.38 636 LYS A N 1
ATOM 4869 C CA . LYS A 1 636 ? -12.395 -14.157 42.364 1.00 90.38 636 LYS A CA 1
ATOM 4870 C C . LYS A 1 636 ? -13.840 -13.709 42.171 1.00 90.38 636 LYS A C 1
ATOM 4872 O O . LYS A 1 636 ? -14.614 -14.396 41.512 1.00 90.38 636 LYS A O 1
ATOM 4877 N N . ASN A 1 637 ? -14.241 -12.597 42.779 1.00 86.25 637 ASN A N 1
ATOM 4878 C CA . ASN A 1 637 ? -15.655 -12.247 42.928 1.00 86.25 637 ASN A CA 1
ATOM 4879 C C . ASN A 1 637 ? -16.199 -11.257 41.876 1.00 86.25 637 ASN A C 1
ATOM 4881 O O . ASN A 1 637 ? -17.331 -10.791 42.024 1.00 86.25 637 ASN A O 1
ATOM 4885 N N . GLY A 1 638 ? -15.420 -10.921 40.843 1.00 88.25 638 GLY A N 1
ATOM 4886 C CA . GLY A 1 638 ? -15.778 -9.937 39.814 1.00 88.25 638 GLY A CA 1
ATOM 4887 C C . GLY A 1 638 ? -15.386 -8.493 40.138 1.00 88.25 638 GLY A C 1
ATOM 4888 O O . GLY A 1 638 ? -15.457 -7.638 39.258 1.00 88.25 638 GLY A O 1
ATOM 4889 N N . GLU A 1 639 ? -14.968 -8.192 41.369 1.00 92.12 639 GLU A N 1
ATOM 4890 C CA . GLU A 1 639 ? -14.621 -6.830 41.788 1.00 92.12 639 GLU A CA 1
ATOM 4891 C C . GLU A 1 639 ? -13.373 -6.310 41.074 1.00 92.12 639 GLU A C 1
ATOM 4893 O O . GLU A 1 639 ? -13.374 -5.163 40.625 1.00 92.12 639 GLU A O 1
ATOM 4898 N N . ALA A 1 640 ? -12.342 -7.146 40.914 1.00 90.88 640 ALA A N 1
ATOM 4899 C CA . ALA A 1 640 ? -11.141 -6.786 40.167 1.00 90.88 640 ALA A CA 1
ATOM 4900 C C . ALA A 1 640 ? -11.466 -6.408 38.716 1.00 90.88 640 ALA A C 1
ATOM 4902 O O . ALA A 1 640 ? -11.142 -5.302 38.297 1.00 90.88 640 ALA A O 1
ATOM 4903 N N . ALA A 1 641 ? -12.182 -7.275 37.992 1.00 89.94 641 ALA A N 1
ATOM 4904 C CA . ALA A 1 641 ? -12.603 -7.028 36.612 1.00 89.94 641 ALA A CA 1
ATOM 4905 C C . ALA A 1 641 ? -13.433 -5.737 36.487 1.00 89.94 641 ALA A C 1
ATOM 4907 O O . ALA A 1 641 ? -13.147 -4.883 35.656 1.00 89.94 641 ALA A O 1
ATOM 4908 N N . TYR A 1 642 ? -14.412 -5.545 37.377 1.00 89.62 642 TYR A N 1
ATOM 4909 C CA . TYR A 1 642 ? -15.221 -4.325 37.412 1.00 89.62 642 TYR A CA 1
ATOM 4910 C C . TYR A 1 642 ? -14.390 -3.059 37.663 1.00 89.62 642 TYR A C 1
ATOM 4912 O O . TYR A 1 642 ? -14.666 -2.006 37.090 1.00 89.62 642 TYR A O 1
ATOM 4920 N N . THR A 1 643 ? -13.411 -3.136 38.564 1.00 88.31 643 THR A N 1
ATOM 4921 C CA . THR A 1 643 ? -12.605 -1.975 38.956 1.00 88.31 643 THR A CA 1
ATOM 4922 C C . THR A 1 643 ? -11.617 -1.596 37.859 1.00 88.31 643 THR A C 1
ATOM 4924 O O . THR A 1 643 ? -11.505 -0.415 37.542 1.00 88.31 643 THR A O 1
ATOM 4927 N N . LEU A 1 644 ? -10.966 -2.592 37.251 1.00 85.75 644 LEU A N 1
ATOM 4928 C CA . LEU A 1 644 ? -10.051 -2.418 36.123 1.00 85.75 644 LEU A CA 1
ATOM 4929 C C . LEU A 1 644 ? -10.740 -1.818 34.884 1.00 85.75 644 LEU A C 1
ATOM 4931 O O . LEU A 1 644 ? -10.109 -1.091 34.127 1.00 85.75 644 LEU A O 1
ATOM 4935 N N . ASP A 1 645 ? -12.039 -2.072 34.711 1.00 82.00 645 ASP A N 1
ATOM 4936 C CA . ASP A 1 645 ? -12.878 -1.484 33.654 1.00 82.00 645 ASP A CA 1
ATOM 4937 C C . ASP A 1 645 ? -13.317 -0.032 33.919 1.00 82.00 645 ASP A C 1
ATOM 4939 O O . ASP A 1 645 ? -14.182 0.500 33.213 1.00 82.00 645 ASP A O 1
ATOM 4943 N N . HIS A 1 646 ? -12.818 0.589 34.994 1.00 81.19 646 HIS A N 1
ATOM 4944 C CA . HIS A 1 646 ? -13.339 1.845 35.536 1.00 81.19 646 HIS A CA 1
ATOM 4945 C C . HIS A 1 646 ? -14.854 1.787 35.722 1.00 81.19 646 HIS A C 1
ATOM 4947 O O . HIS A 1 646 ? -15.556 2.762 35.468 1.00 81.19 646 HIS A O 1
ATOM 4953 N N . GLY A 1 647 ? -15.391 0.648 36.173 1.00 74.75 647 GLY A N 1
ATOM 4954 C CA . GLY A 1 647 ? -16.823 0.357 36.121 1.00 74.75 647 GLY A CA 1
ATOM 4955 C C . GLY A 1 647 ? -17.711 1.379 36.837 1.00 74.75 647 GLY A C 1
ATOM 4956 O O . GLY A 1 647 ? -18.903 1.450 36.566 1.00 74.75 647 GLY A O 1
ATOM 4957 N N . SER A 1 648 ? -17.166 2.217 37.723 1.00 74.38 648 SER A N 1
ATOM 4958 C CA . SER A 1 648 ? -17.869 3.348 38.336 1.00 74.38 648 SER A CA 1
ATOM 4959 C C . SER A 1 648 ? -17.976 4.602 37.454 1.00 74.38 648 SER A C 1
ATOM 4961 O O . SER A 1 648 ? -18.634 5.547 37.889 1.00 74.38 648 SER A O 1
ATOM 4963 N N . GLN A 1 649 ? -17.399 4.644 36.244 1.00 69.44 649 GLN A N 1
ATOM 4964 C CA . GLN A 1 649 ? -17.382 5.755 35.268 1.00 69.44 649 GLN A CA 1
ATOM 4965 C C . GLN A 1 649 ? -18.390 5.549 34.116 1.00 69.44 649 GLN A C 1
ATOM 4967 O O . GLN A 1 649 ? -19.032 4.507 34.044 1.00 69.44 649 GLN A O 1
ATOM 4972 N N . LEU A 1 650 ? -18.790 6.636 33.431 1.00 57.94 650 LEU A N 1
ATOM 4973 C CA . LEU A 1 650 ? -19.854 6.599 32.398 1.00 57.94 650 LEU A CA 1
ATOM 4974 C C . LEU A 1 650 ? -19.297 5.989 31.111 1.00 57.94 650 LEU A C 1
ATOM 4976 O O . LEU A 1 650 ? -19.883 5.065 30.565 1.00 57.94 650 LEU A O 1
ATOM 4980 N N . ALA A 1 651 ? -18.116 6.458 30.714 1.00 56.03 651 ALA A N 1
ATOM 4981 C CA . ALA A 1 651 ? -17.267 5.813 29.730 1.00 56.03 651 ALA A CA 1
ATOM 4982 C C . ALA A 1 651 ? -16.456 4.709 30.431 1.00 56.03 651 ALA A C 1
ATOM 4984 O O . ALA A 1 651 ? -15.363 4.963 30.929 1.00 56.03 651 ALA A O 1
ATOM 4985 N N . ARG A 1 652 ? -17.037 3.511 30.567 1.00 66.50 652 ARG A N 1
ATOM 4986 C CA . ARG A 1 652 ? -16.301 2.308 30.996 1.00 66.50 652 ARG A CA 1
ATOM 4987 C C . ARG A 1 652 ? -15.706 1.603 29.780 1.00 66.50 652 ARG A C 1
ATOM 4989 O O . ARG A 1 652 ? -16.246 1.715 28.683 1.00 66.50 652 ARG A O 1
ATOM 4996 N N . THR A 1 653 ? -14.621 0.869 29.978 1.00 65.31 653 THR A N 1
ATOM 4997 C CA . THR A 1 653 ? -13.832 0.306 28.873 1.00 65.31 653 THR A CA 1
ATOM 4998 C C . THR A 1 653 ? -14.276 -1.094 28.428 1.00 65.31 653 THR A C 1
ATOM 5000 O O . THR A 1 653 ? -14.101 -1.436 27.265 1.00 65.31 653 THR A O 1
ATOM 5003 N N . GLU A 1 654 ? -14.913 -1.867 29.318 1.00 80.25 654 GLU A N 1
ATOM 5004 C CA . GLU A 1 654 ? -15.470 -3.210 29.040 1.00 80.25 654 GLU A CA 1
ATOM 5005 C C . GLU A 1 654 ? -14.454 -4.251 28.541 1.00 80.25 654 GLU A C 1
ATOM 5007 O O . GLU A 1 654 ? -14.825 -5.208 27.863 1.00 80.25 654 GLU A O 1
ATOM 5012 N N . TYR A 1 655 ? -13.181 -4.099 28.902 1.00 79.56 655 TYR A N 1
ATOM 5013 C CA . TYR A 1 655 ? -12.122 -5.026 28.513 1.00 79.56 655 TYR A CA 1
ATOM 5014 C C . TYR A 1 655 ? -12.006 -6.237 29.437 1.00 79.56 655 TYR A C 1
ATOM 5016 O O . TYR A 1 655 ? -11.386 -7.222 29.043 1.00 79.56 655 TYR A O 1
ATOM 5024 N N . TRP A 1 656 ? -12.580 -6.197 30.644 1.00 85.69 656 TRP A N 1
ATOM 5025 C CA . TRP A 1 656 ? -12.393 -7.241 31.650 1.00 85.69 656 TRP A CA 1
ATOM 5026 C C . TRP A 1 656 ? -13.654 -8.057 31.937 1.00 85.69 656 TRP A C 1
ATOM 5028 O O . TRP A 1 656 ? -14.709 -7.549 32.330 1.00 85.69 656 TRP A O 1
ATOM 5038 N N . SER A 1 657 ? -13.502 -9.375 31.846 1.00 89.12 657 SER A N 1
ATOM 5039 C CA . SER A 1 657 ? -14.440 -10.368 32.355 1.00 89.12 657 SER A CA 1
ATOM 5040 C C . SER A 1 657 ? -13.900 -11.052 33.617 1.00 89.12 657 SER A C 1
ATOM 5042 O O . SER A 1 657 ? -12.773 -10.829 34.057 1.00 89.12 657 SER A O 1
ATOM 5044 N N . GLN A 1 658 ? -14.727 -11.902 34.224 1.00 91.31 658 GLN A N 1
ATOM 5045 C CA . GLN A 1 658 ? -14.352 -12.742 35.358 1.00 91.31 658 GLN A CA 1
ATOM 5046 C C . GLN A 1 658 ? -14.190 -14.199 34.903 1.00 91.31 658 GLN A C 1
ATOM 5048 O O . GLN A 1 658 ? -15.184 -14.854 34.554 1.00 91.31 658 GLN A O 1
ATOM 5053 N N . GLY A 1 659 ? -12.947 -14.690 34.960 1.00 85.81 659 GLY A N 1
ATOM 5054 C CA . GLY A 1 659 ? -12.599 -16.106 34.834 1.00 85.81 659 GLY A CA 1
ATOM 5055 C C . GLY A 1 659 ? -12.777 -16.863 36.156 1.00 85.81 659 GLY A C 1
ATOM 5056 O O . GLY A 1 659 ? -13.295 -16.314 37.132 1.00 85.81 659 GLY A O 1
ATOM 5057 N N . GLU A 1 660 ? -12.344 -18.126 36.215 1.00 81.25 660 GLU A N 1
ATOM 5058 C CA . GLU A 1 660 ? -12.571 -18.986 37.391 1.00 81.25 660 GLU A CA 1
ATOM 5059 C C . GLU A 1 660 ? -11.878 -18.491 38.668 1.00 81.25 660 GLU A C 1
ATOM 5061 O O . GLU A 1 660 ? -12.441 -18.582 39.760 1.00 81.25 660 GLU A O 1
ATOM 5066 N N . SER A 1 661 ? -10.652 -17.976 38.545 1.00 80.06 661 SER A N 1
ATOM 5067 C CA . SER A 1 661 ? -9.822 -17.597 39.701 1.00 80.06 661 SER A CA 1
ATOM 5068 C C . SER A 1 661 ? -9.339 -16.147 39.688 1.00 80.06 661 SER A C 1
ATOM 5070 O O . SER A 1 661 ? -8.975 -15.624 40.741 1.00 80.06 661 SER A O 1
ATOM 5072 N N . PHE A 1 662 ? -9.332 -15.505 38.523 1.00 86.88 662 PHE A N 1
ATOM 5073 C CA . PHE A 1 662 ? -8.859 -14.139 38.308 1.00 86.88 662 PHE A CA 1
ATOM 5074 C C . PHE A 1 662 ? -9.561 -13.524 37.082 1.00 86.88 662 PHE A C 1
ATOM 5076 O O . PHE A 1 662 ? -10.213 -14.253 36.324 1.00 86.88 662 PHE A O 1
ATOM 5083 N N . PRO A 1 663 ? -9.481 -12.195 36.892 1.00 89.38 663 PRO A N 1
ATOM 5084 C CA . PRO A 1 663 ? -10.000 -11.541 35.694 1.00 89.38 663 PRO A CA 1
ATOM 5085 C C . PRO A 1 663 ? -9.325 -12.047 34.416 1.00 89.38 663 PRO A C 1
ATOM 5087 O O . PRO A 1 663 ? -8.140 -12.364 34.423 1.00 89.38 663 PRO A O 1
ATOM 5090 N N . ILE A 1 664 ? -10.078 -12.081 33.324 1.00 87.81 664 ILE A N 1
ATOM 5091 C CA . ILE A 1 664 ? -9.600 -12.394 31.968 1.00 87.81 664 ILE A CA 1
ATOM 5092 C C . ILE A 1 664 ? -10.113 -11.316 31.014 1.00 87.81 664 ILE A C 1
ATOM 5094 O O . ILE A 1 664 ? -10.993 -10.538 31.397 1.00 87.81 664 ILE A O 1
ATOM 5098 N N . PHE A 1 665 ? -9.600 -11.254 29.787 1.00 83.81 665 PHE A N 1
ATOM 5099 C CA . PHE A 1 665 ? -10.158 -10.326 28.806 1.00 83.81 665 PHE A CA 1
ATOM 5100 C C . PHE A 1 665 ? -11.591 -10.706 28.437 1.00 83.81 665 PHE A C 1
ATOM 5102 O O . PHE A 1 665 ? -11.964 -11.878 28.436 1.00 83.81 665 PHE A O 1
ATOM 5109 N N . ALA A 1 666 ? -12.413 -9.689 28.201 1.00 79.62 666 ALA A N 1
ATOM 5110 C CA . ALA A 1 666 ? -13.769 -9.879 27.739 1.00 79.62 666 ALA A CA 1
ATOM 5111 C C . ALA A 1 666 ? -13.786 -10.177 26.237 1.00 79.62 666 ALA A C 1
ATOM 5113 O O . ALA A 1 666 ? -13.113 -9.506 25.458 1.00 79.62 666 ALA A O 1
ATOM 5114 N N . ASP A 1 667 ? -14.601 -11.148 25.838 1.00 73.12 667 ASP A N 1
ATOM 5115 C CA . ASP A 1 667 ? -14.730 -11.595 24.453 1.00 73.12 667 ASP A CA 1
ATOM 5116 C C . ASP A 1 667 ? -16.206 -11.920 24.107 1.00 73.12 667 ASP A C 1
ATOM 5118 O O . ASP A 1 667 ? -17.167 -11.480 24.765 1.00 73.12 667 ASP A O 1
ATOM 5122 N N . SER A 1 668 ? -16.423 -12.649 23.010 1.00 63.41 668 SER A N 1
ATOM 5123 C CA . SER A 1 668 ? -17.764 -13.041 22.574 1.00 63.41 668 SER A CA 1
ATOM 5124 C C . SER A 1 668 ? -18.480 -13.999 23.548 1.00 63.41 668 SER A C 1
ATOM 5126 O O . SER A 1 668 ? -19.711 -13.956 23.631 1.00 63.41 668 SER A O 1
ATOM 5128 N N . GLU A 1 669 ? -17.744 -14.753 24.357 1.00 70.56 669 GLU A N 1
ATOM 5129 C CA . GLU A 1 669 ? -18.215 -15.728 25.345 1.00 70.56 669 GLU A CA 1
ATOM 5130 C C . GLU A 1 669 ? -18.110 -15.189 26.788 1.00 70.56 669 GLU A C 1
ATOM 5132 O O . GLU A 1 669 ? -19.038 -15.317 27.593 1.00 70.56 669 GLU A O 1
ATOM 5137 N N . ASN A 1 670 ? -17.018 -14.498 27.112 1.00 78.56 670 ASN A N 1
ATOM 5138 C CA . ASN A 1 670 ? -16.684 -13.961 28.424 1.00 78.56 670 ASN A CA 1
ATOM 5139 C C . ASN A 1 670 ? -17.071 -12.479 28.527 1.00 78.56 670 ASN A C 1
ATOM 5141 O O . ASN A 1 670 ? -16.274 -11.582 28.287 1.00 78.56 670 ASN A O 1
ATOM 5145 N N . LYS A 1 671 ? -18.321 -12.182 28.903 1.00 84.94 671 LYS A N 1
ATOM 5146 C CA . LYS A 1 671 ? -18.831 -10.793 28.960 1.00 84.94 671 LYS A CA 1
ATOM 5147 C C . LYS A 1 671 ? -18.266 -9.966 30.119 1.00 84.94 671 LYS A C 1
ATOM 5149 O O . LYS A 1 671 ? -17.980 -10.506 31.190 1.00 84.94 671 LYS A O 1
ATOM 5154 N N . ALA A 1 672 ? -18.193 -8.646 29.934 1.00 86.62 672 ALA A N 1
ATOM 5155 C CA . ALA A 1 672 ? -17.722 -7.699 30.945 1.00 86.62 672 ALA A CA 1
ATOM 5156 C C . ALA A 1 672 ? -18.553 -7.716 32.246 1.00 86.62 672 ALA A C 1
ATOM 5158 O O . ALA A 1 672 ? -19.735 -8.073 32.248 1.00 86.62 672 ALA A O 1
ATOM 5159 N N . VAL A 1 673 ? -17.943 -7.324 33.370 1.00 90.00 673 VAL A N 1
ATOM 5160 C CA . VAL A 1 673 ? -18.559 -7.385 34.714 1.00 90.00 673 VAL A CA 1
ATOM 5161 C C . VAL A 1 673 ? -19.214 -6.057 35.108 1.00 90.00 673 VAL A C 1
ATOM 5163 O O . VAL A 1 673 ? -18.621 -4.994 34.954 1.00 90.00 673 VAL A O 1
ATOM 5166 N N . TYR A 1 674 ? -20.423 -6.088 35.670 1.00 89.00 674 TYR A N 1
ATOM 5167 C CA . TYR A 1 674 ? -21.194 -4.914 36.100 1.00 89.00 674 TYR A CA 1
ATOM 5168 C C . TYR A 1 674 ? -21.563 -4.996 37.582 1.00 89.00 674 TYR A C 1
ATOM 5170 O O . TYR A 1 674 ? -21.670 -6.081 38.160 1.00 89.00 674 TYR A O 1
ATOM 5178 N N . LYS A 1 675 ? -21.782 -3.838 38.211 1.00 89.31 675 LYS A N 1
ATOM 5179 C CA . LYS A 1 675 ? -22.202 -3.753 39.612 1.00 89.31 675 LYS A CA 1
ATOM 5180 C C . LYS A 1 675 ? -23.722 -3.754 39.726 1.00 89.31 675 LYS A C 1
ATOM 5182 O O . LYS A 1 675 ? -24.401 -2.873 39.203 1.00 89.31 675 LYS A O 1
ATOM 5187 N N . LEU A 1 676 ? -24.234 -4.705 40.493 1.00 87.75 676 LEU A N 1
ATOM 5188 C 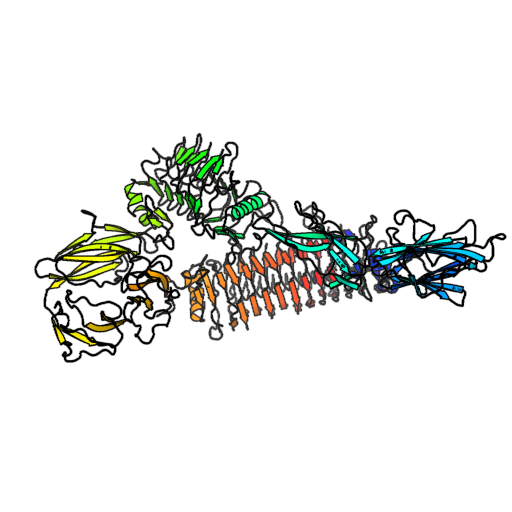CA . LEU A 1 676 ? -25.625 -4.802 40.908 1.00 87.75 676 LEU A CA 1
ATOM 5189 C C . LEU A 1 676 ? -25.747 -4.345 42.356 1.00 87.75 676 LEU A C 1
ATOM 5191 O O . LEU A 1 676 ? -25.022 -4.845 43.211 1.00 87.75 676 LEU A O 1
ATOM 5195 N N . SER A 1 677 ? -26.664 -3.422 42.635 1.00 86.88 677 SER A N 1
ATOM 5196 C CA . SER A 1 677 ? -26.963 -2.928 43.984 1.00 86.88 677 SER A CA 1
ATOM 5197 C C . SER A 1 677 ? -28.448 -3.106 44.317 1.00 86.88 677 SER A C 1
ATOM 5199 O O . SER A 1 677 ? -29.302 -3.038 43.438 1.00 86.88 677 SER A O 1
ATOM 5201 N N . LEU A 1 678 ? -28.775 -3.326 45.588 1.00 84.81 678 LEU A N 1
ATOM 5202 C CA . LEU A 1 678 ? -30.151 -3.438 46.076 1.00 84.81 678 LEU A CA 1
ATOM 5203 C C . LEU A 1 678 ? -30.578 -2.180 46.838 1.00 84.81 678 LEU A C 1
ATOM 5205 O O . LEU A 1 678 ? -29.826 -1.665 47.667 1.00 84.81 678 LEU A O 1
ATOM 5209 N N . THR A 1 679 ? -31.820 -1.747 46.628 1.00 80.81 679 THR A N 1
ATOM 5210 C CA . THR A 1 679 ? -32.512 -0.757 47.463 1.00 80.81 679 THR A CA 1
ATOM 5211 C C . THR A 1 679 ? -33.655 -1.450 48.199 1.00 80.81 679 THR A C 1
ATOM 5213 O O . THR A 1 679 ? -34.518 -2.050 47.560 1.00 80.81 679 THR A O 1
ATOM 5216 N N . GLN A 1 680 ? -33.677 -1.385 49.534 1.00 80.00 680 GLN A N 1
ATOM 5217 C CA . GLN A 1 680 ? -34.795 -1.934 50.314 1.00 80.00 680 GLN A CA 1
ATOM 5218 C C . GLN A 1 680 ? -36.072 -1.119 50.057 1.00 80.00 680 GLN A C 1
ATOM 5220 O O . GLN A 1 680 ? -36.005 0.103 49.932 1.00 80.00 680 GLN A O 1
ATOM 5225 N N . GLY A 1 681 ? -37.221 -1.792 49.950 1.00 69.44 681 GLY A N 1
ATOM 5226 C CA . GLY A 1 681 ? -38.520 -1.134 49.783 1.00 69.44 681 GLY A CA 1
ATOM 5227 C C . GLY A 1 681 ? -39.183 -0.829 51.127 1.00 69.44 681 GLY A C 1
ATOM 5228 O O . GLY A 1 681 ? -38.902 -1.485 52.123 1.00 69.44 681 GLY A O 1
ATOM 5229 N N . GLU A 1 682 ? -40.098 0.141 51.164 1.00 76.50 682 GLU A N 1
ATOM 5230 C CA . GLU A 1 682 ? -40.784 0.538 52.409 1.00 76.50 682 GLU A CA 1
ATOM 5231 C C . GLU A 1 682 ? -41.796 -0.503 52.934 1.00 76.50 682 GLU A C 1
ATOM 5233 O O . GLU A 1 682 ? -42.189 -0.420 54.091 1.00 76.50 682 GLU A O 1
ATOM 5238 N N . ASN A 1 683 ? -42.218 -1.473 52.108 1.00 84.31 683 ASN A N 1
ATOM 5239 C CA . ASN A 1 683 ? -43.295 -2.434 52.418 1.00 84.31 683 ASN A CA 1
ATOM 5240 C C . ASN A 1 683 ? -42.902 -3.900 52.116 1.00 84.31 683 ASN A C 1
ATOM 5242 O O . ASN A 1 683 ? -43.727 -4.708 51.673 1.00 84.31 683 ASN A O 1
ATOM 5246 N N . GLY A 1 684 ? -41.613 -4.221 52.269 1.00 81.69 684 GLY A N 1
ATOM 5247 C CA . GLY A 1 684 ? -41.062 -5.562 52.069 1.00 81.69 684 GLY A CA 1
ATOM 5248 C C . GLY A 1 684 ? -39.531 -5.591 51.988 1.00 81.69 684 GLY A C 1
ATOM 5249 O O . GLY A 1 684 ? -38.878 -4.551 51.953 1.00 81.69 684 GLY A O 1
ATOM 5250 N N . THR A 1 685 ? -38.942 -6.785 51.927 1.00 81.31 685 THR A N 1
ATOM 5251 C CA . THR A 1 685 ? -37.485 -6.997 51.862 1.00 81.31 685 THR A CA 1
ATOM 5252 C C . THR A 1 685 ? -37.036 -7.548 50.510 1.00 81.31 685 THR A C 1
ATOM 5254 O O . THR A 1 685 ? -37.795 -8.232 49.820 1.00 81.31 685 THR A O 1
ATOM 5257 N N . ILE A 1 686 ? -35.785 -7.264 50.133 1.00 83.56 686 ILE A N 1
ATOM 5258 C CA . ILE A 1 686 ? -35.125 -7.826 48.945 1.00 83.56 686 ILE A CA 1
ATOM 5259 C C . ILE A 1 686 ? -33.713 -8.329 49.276 1.00 83.56 686 ILE A C 1
ATOM 5261 O O . ILE A 1 686 ? -32.948 -7.640 49.955 1.00 83.56 686 ILE A O 1
ATOM 5265 N N . THR A 1 687 ? -33.356 -9.519 48.783 1.00 82.88 687 THR A N 1
ATOM 5266 C CA . THR A 1 687 ? -32.022 -10.132 48.927 1.00 82.88 687 THR A CA 1
ATOM 5267 C C . THR A 1 687 ? -31.555 -10.782 47.621 1.00 82.88 687 THR A C 1
ATOM 5269 O O . THR A 1 687 ? -32.366 -11.189 46.789 1.00 82.88 687 THR A O 1
ATOM 5272 N N . ILE A 1 688 ? -30.235 -10.885 47.426 1.00 79.25 688 ILE A N 1
ATOM 5273 C CA . ILE A 1 688 ? -29.636 -11.655 46.323 1.00 79.25 688 ILE A CA 1
ATOM 5274 C C . ILE A 1 688 ? -29.453 -13.092 46.809 1.00 79.25 688 ILE A C 1
ATOM 5276 O O . ILE A 1 688 ? -28.862 -13.326 47.865 1.00 79.25 688 ILE A O 1
ATOM 5280 N N . SER A 1 689 ? -29.933 -14.064 46.041 1.00 69.38 689 SER A N 1
ATOM 5281 C CA . SER A 1 689 ? -29.840 -15.477 46.415 1.00 69.38 689 SER A CA 1
ATOM 5282 C C . SER A 1 689 ? -28.371 -15.918 46.523 1.00 69.38 689 SER A C 1
ATOM 5284 O O . SER A 1 689 ? -27.568 -15.666 45.624 1.00 69.38 689 SER A O 1
ATOM 5286 N N . GLY A 1 690 ? -28.006 -16.569 47.634 1.00 64.62 690 GLY A N 1
ATOM 5287 C CA . GLY A 1 690 ? -26.650 -17.089 47.873 1.00 64.62 690 GLY A CA 1
ATOM 5288 C C . GLY A 1 690 ? -25.645 -16.104 48.491 1.00 64.62 690 GLY A C 1
ATOM 5289 O O . GLY A 1 690 ? -24.479 -16.458 48.642 1.00 64.62 690 GLY A O 1
ATOM 5290 N N . LEU A 1 691 ? -26.064 -14.892 48.874 1.00 64.31 691 LEU A N 1
ATOM 5291 C CA . LEU A 1 691 ? -25.232 -13.919 49.592 1.00 64.31 691 LEU A CA 1
ATOM 5292 C C . LEU A 1 691 ? -25.995 -13.395 50.812 1.00 64.31 691 LEU A C 1
ATOM 5294 O O . LEU A 1 691 ? -26.920 -12.602 50.673 1.00 64.31 691 LEU A O 1
ATOM 5298 N N . ASN A 1 692 ? -25.603 -13.828 52.010 1.00 53.94 692 ASN A N 1
ATOM 5299 C CA . ASN A 1 692 ? -26.406 -13.599 53.216 1.00 53.94 692 ASN A CA 1
ATOM 5300 C C . ASN A 1 692 ? -26.313 -12.183 53.817 1.00 53.94 692 ASN A C 1
ATOM 5302 O O . ASN A 1 692 ? -27.072 -11.912 54.734 1.00 53.94 692 ASN A O 1
ATOM 5306 N N . ASP A 1 693 ? -25.452 -11.279 53.324 1.00 54.97 693 ASP A N 1
ATOM 5307 C CA . ASP A 1 693 ? -25.193 -9.999 54.023 1.00 54.97 693 ASP A CA 1
ATOM 5308 C C . ASP A 1 693 ? -24.761 -8.803 53.143 1.00 54.97 693 ASP A C 1
ATOM 5310 O O . ASP A 1 693 ? -24.412 -7.743 53.666 1.00 54.97 693 ASP A O 1
ATOM 5314 N N . LYS A 1 694 ? -24.747 -8.915 51.805 1.00 58.88 694 LYS A N 1
ATOM 5315 C CA . LYS A 1 694 ? -24.252 -7.827 50.932 1.00 58.88 694 LYS A CA 1
ATOM 5316 C C . LYS A 1 694 ? -25.378 -7.163 50.141 1.00 58.88 694 LYS A C 1
ATOM 5318 O O . LYS A 1 694 ? -26.144 -7.827 49.451 1.00 58.88 694 LYS A O 1
ATOM 5323 N N . SER A 1 695 ? -25.422 -5.829 50.182 1.00 69.19 695 SER A N 1
ATOM 5324 C CA . SER A 1 695 ? -26.338 -4.989 49.395 1.00 69.19 695 SER A CA 1
ATOM 5325 C C . SER A 1 695 ? -25.918 -4.823 47.928 1.00 69.19 695 SER A C 1
ATOM 5327 O O . SER A 1 695 ? -26.605 -4.132 47.178 1.00 69.19 695 SER A O 1
ATOM 5329 N N . PHE A 1 696 ? -24.805 -5.435 47.504 1.00 82.31 696 PHE A N 1
ATOM 5330 C CA . PHE A 1 696 ? -24.315 -5.397 46.127 1.00 82.31 696 PHE A CA 1
ATOM 5331 C C . PHE A 1 696 ? -23.498 -6.645 45.750 1.00 82.31 696 PHE A C 1
ATOM 5333 O O . PHE A 1 696 ? -22.961 -7.335 46.620 1.00 82.31 696 PHE A O 1
ATOM 5340 N N . ARG A 1 697 ? -23.374 -6.910 44.443 1.00 87.19 697 ARG A N 1
ATOM 5341 C CA . ARG A 1 697 ? -22.520 -7.956 43.848 1.00 87.19 697 ARG A CA 1
ATOM 5342 C C . ARG A 1 697 ? -21.991 -7.495 42.484 1.00 87.19 697 ARG A C 1
ATOM 5344 O O . ARG A 1 697 ? -22.642 -6.697 41.813 1.00 87.19 697 ARG A O 1
ATOM 5351 N N . TYR A 1 698 ? -20.845 -8.024 42.068 1.00 89.38 698 TYR A N 1
ATOM 5352 C CA . TYR A 1 698 ? -20.320 -7.886 40.710 1.00 89.38 698 TYR A CA 1
ATOM 5353 C C . TYR A 1 698 ? -20.703 -9.109 39.881 1.00 89.38 698 TYR A C 1
ATOM 5355 O O . TYR A 1 698 ? -20.544 -10.246 40.328 1.00 89.38 698 TYR A O 1
ATOM 5363 N N . VAL A 1 699 ? -21.285 -8.878 38.710 1.00 87.50 699 VAL A N 1
ATOM 5364 C CA . VAL A 1 699 ? -21.894 -9.931 37.897 1.00 87.50 699 VAL A CA 1
ATOM 5365 C C . VAL A 1 699 ? -21.564 -9.688 36.429 1.00 87.50 699 VAL A C 1
ATOM 5367 O O . VAL A 1 699 ? -21.711 -8.567 35.946 1.00 87.50 699 VAL A O 1
ATOM 5370 N N . LYS A 1 700 ? -21.112 -10.726 35.715 1.00 88.88 700 LYS A N 1
ATOM 5371 C CA . LYS A 1 700 ? -20.918 -10.671 34.258 1.00 88.88 700 LYS A CA 1
ATOM 5372 C C . LYS A 1 700 ? -22.236 -10.305 33.573 1.00 88.88 700 LYS A C 1
ATOM 5374 O O . LYS A 1 700 ? -23.286 -10.822 33.961 1.00 88.88 700 LYS A O 1
ATOM 5379 N N . ALA A 1 701 ? -22.195 -9.445 32.559 1.00 83.00 701 ALA A N 1
ATOM 5380 C CA . ALA A 1 701 ? -23.373 -9.170 31.742 1.00 83.00 701 ALA A CA 1
ATOM 5381 C C . ALA A 1 701 ? -23.977 -10.476 31.209 1.00 83.00 701 ALA A C 1
ATOM 5383 O O . ALA A 1 701 ? -23.280 -11.473 31.007 1.00 83.00 701 ALA A O 1
ATOM 5384 N N . ASN A 1 702 ? -25.295 -10.475 31.050 1.00 78.19 702 ASN A N 1
ATOM 5385 C CA . ASN A 1 702 ? -26.122 -11.607 30.642 1.00 78.19 702 ASN A CA 1
ATOM 5386 C C . ASN A 1 702 ? -26.100 -12.818 31.591 1.00 78.19 702 ASN A C 1
ATOM 5388 O O . ASN A 1 702 ? -26.776 -13.808 31.322 1.00 78.19 702 ASN A O 1
ATOM 5392 N N . THR A 1 703 ? -25.402 -12.744 32.730 1.00 82.12 703 THR A N 1
ATOM 5393 C CA . THR A 1 703 ? -25.488 -13.780 33.765 1.00 82.12 703 THR A CA 1
ATOM 5394 C C . THR A 1 703 ? -26.792 -13.638 34.537 1.00 82.12 703 THR A C 1
ATOM 5396 O O . THR A 1 703 ? -27.157 -12.540 34.969 1.00 82.12 703 THR A O 1
ATOM 5399 N N . LYS A 1 704 ? -27.468 -14.770 34.744 1.00 83.00 704 LYS A N 1
ATOM 5400 C CA . LYS A 1 704 ? -28.716 -14.846 35.502 1.00 83.00 704 LYS A CA 1
ATOM 5401 C C . LYS A 1 704 ? -28.483 -14.485 36.963 1.00 83.00 704 LYS A C 1
ATOM 5403 O O . LYS A 1 704 ? -27.617 -15.057 37.624 1.00 83.00 704 LYS A O 1
ATOM 5408 N N . VAL A 1 705 ? -29.281 -13.548 37.461 1.00 78.62 705 VAL A N 1
ATOM 5409 C CA . VAL A 1 705 ? -29.310 -13.129 38.858 1.00 78.62 705 VAL A CA 1
ATOM 5410 C C . VAL A 1 705 ? -30.677 -13.428 39.440 1.00 78.62 705 VAL A C 1
ATOM 5412 O O . VAL A 1 705 ? -31.689 -12.909 38.974 1.00 78.62 705 VAL A O 1
ATOM 5415 N N . ASP A 1 706 ? -30.684 -14.219 40.508 1.00 81.19 706 ASP A N 1
ATOM 5416 C CA . ASP A 1 706 ? -31.889 -14.530 41.265 1.00 81.19 706 ASP A CA 1
ATOM 5417 C C . ASP A 1 706 ? -31.982 -13.623 42.495 1.00 81.19 706 ASP A C 1
ATOM 5419 O O . ASP A 1 706 ? -31.165 -13.715 43.420 1.00 81.19 706 ASP A O 1
ATOM 5423 N N . VAL A 1 707 ? -33.006 -12.773 42.541 1.00 80.56 707 VAL A N 1
ATOM 5424 C CA . VAL A 1 707 ? -33.353 -11.980 43.724 1.00 80.56 707 VAL A CA 1
ATOM 5425 C C . VAL A 1 707 ? -34.604 -12.535 44.387 1.00 80.56 707 VAL A C 1
ATOM 5427 O O . VAL A 1 707 ? -35.555 -12.942 43.727 1.00 80.56 707 VAL A O 1
ATOM 5430 N N . THR A 1 708 ? -34.613 -12.554 45.713 1.00 82.19 708 THR A N 1
ATOM 5431 C CA . THR A 1 708 ? -35.786 -12.943 46.495 1.00 82.19 708 THR A CA 1
ATOM 5432 C C . THR A 1 708 ? -36.410 -11.684 47.074 1.00 82.19 708 THR A C 1
ATOM 5434 O O . THR A 1 708 ? -35.739 -10.927 47.774 1.00 82.19 708 THR A O 1
ATOM 5437 N N . VAL A 1 709 ? -37.691 -11.459 46.777 1.00 79.81 709 VAL A N 1
ATOM 5438 C CA . VAL A 1 709 ? -38.478 -10.345 47.315 1.00 79.81 709 VAL A CA 1
ATOM 5439 C C . VAL A 1 709 ? -39.590 -10.894 48.196 1.00 79.81 709 VAL A C 1
ATOM 5441 O O . VAL A 1 709 ? -40.330 -11.783 47.775 1.00 79.81 709 VAL A O 1
ATOM 5444 N N . SER A 1 710 ? -39.737 -10.345 49.399 1.00 82.94 710 SER A N 1
ATOM 5445 C CA . SER A 1 710 ? -40.824 -10.674 50.322 1.00 82.94 710 SER A CA 1
ATOM 5446 C C . SER A 1 710 ? -41.628 -9.416 50.633 1.00 82.94 710 SER A C 1
ATOM 5448 O O . SER A 1 710 ? -41.099 -8.488 51.234 1.00 82.94 710 SER A O 1
ATOM 5450 N N . ALA A 1 711 ? -42.898 -9.384 50.233 1.00 79.44 711 ALA A N 1
ATOM 5451 C CA . ALA A 1 711 ? -43.827 -8.298 50.533 1.00 79.44 711 ALA A CA 1
ATOM 5452 C C . ALA A 1 711 ? -44.440 -8.457 51.934 1.00 79.44 711 ALA A C 1
ATOM 5454 O O . ALA A 1 711 ? -44.720 -9.577 52.381 1.00 79.44 711 ALA A O 1
ATOM 5455 N N . ASP A 1 712 ? -44.718 -7.334 52.592 1.00 81.81 712 ASP A N 1
ATOM 5456 C CA . ASP A 1 712 ? -45.457 -7.308 53.853 1.00 81.81 712 ASP A CA 1
ATOM 5457 C C . ASP A 1 712 ? -46.933 -7.713 53.671 1.00 81.81 712 ASP A C 1
ATOM 5459 O O . ASP A 1 712 ? -47.479 -7.813 52.566 1.00 81.81 712 ASP A O 1
ATOM 5463 N N . ASN A 1 713 ? -47.623 -7.976 54.783 1.00 77.12 713 ASN A N 1
ATOM 5464 C CA . ASN A 1 713 ? -49.020 -8.414 54.768 1.00 77.12 713 ASN A CA 1
ATOM 5465 C C . ASN A 1 713 ? -49.929 -7.400 54.030 1.00 77.12 713 ASN A C 1
ATOM 5467 O O . ASN A 1 713 ? -49.927 -6.220 54.361 1.00 77.12 713 ASN A O 1
ATOM 5471 N N . ASN A 1 714 ? -50.763 -7.890 53.097 1.00 78.31 714 ASN A N 1
ATOM 5472 C CA . ASN A 1 714 ? -51.708 -7.146 52.230 1.00 78.31 714 ASN A CA 1
ATOM 5473 C C . ASN A 1 714 ? -51.120 -6.408 51.016 1.00 78.31 714 ASN A C 1
ATOM 5475 O O . ASN A 1 714 ? -51.883 -5.822 50.244 1.00 78.31 714 ASN A O 1
ATOM 5479 N N . TRP A 1 715 ? -49.814 -6.511 50.793 1.00 78.94 715 TRP A N 1
ATOM 5480 C CA . TRP A 1 715 ? -49.155 -5.976 49.609 1.00 78.94 715 TRP A CA 1
ATOM 5481 C C . TRP A 1 715 ? -48.739 -7.101 48.662 1.00 78.94 715 TRP A C 1
ATOM 5483 O O . TRP A 1 715 ? -48.462 -8.230 49.073 1.00 78.94 715 TRP A O 1
ATOM 5493 N N . LEU A 1 716 ? -48.720 -6.795 47.370 1.00 74.38 716 LEU A N 1
ATOM 5494 C CA . LEU A 1 716 ? -48.103 -7.626 46.343 1.00 74.38 716 LEU A CA 1
ATOM 5495 C C . LEU A 1 716 ? -46.997 -6.815 45.681 1.00 74.38 716 LEU A C 1
ATOM 5497 O O . LEU A 1 716 ? -47.112 -5.595 45.542 1.00 74.38 716 LEU A O 1
ATOM 5501 N N . LEU A 1 717 ? -45.927 -7.485 45.261 1.00 75.94 717 LEU A N 1
ATOM 5502 C CA . LEU A 1 717 ? -44.934 -6.860 44.392 1.00 75.94 717 LEU A CA 1
ATOM 5503 C C . LEU A 1 717 ? -45.645 -6.388 43.113 1.00 75.94 717 LEU A C 1
ATOM 5505 O O . LEU A 1 717 ? -46.120 -7.203 42.337 1.00 75.94 717 LEU A O 1
ATOM 5509 N N . LYS A 1 718 ? -45.779 -5.079 42.903 1.00 71.81 718 LYS A N 1
ATOM 5510 C CA . LYS A 1 718 ? -46.365 -4.528 41.672 1.00 71.81 718 LYS A CA 1
ATOM 5511 C C . LYS A 1 718 ? -45.359 -4.620 40.538 1.00 71.81 718 LYS A C 1
ATOM 5513 O O . LYS A 1 718 ? -45.703 -4.977 39.420 1.00 71.81 718 LYS A O 1
ATOM 5518 N N . GLN A 1 719 ? -44.129 -4.238 40.852 1.00 74.50 719 GLN A N 1
ATOM 5519 C CA . GLN A 1 719 ? -43.050 -4.112 39.898 1.00 74.50 719 GLN A CA 1
ATOM 5520 C C . GLN A 1 719 ? -41.733 -4.225 40.655 1.00 74.50 719 GLN A C 1
ATOM 5522 O O . GLN A 1 719 ? -41.519 -3.540 41.649 1.00 74.50 719 GLN A O 1
ATOM 5527 N N . LEU A 1 720 ? -40.823 -5.065 40.187 1.00 73.19 720 LEU A N 1
ATOM 5528 C CA . LEU A 1 720 ? -39.410 -4.879 40.489 1.00 73.19 720 LEU A CA 1
ATOM 5529 C C . LEU A 1 720 ? -38.906 -3.844 39.488 1.00 73.19 720 LEU A C 1
ATOM 5531 O O . LEU A 1 720 ? -39.162 -4.047 38.314 1.00 73.19 720 LEU A O 1
ATOM 5535 N N . LYS A 1 721 ? -38.257 -2.753 39.899 1.00 75.62 721 LYS A N 1
ATOM 5536 C CA . LYS A 1 721 ? -37.661 -1.771 38.984 1.00 75.62 721 LYS A CA 1
ATOM 5537 C C . LYS A 1 721 ? -36.150 -1.983 38.938 1.00 75.62 721 LYS A C 1
ATOM 5539 O O . LYS A 1 721 ? -35.481 -1.828 39.957 1.00 75.62 721 LYS A O 1
ATOM 5544 N N . VAL A 1 722 ? -35.623 -2.313 37.763 1.00 79.62 722 VAL A N 1
ATOM 5545 C CA . VAL A 1 722 ? -34.188 -2.372 37.480 1.00 79.62 722 VAL A CA 1
ATOM 5546 C C . VAL A 1 722 ? -33.841 -1.076 36.776 1.00 79.62 722 VAL A C 1
ATOM 5548 O O . VAL A 1 722 ? -34.335 -0.787 35.685 1.00 79.62 722 VAL A O 1
ATOM 5551 N N . THR A 1 723 ? -33.052 -0.254 37.451 1.00 77.38 723 THR A N 1
ATOM 5552 C CA . THR A 1 723 ? -32.724 1.076 36.955 1.00 77.38 723 THR A CA 1
ATOM 5553 C C . THR A 1 723 ? -31.225 1.212 36.876 1.00 77.38 723 THR A C 1
ATOM 5555 O O . THR A 1 723 ? -30.508 0.836 37.805 1.00 77.38 723 THR A O 1
ATOM 5558 N N . GLU A 1 724 ? -30.747 1.766 35.775 1.00 80.31 724 GLU A N 1
ATOM 5559 C CA . GLU A 1 724 ? -29.340 2.085 35.644 1.00 80.31 724 GLU A CA 1
ATOM 5560 C C . GLU A 1 724 ? -28.934 3.141 36.686 1.00 80.31 724 GLU A C 1
ATOM 5562 O O . GLU A 1 724 ? -29.595 4.172 36.841 1.00 80.31 724 GLU A O 1
ATOM 5567 N N . ILE A 1 725 ? -27.829 2.885 37.401 1.00 72.06 725 ILE A N 1
ATOM 5568 C CA . ILE A 1 725 ? -27.349 3.717 38.520 1.00 72.06 725 ILE A CA 1
ATOM 5569 C C . ILE A 1 725 ? -27.152 5.175 38.104 1.00 72.06 725 ILE A C 1
ATOM 5571 O O . ILE A 1 725 ? -27.331 6.072 38.923 1.00 72.06 725 ILE A O 1
ATOM 5575 N N . LYS A 1 726 ? -26.783 5.418 36.847 1.00 66.75 726 LYS A N 1
ATOM 5576 C CA . LYS A 1 726 ? -26.315 6.731 36.406 1.00 66.75 726 LYS A CA 1
ATOM 5577 C C . LYS A 1 726 ? -27.313 7.530 35.595 1.00 66.75 726 LYS A C 1
ATOM 5579 O O . LYS A 1 726 ? -27.435 8.727 35.822 1.00 66.75 726 LYS A O 1
ATOM 5584 N N . THR A 1 727 ? -28.003 6.888 34.661 1.00 64.81 727 THR A N 1
ATOM 5585 C CA . THR A 1 727 ? -28.955 7.562 33.767 1.00 64.81 727 THR A CA 1
ATOM 5586 C C . THR A 1 727 ? -30.350 7.643 34.383 1.00 64.81 727 THR A C 1
ATOM 5588 O O . THR A 1 727 ? -31.163 8.464 33.971 1.00 64.81 727 THR A O 1
ATOM 5591 N N . GLY A 1 728 ? -30.663 6.774 35.354 1.00 63.28 728 GLY A N 1
ATOM 5592 C CA . GLY A 1 728 ? -32.032 6.606 35.835 1.00 63.28 728 GLY A CA 1
ATOM 5593 C C . GLY A 1 728 ? -32.962 5.940 34.810 1.00 63.28 728 GLY A C 1
ATOM 5594 O O . GLY A 1 728 ? -34.155 5.790 35.094 1.00 63.28 728 GLY A O 1
ATOM 5595 N N . LYS A 1 729 ? -32.440 5.530 33.640 1.00 65.81 729 LYS A N 1
ATOM 5596 C CA . LYS A 1 729 ? -33.180 4.823 32.589 1.00 65.81 729 LYS A CA 1
ATOM 5597 C C . LYS A 1 729 ? -33.607 3.463 33.141 1.00 65.81 729 LYS A C 1
ATOM 5599 O O . LYS A 1 729 ? -32.814 2.734 33.745 1.00 65.81 729 LYS A O 1
ATOM 5604 N N . ALA A 1 730 ? -34.892 3.151 32.996 1.00 61.69 730 ALA A N 1
ATOM 5605 C CA . ALA A 1 730 ? -35.402 1.825 33.317 1.00 61.69 730 ALA A CA 1
ATOM 5606 C C . ALA A 1 730 ? -34.906 0.850 32.240 1.00 61.69 730 ALA A C 1
ATOM 5608 O O . ALA A 1 730 ? -35.076 1.123 31.056 1.00 61.69 730 ALA A O 1
ATOM 5609 N N . VAL A 1 731 ? -34.294 -0.262 32.649 1.00 61.44 731 VAL A N 1
ATOM 5610 C CA . VAL A 1 731 ? -33.621 -1.216 31.741 1.00 61.44 731 VAL A CA 1
ATOM 5611 C C . VAL A 1 731 ? -34.547 -2.398 31.384 1.00 61.44 731 VAL A C 1
ATOM 5613 O O . VAL A 1 731 ? -34.091 -3.493 31.111 1.00 61.44 731 VAL A O 1
ATOM 5616 N N . GLU A 1 732 ? -35.863 -2.156 31.396 1.00 55.50 732 GLU A N 1
ATOM 5617 C CA . GLU A 1 732 ? -36.969 -3.134 31.333 1.00 55.50 732 GLU A CA 1
ATOM 5618 C C . GLU A 1 732 ? -37.154 -4.049 32.552 1.00 55.50 732 GLU A C 1
ATOM 5620 O O . GLU A 1 732 ? -36.214 -4.538 33.176 1.00 55.50 732 GLU A O 1
ATOM 5625 N N . THR A 1 733 ? -38.428 -4.287 32.890 1.00 50.19 733 THR A N 1
ATOM 5626 C CA . THR A 1 733 ? -38.863 -5.178 33.971 1.00 50.19 733 THR A CA 1
ATOM 5627 C C . THR A 1 733 ? -40.215 -5.777 33.638 1.00 50.19 733 THR A C 1
ATOM 5629 O O . THR A 1 733 ? -41.191 -5.032 33.580 1.00 50.19 733 THR A O 1
ATOM 5632 N N . GLN A 1 734 ? -40.304 -7.100 33.521 1.00 52.16 734 GLN A N 1
ATOM 5633 C CA . GLN A 1 734 ? -41.579 -7.806 33.631 1.00 52.16 734 GLN A CA 1
ATOM 5634 C C . GLN A 1 734 ? -41.402 -9.143 34.357 1.00 52.16 734 GLN A C 1
ATOM 5636 O O . GLN A 1 734 ? -41.185 -10.159 33.713 1.00 52.16 734 GLN A O 1
ATOM 5641 N N . ILE A 1 735 ? -41.520 -9.157 35.696 1.00 53.59 735 ILE A N 1
ATOM 5642 C CA . ILE A 1 735 ? -41.896 -10.362 36.463 1.00 53.59 735 ILE A CA 1
ATOM 5643 C C . ILE A 1 735 ? -42.857 -9.989 37.604 1.00 53.59 735 ILE A C 1
ATOM 5645 O O . ILE A 1 735 ? -42.766 -8.922 38.216 1.00 53.59 735 ILE A O 1
ATOM 5649 N N . LYS A 1 736 ? -43.803 -10.916 37.797 1.00 54.03 736 LYS A N 1
ATOM 5650 C CA . LYS A 1 736 ? -45.166 -10.809 38.319 1.00 54.03 736 LYS A CA 1
ATOM 5651 C C . LYS A 1 736 ? -45.335 -10.699 39.831 1.00 54.03 736 LYS A C 1
ATOM 5653 O O . LYS A 1 736 ? -44.502 -11.096 40.641 1.00 54.03 736 LYS A O 1
ATOM 5658 N N . ALA A 1 737 ? -46.529 -10.213 40.155 1.00 57.56 737 ALA A N 1
ATOM 5659 C CA . ALA A 1 737 ? -47.063 -9.999 41.481 1.00 57.56 737 ALA A CA 1
ATOM 5660 C C . ALA A 1 737 ? -47.207 -11.271 42.320 1.00 57.56 737 ALA A C 1
ATOM 5662 O O . ALA A 1 737 ? -47.873 -12.233 41.943 1.00 57.56 737 ALA A O 1
ATOM 5663 N N . GLY A 1 738 ? -46.632 -11.211 43.518 1.00 58.78 738 GLY A N 1
ATOM 5664 C CA . GLY A 1 738 ? -46.650 -12.268 44.517 1.00 58.78 738 GLY A CA 1
ATOM 5665 C C . GLY A 1 738 ? -46.256 -11.731 45.892 1.00 58.78 738 GLY A C 1
ATOM 5666 O O . GLY A 1 738 ? -45.787 -10.597 46.023 1.00 58.78 738 GLY A O 1
ATOM 5667 N N . ARG A 1 739 ? -46.492 -12.540 46.932 1.00 58.97 739 ARG A N 1
ATOM 5668 C CA . ARG A 1 739 ? -46.160 -12.207 48.330 1.00 58.97 739 ARG A CA 1
ATOM 5669 C C . ARG A 1 739 ? -44.715 -12.562 48.682 1.00 58.97 739 ARG A C 1
ATOM 5671 O O . ARG A 1 739 ? -44.056 -11.805 49.375 1.00 58.97 739 ARG A O 1
ATOM 5678 N N . ILE A 1 740 ? -44.228 -13.693 48.182 1.00 58.97 740 ILE A N 1
ATOM 5679 C CA . ILE A 1 740 ? -42.806 -14.028 48.123 1.00 58.97 740 ILE A CA 1
ATOM 5680 C C . ILE A 1 740 ? -42.550 -14.398 46.674 1.00 58.97 740 ILE A C 1
ATOM 5682 O O . ILE A 1 740 ? -43.214 -15.294 46.153 1.00 58.97 740 ILE A O 1
ATOM 5686 N N . THR A 1 741 ? -41.628 -13.696 46.032 1.00 66.69 741 THR A N 1
ATOM 5687 C CA . THR A 1 741 ? -41.349 -13.881 44.610 1.00 66.69 741 THR A CA 1
ATOM 5688 C C . THR A 1 741 ? -39.845 -13.994 44.441 1.00 66.69 741 THR A C 1
ATOM 5690 O O . THR A 1 741 ? -39.108 -13.066 44.778 1.00 66.69 741 THR A O 1
ATOM 5693 N N . GLN A 1 742 ? -39.384 -15.141 43.946 1.00 72.06 742 GLN A N 1
ATOM 5694 C CA . GLN A 1 742 ? -38.065 -15.217 43.334 1.00 72.06 742 GLN A CA 1
ATOM 5695 C C . GLN A 1 742 ? -38.186 -14.614 41.945 1.00 72.06 742 GLN A C 1
ATOM 5697 O O . GLN A 1 742 ? -38.976 -15.077 41.125 1.00 72.06 742 GLN A O 1
ATOM 5702 N N . VAL A 1 743 ? -37.444 -13.542 41.720 1.00 72.25 743 VAL A N 1
ATOM 5703 C CA . VAL A 1 743 ? -37.389 -12.856 40.442 1.00 72.25 743 VAL A CA 1
ATOM 5704 C C . VAL A 1 743 ? -36.002 -13.075 39.884 1.00 72.25 743 VAL A C 1
ATOM 5706 O O . VAL A 1 743 ? -35.005 -12.706 40.504 1.00 72.25 743 VAL A O 1
ATOM 5709 N N . SER A 1 744 ? -35.948 -13.687 38.712 1.00 74.00 744 SER A N 1
ATOM 5710 C CA . SER A 1 744 ? -34.717 -13.795 37.955 1.00 74.00 744 SER A CA 1
ATOM 5711 C C . SER A 1 744 ? -34.709 -12.730 36.878 1.00 74.00 744 SER A C 1
ATOM 5713 O O . SER A 1 744 ? -35.693 -12.534 36.173 1.00 74.00 744 SER A O 1
ATOM 5715 N N . PHE A 1 745 ? -33.583 -12.071 36.713 1.00 73.56 745 PHE A N 1
ATOM 5716 C CA . PHE A 1 745 ? -33.307 -11.270 35.534 1.00 73.56 745 PHE A CA 1
ATOM 5717 C C . PHE A 1 745 ? -31.845 -11.485 35.196 1.00 73.56 745 PHE A C 1
ATOM 5719 O O . PHE A 1 745 ? -31.075 -11.974 36.025 1.00 73.56 745 PHE A O 1
ATOM 5726 N N . ASN A 1 746 ? -31.441 -11.147 33.988 1.00 76.31 746 ASN A N 1
ATOM 5727 C CA . ASN A 1 746 ? -30.032 -11.208 33.678 1.00 76.31 746 ASN A CA 1
ATOM 5728 C C . ASN A 1 746 ? -29.407 -9.837 33.768 1.00 76.31 746 ASN A C 1
ATOM 5730 O O . ASN A 1 746 ? -30.030 -8.826 33.448 1.00 76.31 746 ASN A O 1
ATOM 5734 N N . MET A 1 747 ? -28.163 -9.829 34.227 1.00 80.88 747 MET A N 1
ATOM 5735 C CA . MET A 1 747 ? -27.430 -8.599 34.437 1.00 80.88 747 MET A CA 1
ATOM 5736 C C . MET A 1 747 ? -27.331 -7.818 33.116 1.00 80.88 747 MET A C 1
ATOM 5738 O O . MET A 1 747 ? -26.754 -8.348 32.164 1.00 80.88 747 MET A O 1
ATOM 5742 N N . PRO A 1 748 ? -27.872 -6.591 33.029 1.00 77.44 748 PRO A N 1
ATOM 5743 C CA . PRO A 1 748 ? -27.755 -5.797 31.815 1.00 77.44 748 PRO A CA 1
ATOM 5744 C C . PRO A 1 748 ? -26.315 -5.317 31.622 1.00 77.44 748 PRO A C 1
ATOM 5746 O O . PRO A 1 748 ? -25.493 -5.368 32.541 1.00 77.44 748 PRO A O 1
ATOM 5749 N N . THR A 1 749 ? -26.018 -4.766 30.445 1.00 83.06 749 THR A N 1
ATOM 5750 C CA . THR A 1 749 ? -24.750 -4.074 30.157 1.00 83.06 749 THR A CA 1
ATOM 5751 C C . THR A 1 749 ? -24.703 -2.682 30.801 1.00 83.06 749 THR A C 1
ATOM 5753 O O . THR A 1 749 ? -24.282 -1.707 30.188 1.00 83.06 749 THR A O 1
ATOM 5756 N N . ALA A 1 750 ? -25.184 -2.573 32.038 1.00 80.75 750 ALA A N 1
ATOM 5757 C CA . ALA A 1 750 ? -25.208 -1.351 32.820 1.00 80.75 750 ALA A CA 1
ATOM 5758 C C . ALA A 1 750 ? -25.133 -1.689 34.312 1.00 80.75 750 ALA A C 1
ATOM 5760 O O . ALA A 1 750 ? -25.614 -2.731 34.763 1.00 80.75 750 ALA A O 1
ATOM 5761 N N . ASN A 1 751 ? -24.548 -0.794 35.107 1.00 84.75 751 ASN A N 1
ATOM 5762 C CA . ASN A 1 751 ? -24.645 -0.929 36.557 1.00 84.75 751 ASN A CA 1
ATOM 5763 C C . ASN A 1 751 ? -26.058 -0.588 36.989 1.00 84.75 751 ASN A C 1
ATOM 5765 O O . ASN A 1 751 ? -26.576 0.458 36.598 1.00 84.75 751 ASN A O 1
ATOM 5769 N N . VAL A 1 752 ? -26.656 -1.410 37.843 1.00 84.56 752 VAL A N 1
ATOM 5770 C CA . VAL A 1 752 ? -28.067 -1.256 38.200 1.00 84.56 752 VAL A CA 1
ATOM 5771 C C . VAL A 1 752 ? -28.296 -1.204 39.696 1.00 84.56 752 VAL A C 1
ATOM 5773 O O . VAL A 1 752 ? -27.604 -1.864 40.474 1.00 84.56 752 VAL A O 1
ATOM 5776 N N . TYR A 1 753 ? -29.306 -0.430 40.089 1.00 84.31 753 TYR A N 1
ATOM 5777 C CA . TYR A 1 753 ? -30.004 -0.637 41.346 1.00 84.31 753 TYR A CA 1
ATOM 5778 C C . TYR A 1 753 ? -31.341 -1.325 41.096 1.00 84.31 753 TYR A C 1
ATOM 5780 O O . TYR A 1 753 ? -32.055 -1.031 40.133 1.00 84.31 753 TYR A O 1
ATOM 5788 N N . ILE A 1 754 ? -31.670 -2.250 41.989 1.00 83.62 754 ILE A N 1
ATOM 5789 C CA . ILE A 1 754 ? -32.944 -2.954 41.999 1.00 83.62 754 ILE A CA 1
ATOM 5790 C C . ILE A 1 754 ? -33.790 -2.395 43.132 1.00 83.62 754 ILE A C 1
ATOM 5792 O O . ILE A 1 754 ? -33.384 -2.441 44.295 1.00 83.62 754 ILE A O 1
ATOM 5796 N N . THR A 1 755 ? -34.981 -1.912 42.794 1.00 81.44 755 THR A N 1
ATOM 5797 C CA . THR A 1 755 ? -35.943 -1.372 43.756 1.00 81.44 755 THR A CA 1
ATOM 5798 C C . THR A 1 755 ? -37.274 -2.114 43.638 1.00 81.44 755 THR A C 1
ATOM 5800 O O . THR A 1 755 ? -37.900 -2.059 42.578 1.00 81.44 755 THR A O 1
ATOM 5803 N N . PRO A 1 756 ? -37.752 -2.802 44.687 1.00 81.62 756 PRO A N 1
ATOM 5804 C CA . PRO A 1 756 ? -39.089 -3.378 44.681 1.00 81.62 756 PRO A CA 1
ATOM 5805 C C . PRO A 1 756 ? -40.151 -2.286 44.898 1.00 81.62 756 PRO A C 1
ATOM 5807 O O . PRO A 1 756 ? -40.062 -1.487 45.829 1.00 81.62 756 PRO A O 1
ATOM 5810 N N . ILE A 1 757 ? -41.175 -2.265 44.043 1.00 77.94 757 ILE A N 1
ATOM 5811 C CA . ILE A 1 757 ? -42.365 -1.411 44.136 1.00 77.94 757 ILE A CA 1
ATOM 5812 C C . ILE A 1 757 ? -43.553 -2.301 44.489 1.00 77.94 757 ILE A C 1
ATOM 5814 O O . ILE A 1 757 ? -43.899 -3.224 43.750 1.00 77.94 757 ILE A O 1
ATOM 5818 N N . PHE A 1 758 ? -44.216 -2.004 45.600 1.00 80.06 758 PHE A N 1
ATOM 5819 C CA . PHE A 1 758 ? -45.362 -2.767 46.088 1.00 80.06 758 PHE A CA 1
ATOM 5820 C C . PHE A 1 758 ? -46.689 -2.052 45.773 1.00 80.06 758 PHE A C 1
ATOM 5822 O O . PHE A 1 758 ? -46.731 -0.824 45.709 1.00 80.06 758 PHE A O 1
ATOM 5829 N N . ALA A 1 759 ? -47.776 -2.811 45.581 1.00 74.56 759 ALA A N 1
ATOM 5830 C CA . ALA A 1 759 ? -49.146 -2.292 45.479 1.00 74.56 759 ALA A CA 1
ATOM 5831 C C . ALA A 1 759 ? -50.139 -3.044 46.382 1.00 74.56 759 ALA A C 1
ATOM 5833 O O . ALA A 1 759 ? -49.931 -4.233 46.659 1.00 74.56 759 ALA A O 1
ATOM 5834 N N . PRO A 1 760 ? -51.236 -2.386 46.804 1.00 74.25 760 PRO A N 1
ATOM 5835 C CA . PRO A 1 760 ? -52.317 -3.050 47.512 1.00 74.25 760 PRO A CA 1
ATOM 5836 C C . PRO A 1 760 ? -53.074 -4.013 46.586 1.00 74.25 760 PRO A C 1
ATOM 5838 O O . PRO A 1 760 ? -53.243 -3.780 45.390 1.00 74.25 760 PRO A O 1
ATOM 5841 N N . LYS A 1 761 ? -53.559 -5.119 47.147 1.00 68.62 761 LYS A N 1
ATOM 5842 C CA . LYS A 1 761 ? -54.327 -6.139 46.417 1.00 68.62 761 LYS A CA 1
ATOM 5843 C C . LYS A 1 761 ? -55.779 -5.676 46.145 1.00 68.62 761 LYS A C 1
ATOM 5845 O O . LYS A 1 761 ? -56.520 -5.500 47.108 1.00 68.62 761 LYS A O 1
ATOM 5850 N N . GLY A 1 762 ? -56.209 -5.590 44.869 1.00 68.38 762 GLY A N 1
ATOM 5851 C CA . GLY A 1 762 ? -57.631 -5.487 44.455 1.00 68.38 762 GLY A CA 1
ATOM 5852 C C . GLY A 1 762 ? -58.125 -4.205 43.743 1.00 68.38 762 GLY A C 1
ATOM 5853 O O . GLY A 1 762 ? -59.336 -4.020 43.653 1.00 68.38 762 GLY A O 1
ATOM 5854 N N . GLU A 1 763 ? -57.253 -3.324 43.243 1.00 63.94 763 GLU A N 1
ATOM 5855 C CA . GLU A 1 763 ? -57.622 -2.014 42.657 1.00 63.94 763 GLU A CA 1
ATOM 5856 C C . GLU A 1 763 ? -57.493 -1.995 41.106 1.00 63.94 763 GLU A C 1
ATOM 5858 O O . GLU A 1 763 ? -56.391 -2.166 40.591 1.00 63.94 763 GLU A O 1
ATOM 5863 N N . GLY A 1 764 ? -58.590 -1.775 40.351 1.00 66.50 764 GLY A N 1
ATOM 5864 C CA . GLY A 1 764 ? -58.625 -1.676 38.864 1.00 66.50 764 GLY A CA 1
ATOM 5865 C C . GLY A 1 764 ? -59.212 -2.900 38.116 1.00 66.50 764 GLY A C 1
ATOM 5866 O O . GLY A 1 764 ? -59.264 -3.986 38.688 1.00 66.50 764 GLY A O 1
ATOM 5867 N N . ASN A 1 765 ? -59.652 -2.740 36.850 1.00 79.00 765 ASN A N 1
ATOM 5868 C CA . ASN A 1 765 ? -60.224 -3.800 35.977 1.00 79.00 765 ASN A CA 1
ATOM 5869 C C . ASN A 1 765 ? -59.397 -3.996 34.685 1.00 79.00 765 ASN A C 1
ATOM 5871 O O . ASN A 1 765 ? -58.895 -3.011 34.151 1.00 79.00 765 ASN A O 1
ATOM 5875 N N . LEU A 1 766 ? -59.320 -5.233 34.172 1.00 81.00 766 LEU A N 1
ATOM 5876 C CA . LEU A 1 766 ? -58.506 -5.674 33.022 1.00 81.00 766 LEU A CA 1
ATOM 5877 C C . LEU A 1 766 ? -59.313 -6.558 32.045 1.00 81.00 766 LEU A C 1
ATOM 5879 O O . LEU A 1 766 ? -60.177 -7.313 32.492 1.00 81.00 766 LEU A O 1
ATOM 5883 N N . ASN A 1 767 ? -59.032 -6.504 30.739 1.00 85.81 767 ASN A N 1
ATOM 5884 C CA . ASN A 1 767 ? -59.695 -7.268 29.667 1.00 85.81 767 ASN A CA 1
ATOM 5885 C C . ASN A 1 767 ? -58.952 -8.568 29.311 1.00 85.81 767 ASN A C 1
ATOM 5887 O O . ASN A 1 767 ? -57.747 -8.548 29.079 1.00 85.81 767 ASN A O 1
ATOM 5891 N N . ILE A 1 768 ? -59.680 -9.679 29.159 1.00 90.88 768 ILE A N 1
ATOM 5892 C CA . ILE A 1 768 ? -59.155 -10.986 28.731 1.00 90.88 768 ILE A CA 1
ATOM 5893 C C . ILE A 1 768 ? -59.858 -11.460 27.460 1.00 90.88 768 ILE A C 1
ATOM 5895 O O . ILE A 1 768 ? -61.088 -11.520 27.427 1.00 90.88 768 ILE A O 1
ATOM 5899 N N . LYS A 1 769 ? -59.082 -11.860 26.447 1.00 90.31 769 LYS A N 1
ATOM 5900 C CA . LYS A 1 769 ? -59.570 -12.399 25.167 1.00 90.31 769 LYS A CA 1
ATOM 5901 C C . LYS A 1 769 ? -58.910 -13.742 24.831 1.00 90.31 769 LYS A C 1
ATOM 5903 O O . LYS A 1 769 ? -57.714 -13.881 25.050 1.00 90.31 769 LYS A O 1
ATOM 5908 N N . TYR A 1 770 ? -59.646 -14.697 24.260 1.00 89.88 770 TYR A N 1
ATOM 5909 C CA . TYR A 1 770 ? -59.108 -15.962 23.733 1.00 89.88 770 TYR A CA 1
ATOM 5910 C C . TYR A 1 770 ? -59.213 -16.016 22.198 1.00 89.88 770 TYR A C 1
ATOM 5912 O O . TYR A 1 770 ? -60.294 -15.856 21.641 1.00 89.88 770 TYR A O 1
ATOM 5920 N N . ASP A 1 771 ? -58.101 -16.260 21.509 1.00 89.44 771 ASP A N 1
ATOM 5921 C CA . ASP A 1 771 ? -58.000 -16.398 20.049 1.00 89.44 771 ASP A CA 1
ATOM 5922 C C . ASP A 1 771 ? -57.592 -17.834 19.678 1.00 89.44 771 ASP A C 1
ATOM 5924 O O . ASP A 1 771 ? -56.599 -18.351 20.177 1.00 89.44 771 ASP A O 1
ATOM 5928 N N . LEU A 1 772 ? -58.356 -18.512 18.819 1.00 89.62 772 LEU A N 1
ATOM 5929 C CA . LEU A 1 772 ? -58.182 -19.945 18.551 1.00 89.62 772 LEU A CA 1
ATOM 5930 C C . LEU A 1 772 ? -57.178 -20.280 17.436 1.00 89.62 772 LEU A C 1
ATOM 5932 O O . LEU A 1 772 ? -56.895 -21.465 17.238 1.00 89.62 772 LEU A O 1
ATOM 5936 N N . ASP A 1 773 ? -56.678 -19.294 16.684 1.00 86.94 773 ASP A N 1
ATOM 5937 C CA . ASP A 1 773 ? -55.706 -19.493 15.588 1.00 86.94 773 ASP A CA 1
ATOM 5938 C C . ASP A 1 773 ? -56.114 -20.621 14.601 1.00 86.94 773 ASP A C 1
ATOM 5940 O O . ASP A 1 773 ? -55.374 -21.563 14.282 1.00 86.94 773 ASP A O 1
ATOM 5944 N N . GLY A 1 774 ? -57.375 -20.570 14.161 1.00 83.06 774 GLY A N 1
ATOM 5945 C CA . GLY A 1 774 ? -57.964 -21.536 13.225 1.00 83.06 774 GLY A CA 1
ATOM 5946 C C . GLY A 1 774 ? -58.388 -22.882 13.833 1.00 83.06 774 GLY A C 1
ATOM 5947 O O . GLY A 1 774 ? -58.762 -23.782 13.083 1.00 83.06 774 GLY A O 1
ATOM 5948 N N . GLY A 1 775 ? -58.330 -23.044 15.159 1.00 84.81 775 GLY A N 1
ATOM 5949 C CA . GLY A 1 775 ? -58.989 -24.139 15.881 1.00 84.81 775 GLY A CA 1
ATOM 5950 C C . GLY A 1 775 ? -60.458 -23.846 16.213 1.00 84.81 775 GLY A C 1
ATOM 5951 O O . GLY A 1 775 ? -60.976 -22.768 15.925 1.00 84.81 775 GLY A O 1
ATOM 5952 N N . ALA A 1 776 ? -61.133 -24.800 16.858 1.00 84.88 776 ALA A N 1
ATOM 5953 C CA . ALA A 1 776 ? -62.512 -24.641 17.330 1.00 84.88 776 ALA A CA 1
ATOM 5954 C C . ALA A 1 776 ? -62.684 -25.135 18.776 1.00 84.88 776 ALA A C 1
ATOM 5956 O O . ALA A 1 776 ? -62.089 -26.139 19.170 1.00 84.88 776 ALA A O 1
ATOM 5957 N N . TRP A 1 777 ? -63.536 -24.460 19.556 1.00 84.06 777 TRP A N 1
ATOM 5958 C CA . TRP A 1 777 ? -63.910 -24.874 20.919 1.00 84.06 777 TRP A CA 1
ATOM 5959 C C . TRP A 1 777 ? -64.815 -26.121 20.967 1.00 84.06 777 TRP A C 1
ATOM 5961 O O . TRP A 1 777 ? -64.999 -26.700 22.037 1.00 84.06 777 TRP A O 1
ATOM 5971 N N . GLY A 1 778 ? -65.403 -26.533 19.838 1.00 78.50 778 GLY A N 1
ATOM 5972 C CA . GLY A 1 778 ? -66.507 -27.498 19.836 1.00 78.50 778 GLY A CA 1
ATOM 5973 C C . GLY A 1 778 ? -67.756 -26.878 20.472 1.00 78.50 778 GLY A C 1
ATOM 5974 O O . GLY A 1 778 ? -68.164 -25.796 20.060 1.00 78.50 778 GLY A O 1
ATOM 5975 N N . ASP A 1 779 ? -68.319 -27.531 21.495 1.00 77.69 779 ASP A N 1
ATOM 5976 C CA . ASP A 1 779 ? -69.519 -27.073 2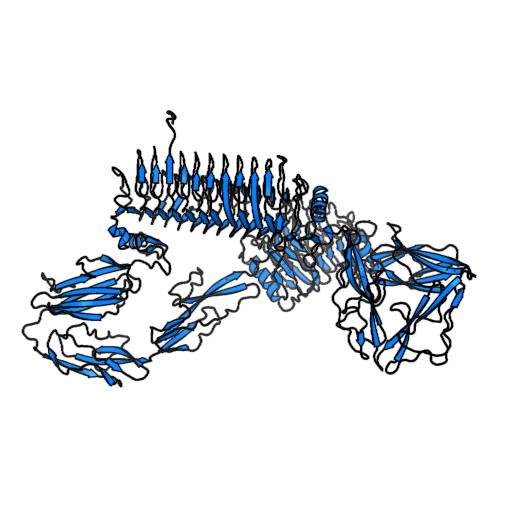2.224 1.00 77.69 779 ASP A CA 1
ATOM 5977 C C . ASP A 1 779 ? -69.213 -26.142 23.425 1.00 77.69 779 ASP A C 1
ATOM 5979 O O . ASP A 1 779 ? -70.115 -25.782 24.184 1.00 77.69 779 ASP A O 1
ATOM 5983 N N . TYR A 1 780 ? -67.946 -25.772 23.652 1.00 85.06 780 TYR A N 1
ATOM 5984 C CA . TYR A 1 780 ? -67.528 -24.935 24.786 1.00 85.06 780 TYR A CA 1
ATOM 5985 C C . TYR A 1 780 ? -67.666 -23.426 24.491 1.00 85.06 780 TYR A C 1
ATOM 5987 O O . TYR A 1 780 ? -67.324 -22.961 23.405 1.00 85.06 780 TYR A O 1
ATOM 5995 N N . THR A 1 781 ? -68.148 -22.646 25.466 1.00 82.88 781 THR A N 1
ATOM 5996 C CA . THR A 1 781 ? -68.362 -21.190 25.336 1.00 82.88 781 THR A CA 1
ATOM 5997 C C . THR A 1 781 ? -67.059 -20.400 25.499 1.00 82.88 781 THR A C 1
ATOM 5999 O O . THR A 1 781 ? -66.291 -20.671 26.420 1.00 82.88 781 THR A O 1
ATOM 6002 N N . ASP A 1 782 ? -66.840 -19.381 24.659 1.00 84.31 782 ASP A N 1
ATOM 6003 C CA . ASP A 1 782 ? -65.687 -18.467 24.742 1.00 84.31 782 ASP A CA 1
ATOM 6004 C C . ASP A 1 782 ? -65.576 -17.809 26.143 1.00 84.31 782 ASP A C 1
ATOM 6006 O O . ASP A 1 782 ? -66.511 -17.124 26.567 1.00 84.31 782 ASP A O 1
ATOM 6010 N N . PRO A 1 783 ? -64.461 -18.015 26.876 1.00 85.00 783 PRO A N 1
ATOM 6011 C CA . PRO A 1 783 ? -64.274 -17.521 28.241 1.00 85.00 783 PRO A CA 1
ATOM 6012 C C . PRO A 1 783 ? -63.732 -16.078 28.355 1.00 85.00 783 PRO A C 1
ATOM 6014 O O . PRO A 1 783 ? -63.331 -15.668 29.447 1.00 85.00 783 PRO A O 1
ATOM 6017 N N . SER A 1 784 ? -63.694 -15.301 27.270 1.00 86.94 784 SER A N 1
ATOM 6018 C CA . SER A 1 784 ? -63.257 -13.891 27.267 1.00 86.94 784 SER A CA 1
ATOM 6019 C C . SER A 1 784 ? -64.106 -12.990 28.201 1.00 86.94 784 SER A C 1
ATOM 6021 O O . SER A 1 784 ? -65.335 -13.054 28.166 1.00 86.94 784 SER A O 1
ATOM 6023 N N . ALA A 1 785 ? -63.483 -12.146 29.047 1.00 88.31 785 ALA A N 1
ATOM 6024 C CA . ALA A 1 785 ? -64.171 -11.340 30.082 1.00 88.31 785 ALA A CA 1
ATOM 6025 C C . ALA A 1 785 ? -63.331 -10.167 30.657 1.00 88.31 785 ALA A C 1
ATOM 6027 O O . ALA A 1 785 ? -62.125 -10.106 30.443 1.00 88.31 785 ALA A O 1
ATOM 6028 N N . GLN A 1 786 ? -63.953 -9.272 31.448 1.00 86.88 786 GLN A N 1
ATOM 6029 C CA . GLN A 1 786 ? -63.260 -8.289 32.310 1.00 86.88 786 GLN A CA 1
ATOM 6030 C C . GLN A 1 786 ? -63.080 -8.808 33.748 1.00 86.88 786 GLN A C 1
ATOM 6032 O O . GLN A 1 786 ? -64.025 -9.349 34.324 1.00 86.88 786 GLN A O 1
ATOM 6037 N N . ILE A 1 787 ? -61.899 -8.612 34.348 1.00 85.25 787 ILE A N 1
ATOM 6038 C CA . ILE A 1 787 ? -61.543 -9.110 35.693 1.00 85.25 787 ILE A CA 1
ATOM 6039 C C . ILE A 1 787 ? -60.789 -8.067 36.552 1.00 85.25 787 ILE A C 1
ATOM 6041 O O . ILE A 1 787 ? -60.119 -7.203 35.991 1.00 85.25 787 ILE A O 1
ATOM 6045 N N . PRO A 1 788 ? -60.836 -8.135 37.902 1.00 80.81 788 PRO A N 1
ATOM 6046 C CA . PRO A 1 788 ? -60.049 -7.250 38.772 1.00 80.81 788 PRO A CA 1
ATOM 6047 C C . PRO A 1 788 ? -58.528 -7.472 38.679 1.00 80.81 788 PRO A C 1
ATOM 6049 O O . PRO A 1 788 ? -58.074 -8.612 38.532 1.00 80.81 788 PRO A O 1
ATOM 6052 N N . PHE A 1 789 ? -57.736 -6.411 38.870 1.00 75.75 789 PHE A N 1
ATOM 6053 C CA . PHE A 1 789 ? -56.270 -6.472 38.964 1.00 75.75 789 PHE A CA 1
ATOM 6054 C C . PHE A 1 789 ? -55.813 -7.437 40.072 1.00 75.75 789 PHE A C 1
ATOM 6056 O O . PHE A 1 789 ? -56.256 -7.361 41.222 1.00 75.75 789 PHE A O 1
ATOM 6063 N N . GLY A 1 790 ? -54.903 -8.351 39.730 1.00 71.38 790 GLY A N 1
ATOM 6064 C CA . GLY A 1 790 ? -54.391 -9.378 40.636 1.00 71.38 790 GLY A CA 1
ATOM 6065 C C . GLY A 1 790 ? -55.215 -10.676 40.672 1.00 71.38 790 GLY A C 1
ATOM 6066 O O . GLY A 1 790 ? -54.967 -11.525 41.532 1.00 71.38 790 GLY A O 1
ATOM 6067 N N . THR A 1 791 ? -56.193 -10.852 39.775 1.00 81.25 791 THR A N 1
ATOM 6068 C CA . THR A 1 791 ? -57.006 -12.081 39.679 1.00 81.25 791 THR A CA 1
ATOM 6069 C C . THR A 1 791 ? -56.241 -13.198 38.974 1.00 81.25 791 THR A C 1
ATOM 6071 O O . THR A 1 791 ? -55.708 -12.988 37.893 1.00 81.25 791 THR A O 1
ATOM 6074 N N . VAL A 1 792 ? -56.221 -14.406 39.541 1.00 81.69 792 VAL A N 1
ATOM 6075 C CA . VAL A 1 792 ? -55.666 -15.601 38.880 1.00 81.69 792 VAL A CA 1
ATOM 6076 C C . VAL A 1 792 ? -56.738 -16.223 37.985 1.00 81.69 792 VAL A C 1
ATOM 6078 O O . VAL A 1 792 ? -57.810 -16.590 38.477 1.00 81.69 792 VAL A O 1
ATOM 6081 N N . LEU A 1 793 ? -56.474 -16.330 36.678 1.00 83.44 793 LEU A N 1
ATOM 6082 C CA . LEU A 1 793 ? -57.418 -16.940 35.738 1.00 83.44 793 LEU A CA 1
ATOM 6083 C C . LEU A 1 793 ? -57.531 -18.443 35.962 1.00 83.44 793 LEU A C 1
ATOM 6085 O O . LEU A 1 793 ? -56.545 -19.129 36.200 1.00 83.44 793 LEU A O 1
ATOM 6089 N N . LYS A 1 794 ? -58.738 -18.983 35.798 1.00 82.00 794 LYS A N 1
ATOM 6090 C CA . LYS A 1 794 ? -58.916 -20.431 35.683 1.00 82.00 794 LYS A CA 1
ATOM 6091 C C . LYS A 1 794 ? -58.708 -20.848 34.233 1.00 82.00 794 LYS A C 1
ATOM 6093 O O . LYS A 1 794 ? -59.305 -20.252 33.339 1.00 82.00 794 LYS A O 1
ATOM 6098 N N . GLN A 1 795 ? -57.899 -21.884 34.023 1.00 85.44 795 GLN A N 1
ATOM 6099 C CA . GLN A 1 795 ? -57.738 -22.493 32.706 1.00 85.44 795 GLN A CA 1
ATOM 6100 C C . GLN A 1 795 ? -59.099 -22.979 32.179 1.00 85.44 795 GLN A C 1
ATOM 6102 O O . GLN A 1 795 ? -59.858 -23.575 32.954 1.00 85.44 795 GLN A O 1
ATOM 6107 N N . PRO A 1 796 ? -59.414 -22.758 30.887 1.00 87.19 796 PRO A N 1
ATOM 6108 C CA . PRO A 1 796 ? -60.587 -23.348 30.253 1.00 87.19 796 PRO A CA 1
ATOM 6109 C C . PRO A 1 796 ? -60.621 -24.863 30.474 1.00 87.19 796 PRO A C 1
ATOM 6111 O O . PRO A 1 796 ? -59.605 -25.541 30.328 1.00 87.19 796 PRO A O 1
ATOM 6114 N N . SER A 1 797 ? -61.784 -25.404 30.841 1.00 80.88 797 SER A N 1
ATOM 6115 C CA . SER A 1 797 ? -61.916 -26.829 31.178 1.00 80.88 797 SER A CA 1
ATOM 6116 C C . SER A 1 797 ? -61.874 -27.757 29.959 1.00 80.88 797 SER A C 1
ATOM 6118 O O . SER A 1 797 ? -61.793 -28.973 30.122 1.00 80.88 797 SER A O 1
ATOM 6120 N N . VAL A 1 798 ? -61.923 -27.196 28.750 1.00 82.56 798 VAL A N 1
ATOM 6121 C CA . VAL A 1 798 ? -61.813 -27.904 27.472 1.00 82.56 798 VAL A CA 1
ATOM 6122 C C . VAL A 1 798 ? -60.685 -27.263 26.672 1.00 82.56 798 VAL A C 1
ATOM 6124 O O . VAL A 1 798 ? -60.585 -26.043 26.642 1.00 82.56 798 VAL A O 1
ATOM 6127 N N . ASN A 1 799 ? -59.835 -28.062 26.024 1.00 86.75 799 ASN A N 1
ATOM 6128 C CA . ASN A 1 799 ? -58.849 -27.547 25.072 1.00 86.75 799 ASN A CA 1
ATOM 6129 C C . ASN A 1 799 ? -59.484 -27.453 23.675 1.00 86.75 799 ASN A C 1
ATOM 6131 O O . ASN A 1 799 ? -60.172 -28.401 23.276 1.00 86.75 799 ASN A O 1
ATOM 6135 N N . PRO A 1 800 ? -59.232 -26.377 22.906 1.00 89.25 800 PRO A N 1
ATOM 6136 C CA . PRO A 1 800 ? -59.695 -26.292 21.527 1.00 89.25 800 PRO A CA 1
ATOM 6137 C C . PRO A 1 800 ? -59.088 -27.434 20.699 1.00 89.25 800 PRO A C 1
ATOM 6139 O O . PRO A 1 800 ? -58.060 -28.006 21.067 1.00 89.25 800 PRO A O 1
ATOM 6142 N N . GLN A 1 801 ? -59.708 -27.762 19.566 1.00 86.62 801 GLN A N 1
ATOM 6143 C CA . GLN A 1 801 ? -59.260 -28.835 18.670 1.00 86.62 801 GLN A CA 1
ATOM 6144 C C . GLN A 1 801 ? -58.912 -28.302 17.273 1.00 86.62 801 GLN A C 1
ATOM 6146 O O . GLN A 1 801 ? -59.592 -27.411 16.756 1.00 86.62 801 GLN A O 1
ATOM 6151 N N . LYS A 1 802 ? -57.873 -28.883 16.651 1.00 88.44 802 LYS A N 1
ATOM 6152 C CA . LYS A 1 802 ? -57.454 -28.632 15.262 1.00 88.44 802 LYS A CA 1
ATOM 6153 C C . LYS A 1 802 ? -56.942 -29.936 14.641 1.00 88.44 802 LYS A C 1
ATOM 6155 O O . LYS A 1 802 ? -55.973 -30.521 15.114 1.00 88.44 802 LYS A O 1
ATOM 6160 N N . THR A 1 803 ? -57.620 -30.426 13.605 1.00 84.56 803 THR A N 1
ATOM 6161 C CA . THR A 1 803 ? -57.350 -31.739 12.990 1.00 84.56 803 THR A CA 1
ATOM 6162 C C . THR A 1 803 ? -55.908 -31.864 12.498 1.00 84.56 803 THR A C 1
ATOM 6164 O O . THR A 1 803 ? -55.481 -31.063 11.672 1.00 84.56 803 THR A O 1
ATOM 6167 N N . GLY A 1 804 ? -55.188 -32.897 12.951 1.00 83.12 804 GLY A N 1
ATOM 6168 C CA . GLY A 1 804 ? -53.795 -33.165 12.558 1.00 83.12 804 GLY A CA 1
ATOM 6169 C C . GLY A 1 804 ? -52.733 -32.437 13.389 1.00 83.12 804 GLY A C 1
ATOM 6170 O O . GLY A 1 804 ? -51.545 -32.595 13.113 1.00 83.12 804 GLY A O 1
ATOM 6171 N N . TYR A 1 805 ? -53.144 -31.676 14.407 1.00 87.38 805 TYR A N 1
ATOM 6172 C CA . TYR A 1 805 ? -52.257 -30.882 15.251 1.00 87.38 805 TYR A CA 1
ATOM 6173 C C . TYR A 1 805 ? -52.470 -31.189 16.736 1.00 87.38 805 TYR A C 1
ATOM 6175 O O . TYR A 1 805 ? -53.586 -31.465 17.175 1.00 87.38 805 TYR A O 1
ATOM 6183 N N . ASP A 1 806 ? -51.402 -31.073 17.518 1.00 85.44 806 ASP A N 1
ATOM 6184 C CA . ASP A 1 806 ? -51.460 -31.088 18.976 1.00 85.44 806 ASP A CA 1
ATOM 6185 C C . ASP A 1 806 ? -51.697 -29.670 19.502 1.00 85.44 806 ASP A C 1
ATOM 6187 O O . ASP A 1 806 ? -51.001 -28.730 19.108 1.00 85.44 806 ASP A O 1
ATOM 6191 N N . PHE A 1 807 ? -52.654 -29.505 20.422 1.00 88.50 807 PHE A N 1
ATOM 6192 C CA . PHE A 1 807 ? -52.822 -28.247 21.150 1.00 88.50 807 PHE A CA 1
ATOM 6193 C C . PHE A 1 807 ? -51.665 -28.068 22.135 1.00 88.50 807 PHE A C 1
ATOM 6195 O O . PHE A 1 807 ? -51.535 -28.823 23.102 1.00 88.50 807 PHE A O 1
ATOM 6202 N N . ARG A 1 808 ? -50.824 -27.058 21.904 1.00 84.38 808 ARG A N 1
ATOM 6203 C CA . ARG A 1 808 ? -49.620 -26.810 22.714 1.00 84.38 808 ARG A CA 1
ATOM 6204 C C . ARG A 1 808 ? -49.870 -25.876 23.892 1.00 84.38 808 ARG A C 1
ATOM 6206 O O . ARG A 1 808 ? -49.103 -25.888 24.858 1.00 84.38 808 ARG A O 1
ATOM 6213 N N . GLY A 1 809 ? -50.975 -25.137 23.880 1.00 87.12 809 GLY A N 1
ATOM 6214 C CA . GLY A 1 809 ? -51.398 -24.287 24.987 1.00 87.12 809 GLY A CA 1
ATOM 6215 C C . GLY A 1 809 ? -51.873 -22.915 24.536 1.00 87.12 809 GLY A C 1
ATOM 6216 O O . GLY A 1 809 ? -51.996 -22.630 23.345 1.00 87.12 809 GLY A O 1
ATOM 6217 N N . TRP A 1 810 ? -52.129 -22.073 25.531 1.00 87.62 810 TRP A N 1
ATOM 6218 C CA . TRP A 1 810 ? -52.462 -20.664 25.363 1.00 87.62 810 TRP A CA 1
ATOM 6219 C C . TRP A 1 810 ? -51.194 -19.836 25.438 1.00 87.62 810 TRP A C 1
ATOM 6221 O O . TRP A 1 810 ? -50.382 -20.079 26.323 1.00 87.62 810 TRP A O 1
ATOM 6231 N N . TYR A 1 811 ? -51.026 -18.885 24.529 1.00 83.75 811 TYR A N 1
ATOM 6232 C CA . TYR A 1 811 ? -49.832 -18.060 24.418 1.00 83.75 811 TYR A CA 1
ATOM 6233 C C . TYR A 1 811 ? -50.200 -16.578 24.392 1.00 83.75 811 TYR A C 1
ATOM 6235 O O . TYR A 1 811 ? -51.242 -16.202 23.867 1.00 83.75 811 TYR A O 1
ATOM 6243 N N . VAL A 1 812 ? -49.333 -15.733 24.937 1.00 73.88 812 VAL A N 1
ATOM 6244 C CA . VAL A 1 812 ? -49.357 -14.279 24.752 1.00 73.88 812 VAL A CA 1
ATOM 6245 C C . VAL A 1 812 ? -48.145 -13.936 23.894 1.00 73.88 812 VAL A C 1
ATOM 6247 O O . VAL A 1 812 ? -47.005 -14.157 24.309 1.00 73.88 812 VAL A O 1
ATOM 6250 N N . GLY A 1 813 ? -48.377 -13.483 22.658 1.00 73.31 813 GLY A N 1
ATOM 6251 C CA . GLY A 1 813 ? -47.313 -13.401 21.653 1.00 73.31 813 GLY A CA 1
ATOM 6252 C C . GLY A 1 813 ? -46.656 -14.772 21.442 1.00 73.31 813 GLY A C 1
ATOM 6253 O O . GLY A 1 813 ? -47.326 -15.726 21.052 1.00 73.31 813 GLY A O 1
ATOM 6254 N N . ASN A 1 814 ? -45.360 -14.882 21.755 1.00 69.19 814 ASN A N 1
ATOM 6255 C CA . ASN A 1 814 ? -44.594 -16.131 21.645 1.00 69.19 814 ASN A CA 1
ATOM 6256 C C . ASN A 1 814 ? -44.454 -16.908 22.973 1.00 69.19 814 ASN A C 1
ATOM 6258 O O . ASN A 1 814 ? -43.889 -17.999 22.964 1.00 69.19 814 ASN A O 1
ATOM 6262 N N . GLN A 1 815 ? -44.960 -16.400 24.107 1.00 65.38 815 GLN A N 1
ATOM 6263 C CA . GLN A 1 815 ? -44.808 -17.041 25.425 1.00 65.38 815 GLN A CA 1
ATOM 6264 C C . GLN A 1 815 ? -46.052 -17.812 25.862 1.00 65.38 815 GLN A C 1
ATOM 6266 O O . GLN A 1 815 ? -47.165 -17.307 25.753 1.00 65.38 815 GLN A O 1
ATOM 6271 N N . LYS A 1 816 ? -45.870 -19.015 26.419 1.00 77.25 816 LYS A N 1
ATOM 6272 C CA . LYS A 1 816 ? -46.968 -19.835 26.949 1.00 77.25 816 LYS A CA 1
ATOM 6273 C C . LYS A 1 816 ? -47.511 -19.237 28.250 1.00 77.25 816 LYS A C 1
ATOM 6275 O O . LYS A 1 816 ? -46.761 -18.925 29.167 1.00 77.25 816 LYS A O 1
ATOM 6280 N N . TYR A 1 817 ? -48.825 -19.104 28.341 1.00 82.19 817 TYR A N 1
ATOM 6281 C CA . TYR A 1 817 ? -49.520 -18.500 29.466 1.00 82.19 817 TYR A CA 1
ATOM 6282 C C . TYR A 1 817 ? -49.696 -19.473 30.640 1.00 82.19 817 TYR A C 1
ATOM 6284 O O . TYR A 1 817 ? -50.151 -20.607 30.464 1.00 82.19 817 TYR A O 1
ATOM 6292 N N . ASN A 1 818 ? -49.384 -19.003 31.852 1.00 77.75 818 ASN A N 1
ATOM 6293 C CA . ASN A 1 818 ? -49.500 -19.762 33.094 1.00 77.75 818 ASN A CA 1
ATOM 6294 C C . ASN A 1 818 ? -50.754 -19.365 33.898 1.00 77.75 818 ASN A C 1
ATOM 6296 O O . ASN A 1 818 ? -50.838 -18.270 34.453 1.00 77.75 818 ASN A O 1
ATOM 6300 N N . PHE A 1 819 ? -51.707 -20.290 34.030 1.00 81.69 819 PHE A N 1
ATOM 6301 C CA . PHE A 1 819 ? -52.971 -20.080 34.751 1.00 81.69 819 PHE A CA 1
ATOM 6302 C C . PHE A 1 819 ? -52.851 -20.103 36.283 1.00 81.69 819 PHE A C 1
ATOM 6304 O O . PHE A 1 819 ? -53.854 -19.987 36.978 1.00 81.69 819 PHE A O 1
ATOM 6311 N N . THR A 1 820 ? -51.652 -20.252 36.847 1.00 74.50 820 THR A N 1
ATOM 6312 C CA . THR A 1 820 ? -51.446 -20.070 38.295 1.00 74.50 820 THR A CA 1
ATOM 6313 C C . THR A 1 820 ? -51.098 -18.632 38.664 1.00 74.50 820 THR A C 1
ATOM 6315 O O . THR A 1 820 ? -50.977 -18.310 39.845 1.00 74.50 820 THR A O 1
ATOM 6318 N N . GLU A 1 821 ? -50.910 -17.770 37.669 1.00 66.50 821 GLU A N 1
ATOM 6319 C CA . GLU A 1 821 ? -50.421 -16.414 37.856 1.00 66.50 821 GLU A CA 1
ATOM 6320 C C . GLU A 1 821 ? -51.550 -15.385 37.830 1.00 66.50 821 GLU A C 1
ATOM 6322 O O . GLU A 1 821 ? -52.540 -15.508 37.107 1.00 66.50 821 GLU A O 1
ATOM 6327 N N . ALA A 1 822 ? -51.397 -14.352 38.657 1.00 71.81 822 ALA A N 1
ATOM 6328 C CA . ALA A 1 822 ? -52.327 -13.241 38.707 1.00 71.81 822 ALA A CA 1
ATOM 6329 C C . ALA A 1 822 ? -52.201 -12.378 37.442 1.00 71.81 822 ALA A C 1
ATOM 6331 O O . ALA A 1 822 ? -51.096 -12.093 36.979 1.00 71.81 822 ALA A O 1
ATOM 6332 N N . VAL A 1 823 ? -53.334 -11.944 36.899 1.00 74.69 823 VAL A N 1
ATOM 6333 C CA . VAL A 1 823 ? -53.412 -11.016 35.771 1.00 74.69 823 VAL A CA 1
ATOM 6334 C C . VAL A 1 823 ? -53.233 -9.595 36.276 1.00 74.69 823 VAL A C 1
ATOM 6336 O O . VAL A 1 823 ? -53.905 -9.167 37.217 1.00 74.69 823 VAL A O 1
ATOM 6339 N N . THR A 1 824 ? -52.332 -8.867 35.628 1.00 70.12 824 THR A N 1
ATOM 6340 C CA . THR A 1 824 ? -51.937 -7.509 36.012 1.00 70.12 824 THR A CA 1
ATOM 6341 C C . THR A 1 824 ? -52.078 -6.482 34.883 1.00 70.12 824 THR A C 1
ATOM 6343 O O . THR A 1 824 ? -51.923 -5.296 35.149 1.00 70.12 824 THR A O 1
ATOM 6346 N N . GLU A 1 825 ? -52.420 -6.910 33.663 1.00 73.12 825 GLU A N 1
ATOM 6347 C CA . GLU A 1 825 ? -52.746 -6.067 32.499 1.00 73.12 825 GLU A CA 1
ATOM 6348 C C . GLU A 1 825 ? -53.781 -6.751 31.576 1.00 73.12 825 GLU A C 1
ATOM 6350 O O . GLU A 1 825 ? -54.202 -7.874 31.856 1.00 73.12 825 GLU A O 1
ATOM 6355 N N . ASP A 1 826 ? -54.213 -6.083 30.501 1.00 80.31 826 ASP A N 1
ATOM 6356 C CA . ASP A 1 826 ? -55.092 -6.671 29.479 1.00 80.31 826 ASP A CA 1
ATOM 6357 C C . ASP A 1 826 ? -54.358 -7.790 28.717 1.00 80.31 826 ASP A C 1
ATOM 6359 O O . ASP A 1 826 ? -53.224 -7.607 28.281 1.00 80.31 826 ASP A O 1
ATOM 6363 N N . VAL A 1 827 ? -54.991 -8.951 28.516 1.00 84.00 827 VAL A N 1
ATOM 6364 C CA . VAL A 1 827 ? -54.343 -10.128 27.908 1.00 84.00 827 VAL A CA 1
ATOM 6365 C C . VAL A 1 827 ? -55.185 -10.718 26.780 1.00 84.00 827 VAL A C 1
ATOM 6367 O O . VAL A 1 827 ? -56.364 -11.020 26.953 1.00 84.00 827 VAL A O 1
ATOM 6370 N N . THR A 1 828 ? -54.550 -10.975 25.633 1.00 88.56 828 THR A N 1
ATOM 6371 C CA . THR A 1 828 ? -55.089 -11.864 24.591 1.00 88.56 828 THR A CA 1
ATOM 6372 C C . THR A 1 828 ? -54.304 -13.175 24.581 1.00 88.56 828 THR A C 1
ATOM 6374 O O . THR A 1 828 ? -53.091 -13.171 24.396 1.00 88.56 828 THR A O 1
ATOM 6377 N N . LEU A 1 829 ? -55.001 -14.289 24.800 1.00 87.00 829 LEU A N 1
ATOM 6378 C CA . LEU A 1 829 ? -54.484 -15.652 24.818 1.00 87.00 829 LEU A CA 1
ATOM 6379 C C . LEU A 1 829 ? -54.746 -16.328 23.473 1.00 87.00 829 LEU A C 1
ATOM 6381 O O . LEU A 1 829 ? -55.886 -16.659 23.165 1.00 87.00 829 LEU A O 1
ATOM 6385 N N . THR A 1 830 ? -53.702 -16.579 22.693 1.00 88.19 830 THR A N 1
ATOM 6386 C CA . THR A 1 830 ? -53.779 -17.251 21.393 1.00 88.19 830 THR A CA 1
ATOM 6387 C C . THR A 1 830 ? -53.446 -18.740 21.524 1.00 88.19 830 THR A C 1
ATOM 6389 O O . THR A 1 830 ? -52.456 -19.112 22.152 1.00 88.19 830 THR A O 1
ATOM 6392 N N . ALA A 1 831 ? -54.265 -19.615 20.948 1.00 87.94 831 ALA A N 1
ATOM 6393 C CA . ALA A 1 831 ? -54.013 -21.049 20.880 1.00 87.94 831 ALA A CA 1
ATOM 6394 C C . ALA A 1 831 ? -52.838 -21.338 19.936 1.00 87.94 831 ALA A C 1
ATOM 6396 O O . ALA A 1 831 ? -52.824 -20.853 18.808 1.00 87.94 831 ALA A O 1
ATOM 6397 N N . LYS A 1 832 ? -51.874 -22.156 20.371 1.00 85.88 832 LYS A N 1
ATOM 6398 C CA . LYS A 1 832 ? -50.741 -22.583 19.534 1.00 85.88 832 LYS A CA 1
ATOM 6399 C C . LYS A 1 832 ? -50.800 -24.079 19.233 1.00 85.88 832 LYS A C 1
ATOM 6401 O O . LYS A 1 832 ? -51.230 -24.879 20.070 1.00 85.88 832 LYS A O 1
ATOM 6406 N N . TRP A 1 833 ? -50.350 -24.442 18.036 1.00 85.69 833 TRP A N 1
ATOM 6407 C CA . TRP A 1 833 ? -50.508 -25.766 17.435 1.00 85.69 833 TRP A CA 1
ATOM 6408 C C . TRP A 1 833 ? -49.178 -26.253 16.855 1.00 85.69 833 TRP A C 1
ATOM 6410 O O . TRP A 1 833 ? -48.458 -25.446 16.275 1.00 85.69 833 TRP A O 1
ATOM 6420 N N . SER A 1 834 ? -48.878 -27.552 16.943 1.00 83.12 834 SER A N 1
ATOM 6421 C CA . SER A 1 834 ? -47.790 -28.184 16.172 1.00 83.12 834 SER A CA 1
ATOM 6422 C C . SER A 1 834 ? -48.291 -29.444 15.475 1.00 83.12 834 SER A C 1
ATOM 6424 O O . SER A 1 834 ? -49.256 -30.058 15.939 1.00 83.12 834 SER A O 1
ATOM 6426 N N . THR A 1 835 ? -47.619 -29.885 14.413 1.00 82.19 835 THR A N 1
ATOM 6427 C CA . THR A 1 835 ? -47.827 -31.249 13.909 1.00 82.19 835 THR A CA 1
ATOM 6428 C C . THR A 1 835 ? -47.510 -32.285 14.997 1.00 82.19 835 THR A C 1
ATOM 6430 O O . THR A 1 835 ? -46.727 -32.037 15.924 1.00 82.19 835 THR A O 1
ATOM 6433 N N . HIS A 1 836 ? -48.201 -33.425 14.931 1.00 81.56 836 HIS A N 1
ATOM 6434 C CA . HIS A 1 836 ? -48.181 -34.445 15.979 1.00 81.56 836 HIS A CA 1
ATOM 6435 C C . HIS A 1 836 ? -46.744 -34.910 16.282 1.00 81.56 836 HIS A C 1
ATOM 6437 O O . HIS A 1 836 ? -46.031 -35.339 15.378 1.00 81.56 836 HIS A O 1
ATOM 6443 N N . GLY A 1 837 ? -46.326 -34.829 17.549 1.00 79.25 837 GLY A N 1
ATOM 6444 C CA . GLY A 1 837 ? -45.013 -35.310 18.015 1.00 79.25 837 GLY A CA 1
ATOM 6445 C C . GLY A 1 837 ? -43.811 -34.351 17.912 1.00 79.25 837 GLY A C 1
ATOM 6446 O O . GLY A 1 837 ? -42.752 -34.700 18.431 1.00 79.25 837 GLY A O 1
ATOM 6447 N N . LYS A 1 838 ? -43.952 -33.154 17.324 1.00 83.56 838 LYS A N 1
ATOM 6448 C CA . LYS A 1 838 ? -42.862 -32.158 17.208 1.00 83.56 838 LYS A CA 1
ATOM 6449 C C . LYS A 1 838 ? -42.946 -31.028 18.240 1.00 83.56 838 LYS A C 1
ATOM 6451 O O . LYS A 1 838 ? -44.037 -30.709 18.715 1.00 83.56 838 LYS A O 1
ATOM 6456 N N . PHE A 1 839 ? -41.805 -30.400 18.530 1.00 85.06 839 PHE A N 1
ATOM 6457 C CA . PHE A 1 839 ? -41.681 -29.197 19.362 1.00 85.06 839 PHE A CA 1
ATOM 6458 C C . PHE A 1 839 ? -41.572 -27.927 18.519 1.00 85.06 839 PHE A C 1
ATOM 6460 O O . PHE A 1 839 ? -41.093 -27.970 17.387 1.00 85.06 839 PHE A O 1
ATOM 6467 N N . ILE A 1 840 ? -41.984 -26.793 19.084 1.00 86.00 840 ILE A N 1
ATOM 6468 C CA . ILE A 1 840 ? -41.913 -25.481 18.433 1.00 86.00 840 ILE A CA 1
ATOM 6469 C C . ILE A 1 840 ? -40.736 -24.676 18.980 1.00 86.00 840 ILE A C 1
ATOM 6471 O O . ILE A 1 840 ? -40.612 -24.500 20.191 1.00 86.00 840 ILE A O 1
ATOM 6475 N N . VAL A 1 841 ? -39.921 -24.118 18.086 1.00 87.75 841 VAL A N 1
ATOM 6476 C CA . VAL A 1 841 ? -38.883 -23.137 18.417 1.00 87.75 841 VAL A CA 1
ATOM 6477 C C . VAL A 1 841 ? -39.240 -21.784 17.825 1.00 87.75 841 VAL A C 1
ATOM 6479 O O . VAL A 1 841 ? -39.350 -21.656 16.610 1.00 87.75 841 VAL A O 1
ATOM 6482 N N . SER A 1 842 ? -39.405 -20.779 18.679 1.00 85.69 842 SER A N 1
ATOM 6483 C CA . SER A 1 842 ? -39.755 -19.411 18.284 1.00 85.69 842 SER A CA 1
ATOM 6484 C C . SER A 1 842 ? -38.571 -18.462 18.425 1.00 85.69 842 SER A C 1
ATOM 6486 O O . SER A 1 842 ? -37.859 -18.521 19.423 1.00 85.69 842 SER A O 1
ATOM 6488 N N . PHE A 1 843 ? -38.413 -17.528 17.487 1.00 84.12 843 PHE A N 1
ATOM 6489 C CA . PHE A 1 843 ? -37.423 -16.452 17.573 1.00 84.12 843 PHE A CA 1
ATOM 6490 C C . PHE A 1 843 ? -38.100 -15.139 17.974 1.00 84.12 843 PHE A C 1
ATOM 6492 O O . PHE A 1 843 ? -39.068 -14.698 17.358 1.00 84.12 843 PHE A O 1
ATOM 6499 N N . ASN A 1 844 ? -37.603 -14.505 19.029 1.00 80.06 844 ASN A N 1
ATOM 6500 C CA . ASN A 1 844 ? -38.077 -13.232 19.544 1.00 80.06 844 ASN A CA 1
ATOM 6501 C C . ASN A 1 844 ? -36.956 -12.197 19.427 1.00 80.06 844 ASN A C 1
ATOM 6503 O O . ASN A 1 844 ? -35.869 -12.391 19.951 1.00 80.06 844 ASN A O 1
ATOM 6507 N N . LEU A 1 845 ? -37.209 -11.084 18.743 1.00 78.56 845 LEU A N 1
ATOM 6508 C CA . LEU A 1 845 ? -36.170 -10.087 18.462 1.00 78.56 845 LEU A CA 1
ATOM 6509 C C . LEU A 1 845 ? -35.972 -9.056 19.582 1.00 78.56 845 LEU A C 1
ATOM 6511 O O . LEU A 1 845 ? -35.127 -8.173 19.452 1.00 78.56 845 LEU A O 1
ATOM 6515 N N . ASN A 1 846 ? -36.738 -9.193 20.666 1.00 73.00 846 ASN A N 1
ATOM 6516 C CA . ASN A 1 846 ? -36.711 -8.345 21.850 1.00 73.00 846 ASN A CA 1
ATOM 6517 C C . ASN A 1 846 ? -36.849 -6.847 21.521 1.00 73.00 846 ASN A C 1
ATOM 6519 O O . ASN A 1 846 ? -36.074 -6.013 21.981 1.00 73.00 846 ASN A O 1
ATOM 6523 N N . ARG A 1 847 ? -37.835 -6.524 20.671 1.00 70.56 847 ARG A N 1
ATOM 6524 C CA . ARG A 1 847 ? -38.197 -5.155 20.282 1.00 70.56 847 ARG A CA 1
ATOM 6525 C C . ARG A 1 847 ? -39.711 -4.966 20.236 1.00 70.56 847 ARG A C 1
ATOM 6527 O O . ARG A 1 847 ? -40.439 -5.879 19.842 1.00 70.56 847 ARG A O 1
ATOM 6534 N N . GLU A 1 848 ? -40.179 -3.769 20.572 1.00 53.62 848 GLU A N 1
ATOM 6535 C CA . GLU A 1 848 ? -41.584 -3.388 20.403 1.00 53.62 848 GLU A CA 1
ATOM 6536 C C . GLU A 1 848 ? -41.926 -3.119 18.924 1.00 53.62 848 GLU A C 1
ATOM 6538 O O . GLU A 1 848 ? -41.127 -2.547 18.183 1.00 53.62 848 GLU A O 1
ATOM 6543 N N . GLY A 1 849 ? -43.144 -3.485 18.501 1.00 48.38 849 GLY A N 1
ATOM 6544 C CA . GLY A 1 849 ? -43.748 -2.967 17.265 1.00 48.38 849 GLY A CA 1
ATOM 6545 C C . GLY A 1 849 ? -43.654 -3.832 16.006 1.00 48.38 849 GLY A C 1
ATOM 6546 O O . GLY A 1 849 ? -43.982 -3.338 14.934 1.00 48.38 849 GLY A O 1
ATOM 6547 N N . TRP A 1 850 ? -43.252 -5.102 16.093 1.00 48.94 850 TRP A N 1
ATOM 6548 C CA . TRP A 1 850 ? -43.359 -6.030 14.960 1.00 48.94 850 TRP A CA 1
ATOM 6549 C C . TRP A 1 850 ? -44.711 -6.738 14.947 1.00 48.94 850 TRP A C 1
ATOM 6551 O O . TRP A 1 850 ? -45.032 -7.509 15.853 1.00 48.94 850 TRP A O 1
ATOM 6561 N N . SER A 1 851 ? -45.510 -6.470 13.915 1.00 45.19 851 SER A N 1
ATOM 6562 C CA . SER A 1 851 ? -46.735 -7.222 13.664 1.00 45.19 851 SER A CA 1
ATOM 6563 C C . SER A 1 851 ? -46.390 -8.652 13.215 1.00 45.19 851 SER A C 1
ATOM 6565 O O . SER A 1 851 ? -45.344 -8.896 12.609 1.00 45.19 851 SER A O 1
ATOM 6567 N N . LYS A 1 852 ? -47.272 -9.628 13.491 1.00 44.50 852 LYS A N 1
ATOM 6568 C CA . LYS A 1 852 ? -47.108 -11.048 13.091 1.00 44.50 852 LYS A CA 1
ATOM 6569 C C . LYS A 1 852 ? -46.941 -11.217 11.562 1.00 44.50 852 LYS A C 1
ATOM 6571 O O . LYS A 1 852 ? -46.542 -12.282 11.102 1.00 44.50 852 LYS A O 1
ATOM 6576 N N . GLU A 1 853 ? -47.240 -10.167 10.796 1.00 45.56 853 GLU A N 1
ATOM 6577 C CA . GLU A 1 853 ? -47.244 -10.094 9.333 1.00 45.56 853 GLU A CA 1
ATOM 6578 C C . GLU A 1 853 ? -45.910 -9.583 8.739 1.00 45.56 853 GLU A C 1
ATOM 6580 O O . GLU A 1 853 ? -45.693 -9.731 7.540 1.00 45.56 853 GLU A O 1
ATOM 6585 N N . GLU A 1 854 ? -44.981 -9.066 9.559 1.00 55.97 854 GLU A N 1
ATOM 6586 C CA . GLU A 1 854 ? -43.706 -8.458 9.116 1.00 55.97 854 GLU A CA 1
ATOM 6587 C C . GLU A 1 854 ? -42.450 -9.244 9.538 1.00 55.97 854 GLU A C 1
ATOM 6589 O O . GLU A 1 854 ? -41.327 -8.780 9.343 1.00 55.97 854 GLU A O 1
ATOM 6594 N N . ILE A 1 855 ? -42.608 -10.441 10.113 1.00 61.09 855 ILE A N 1
ATOM 6595 C CA . ILE A 1 855 ? -41.482 -11.284 10.545 1.00 61.09 855 ILE A CA 1
ATOM 6596 C C . ILE A 1 855 ? -40.811 -11.921 9.304 1.00 61.09 855 ILE A C 1
ATOM 6598 O O . ILE A 1 855 ? -41.463 -12.713 8.616 1.00 61.09 855 ILE A O 1
ATOM 6602 N N . PRO A 1 856 ? -39.519 -11.638 9.014 1.00 69.56 856 PRO A N 1
ATOM 6603 C CA . PRO A 1 856 ? -38.754 -12.281 7.952 1.00 69.56 856 PRO A CA 1
ATOM 6604 C C . PRO A 1 856 ? -38.805 -13.798 8.071 1.00 69.56 856 PRO A C 1
ATOM 6606 O O . PRO A 1 856 ? -38.779 -14.334 9.178 1.00 69.56 856 PRO A O 1
ATOM 6609 N N . GLU A 1 857 ? -38.805 -14.484 6.928 1.00 76.44 857 GLU A N 1
ATOM 6610 C CA . GLU A 1 857 ? -38.983 -15.940 6.845 1.00 76.44 857 GLU A CA 1
ATOM 6611 C C . GLU A 1 857 ? -38.069 -16.717 7.804 1.00 76.44 857 GLU A C 1
ATOM 6613 O O . GLU A 1 857 ? -38.502 -17.668 8.447 1.00 76.44 857 GLU A O 1
ATOM 6618 N N . GLN A 1 858 ? -36.827 -16.258 7.963 1.00 76.00 858 GLN A N 1
ATOM 6619 C CA . GLN A 1 858 ? -35.832 -16.886 8.829 1.00 76.00 858 GLN A CA 1
ATOM 6620 C C . GLN A 1 858 ? -36.144 -16.836 10.334 1.00 76.00 858 GLN A C 1
ATOM 6622 O O . GLN A 1 858 ? -35.623 -17.658 11.081 1.00 76.00 858 GLN A O 1
ATOM 6627 N N . PHE A 1 859 ? -36.992 -15.911 10.793 1.00 82.38 859 PHE A N 1
ATOM 6628 C CA . PHE A 1 859 ? -37.365 -15.778 12.208 1.00 82.38 859 PHE A CA 1
ATOM 6629 C C . PHE A 1 859 ? -38.753 -16.356 12.517 1.00 82.38 859 PHE A C 1
ATOM 6631 O O . PHE A 1 859 ? -39.263 -16.175 13.623 1.00 82.38 859 PHE A O 1
ATOM 6638 N N . LYS A 1 860 ? -39.378 -17.049 11.557 1.00 82.06 860 LYS A N 1
ATOM 6639 C CA . LYS A 1 860 ? -40.616 -17.792 11.806 1.00 82.06 860 LYS A CA 1
ATOM 6640 C C . LYS A 1 860 ? -40.359 -19.013 12.688 1.00 82.06 860 LYS A C 1
ATOM 6642 O O . LYS A 1 860 ? -39.250 -19.544 12.749 1.00 82.06 860 LYS A O 1
ATOM 6647 N N . ASP A 1 861 ? -41.420 -19.452 13.360 1.00 85.00 861 ASP A N 1
ATOM 6648 C CA . ASP A 1 861 ? -41.397 -20.640 14.208 1.00 85.00 861 ASP A CA 1
ATOM 6649 C C . ASP A 1 861 ? -40.922 -21.877 13.429 1.00 85.00 861 ASP A C 1
ATOM 6651 O O . ASP A 1 861 ? -41.409 -22.160 12.333 1.00 85.00 861 ASP A O 1
ATOM 6655 N N . GLN A 1 862 ? -40.000 -22.639 14.017 1.00 88.69 862 GLN A N 1
ATOM 6656 C CA . GLN A 1 862 ? -39.506 -23.903 13.470 1.00 88.69 862 GLN A CA 1
ATOM 6657 C C . GLN A 1 862 ? -40.126 -25.088 14.218 1.00 88.69 862 GLN A C 1
ATOM 6659 O O . GLN A 1 862 ? -40.183 -25.087 15.447 1.00 88.69 862 GLN A O 1
ATOM 6664 N N . GLU A 1 863 ? -40.550 -26.126 13.491 1.00 89.69 863 GLU A N 1
ATOM 6665 C CA . GLU A 1 863 ? -40.960 -27.406 14.082 1.00 89.69 863 GLU A CA 1
ATOM 6666 C C . GLU A 1 863 ? -39.783 -28.387 14.100 1.00 89.69 863 GLU A C 1
ATOM 6668 O O . GLU A 1 863 ? -39.278 -28.779 13.045 1.00 89.69 863 GLU A O 1
ATOM 6673 N N . ILE A 1 864 ? -39.369 -28.812 15.291 1.00 88.94 864 ILE A N 1
ATOM 6674 C CA . ILE A 1 864 ? -38.176 -29.633 15.511 1.00 88.94 864 ILE A CA 1
ATOM 6675 C C . ILE A 1 864 ? -38.567 -30.959 16.174 1.00 88.94 864 ILE A C 1
ATOM 6677 O O . ILE A 1 864 ? -39.387 -31.000 17.093 1.00 88.94 864 ILE A O 1
ATOM 6681 N N . GLU A 1 865 ? -37.977 -32.059 15.705 1.00 86.94 865 GLU A N 1
ATOM 6682 C CA . GLU A 1 865 ? -38.126 -33.380 16.328 1.00 86.94 865 GLU A CA 1
ATOM 6683 C C . GLU A 1 865 ? -37.470 -33.420 17.724 1.00 86.94 865 GLU A C 1
ATOM 6685 O O . GLU A 1 865 ? -36.494 -32.702 17.967 1.00 86.94 865 GLU A O 1
ATOM 6690 N N . PRO A 1 866 ? -37.919 -34.287 18.647 1.00 86.19 866 PRO A N 1
ATOM 6691 C CA . PRO A 1 866 ? -37.258 -34.472 19.937 1.00 86.19 866 PRO A CA 1
ATOM 6692 C C . PRO A 1 866 ? -35.761 -34.803 19.796 1.00 86.19 866 PRO A C 1
ATOM 6694 O O . PRO A 1 866 ? -35.375 -35.737 19.097 1.00 86.19 866 PRO A O 1
ATOM 6697 N N . ASN A 1 867 ? -34.915 -34.061 20.513 1.00 84.94 867 ASN A N 1
ATOM 6698 C CA . ASN A 1 867 ? -33.447 -34.055 20.430 1.00 84.94 867 ASN A CA 1
ATOM 6699 C C . ASN A 1 867 ? -32.856 -33.560 19.090 1.00 84.94 867 ASN A C 1
ATOM 6701 O O . ASN A 1 867 ? -31.654 -33.708 18.865 1.00 84.94 867 ASN A O 1
ATOM 6705 N N . GLY A 1 868 ? -33.662 -32.957 18.213 1.00 85.44 868 GLY A N 1
ATOM 6706 C CA . GLY A 1 868 ? -33.200 -32.299 16.991 1.00 85.44 868 GLY A CA 1
ATOM 6707 C C . GLY A 1 868 ? -32.491 -30.964 17.258 1.00 85.44 868 GLY A C 1
ATOM 6708 O O . GLY A 1 868 ? -32.631 -30.372 18.331 1.00 85.44 868 GLY A O 1
ATOM 6709 N N . LYS A 1 869 ? -31.726 -30.483 16.269 1.00 87.25 869 LYS A N 1
ATOM 6710 C CA . LYS A 1 869 ? -31.056 -29.171 16.298 1.00 87.25 869 LYS A CA 1
ATOM 6711 C C . LYS A 1 869 ? -31.899 -28.111 15.592 1.00 87.25 869 LYS A C 1
ATOM 6713 O O . LYS A 1 869 ? -32.608 -28.416 14.636 1.00 87.25 869 LYS A O 1
ATOM 6718 N N . VAL A 1 870 ? -31.788 -26.872 16.060 1.00 90.06 870 VAL A N 1
ATOM 6719 C CA . VAL A 1 870 ? -32.444 -25.700 15.462 1.00 90.06 870 VAL A CA 1
ATOM 6720 C C . VAL A 1 870 ? -31.611 -25.199 14.289 1.00 90.06 870 VAL A C 1
ATOM 6722 O O . VAL A 1 870 ? -30.390 -25.095 14.411 1.00 90.06 870 VAL A O 1
ATOM 6725 N N . ASN A 1 871 ? -32.249 -24.830 13.180 1.00 87.94 871 ASN A N 1
ATOM 6726 C CA . ASN A 1 871 ? -31.545 -24.148 12.100 1.00 87.94 871 ASN A CA 1
ATOM 6727 C C . ASN A 1 871 ? -31.265 -22.705 12.529 1.00 87.94 871 ASN A C 1
ATOM 6729 O O . ASN A 1 871 ? -32.199 -21.946 12.800 1.00 87.94 871 ASN A O 1
ATOM 6733 N N . LYS A 1 872 ? -29.981 -22.338 12.614 1.00 87.31 872 LYS A N 1
ATOM 6734 C CA . LYS A 1 872 ? -29.553 -20.990 13.002 1.00 87.31 872 LYS A CA 1
ATOM 6735 C C . LYS A 1 872 ? -30.027 -19.967 11.960 1.00 87.31 872 LYS A C 1
ATOM 6737 O O . LYS A 1 872 ? -29.645 -20.112 10.799 1.00 87.31 872 LYS A O 1
ATOM 6742 N N . PRO A 1 873 ? -30.811 -18.944 12.342 1.00 83.94 873 PRO A N 1
ATOM 6743 C CA . PRO A 1 873 ? -31.106 -17.834 11.446 1.00 83.94 873 PRO A CA 1
ATOM 6744 C C . PRO A 1 873 ? -29.894 -16.900 11.342 1.00 83.94 873 PRO A C 1
ATOM 6746 O O . PRO A 1 873 ? -29.010 -16.915 12.206 1.00 83.94 873 PRO A O 1
ATOM 6749 N N . GLU A 1 874 ? -29.851 -16.058 10.313 1.00 81.19 874 GLU A N 1
ATOM 6750 C CA . GLU A 1 874 ? -28.854 -14.990 10.242 1.00 81.19 874 GLU A CA 1
ATOM 6751 C C . GLU A 1 874 ? -28.991 -14.060 11.452 1.00 81.19 874 GLU A C 1
ATOM 6753 O O . GLU A 1 874 ? -30.073 -13.893 12.030 1.00 81.19 874 GLU A O 1
ATOM 6758 N N . ASN A 1 875 ? -27.871 -13.457 11.854 1.00 77.38 875 ASN A N 1
ATOM 6759 C CA . ASN A 1 875 ? -27.881 -12.509 12.956 1.00 77.38 875 ASN A CA 1
ATOM 6760 C C . ASN A 1 875 ? -28.825 -11.347 12.599 1.00 77.38 875 ASN A C 1
ATOM 6762 O O . ASN A 1 875 ? -28.662 -10.725 11.544 1.00 77.38 875 ASN A O 1
ATOM 6766 N N . PRO A 1 876 ? -29.827 -11.053 13.443 1.00 72.62 876 PRO A N 1
ATOM 6767 C CA . PRO A 1 876 ? -30.724 -9.947 13.187 1.00 72.62 876 PRO A CA 1
ATOM 6768 C C . PRO A 1 876 ? -29.942 -8.631 13.224 1.00 72.62 876 PRO A C 1
ATOM 6770 O O . PRO A 1 876 ? -28.994 -8.477 13.993 1.00 72.62 876 PRO A O 1
ATOM 6773 N N . LYS A 1 877 ? -30.379 -7.657 12.422 1.00 67.56 877 LYS A N 1
ATOM 6774 C CA . LYS A 1 877 ? -29.810 -6.303 12.374 1.00 67.56 877 LYS A CA 1
ATOM 6775 C C . LYS A 1 877 ? -30.791 -5.302 12.989 1.00 67.56 877 LYS A C 1
ATOM 6777 O O . LYS A 1 877 ? -31.993 -5.381 12.714 1.00 67.56 877 LYS A O 1
ATOM 6782 N N . TRP A 1 878 ? -30.299 -4.365 13.803 1.00 65.50 878 TRP A N 1
ATOM 6783 C CA . TRP A 1 878 ? -31.113 -3.289 14.379 1.00 65.50 878 TRP A CA 1
ATOM 6784 C C . TRP A 1 878 ? -30.452 -1.931 14.158 1.00 65.50 878 TRP A C 1
ATOM 6786 O O . TRP A 1 878 ? -29.543 -1.533 14.882 1.00 65.50 878 TRP A O 1
ATOM 6796 N N . VAL A 1 879 ? -30.934 -1.224 13.133 1.00 54.25 879 VAL A N 1
ATOM 6797 C CA . VAL A 1 879 ? -30.397 0.079 12.744 1.00 54.25 879 VAL A CA 1
ATOM 6798 C C . VAL A 1 879 ? -31.547 1.081 12.493 1.00 54.25 879 VAL A C 1
ATOM 6800 O O . VAL A 1 879 ? -32.433 0.825 11.683 1.00 54.25 879 VAL A O 1
ATOM 6803 N N . TYR A 1 880 ? -31.494 2.181 13.259 1.00 55.19 880 TYR A N 1
ATOM 6804 C CA . TYR A 1 880 ? -32.188 3.488 13.250 1.00 55.19 880 TYR A CA 1
ATOM 6805 C C . TYR A 1 880 ? -33.704 3.656 13.493 1.00 55.19 880 TYR A C 1
ATOM 6807 O O . TYR A 1 880 ? -34.556 3.242 12.709 1.00 55.19 880 TYR A O 1
ATOM 6815 N N . LYS A 1 881 ? -34.007 4.476 14.519 1.00 43.72 881 LYS A N 1
ATOM 6816 C CA . LYS A 1 881 ? -35.203 5.339 14.618 1.00 43.72 881 LYS A CA 1
ATOM 6817 C C . LYS A 1 881 ? -34.853 6.836 14.389 1.00 43.72 881 LYS A C 1
ATOM 6819 O O . LYS A 1 881 ? -35.753 7.617 14.097 1.00 43.72 881 LYS A O 1
ATOM 6824 N N . ASP A 1 882 ? -33.562 7.210 14.454 1.00 54.34 882 ASP A N 1
ATOM 6825 C CA . ASP A 1 882 ? -33.081 8.607 14.519 1.00 54.34 882 ASP A CA 1
ATOM 6826 C C . ASP A 1 882 ? -31.663 8.870 13.917 1.00 54.34 882 ASP A C 1
ATOM 6828 O O . ASP A 1 882 ? -31.067 9.910 14.172 1.00 54.34 882 ASP A O 1
ATOM 6832 N N . LYS A 1 883 ? -31.126 7.978 13.066 1.00 58.75 883 LYS A N 1
ATOM 6833 C CA . LYS A 1 883 ? -29.862 8.113 12.280 1.00 58.75 883 LYS A CA 1
ATOM 6834 C C . LYS A 1 883 ? -28.525 8.328 13.030 1.00 58.75 883 LYS A C 1
ATOM 6836 O O . LYS A 1 883 ? -27.488 8.052 12.442 1.00 58.75 883 LYS A O 1
ATOM 6841 N N . HIS A 1 884 ? -28.505 8.713 14.309 1.00 66.62 884 HIS A N 1
ATOM 6842 C CA . HIS A 1 884 ? -27.258 8.930 15.078 1.00 66.62 884 HIS A CA 1
ATOM 6843 C C . HIS A 1 884 ? -26.949 7.837 16.128 1.00 66.62 884 HIS A C 1
ATOM 6845 O O . HIS A 1 884 ? -25.910 7.880 16.782 1.00 66.62 884 HIS A O 1
ATOM 6851 N N . THR A 1 885 ? -27.819 6.831 16.294 1.00 62.78 885 THR A N 1
ATOM 6852 C CA . THR A 1 885 ? -27.685 5.777 17.327 1.00 62.78 885 THR A CA 1
ATOM 6853 C C . THR A 1 885 ? -27.791 4.373 16.727 1.00 62.78 885 THR A C 1
ATOM 6855 O O . THR A 1 885 ? -28.738 4.091 15.989 1.00 62.78 885 THR A O 1
ATOM 6858 N N . ALA A 1 886 ? -26.851 3.481 17.063 1.00 63.31 886 ALA A N 1
ATOM 6859 C CA . ALA A 1 886 ? -26.808 2.089 16.598 1.00 63.31 886 ALA A CA 1
ATOM 6860 C C . ALA A 1 886 ? -26.894 1.076 17.760 1.00 63.31 886 ALA A C 1
ATOM 6862 O O . ALA A 1 886 ? -26.637 1.419 18.915 1.00 63.31 886 ALA A O 1
ATOM 6863 N N . TYR A 1 887 ? -27.265 -0.179 17.456 1.00 66.94 887 TYR A N 1
ATOM 6864 C CA . TYR A 1 887 ? -27.391 -1.264 18.439 1.00 66.94 887 TYR A CA 1
ATOM 6865 C C . TYR A 1 887 ? -26.634 -2.532 17.998 1.00 66.94 887 TYR A C 1
ATOM 6867 O O . TYR A 1 887 ? -26.974 -3.150 16.992 1.00 66.94 887 TYR A O 1
ATOM 6875 N N . LYS A 1 888 ? -25.635 -2.969 18.775 1.00 66.94 888 LYS A N 1
ATOM 6876 C CA . LYS A 1 888 ? -24.819 -4.173 18.521 1.00 66.94 888 LYS A CA 1
ATOM 6877 C C . LYS A 1 888 ? -25.537 -5.451 18.971 1.00 66.94 888 LYS A C 1
ATOM 6879 O O . LYS A 1 888 ? -25.881 -5.551 20.148 1.00 66.94 888 LYS A O 1
ATOM 6884 N N . PHE A 1 889 ? -25.725 -6.433 18.080 1.00 74.06 889 PHE A N 1
ATOM 6885 C CA . PHE A 1 889 ? -26.314 -7.745 18.404 1.00 74.06 889 PHE A CA 1
ATOM 6886 C C . PHE A 1 889 ? -25.365 -8.590 19.270 1.00 74.06 889 PHE A C 1
ATOM 6888 O O . PHE A 1 889 ? -24.183 -8.734 18.969 1.00 74.06 889 PHE A O 1
ATOM 6895 N N . LEU A 1 890 ? -25.882 -9.166 20.353 1.00 70.44 890 LEU A N 1
ATOM 6896 C CA . LEU A 1 890 ? -25.113 -9.907 21.359 1.00 70.44 890 LEU A CA 1
ATOM 6897 C C . LEU A 1 890 ? -25.300 -11.430 21.286 1.00 70.44 890 LEU A C 1
ATOM 6899 O O . LEU A 1 890 ? -24.613 -12.147 22.017 1.00 70.44 890 LEU A O 1
ATOM 6903 N N . GLY A 1 891 ? -26.234 -11.928 20.469 1.00 75.88 891 GLY A N 1
ATOM 6904 C CA . GLY A 1 891 ? -26.548 -13.355 20.329 1.00 75.88 891 GLY A CA 1
ATOM 6905 C C . GLY A 1 891 ? -28.010 -13.713 20.618 1.00 75.88 891 GLY A C 1
ATOM 6906 O O . GLY A 1 891 ? -28.822 -12.861 20.987 1.00 75.88 891 GLY A O 1
ATOM 6907 N N . TRP A 1 892 ? -28.327 -14.998 20.438 1.00 82.69 892 TRP A N 1
ATOM 6908 C CA . TRP A 1 892 ? -29.616 -15.600 20.784 1.00 82.69 892 TRP A CA 1
ATOM 6909 C C . TRP A 1 892 ? -29.545 -16.223 22.171 1.00 82.69 892 TRP A C 1
ATOM 6911 O O . TRP A 1 892 ? -28.587 -16.928 22.478 1.00 82.69 892 TRP A O 1
ATOM 6921 N N . TYR A 1 893 ? -30.559 -15.994 22.992 1.00 83.25 893 TYR A N 1
ATOM 6922 C CA . TYR A 1 893 ? -30.587 -16.424 24.385 1.00 83.25 893 TYR A CA 1
ATOM 6923 C C . TYR A 1 893 ? -31.899 -17.119 24.720 1.00 83.25 893 TYR A C 1
ATOM 6925 O O . TYR A 1 893 ? -32.914 -16.888 24.079 1.00 83.25 893 TYR A O 1
ATOM 6933 N N . THR A 1 894 ? -31.920 -17.942 25.760 1.00 80.88 894 THR A N 1
ATOM 6934 C CA . THR A 1 894 ? -33.163 -18.583 26.223 1.00 80.88 894 THR A CA 1
ATOM 6935 C C . THR A 1 894 ? -34.118 -17.635 26.963 1.00 80.88 894 THR A C 1
ATOM 6937 O O . THR A 1 894 ? -35.190 -18.068 27.365 1.00 80.88 894 THR A O 1
ATOM 6940 N N . GLU A 1 895 ? -33.739 -16.370 27.190 1.00 68.00 895 GLU A N 1
ATOM 6941 C CA . GLU A 1 895 ? -34.520 -15.382 27.952 1.00 68.00 895 GLU A CA 1
ATOM 6942 C C . GLU A 1 895 ? -34.462 -13.980 27.295 1.00 68.00 895 GLU A C 1
ATOM 6944 O O . GLU A 1 895 ? -33.457 -13.662 26.656 1.00 68.00 895 GLU A O 1
ATOM 6949 N N . PRO A 1 896 ? -35.486 -13.113 27.468 1.00 55.56 896 PRO A N 1
ATOM 6950 C CA . PRO A 1 896 ? -35.573 -11.788 26.825 1.00 55.56 896 PRO A CA 1
ATOM 6951 C C . PRO A 1 896 ? -34.380 -10.863 27.095 1.00 55.56 896 PRO A C 1
ATOM 6953 O O . PRO A 1 896 ? -33.847 -10.232 26.190 1.00 55.56 896 PRO A O 1
ATOM 6956 N N . VAL A 1 897 ? -33.917 -10.826 28.340 1.00 51.50 897 VAL A N 1
ATOM 6957 C CA . VAL A 1 897 ? -32.721 -10.098 28.783 1.00 51.50 897 VAL A CA 1
ATOM 6958 C C . VAL A 1 897 ? -31.870 -11.124 29.515 1.00 51.50 897 VAL A C 1
ATOM 6960 O O . VAL A 1 897 ? -32.416 -11.726 30.431 1.00 51.50 897 VAL A O 1
ATOM 6963 N N . GLY A 1 898 ? -30.603 -11.327 29.105 1.00 55.31 898 GLY A N 1
ATOM 6964 C CA . GLY A 1 898 ? -29.653 -12.459 29.300 1.00 55.31 898 GLY A CA 1
ATOM 6965 C C . GLY A 1 898 ? -30.179 -13.893 29.144 1.00 55.31 898 GLY A C 1
ATOM 6966 O O . GLY A 1 898 ? -30.962 -14.143 28.249 1.00 55.31 898 GLY A O 1
ATOM 6967 N N . GLY A 1 899 ? -29.710 -14.862 29.935 1.00 59.12 899 GLY A N 1
ATOM 6968 C CA . GLY A 1 899 ? -30.078 -16.279 29.843 1.00 59.12 899 GLY A CA 1
ATOM 6969 C C . GLY A 1 899 ? -28.875 -17.108 29.413 1.00 59.12 899 GLY A C 1
ATOM 6970 O O . GLY A 1 899 ? -27.748 -16.614 29.407 1.00 59.12 899 GLY A O 1
ATOM 6971 N N . LYS A 1 900 ? -29.076 -18.376 29.047 1.00 69.69 900 LYS A N 1
ATOM 6972 C CA . LYS A 1 900 ? -27.995 -19.119 28.389 1.00 69.69 900 LYS A CA 1
ATOM 6973 C C . LYS A 1 900 ? -27.942 -18.683 26.931 1.00 69.69 900 LYS A C 1
ATOM 6975 O O . LYS A 1 900 ? -28.986 -18.683 26.276 1.00 69.69 900 LYS A O 1
ATOM 6980 N N . VAL A 1 901 ? -26.751 -18.322 26.447 1.00 80.81 901 VAL A N 1
ATOM 6981 C CA . VAL A 1 901 ? -26.507 -18.183 25.006 1.00 80.81 901 VAL A CA 1
ATOM 6982 C C . VAL A 1 901 ? -26.896 -19.506 24.362 1.00 80.81 901 VAL A C 1
ATOM 6984 O O . VAL A 1 901 ? -26.493 -20.572 24.833 1.00 80.81 901 VAL A O 1
ATOM 6987 N N . TRP A 1 902 ? -27.712 -19.434 23.323 1.00 85.06 902 TRP A N 1
ATOM 6988 C CA . TRP A 1 902 ? -28.084 -20.594 22.544 1.00 85.06 902 TRP A CA 1
ATOM 6989 C C . TRP A 1 902 ? -26.971 -20.915 21.554 1.00 85.06 902 TRP A C 1
ATOM 6991 O O . TRP A 1 902 ? -26.739 -20.181 20.590 1.00 85.06 902 TRP A O 1
ATOM 7001 N N . ASP A 1 903 ? -26.295 -22.033 21.789 1.00 84.62 903 ASP A N 1
ATOM 7002 C CA . ASP A 1 903 ? -25.302 -22.575 20.877 1.00 84.62 903 ASP A CA 1
ATOM 7003 C C . ASP A 1 903 ? -25.982 -23.547 19.908 1.00 84.62 903 ASP A C 1
ATOM 7005 O O . ASP A 1 903 ? -26.292 -24.695 20.236 1.00 84.62 903 ASP A O 1
ATOM 7009 N N . PHE A 1 904 ? -26.191 -23.085 18.677 1.00 87.19 904 PHE A N 1
ATOM 7010 C CA . PHE A 1 904 ? -26.809 -23.869 17.607 1.00 87.19 904 PHE A CA 1
ATOM 7011 C C . PHE A 1 904 ? -25.995 -25.115 17.209 1.00 87.19 904 PHE A C 1
ATOM 7013 O O . PHE A 1 904 ? -26.539 -26.015 16.567 1.00 87.19 904 PHE A O 1
ATOM 7020 N N . SER A 1 905 ? -24.711 -25.200 17.582 1.00 79.94 905 SER A N 1
ATOM 7021 C CA . SER A 1 905 ? -23.862 -26.356 17.288 1.00 79.94 905 SER A CA 1
ATOM 7022 C C . SER A 1 905 ? -24.065 -27.504 18.283 1.00 79.94 905 SER A C 1
ATOM 7024 O O . SER A 1 905 ? -24.047 -28.672 17.873 1.00 79.94 905 SER A O 1
ATOM 7026 N N . SER A 1 906 ? -24.324 -27.200 19.558 1.00 82.69 906 SER A N 1
ATOM 7027 C CA . SER A 1 906 ? -24.367 -28.191 20.641 1.00 82.69 906 SER A CA 1
ATOM 7028 C C . SER A 1 906 ? -25.747 -28.372 21.280 1.00 82.69 906 SER A C 1
ATOM 7030 O O . SER A 1 906 ? -26.040 -29.448 21.807 1.00 82.69 906 SER A O 1
ATOM 7032 N N . ASN A 1 907 ? -26.618 -27.360 21.247 1.00 87.94 907 ASN A N 1
ATOM 7033 C CA . ASN A 1 907 ? -27.917 -27.415 21.913 1.00 87.94 907 ASN A CA 1
ATOM 7034 C C . ASN A 1 907 ? -28.957 -28.193 21.086 1.00 87.94 907 ASN A C 1
ATOM 7036 O O . ASN A 1 907 ? -29.025 -28.092 19.861 1.00 87.94 907 ASN A O 1
ATOM 7040 N N . VAL A 1 908 ? -29.784 -28.982 21.782 1.00 88.31 908 VAL A N 1
ATOM 7041 C CA . VAL A 1 908 ? -30.854 -29.811 21.200 1.00 88.31 908 VAL A CA 1
ATOM 7042 C C . VAL A 1 908 ? -32.202 -29.483 21.832 1.00 88.31 908 VAL A C 1
ATOM 7044 O O . VAL A 1 908 ? -32.272 -29.140 23.015 1.00 88.31 908 VAL A O 1
ATOM 7047 N N . ILE A 1 909 ? -33.277 -29.634 21.061 1.00 89.19 909 ILE A N 1
ATOM 7048 C CA . ILE A 1 909 ? -34.642 -29.330 21.494 1.00 89.19 909 ILE A CA 1
ATOM 7049 C C . ILE A 1 909 ? -35.250 -30.505 22.253 1.00 89.19 909 ILE A C 1
ATOM 7051 O O . ILE A 1 909 ? -35.324 -31.623 21.748 1.00 89.19 909 ILE A O 1
ATOM 7055 N N . LYS A 1 910 ? -35.699 -30.248 23.483 1.00 86.00 910 LYS A N 1
ATOM 7056 C CA . LYS A 1 910 ? -36.360 -31.240 24.352 1.00 86.00 910 LYS A CA 1
ATOM 7057 C C . LYS A 1 910 ? -37.796 -30.860 24.711 1.00 86.00 910 LYS A C 1
ATOM 7059 O O . LYS A 1 910 ? -38.515 -31.691 25.258 1.00 86.00 910 LYS A O 1
ATOM 7064 N N . GLU A 1 911 ? -38.180 -29.625 24.413 1.00 84.94 911 GLU A N 1
ATOM 7065 C CA . GLU A 1 911 ? -39.485 -29.023 24.666 1.00 84.94 911 GLU A CA 1
ATOM 7066 C C . GLU A 1 911 ? -39.656 -27.770 23.793 1.00 84.94 911 GLU A C 1
ATOM 7068 O O . GLU A 1 911 ? -38.693 -27.306 23.175 1.00 84.94 911 GLU A O 1
ATOM 7073 N N . ASP A 1 912 ? -40.865 -27.208 23.746 1.00 82.62 912 ASP A N 1
ATOM 7074 C CA . ASP A 1 912 ? -41.107 -25.937 23.055 1.00 82.62 912 ASP A CA 1
ATOM 7075 C C . ASP A 1 912 ? -40.193 -24.837 23.631 1.00 82.62 912 ASP A C 1
ATOM 7077 O O . ASP A 1 912 ? -40.153 -24.630 24.842 1.00 82.62 912 ASP A O 1
ATOM 7081 N N . THR A 1 913 ? -39.453 -24.131 22.773 1.00 85.88 913 THR A N 1
ATOM 7082 C CA . THR A 1 913 ? -38.371 -23.211 23.167 1.00 85.88 913 THR A CA 1
ATOM 7083 C C . THR A 1 913 ? -38.556 -21.836 22.522 1.00 85.88 913 THR A C 1
ATOM 7085 O O . THR A 1 913 ? -38.951 -21.738 21.363 1.00 85.88 913 THR A O 1
ATOM 7088 N N . VAL A 1 914 ? -38.240 -20.755 23.240 1.00 84.19 914 VAL A N 1
ATOM 7089 C CA . VAL A 1 914 ? -38.179 -19.396 22.674 1.00 84.19 914 VAL A CA 1
ATOM 7090 C C . VAL A 1 914 ? -36.751 -18.873 22.786 1.00 84.19 914 VAL A C 1
ATOM 7092 O O . VAL A 1 914 ? -36.160 -18.919 23.863 1.00 84.19 914 VAL A O 1
ATOM 7095 N N . LEU A 1 915 ? -36.202 -18.388 21.675 1.00 85.62 915 LEU A N 1
ATOM 7096 C CA . LEU A 1 915 ? -34.876 -17.785 21.590 1.00 85.62 915 LEU A CA 1
ATOM 7097 C C . LEU A 1 915 ? -35.005 -16.277 21.393 1.00 85.62 915 LEU A C 1
ATOM 7099 O O . LEU A 1 915 ? -35.692 -15.829 20.481 1.00 85.62 915 LEU A O 1
ATOM 7103 N N . TYR A 1 916 ? -34.333 -15.497 22.226 1.00 81.38 916 TYR A N 1
ATOM 7104 C CA . TYR A 1 916 ? -34.427 -14.046 22.314 1.00 81.38 916 TYR A CA 1
ATOM 7105 C C . TYR A 1 916 ? -33.139 -13.371 21.835 1.00 81.38 916 TYR A C 1
ATOM 7107 O O . TYR A 1 916 ? -32.047 -13.722 22.280 1.00 81.38 916 TYR A O 1
ATOM 7115 N N . ALA A 1 917 ? -33.261 -12.398 20.938 1.00 79.56 917 ALA A N 1
ATOM 7116 C CA . ALA A 1 917 ? -32.160 -11.558 20.482 1.00 79.56 917 ALA A CA 1
ATOM 7117 C C . ALA A 1 917 ? -31.824 -10.481 21.522 1.00 79.56 917 ALA A C 1
ATOM 7119 O O . ALA A 1 917 ? -32.733 -9.880 22.088 1.00 79.56 917 ALA A O 1
ATOM 7120 N N . GLN A 1 918 ? -30.540 -10.192 21.744 1.00 74.31 918 GLN A N 1
ATOM 7121 C CA . GLN A 1 918 ? -30.109 -9.145 22.686 1.00 74.31 918 GLN A CA 1
ATOM 7122 C C . GLN A 1 918 ? -29.153 -8.139 22.056 1.00 74.31 918 GLN A C 1
ATOM 7124 O O . GLN A 1 918 ? -28.452 -8.477 21.105 1.00 74.31 918 GLN A O 1
ATOM 7129 N N . TRP A 1 919 ? -29.130 -6.907 22.584 1.00 71.00 919 TRP A N 1
ATOM 7130 C CA . TRP A 1 919 ? -28.575 -5.729 21.903 1.00 71.00 919 TRP A CA 1
ATOM 7131 C C . TRP A 1 919 ? -27.854 -4.746 22.854 1.00 71.00 919 TRP A C 1
ATOM 7133 O O . TRP A 1 919 ? -28.219 -4.668 24.026 1.00 71.00 919 TRP A O 1
ATOM 7143 N N . LYS A 1 920 ? -26.879 -3.959 22.357 1.00 68.69 920 LYS A N 1
ATOM 7144 C CA . LYS A 1 920 ? -26.178 -2.870 23.088 1.00 68.69 920 LYS A CA 1
ATOM 7145 C C . LYS A 1 920 ? -26.157 -1.548 22.297 1.00 68.69 920 LYS A C 1
ATOM 7147 O O . LYS A 1 920 ? -25.686 -1.551 21.169 1.00 68.69 920 LYS A O 1
ATOM 7152 N N . GLU A 1 921 ? -26.595 -0.439 22.901 1.00 67.12 921 GLU A N 1
ATOM 7153 C CA . GLU A 1 921 ? -26.600 0.924 22.318 1.00 67.12 921 GLU A CA 1
ATOM 7154 C C . GLU A 1 921 ? -25.175 1.514 22.188 1.00 67.12 921 GLU A C 1
ATOM 7156 O O . GLU A 1 921 ? -24.376 1.391 23.121 1.00 67.12 921 GLU A O 1
ATOM 7161 N N . VAL A 1 922 ? -24.856 2.149 21.052 1.00 62.28 922 VAL A N 1
ATOM 7162 C CA . VAL A 1 922 ? -23.563 2.797 20.741 1.00 62.28 922 VAL A CA 1
ATOM 7163 C C . VAL A 1 922 ? -23.752 4.033 19.840 1.00 62.28 922 VAL A C 1
ATOM 7165 O O . VAL A 1 922 ? -24.735 4.117 19.097 1.00 62.28 922 VAL A O 1
ATOM 7168 N N . ASP A 1 923 ? -22.808 4.986 19.893 1.00 69.38 923 ASP A N 1
ATOM 7169 C CA . ASP A 1 923 ? -22.710 6.055 18.887 1.00 69.38 923 ASP A CA 1
ATOM 7170 C C . ASP A 1 923 ? -22.446 5.430 17.510 1.00 69.38 923 ASP A C 1
ATOM 7172 O O . ASP A 1 923 ? -21.620 4.526 17.375 1.00 69.38 923 ASP A O 1
ATOM 7176 N N . ALA A 1 924 ? -23.179 5.884 16.494 1.00 69.75 924 ALA A N 1
ATOM 7177 C CA . ALA A 1 924 ? -23.152 5.247 15.184 1.00 69.75 924 ALA A CA 1
ATOM 7178 C C . ALA A 1 924 ? -21.768 5.318 14.514 1.00 69.75 924 ALA A C 1
ATOM 7180 O O . ALA A 1 924 ? -21.379 4.356 13.853 1.00 69.75 924 ALA A O 1
ATOM 7181 N N . MET A 1 925 ? -21.021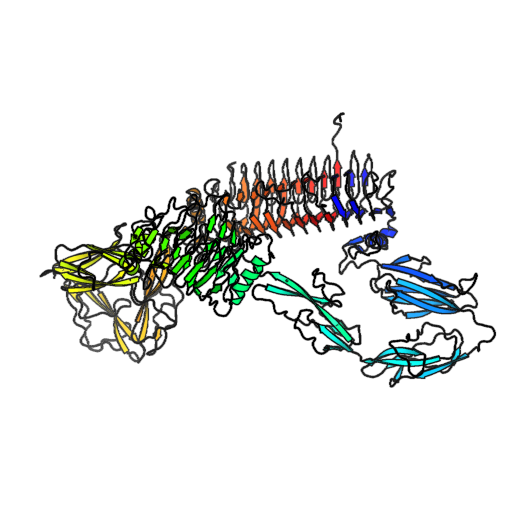 6.415 14.702 1.00 79.62 925 MET A N 1
ATOM 7182 C CA . MET A 1 925 ? -19.725 6.639 14.044 1.00 79.62 925 MET A CA 1
ATOM 7183 C C . MET A 1 925 ? -18.589 5.829 14.678 1.00 79.62 925 MET A C 1
ATOM 7185 O O . MET A 1 925 ? -17.684 5.370 13.988 1.00 79.62 925 MET A O 1
ATOM 7189 N N . SER A 1 926 ? -18.651 5.605 15.989 1.00 77.81 926 SER A N 1
ATOM 7190 C CA . SER A 1 926 ? -17.679 4.787 16.731 1.00 77.81 926 SER A CA 1
ATOM 7191 C C . SER A 1 926 ? -17.986 3.283 16.727 1.00 77.81 926 SER A C 1
ATOM 7193 O O . SER A 1 926 ? -17.171 2.488 17.194 1.00 77.81 926 SER A O 1
ATOM 7195 N N . ALA A 1 927 ? -19.146 2.872 16.206 1.00 68.00 927 ALA A N 1
ATOM 7196 C CA . ALA A 1 927 ? -19.565 1.471 16.169 1.00 68.00 927 ALA A CA 1
ATOM 7197 C C . ALA A 1 927 ? -18.939 0.654 15.028 1.00 68.00 927 ALA A C 1
ATOM 7199 O O . ALA A 1 927 ? -18.973 -0.574 15.086 1.00 68.00 927 ALA A O 1
ATOM 7200 N N . GLY A 1 928 ? -18.415 1.323 13.995 1.00 65.88 928 GLY A N 1
ATOM 7201 C CA . GLY A 1 928 ? -17.957 0.679 12.768 1.00 65.88 928 GLY A CA 1
ATOM 7202 C C . GLY A 1 928 ? -16.733 -0.212 12.978 1.00 65.88 928 GLY A C 1
ATOM 7203 O O . GLY A 1 928 ? -15.671 0.280 13.365 1.00 65.88 928 GLY A O 1
ATOM 7204 N N . THR A 1 929 ? -16.867 -1.504 12.676 1.00 69.00 929 THR A N 1
ATOM 7205 C CA . THR A 1 929 ? -15.767 -2.485 12.664 1.00 69.00 929 THR A CA 1
ATOM 7206 C C . THR A 1 929 ? -15.424 -2.900 11.236 1.00 69.00 929 THR A C 1
ATOM 7208 O O . THR A 1 929 ? -16.129 -2.543 10.296 1.00 69.00 929 THR A O 1
ATOM 7211 N N . LEU A 1 930 ? -14.349 -3.672 11.061 1.00 60.84 930 LEU A N 1
ATOM 7212 C CA . LEU A 1 930 ? -13.955 -4.184 9.747 1.00 60.84 930 LEU A CA 1
ATOM 7213 C C . LEU A 1 930 ? -15.071 -5.031 9.105 1.00 60.84 930 LEU A C 1
ATOM 7215 O O . LEU A 1 930 ? -15.335 -4.909 7.914 1.00 60.84 930 LEU A O 1
ATOM 7219 N N . GLU A 1 931 ? -15.737 -5.878 9.894 1.00 60.25 931 GLU A N 1
ATOM 7220 C CA . GLU A 1 931 ? -16.814 -6.762 9.432 1.00 60.25 931 GLU A CA 1
ATOM 7221 C C . GLU A 1 931 ? -18.150 -6.028 9.256 1.00 60.25 931 GLU A C 1
ATOM 7223 O O . GLU A 1 931 ? -18.977 -6.417 8.430 1.00 60.25 931 GLU A O 1
ATOM 7228 N N . GLU A 1 932 ? -18.369 -4.978 10.048 1.00 65.38 932 GLU A N 1
ATOM 7229 C CA . GLU A 1 932 ? -19.603 -4.198 10.082 1.00 65.38 932 GLU A CA 1
ATOM 7230 C C . GLU A 1 932 ? -19.266 -2.698 10.118 1.00 65.38 932 GLU A C 1
ATOM 7232 O O . GLU A 1 932 ? -19.335 -2.066 11.178 1.00 65.38 932 GLU A O 1
ATOM 7237 N N . PRO A 1 933 ? -18.869 -2.108 8.975 1.00 75.62 933 PRO A N 1
ATOM 7238 C CA . PRO A 1 933 ? -18.486 -0.705 8.928 1.00 75.62 933 PRO A CA 1
ATOM 7239 C C . PRO A 1 933 ? -19.689 0.209 9.176 1.00 75.62 933 PRO A C 1
ATOM 7241 O O . PRO A 1 933 ? -20.839 -0.125 8.876 1.00 75.62 933 PRO A O 1
ATOM 7244 N N . CYS A 1 934 ? -19.415 1.406 9.689 1.00 80.88 934 CYS A N 1
ATOM 7245 C CA . CYS A 1 934 ? -20.397 2.471 9.806 1.00 80.88 934 CYS A CA 1
ATOM 7246 C C . CYS A 1 934 ? -20.879 2.875 8.408 1.00 80.88 934 CYS A C 1
ATOM 7248 O O . CYS A 1 934 ? -20.084 3.281 7.556 1.00 80.88 934 CYS A O 1
ATOM 7250 N N . ILE A 1 935 ? -22.182 2.746 8.169 1.00 84.88 935 ILE A N 1
ATOM 7251 C CA . ILE A 1 935 ? -22.790 3.039 6.873 1.00 84.88 935 ILE A CA 1
ATOM 7252 C C . ILE A 1 935 ? -22.977 4.547 6.719 1.00 84.88 935 ILE A C 1
ATOM 7254 O O . ILE A 1 935 ? -23.631 5.191 7.539 1.00 84.88 935 ILE A O 1
ATOM 7258 N N . ILE A 1 936 ? -22.466 5.084 5.615 1.00 88.75 936 ILE A N 1
ATOM 7259 C CA . ILE A 1 936 ? -22.711 6.450 5.163 1.00 88.75 936 ILE A CA 1
ATOM 7260 C C . ILE A 1 936 ? -23.528 6.366 3.867 1.00 88.75 936 ILE A C 1
ATOM 7262 O O . ILE A 1 936 ? -23.022 6.010 2.804 1.00 88.75 936 ILE A O 1
ATOM 7266 N N . ASP A 1 937 ? -24.821 6.664 3.968 1.00 89.62 937 ASP A N 1
ATOM 7267 C CA . ASP A 1 937 ? -25.807 6.555 2.878 1.00 89.62 937 ASP A CA 1
ATOM 7268 C C . ASP A 1 937 ? -26.452 7.903 2.504 1.00 89.62 937 ASP A C 1
ATOM 7270 O O . ASP A 1 937 ? -27.407 7.974 1.730 1.00 89.62 937 ASP A O 1
ATOM 7274 N N . SER A 1 938 ? -25.983 8.990 3.113 1.00 91.75 938 SER A N 1
ATOM 7275 C CA . SER A 1 938 ? -26.590 10.307 2.975 1.00 91.75 938 SER A CA 1
ATOM 7276 C C . SER A 1 938 ? -25.589 11.425 3.248 1.00 91.75 938 SER A C 1
ATOM 7278 O O . SER A 1 938 ? -24.614 11.252 3.985 1.00 91.75 938 SER A O 1
ATOM 7280 N N . VAL A 1 939 ? -25.835 12.590 2.638 1.00 94.75 939 VAL A N 1
ATOM 7281 C CA . VAL A 1 939 ? -25.000 13.788 2.816 1.00 94.75 939 VAL A CA 1
ATOM 7282 C C . VAL A 1 939 ? -25.001 14.224 4.278 1.00 94.75 939 VAL A C 1
ATOM 7284 O O . VAL A 1 939 ? -23.948 14.574 4.800 1.00 94.75 939 VAL A O 1
ATOM 7287 N N . GLU A 1 940 ? -26.141 14.117 4.965 1.00 91.44 940 GLU A N 1
ATOM 7288 C CA . GLU A 1 940 ? -26.248 14.458 6.384 1.00 91.44 940 GLU A CA 1
ATOM 7289 C C . GLU A 1 940 ? -25.326 13.591 7.254 1.00 91.44 940 GLU A C 1
ATOM 7291 O O . GLU A 1 940 ? -24.684 14.101 8.167 1.00 91.44 940 GLU A O 1
ATOM 7296 N N . MET A 1 941 ? -25.200 12.295 6.945 1.00 89.19 941 MET A N 1
ATOM 7297 C CA . MET A 1 941 ? -24.314 11.388 7.683 1.00 89.19 941 MET A CA 1
ATOM 7298 C C . MET A 1 941 ? -22.835 11.709 7.422 1.00 89.19 941 MET A C 1
ATOM 7300 O O . MET A 1 941 ? -22.019 11.692 8.341 1.00 89.19 941 MET A O 1
ATOM 7304 N N . LEU A 1 942 ? -22.489 12.068 6.181 1.00 95.12 942 LEU A N 1
ATOM 7305 C CA . LEU A 1 942 ? -21.135 12.509 5.840 1.00 95.12 942 LEU A CA 1
ATOM 7306 C C . LEU A 1 942 ? -20.775 13.836 6.535 1.00 95.12 942 LEU A C 1
ATOM 7308 O O . LEU A 1 942 ? -19.649 13.999 7.002 1.00 95.12 942 LEU A O 1
ATOM 7312 N N . GLN A 1 943 ? -21.725 14.771 6.640 1.00 94.81 943 GLN A N 1
ATOM 7313 C CA . GLN A 1 943 ? -21.547 16.016 7.395 1.00 94.81 943 GLN A CA 1
ATOM 7314 C C . GLN A 1 943 ? -21.384 15.750 8.892 1.00 94.81 943 GLN A C 1
ATOM 7316 O O . GLN A 1 943 ? -20.500 16.334 9.513 1.00 94.81 943 GLN A O 1
ATOM 7321 N N . TYR A 1 944 ? -22.167 14.828 9.455 1.00 91.94 944 TYR A N 1
ATOM 7322 C CA . TYR A 1 944 ? -22.043 14.448 10.861 1.00 91.94 944 TYR A CA 1
ATOM 7323 C C . TYR A 1 944 ? -20.660 13.857 11.175 1.00 91.94 944 TYR A C 1
ATOM 7325 O O . TYR A 1 944 ? -20.055 14.202 12.188 1.00 91.94 944 TYR A O 1
ATOM 7333 N N . LEU A 1 945 ? -20.093 13.053 10.265 1.00 93.94 945 LEU A N 1
ATOM 7334 C CA . LEU A 1 945 ? -18.707 12.591 10.391 1.00 93.94 945 LEU A CA 1
ATOM 7335 C C . LEU A 1 945 ? -17.729 13.775 10.434 1.00 93.94 945 LEU A C 1
ATOM 7337 O O . LEU A 1 945 ? -16.846 13.809 11.291 1.00 93.94 945 LEU A O 1
ATOM 7341 N N . ALA A 1 946 ? -17.890 14.756 9.539 1.00 96.31 946 ALA A N 1
ATOM 7342 C CA . ALA A 1 946 ? -17.045 15.950 9.519 1.00 96.31 946 ALA A CA 1
ATOM 7343 C C . ALA A 1 946 ? -17.123 16.729 10.841 1.00 96.31 946 ALA A C 1
ATOM 7345 O O . ALA A 1 946 ? -16.087 17.096 11.396 1.00 96.31 946 ALA A O 1
ATOM 7346 N N . GLU A 1 947 ? -18.331 16.943 11.367 1.00 94.56 947 GLU A N 1
ATOM 7347 C CA . GLU A 1 947 ? -18.565 17.611 12.651 1.00 94.56 947 GLU A CA 1
ATOM 7348 C C . GLU A 1 947 ? -17.841 16.890 13.789 1.00 94.56 947 GLU A C 1
ATOM 7350 O O . GLU A 1 947 ? -17.016 17.495 14.476 1.00 94.56 947 GLU A O 1
ATOM 7355 N N . CYS A 1 948 ? -18.064 15.584 13.942 1.00 90.19 948 CYS A N 1
ATOM 7356 C CA . CYS A 1 948 ? -17.474 14.839 15.044 1.00 90.19 948 CYS A CA 1
ATOM 7357 C C . CYS A 1 948 ? -15.944 14.767 14.972 1.00 90.19 948 CYS A C 1
ATOM 7359 O O . CYS A 1 948 ? -15.285 14.866 16.012 1.00 90.19 948 CYS A O 1
ATOM 7361 N N . VAL A 1 949 ? -15.362 14.622 13.775 1.00 94.25 949 VAL A N 1
ATOM 7362 C CA . VAL A 1 949 ? -13.898 14.665 13.622 1.00 94.25 949 VAL A CA 1
ATOM 7363 C C . VAL A 1 949 ? -13.366 16.033 14.025 1.00 94.25 949 VAL A C 1
ATOM 7365 O O . VAL A 1 949 ? -12.408 16.123 14.793 1.00 94.25 949 VAL A O 1
ATOM 7368 N N . ASN A 1 950 ? -14.014 17.103 13.568 1.00 95.00 950 ASN A N 1
ATOM 7369 C CA . ASN A 1 950 ? -13.584 18.470 13.844 1.00 95.00 950 ASN A CA 1
ATOM 7370 C C . ASN A 1 950 ? -13.753 18.867 15.326 1.00 95.00 950 ASN A C 1
ATOM 7372 O O . ASN A 1 950 ? -13.047 19.759 15.796 1.00 95.00 950 ASN A O 1
ATOM 7376 N N . GLU A 1 951 ? -14.603 18.169 16.085 1.00 92.19 951 GLU A N 1
ATOM 7377 C CA . GLU A 1 951 ? -14.706 18.268 17.551 1.00 92.19 951 GLU A CA 1
ATOM 7378 C C . GLU A 1 951 ? -13.599 17.513 18.316 1.00 92.19 951 GLU A C 1
ATOM 7380 O O . GLU A 1 951 ? -13.474 17.665 19.533 1.00 92.19 951 GLU A O 1
ATOM 7385 N N . GLY A 1 952 ? -12.762 16.732 17.623 1.00 86.38 952 GLY A N 1
ATOM 7386 C CA . GLY A 1 952 ? -11.613 16.024 18.199 1.00 86.38 952 GLY A CA 1
ATOM 7387 C C . GLY A 1 952 ? -11.729 14.499 18.217 1.00 86.38 952 GLY A C 1
ATOM 7388 O O . GLY A 1 952 ? -10.853 13.836 18.779 1.00 86.38 952 GLY A O 1
ATOM 7389 N N . ASN A 1 953 ? -12.769 13.917 17.610 1.00 85.12 953 ASN A N 1
ATOM 7390 C CA . ASN A 1 953 ? -12.906 12.465 17.506 1.00 85.12 953 ASN A CA 1
ATOM 7391 C C . ASN A 1 953 ? -12.115 11.943 16.298 1.00 85.12 953 ASN A C 1
ATOM 7393 O O . ASN A 1 953 ? -12.597 11.963 15.172 1.00 85.12 953 ASN A O 1
ATOM 7397 N N . SER A 1 954 ? -10.895 11.443 16.514 1.00 82.12 954 SER A N 1
ATOM 7398 C CA . SER A 1 954 ? -10.044 10.976 15.402 1.00 82.12 954 SER A CA 1
ATOM 7399 C C . SER A 1 954 ? -10.564 9.718 14.697 1.00 82.12 954 SER A C 1
ATOM 7401 O O . SER A 1 954 ? -10.150 9.433 13.577 1.00 82.12 954 SER A O 1
ATOM 7403 N N . TYR A 1 955 ? -11.437 8.944 15.353 1.00 83.38 955 TYR A N 1
ATOM 7404 C CA . TYR A 1 955 ? -11.951 7.655 14.872 1.00 83.38 955 TYR A CA 1
ATOM 7405 C C . TYR A 1 955 ? -10.874 6.616 14.540 1.00 83.38 955 TYR A C 1
ATOM 7407 O O . TYR A 1 955 ? -11.080 5.725 13.717 1.00 83.38 955 TYR A O 1
ATOM 7415 N N . LYS A 1 956 ? -9.732 6.689 15.233 1.00 80.56 956 LYS A N 1
ATOM 7416 C CA . LYS A 1 956 ? -8.660 5.694 15.133 1.00 80.56 956 LYS A CA 1
ATOM 7417 C C . LYS A 1 956 ? -9.207 4.273 15.332 1.00 80.56 956 LYS A C 1
ATOM 7419 O O . LYS A 1 956 ? -9.706 3.951 16.409 1.00 80.56 956 LYS A O 1
ATOM 7424 N N . GLY A 1 957 ? -9.079 3.425 14.309 1.00 67.50 957 GLY A N 1
ATOM 7425 C CA . GLY A 1 957 ? -9.540 2.029 14.324 1.00 67.50 957 GLY A CA 1
ATOM 7426 C C . GLY A 1 957 ? -11.044 1.821 14.100 1.00 67.50 957 GLY A C 1
ATOM 7427 O O . GLY A 1 957 ? -11.519 0.702 14.287 1.00 67.50 957 GLY A O 1
ATOM 7428 N N . CYS A 1 958 ? -11.784 2.866 13.721 1.00 77.50 958 CYS A N 1
ATOM 7429 C CA . CYS A 1 958 ? -13.182 2.768 13.295 1.00 77.50 958 CYS A CA 1
ATOM 7430 C C . CYS A 1 958 ? -13.264 2.689 11.764 1.00 77.50 958 CYS A C 1
ATOM 7432 O O . CYS A 1 958 ? -12.438 3.282 11.064 1.00 77.50 958 CYS A O 1
ATOM 7434 N N . TYR A 1 959 ? -14.274 1.985 11.253 1.00 80.69 959 TYR A N 1
ATOM 7435 C CA . TYR A 1 959 ? -14.455 1.719 9.823 1.00 80.69 959 TYR A CA 1
ATOM 7436 C C . TYR A 1 959 ? -15.736 2.364 9.297 1.00 80.69 959 TYR A C 1
ATOM 7438 O O . TYR A 1 959 ? -16.785 2.266 9.929 1.00 80.69 959 TYR A O 1
ATOM 7446 N N . PHE A 1 960 ? -15.656 2.982 8.123 1.00 88.94 960 PHE A N 1
ATOM 7447 C CA . PHE A 1 960 ? -16.726 3.713 7.451 1.00 88.94 960 PHE A CA 1
ATOM 7448 C C . PHE A 1 960 ? -16.858 3.216 6.014 1.00 88.94 960 PHE A C 1
ATOM 7450 O O . PHE A 1 960 ? -15.853 2.974 5.347 1.00 88.94 960 PHE A O 1
ATOM 7457 N N . CYS A 1 961 ? -18.089 3.078 5.530 1.00 88.81 961 CYS A N 1
ATOM 7458 C CA . CYS A 1 961 ? -18.372 2.571 4.195 1.00 88.81 961 CYS A CA 1
ATOM 7459 C C . CYS A 1 961 ? -19.509 3.358 3.537 1.00 88.81 961 CYS A C 1
ATOM 7461 O O . CYS A 1 961 ? -20.588 3.503 4.121 1.00 88.81 961 CYS A O 1
ATOM 7463 N N . LEU A 1 962 ? -19.284 3.848 2.314 1.00 90.81 962 LEU A N 1
ATOM 7464 C CA . LEU A 1 962 ? -20.364 4.395 1.494 1.00 90.81 962 LEU A CA 1
ATOM 7465 C C . LEU A 1 962 ? -21.271 3.264 0.990 1.00 90.81 962 LEU A C 1
ATOM 7467 O O . LEU A 1 962 ? -20.796 2.233 0.518 1.00 90.81 962 LEU A O 1
ATOM 7471 N N . MET A 1 963 ? -22.585 3.482 1.045 1.00 86.69 963 MET A N 1
ATOM 7472 C CA . MET A 1 963 ? -23.589 2.539 0.512 1.00 86.69 963 MET A CA 1
ATOM 7473 C C . MET A 1 963 ? -24.458 3.136 -0.601 1.00 86.69 963 MET A C 1
ATOM 7475 O O . MET A 1 963 ? -25.366 2.481 -1.118 1.00 86.69 963 MET A O 1
ATOM 7479 N N . SER A 1 964 ? -24.197 4.388 -0.964 1.00 89.88 964 SER A N 1
ATOM 7480 C CA . SER A 1 964 ? -24.866 5.090 -2.050 1.00 89.88 964 SER A CA 1
ATOM 7481 C C . SER A 1 964 ? -23.989 6.217 -2.572 1.00 89.88 964 SER A C 1
ATOM 7483 O O . SER A 1 964 ? -23.173 6.772 -1.834 1.00 89.88 964 SER A O 1
ATOM 7485 N N . ASP A 1 965 ? -24.222 6.610 -3.821 1.00 97.75 965 ASP A N 1
ATOM 7486 C CA . ASP A 1 965 ? -23.627 7.825 -4.368 1.00 97.75 965 ASP A CA 1
ATOM 7487 C C . ASP A 1 965 ? -24.206 9.060 -3.655 1.00 97.75 965 ASP A C 1
ATOM 7489 O O . ASP A 1 965 ? -25.401 9.106 -3.349 1.00 97.75 965 ASP A O 1
ATOM 7493 N N . LEU A 1 966 ? -23.366 10.063 -3.395 1.00 98.00 966 LEU A N 1
ATOM 7494 C CA . LEU A 1 966 ? -23.730 11.284 -2.673 1.00 98.00 966 LEU A CA 1
ATOM 7495 C C . LEU A 1 966 ? -23.549 12.518 -3.562 1.00 98.00 966 LEU A C 1
ATOM 7497 O O . LEU A 1 966 ? -22.515 12.687 -4.203 1.00 98.00 966 LEU A O 1
ATOM 7501 N N . ASP A 1 967 ? -24.536 13.414 -3.570 1.00 98.06 967 ASP A N 1
ATOM 7502 C CA . ASP A 1 967 ? -24.517 14.652 -4.357 1.00 98.06 967 ASP A CA 1
ATOM 7503 C C . ASP A 1 967 ? -24.479 15.878 -3.439 1.00 98.06 967 ASP A C 1
ATOM 7505 O O . ASP A 1 967 ? -25.449 16.169 -2.742 1.00 98.06 967 ASP A O 1
ATOM 7509 N N . LEU A 1 968 ? -23.358 16.605 -3.452 1.00 97.81 968 LEU A N 1
ATOM 7510 C CA . LEU A 1 968 ? -23.112 17.766 -2.592 1.00 97.81 968 LEU A CA 1
ATOM 7511 C C . LEU A 1 968 ? -23.556 19.100 -3.213 1.00 97.81 968 LEU A C 1
ATOM 7513 O O . LEU A 1 968 ? -23.243 20.150 -2.661 1.00 97.81 968 LEU A O 1
ATOM 7517 N N . LYS A 1 969 ? -24.300 19.103 -4.329 1.00 95.81 969 LYS A N 1
ATOM 7518 C CA . LYS A 1 969 ? -24.691 20.342 -5.038 1.00 95.81 969 LYS A CA 1
ATOM 7519 C C . LYS A 1 969 ? -25.416 21.387 -4.177 1.00 95.81 969 LYS A C 1
ATOM 7521 O O . LYS A 1 969 ? -25.336 22.577 -4.472 1.00 95.81 969 LYS A O 1
ATOM 7526 N N . ASP A 1 970 ? -26.137 20.945 -3.145 1.00 94.88 970 ASP A N 1
ATOM 7527 C CA . ASP A 1 970 ? -26.912 21.810 -2.248 1.00 94.88 970 ASP A CA 1
ATOM 7528 C C . ASP A 1 970 ? -26.063 22.336 -1.070 1.00 94.88 970 ASP A C 1
ATOM 7530 O O . ASP A 1 970 ? -26.534 23.147 -0.270 1.00 94.88 970 ASP A O 1
ATOM 7534 N N . ILE A 1 971 ? -24.791 21.921 -0.986 1.00 95.38 971 ILE A N 1
ATOM 7535 C CA . ILE A 1 971 ? -23.800 22.403 -0.023 1.00 95.38 971 ILE A CA 1
ATOM 7536 C C . ILE A 1 971 ? -22.926 23.474 -0.703 1.00 95.38 971 ILE A C 1
ATOM 7538 O O . ILE A 1 971 ? -22.075 23.146 -1.529 1.00 95.38 971 ILE A O 1
ATOM 7542 N N . PRO A 1 972 ? -23.090 24.771 -0.373 1.00 89.81 972 PRO A N 1
ATOM 7543 C CA . PRO A 1 972 ? -22.410 25.856 -1.089 1.00 89.81 972 PRO A CA 1
ATOM 7544 C C . PRO A 1 972 ? -20.890 25.882 -0.868 1.00 89.81 972 PRO A C 1
ATOM 7546 O O . PRO A 1 972 ? -20.144 26.313 -1.747 1.00 89.81 972 PRO A O 1
ATOM 7549 N N . SER A 1 973 ? -20.434 25.452 0.310 1.00 95.12 973 SER A N 1
ATOM 7550 C CA . SER A 1 973 ? -19.022 25.231 0.612 1.00 95.12 973 SER A CA 1
ATOM 7551 C C . SER A 1 973 ? -18.908 24.103 1.629 1.00 95.12 973 SER A C 1
ATOM 7553 O O . SER A 1 973 ? -19.516 24.164 2.697 1.00 95.12 973 SER A O 1
ATOM 7555 N N . TRP A 1 974 ? -18.152 23.071 1.279 1.00 97.25 974 TRP A N 1
ATOM 7556 C CA . TRP A 1 974 ? -17.895 21.914 2.122 1.00 97.25 974 TRP A CA 1
ATOM 7557 C C . TRP A 1 974 ? -16.993 22.280 3.300 1.00 97.25 974 TRP A C 1
ATOM 7559 O O . TRP A 1 974 ? -16.028 23.031 3.146 1.00 97.25 974 TRP A O 1
ATOM 7569 N N . THR A 1 975 ? -17.296 21.721 4.471 1.00 96.12 975 THR A N 1
ATOM 7570 C CA . THR A 1 975 ? -16.400 21.735 5.629 1.00 96.12 975 THR A CA 1
ATOM 7571 C C . THR A 1 975 ? -15.580 20.446 5.610 1.00 96.12 975 THR A C 1
ATOM 7573 O O . THR A 1 975 ? -16.173 19.378 5.759 1.00 96.12 975 THR A O 1
ATOM 7576 N N . PRO A 1 976 ? -14.247 20.511 5.427 1.00 97.94 976 PRO A N 1
ATOM 7577 C CA . PRO A 1 976 ? -13.412 19.317 5.360 1.00 97.94 976 PRO A CA 1
ATOM 7578 C C . PRO A 1 976 ? -13.543 18.420 6.599 1.00 97.94 976 PRO A C 1
ATOM 7580 O O . PRO A 1 976 ? -13.673 18.907 7.726 1.00 97.94 976 PRO A O 1
ATOM 7583 N N . ILE A 1 977 ? -13.469 17.105 6.386 1.00 98.12 977 ILE A N 1
ATOM 7584 C CA . ILE A 1 977 ? -13.393 16.116 7.465 1.00 98.12 977 ILE A CA 1
ATOM 7585 C C . ILE A 1 977 ? -11.966 16.136 8.021 1.00 98.12 977 ILE A C 1
ATOM 7587 O O . ILE A 1 977 ? -11.015 15.743 7.342 1.00 98.12 977 ILE A O 1
ATOM 7591 N N . GLY A 1 978 ? -11.815 16.597 9.257 1.00 96.00 978 GLY A N 1
ATOM 7592 C CA . GLY A 1 978 ? -10.529 16.705 9.932 1.00 96.00 978 GLY A CA 1
ATOM 7593 C C . GLY A 1 978 ? -9.796 18.016 9.674 1.00 96.00 978 GLY A C 1
ATOM 7594 O O . GLY A 1 978 ? -9.806 18.572 8.577 1.00 96.00 978 GLY A O 1
ATOM 7595 N N . THR A 1 979 ? -9.109 18.484 10.713 1.00 94.81 979 THR A N 1
ATOM 7596 C CA . THR A 1 979 ? -8.294 19.707 10.726 1.00 94.81 979 THR A CA 1
ATOM 7597 C C . THR A 1 979 ? -6.844 19.385 11.075 1.00 94.81 979 THR A C 1
ATOM 7599 O O . THR A 1 979 ? -6.529 18.279 11.508 1.00 94.81 979 THR A O 1
ATOM 7602 N N . GLU A 1 980 ? -5.943 20.363 10.961 1.00 92.00 980 GLU A N 1
ATOM 7603 C CA . GLU A 1 980 ? -4.562 20.224 11.444 1.00 92.00 980 GLU A CA 1
ATOM 7604 C C . GLU A 1 980 ? -4.487 19.757 12.912 1.00 92.00 980 GLU A C 1
ATOM 7606 O O . GLU A 1 980 ? -3.681 18.890 13.240 1.00 92.00 980 GLU A O 1
ATOM 7611 N N . SER A 1 981 ? -5.351 20.284 13.790 1.00 90.94 981 SER A N 1
ATOM 7612 C CA . SER A 1 981 ? -5.391 19.924 15.216 1.00 90.94 981 SER A CA 1
ATOM 7613 C C . SER A 1 981 ? -6.214 18.674 15.540 1.00 90.94 981 SER A C 1
ATOM 7615 O O . SER A 1 981 ? -6.071 18.123 16.630 1.00 90.94 981 SER A O 1
ATOM 7617 N N . ALA A 1 982 ? -7.084 18.246 14.627 1.00 92.62 982 ALA A N 1
ATOM 7618 C CA . ALA A 1 982 ? -7.967 17.097 14.793 1.00 92.62 982 ALA A CA 1
ATOM 7619 C C . ALA A 1 982 ? -8.040 16.315 13.471 1.00 92.62 982 ALA A C 1
ATOM 7621 O O . ALA A 1 982 ? -9.032 16.430 12.749 1.00 92.62 982 ALA A O 1
ATOM 7622 N N . PRO A 1 983 ? -6.970 15.592 13.095 1.00 93.19 983 PRO A N 1
ATOM 7623 C CA . PRO A 1 983 ? -6.954 14.828 11.857 1.00 93.19 983 PRO A CA 1
ATOM 7624 C C . PRO A 1 983 ? -7.892 13.621 11.940 1.00 93.19 983 PRO A C 1
ATOM 7626 O O . PRO A 1 983 ? -8.100 13.043 13.010 1.00 93.19 983 PRO A O 1
ATOM 7629 N N . PHE A 1 984 ? -8.409 13.205 10.787 1.00 94.69 984 PHE A N 1
ATOM 7630 C CA . PHE A 1 984 ? -9.103 11.927 10.661 1.00 94.69 984 PHE A CA 1
ATOM 7631 C C . PHE A 1 984 ? -8.093 10.768 10.652 1.00 94.69 984 PHE A C 1
ATOM 7633 O O . PHE A 1 984 ? -7.082 10.839 9.951 1.00 94.69 984 PHE A O 1
ATOM 7640 N N . SER A 1 985 ? -8.380 9.707 11.409 1.00 89.19 985 SER A N 1
ATOM 7641 C CA . SER A 1 985 ? -7.546 8.502 11.573 1.00 89.19 985 SER A CA 1
ATOM 7642 C C . SER A 1 985 ? -8.339 7.193 11.415 1.00 89.19 985 SER A C 1
ATOM 7644 O O . SER A 1 985 ? -7.904 6.146 11.894 1.00 89.19 985 SER A O 1
ATOM 7646 N N . GLY A 1 986 ? -9.535 7.245 10.820 1.00 83.56 986 GLY A N 1
ATOM 7647 C CA . GLY A 1 986 ? -10.366 6.065 10.558 1.00 83.56 986 GLY A CA 1
ATOM 7648 C C . GLY A 1 986 ? -10.092 5.408 9.199 1.00 83.56 986 GLY A C 1
ATOM 7649 O O . GLY A 1 986 ? -9.264 5.878 8.418 1.00 83.56 986 GLY A O 1
ATOM 7650 N N . HIS A 1 987 ? -10.828 4.333 8.906 1.00 83.94 987 HIS A N 1
ATOM 7651 C CA . HIS A 1 987 ? -10.819 3.643 7.610 1.00 83.94 987 HIS A CA 1
ATOM 7652 C C . HIS A 1 987 ? -12.055 4.044 6.811 1.00 83.94 987 HIS A C 1
ATOM 7654 O O . HIS A 1 987 ? -13.170 3.756 7.234 1.00 83.94 987 HIS A O 1
ATOM 7660 N N . PHE A 1 988 ? -11.881 4.712 5.675 1.00 94.25 988 PHE A N 1
ATOM 7661 C CA . PHE A 1 988 ? -12.974 5.179 4.829 1.00 94.25 988 PHE A CA 1
ATOM 7662 C C . PHE A 1 988 ? -12.976 4.436 3.489 1.00 94.25 988 PHE A C 1
ATOM 7664 O O . PHE A 1 988 ? -12.156 4.704 2.607 1.00 94.25 988 PHE A O 1
ATOM 7671 N N . ASP A 1 989 ? -13.924 3.516 3.325 1.00 89.62 989 ASP A N 1
ATOM 7672 C CA . ASP A 1 989 ? -14.149 2.782 2.084 1.00 89.62 989 ASP A CA 1
ATOM 7673 C C . ASP A 1 989 ? -15.274 3.433 1.274 1.00 89.62 989 ASP A C 1
ATOM 7675 O O . ASP A 1 989 ? -16.448 3.413 1.649 1.00 89.62 989 ASP A O 1
ATOM 7679 N N . GLY A 1 990 ? -14.928 3.993 0.120 1.00 92.00 990 GLY A N 1
ATOM 7680 C CA . GLY A 1 990 ? -15.907 4.478 -0.841 1.00 92.00 990 GLY A CA 1
ATOM 7681 C C . GLY A 1 990 ? -16.738 3.357 -1.466 1.00 92.00 990 GLY A C 1
ATOM 7682 O O . GLY A 1 990 ? -17.764 3.651 -2.065 1.00 92.00 990 GLY A O 1
ATOM 7683 N N . ASN A 1 991 ? -16.329 2.087 -1.345 1.00 87.19 991 ASN A N 1
ATOM 7684 C CA . ASN A 1 991 ? -17.057 0.912 -1.835 1.00 87.19 991 ASN A CA 1
ATOM 7685 C C . ASN A 1 991 ? -17.471 1.020 -3.321 1.00 87.19 991 ASN A C 1
ATOM 7687 O O . ASN A 1 991 ? -18.497 0.506 -3.758 1.00 87.19 991 ASN A O 1
ATOM 7691 N N . GLY A 1 992 ? -16.669 1.736 -4.116 1.00 84.25 992 GLY A N 1
ATOM 7692 C CA . GLY A 1 992 ? -16.928 2.004 -5.531 1.00 84.25 992 GLY A CA 1
ATOM 7693 C C . GLY A 1 992 ? -17.948 3.115 -5.810 1.00 84.25 992 GLY A C 1
ATOM 7694 O O . GLY A 1 992 ? -18.197 3.399 -6.981 1.00 84.25 992 GLY A O 1
ATOM 7695 N N . HIS A 1 993 ? -18.507 3.750 -4.779 1.00 95.94 993 HIS A N 1
ATOM 7696 C CA . HIS A 1 993 ? -19.467 4.844 -4.896 1.00 95.94 993 HIS A CA 1
ATOM 7697 C C . HIS A 1 993 ? -18.821 6.187 -5.247 1.00 95.94 993 HIS A C 1
ATOM 7699 O O . HIS A 1 993 ? -17.606 6.403 -5.129 1.00 95.94 993 HIS A O 1
ATOM 7705 N N . VAL A 1 994 ? -19.679 7.100 -5.701 1.00 98.31 994 VAL A N 1
ATOM 7706 C CA . VAL A 1 994 ? -19.309 8.438 -6.158 1.00 98.31 994 VAL A CA 1
ATOM 7707 C C . VAL A 1 994 ? -19.779 9.500 -5.165 1.00 98.31 994 VAL A C 1
ATOM 7709 O O . VAL A 1 994 ? -20.935 9.500 -4.754 1.00 98.31 994 VAL A O 1
ATOM 7712 N N . ILE A 1 995 ? -18.915 10.462 -4.842 1.00 98.56 995 ILE A N 1
ATOM 7713 C CA . ILE A 1 995 ? -19.316 11.750 -4.263 1.00 98.56 995 ILE A CA 1
ATOM 7714 C C . ILE A 1 995 ? -19.158 12.813 -5.353 1.00 98.56 995 ILE A C 1
ATOM 7716 O O . ILE A 1 995 ? -18.069 12.991 -5.898 1.00 98.56 995 ILE A O 1
ATOM 7720 N N . GLN A 1 996 ? -20.230 13.520 -5.697 1.00 98.06 996 GLN A N 1
ATOM 7721 C CA . GLN A 1 996 ? -20.232 14.509 -6.780 1.00 98.06 996 GLN A CA 1
ATOM 7722 C C . GLN A 1 996 ? -20.491 15.938 -6.287 1.00 98.06 996 GLN A C 1
ATOM 7724 O O . GLN A 1 996 ? -21.082 16.139 -5.226 1.00 98.06 996 GLN A O 1
ATOM 7729 N N . ASN A 1 997 ? -20.075 16.930 -7.082 1.00 98.00 997 ASN A N 1
ATOM 7730 C CA . ASN A 1 997 ? -20.297 18.365 -6.844 1.00 98.00 997 ASN A CA 1
ATOM 7731 C C . ASN A 1 997 ? -19.639 18.926 -5.569 1.00 98.00 997 ASN A C 1
ATOM 7733 O O . ASN A 1 997 ? -20.096 19.929 -5.016 1.00 98.00 997 ASN A O 1
ATOM 7737 N N . LEU A 1 998 ? -18.547 18.311 -5.101 1.00 98.06 998 LEU A N 1
ATOM 7738 C CA . LEU A 1 998 ? -17.781 18.815 -3.959 1.00 98.06 998 LEU A CA 1
ATOM 7739 C C . LEU A 1 998 ? -17.227 20.217 -4.265 1.00 98.06 998 LEU A C 1
ATOM 7741 O O . LEU A 1 998 ? -16.337 20.367 -5.105 1.00 98.06 998 LEU A O 1
ATOM 7745 N N . THR A 1 999 ? -17.726 21.231 -3.553 1.00 98.06 999 THR A N 1
ATOM 7746 C CA . THR A 1 999 ? -17.314 22.631 -3.719 1.00 98.06 999 THR A CA 1
ATOM 7747 C C . THR A 1 999 ? -16.683 23.178 -2.442 1.00 98.06 999 THR A C 1
ATOM 7749 O O . THR A 1 999 ? -17.285 23.094 -1.378 1.00 98.06 999 THR A O 1
ATOM 7752 N N . ILE A 1 1000 ? -15.503 23.796 -2.544 1.00 97.25 1000 ILE A N 1
ATOM 7753 C CA . ILE A 1 1000 ? -14.889 24.617 -1.484 1.00 97.25 1000 ILE A CA 1
ATOM 7754 C C . ILE A 1 1000 ? -14.493 25.945 -2.124 1.00 97.25 1000 ILE A C 1
ATOM 7756 O O . ILE A 1 1000 ? -13.732 25.954 -3.090 1.00 97.25 1000 ILE A O 1
ATOM 7760 N N . SER A 1 1001 ? -15.026 27.058 -1.619 1.00 91.69 1001 SER A N 1
ATOM 7761 C CA . SER A 1 1001 ? -14.803 28.393 -2.213 1.00 91.69 1001 SER A CA 1
ATOM 7762 C C . SER A 1 1001 ? -13.961 29.329 -1.339 1.00 91.69 1001 SER A C 1
ATOM 7764 O O . SER A 1 1001 ? -13.672 30.461 -1.729 1.00 91.69 1001 SER A O 1
ATOM 7766 N N . GLU A 1 1002 ? -13.595 28.891 -0.138 1.00 84.69 1002 GLU A N 1
ATOM 7767 C CA . GLU A 1 1002 ? -12.819 29.683 0.809 1.00 84.69 1002 GLU A CA 1
ATOM 7768 C C . GLU A 1 1002 ? -11.336 29.347 0.669 1.00 84.69 1002 GLU A C 1
ATOM 7770 O O . GLU A 1 1002 ? -10.966 28.181 0.722 1.00 84.69 1002 GLU A O 1
ATOM 7775 N N . LYS A 1 1003 ? -10.467 30.362 0.553 1.00 87.62 1003 LYS A N 1
ATOM 7776 C CA . LYS A 1 1003 ? -9.003 30.192 0.447 1.00 87.62 1003 LYS A CA 1
ATOM 7777 C C . LYS A 1 1003 ? -8.349 29.760 1.772 1.00 87.62 1003 LYS A C 1
ATOM 7779 O O . LYS A 1 1003 ? -7.351 30.348 2.186 1.00 87.62 1003 LYS A O 1
ATOM 7784 N N . THR A 1 1004 ? -8.945 28.797 2.461 1.00 89.38 1004 THR A N 1
ATOM 7785 C CA . THR A 1 1004 ? -8.466 28.209 3.709 1.00 89.38 1004 THR A CA 1
ATOM 7786 C C . THR A 1 1004 ? -7.406 27.151 3.435 1.00 89.38 1004 THR A C 1
ATOM 7788 O O . THR A 1 1004 ? -7.353 26.554 2.356 1.00 89.38 1004 THR A O 1
ATOM 7791 N N . ASP A 1 1005 ? -6.534 26.942 4.415 1.00 96.00 1005 ASP A N 1
ATOM 7792 C CA . ASP A 1 1005 ? -5.562 25.854 4.375 1.00 96.00 1005 ASP A CA 1
ATOM 7793 C C . ASP A 1 1005 ? -6.260 24.511 4.650 1.00 96.00 1005 ASP A C 1
ATOM 7795 O O . ASP A 1 1005 ? -7.327 24.488 5.266 1.00 96.00 1005 ASP A O 1
ATOM 7799 N N . TYR A 1 1006 ? -5.643 23.402 4.232 1.00 96.69 1006 TYR A N 1
ATOM 7800 C CA . TYR A 1 1006 ? -6.163 22.042 4.425 1.00 96.69 1006 TYR A CA 1
ATOM 7801 C C . TYR A 1 1006 ? -7.518 21.826 3.731 1.00 96.69 1006 TYR A C 1
ATOM 7803 O O . TYR A 1 1006 ? -8.497 21.400 4.342 1.00 96.69 1006 TYR A O 1
ATOM 7811 N N . ALA A 1 1007 ? -7.582 22.140 2.436 1.00 97.62 1007 ALA A N 1
ATOM 7812 C CA . ALA A 1 1007 ? -8.801 22.022 1.639 1.00 97.62 1007 ALA A CA 1
ATOM 7813 C C . ALA A 1 1007 ? -8.858 20.680 0.885 1.00 97.62 1007 ALA A C 1
ATOM 7815 O O . ALA A 1 1007 ? -7.926 20.332 0.160 1.00 97.62 1007 ALA A O 1
ATOM 7816 N N . GLY A 1 1008 ? -9.974 19.965 1.039 1.00 97.62 1008 GLY A N 1
ATOM 7817 C CA . GLY A 1 1008 ? -10.285 18.674 0.417 1.00 97.62 1008 GLY A CA 1
ATOM 7818 C C . GLY A 1 1008 ? -11.572 18.080 0.988 1.00 97.62 1008 GLY A C 1
ATOM 7819 O O . GLY A 1 1008 ? -12.189 18.693 1.863 1.00 97.62 1008 GLY A O 1
ATOM 7820 N N . LEU A 1 1009 ? -11.988 16.893 0.523 1.00 98.56 1009 LEU A N 1
ATOM 7821 C CA . LEU A 1 1009 ? -13.040 16.131 1.216 1.00 98.56 1009 LEU A CA 1
ATOM 7822 C C . LEU A 1 1009 ? -12.647 15.934 2.689 1.00 98.56 1009 LEU A C 1
ATOM 7824 O O . LEU A 1 1009 ? -13.427 16.236 3.594 1.00 98.56 1009 LEU A O 1
ATOM 7828 N N . PHE A 1 1010 ? -11.401 15.515 2.897 1.00 98.31 1010 PHE A N 1
ATOM 7829 C CA . PHE A 1 1010 ? -10.704 15.537 4.171 1.00 98.31 1010 PHE A CA 1
ATOM 7830 C C . PHE A 1 1010 ? -9.758 16.739 4.231 1.00 98.31 1010 PHE A C 1
ATOM 7832 O O . PHE A 1 1010 ? -9.094 17.068 3.247 1.00 98.31 1010 PHE A O 1
ATOM 7839 N N . GLY A 1 1011 ? -9.660 17.400 5.382 1.00 97.50 1011 GLY A N 1
ATOM 7840 C CA . GLY A 1 1011 ? -8.715 18.504 5.542 1.00 97.50 1011 GLY A CA 1
ATOM 7841 C C . GLY A 1 1011 ? -7.322 17.980 5.862 1.00 97.50 1011 GLY A C 1
ATOM 7842 O O . GLY A 1 1011 ? -6.370 18.193 5.108 1.00 97.50 1011 GLY A O 1
ATOM 7843 N N . ASN A 1 1012 ? -7.224 17.217 6.949 1.00 95.50 1012 ASN A N 1
ATOM 7844 C CA . ASN A 1 1012 ? -6.029 16.466 7.305 1.00 95.50 1012 ASN A CA 1
ATOM 7845 C C . ASN A 1 1012 ? -6.399 15.024 7.651 1.00 95.50 1012 ASN A C 1
ATOM 7847 O O . ASN A 1 1012 ? -7.264 14.785 8.498 1.00 95.50 1012 ASN A O 1
ATOM 7851 N N . ILE A 1 1013 ? -5.705 14.078 7.027 1.00 93.56 1013 ILE A N 1
ATOM 7852 C CA . ILE A 1 1013 ? -5.736 12.675 7.420 1.00 93.56 1013 ILE A CA 1
ATOM 7853 C C . ILE A 1 1013 ? -4.383 12.293 8.014 1.00 93.56 1013 ILE A C 1
ATOM 7855 O O . ILE A 1 1013 ? -3.327 12.555 7.436 1.00 93.56 1013 ILE A O 1
ATOM 7859 N N . SER A 1 1014 ? -4.417 11.660 9.180 1.00 89.25 1014 SER A N 1
ATOM 7860 C CA . SER A 1 1014 ? -3.226 11.169 9.861 1.00 89.25 1014 SER A CA 1
ATOM 7861 C C . SER A 1 1014 ? -3.493 9.756 10.322 1.00 89.25 1014 SER A C 1
ATOM 7863 O O . SER A 1 1014 ? -4.445 9.533 11.065 1.00 89.25 1014 SER A O 1
ATOM 7865 N N . PHE A 1 1015 ? -2.670 8.803 9.883 1.00 78.19 1015 PHE A N 1
ATOM 7866 C CA . PHE A 1 1015 ? -2.918 7.385 10.152 1.00 78.19 1015 PHE A CA 1
ATOM 7867 C C . PHE A 1 1015 ? -4.329 6.931 9.706 1.00 78.19 1015 PHE A C 1
ATOM 7869 O O . PHE A 1 1015 ? -5.064 6.291 10.450 1.00 78.19 1015 PHE A O 1
ATOM 7876 N N . ALA A 1 1016 ? -4.736 7.308 8.496 1.00 84.19 1016 ALA A N 1
ATOM 7877 C CA . ALA A 1 1016 ? -6.017 6.900 7.927 1.00 84.19 1016 ALA A CA 1
ATOM 7878 C C . ALA A 1 1016 ? -5.818 6.077 6.658 1.00 84.19 1016 ALA A C 1
ATOM 7880 O O . ALA A 1 1016 ? -4.809 6.212 5.957 1.00 84.19 1016 ALA A O 1
ATOM 7881 N N . GLU A 1 1017 ? -6.833 5.287 6.347 1.00 82.81 1017 GLU A N 1
ATOM 7882 C CA . GLU A 1 1017 ? -6.991 4.622 5.063 1.00 82.81 1017 GLU A CA 1
ATOM 7883 C C . GLU A 1 1017 ? -8.185 5.229 4.339 1.00 82.81 1017 GLU A C 1
ATOM 7885 O O . GLU A 1 1017 ? -9.272 5.332 4.907 1.00 82.81 1017 GLU A O 1
ATOM 7890 N N . VAL A 1 1018 ? -7.987 5.638 3.087 1.00 95.31 1018 VAL A N 1
ATOM 7891 C CA . VAL A 1 1018 ? -9.075 6.085 2.213 1.00 95.31 1018 VAL A CA 1
ATOM 7892 C C . VAL A 1 1018 ? -8.970 5.328 0.902 1.00 95.31 1018 VAL A C 1
ATOM 7894 O O . VAL A 1 1018 ? -7.943 5.408 0.216 1.00 95.31 1018 VAL A O 1
ATOM 7897 N N . LYS A 1 1019 ? -10.028 4.600 0.537 1.00 90.00 1019 LYS A N 1
ATOM 7898 C CA . LYS A 1 1019 ? -9.997 3.741 -0.649 1.00 90.00 1019 LYS A CA 1
ATOM 7899 C C . LYS A 1 1019 ? -11.298 3.691 -1.442 1.00 90.00 1019 LYS A C 1
ATOM 7901 O O . LYS A 1 1019 ? -12.350 4.075 -0.947 1.00 90.00 1019 LYS A O 1
ATOM 7906 N N . ASN A 1 1020 ? -11.211 3.187 -2.676 1.00 81.69 1020 ASN A N 1
ATOM 7907 C CA . ASN A 1 1020 ? -12.344 2.851 -3.557 1.00 81.69 1020 ASN A CA 1
ATOM 7908 C C . ASN A 1 1020 ? -13.374 3.976 -3.734 1.00 81.69 1020 ASN A C 1
ATOM 7910 O O . ASN A 1 1020 ? -14.576 3.722 -3.810 1.00 81.69 1020 ASN A O 1
ATOM 7914 N N . LEU A 1 1021 ? -12.908 5.219 -3.786 1.00 97.06 1021 LEU A N 1
ATOM 7915 C CA . LEU A 1 1021 ? -13.761 6.397 -3.817 1.00 97.06 1021 LEU A CA 1
ATOM 7916 C C . LEU A 1 1021 ? -13.581 7.152 -5.129 1.00 97.06 1021 LEU A C 1
ATOM 7918 O O . LEU A 1 1021 ? -12.454 7.422 -5.555 1.00 97.06 1021 LEU A O 1
ATOM 7922 N N . THR A 1 1022 ? -14.701 7.536 -5.740 1.00 98.56 1022 THR A N 1
ATOM 7923 C CA . THR A 1 1022 ? -14.706 8.453 -6.880 1.00 98.56 1022 THR A CA 1
ATOM 7924 C C . THR A 1 1022 ? -15.243 9.818 -6.455 1.00 98.56 1022 THR A C 1
ATOM 7926 O O . THR A 1 1022 ? -16.364 9.907 -5.967 1.00 98.56 1022 THR A O 1
ATOM 7929 N N . LEU A 1 1023 ? -14.476 10.886 -6.674 1.00 98.69 1023 LEU A N 1
ATOM 7930 C CA . LEU A 1 1023 ? -14.959 12.263 -6.604 1.00 98.69 1023 LEU A CA 1
ATOM 7931 C C . LEU A 1 1023 ? -15.170 12.806 -8.018 1.00 98.69 1023 LEU A C 1
ATOM 7933 O O . LEU A 1 1023 ? -14.229 12.834 -8.810 1.00 98.69 1023 LEU A O 1
ATOM 7937 N N . ASN A 1 1024 ? -16.385 13.247 -8.333 1.00 98.00 1024 ASN A N 1
ATOM 7938 C CA . ASN A 1 1024 ? -16.732 13.774 -9.654 1.00 98.00 1024 ASN A CA 1
ATOM 7939 C C . ASN A 1 1024 ? -17.156 15.247 -9.580 1.00 98.00 1024 ASN A C 1
ATOM 7941 O O . ASN A 1 1024 ? -17.791 15.668 -8.613 1.00 98.00 1024 ASN A O 1
ATOM 7945 N N . GLU A 1 1025 ? -16.840 16.025 -10.616 1.00 96.50 1025 GLU A N 1
ATOM 7946 C CA . GLU A 1 1025 ? -17.193 17.450 -10.712 1.00 96.50 1025 GLU A CA 1
ATOM 7947 C C . GLU A 1 1025 ? -16.707 18.275 -9.500 1.00 96.50 1025 GLU A C 1
ATOM 7949 O O . GLU A 1 1025 ? -17.412 19.137 -8.974 1.00 96.50 1025 GLU A O 1
ATOM 7954 N N . VAL A 1 1026 ? -15.479 18.011 -9.039 1.00 98.19 1026 VAL A N 1
ATOM 7955 C CA . VAL A 1 1026 ? -14.882 18.711 -7.892 1.00 98.19 1026 VAL A CA 1
ATOM 7956 C C . VAL A 1 1026 ? -14.490 20.141 -8.269 1.00 98.19 1026 VAL A C 1
ATOM 7958 O O . VAL A 1 1026 ? -13.861 20.381 -9.305 1.00 98.19 1026 VAL A O 1
ATOM 7961 N N . LYS A 1 1027 ? -14.789 21.110 -7.399 1.00 98.25 1027 LYS A N 1
ATOM 7962 C CA . LYS A 1 1027 ? -14.333 22.498 -7.532 1.00 98.25 1027 LYS A CA 1
ATOM 7963 C C . LYS A 1 1027 ? -13.817 23.039 -6.199 1.00 98.25 1027 LYS A C 1
ATOM 7965 O O . LYS A 1 1027 ? -14.592 23.468 -5.350 1.00 98.25 1027 LYS A O 1
ATOM 7970 N N . ILE A 1 1028 ? -12.498 23.069 -6.039 1.00 98.38 1028 ILE A N 1
ATOM 7971 C CA . ILE A 1 1028 ? -11.848 23.511 -4.799 1.00 98.38 1028 ILE A CA 1
ATOM 7972 C C . ILE A 1 1028 ? -10.968 24.731 -5.071 1.00 98.38 1028 ILE A C 1
ATOM 7974 O O . ILE A 1 1028 ? -10.109 24.708 -5.953 1.00 98.38 1028 ILE A O 1
ATOM 7978 N N . GLU A 1 1029 ? -11.167 25.785 -4.286 1.00 97.38 1029 GLU A N 1
ATOM 7979 C CA . GLU A 1 1029 ? -10.312 26.968 -4.200 1.00 97.38 1029 GLU A CA 1
ATOM 7980 C C . GLU A 1 1029 ? -9.799 27.099 -2.761 1.00 97.38 1029 GLU A C 1
ATOM 7982 O O . GLU A 1 1029 ? -10.573 27.460 -1.889 1.00 97.38 1029 GLU A O 1
ATOM 7987 N N . GLY A 1 1030 ? -8.517 26.812 -2.510 1.00 95.75 1030 GLY A N 1
ATOM 7988 C CA . GLY A 1 1030 ? -7.905 26.800 -1.174 1.00 95.75 1030 GLY A CA 1
ATOM 7989 C C . GLY A 1 1030 ? -6.646 27.672 -1.036 1.00 95.75 1030 GLY A C 1
ATOM 7990 O O . GLY A 1 1030 ? -6.208 28.350 -1.971 1.00 95.75 1030 GLY A O 1
ATOM 7991 N N . GLY A 1 1031 ? -6.067 27.665 0.163 1.00 96.69 1031 GLY A N 1
ATOM 7992 C CA . GLY A 1 1031 ? -4.800 28.298 0.532 1.00 96.69 1031 GLY A CA 1
ATOM 7993 C C . GLY A 1 1031 ? -3.615 27.348 0.338 1.00 96.69 1031 GLY A C 1
ATOM 7994 O O . GLY A 1 1031 ? -3.187 27.104 -0.793 1.00 96.69 1031 GLY A O 1
ATOM 7995 N N . ASN A 1 1032 ? -3.069 26.834 1.437 1.00 97.25 1032 ASN A N 1
ATOM 7996 C CA . ASN A 1 1032 ? -2.020 25.814 1.483 1.00 97.25 1032 ASN A CA 1
ATOM 7997 C C . ASN A 1 1032 ? -2.616 24.416 1.699 1.00 97.25 1032 ASN A C 1
ATOM 7999 O O . ASN A 1 1032 ? -3.662 24.298 2.329 1.00 97.25 1032 ASN A O 1
ATOM 8003 N N . TYR A 1 1033 ? -1.933 23.362 1.245 1.00 98.00 1033 TYR A N 1
ATOM 8004 C CA . TYR A 1 1033 ? -2.387 21.969 1.397 1.00 98.00 1033 TYR A CA 1
ATOM 8005 C C . TYR A 1 1033 ? -3.776 21.757 0.788 1.00 98.00 1033 TYR A C 1
ATOM 8007 O O . TYR A 1 1033 ? -4.785 21.675 1.488 1.00 98.00 1033 TYR A O 1
ATOM 8015 N N . VAL A 1 1034 ? -3.830 21.724 -0.543 1.00 98.62 1034 VAL A N 1
ATOM 8016 C CA . VAL A 1 1034 ? -5.089 21.659 -1.293 1.00 98.62 1034 VAL A CA 1
ATOM 8017 C C . VAL A 1 1034 ? -5.113 20.409 -2.169 1.00 98.62 1034 VAL A C 1
ATOM 8019 O O . VAL A 1 1034 ? -4.260 20.259 -3.047 1.00 98.62 1034 VAL A O 1
ATOM 8022 N N . GLY A 1 1035 ? -6.103 19.542 -1.957 1.00 98.12 1035 GLY A N 1
ATOM 8023 C CA . GLY A 1 1035 ? -6.326 18.326 -2.738 1.00 98.12 1035 GLY A CA 1
ATOM 8024 C C . GLY A 1 1035 ? -7.800 17.968 -2.883 1.00 98.12 1035 GLY A C 1
ATOM 8025 O O . GLY A 1 1035 ? -8.644 18.498 -2.173 1.00 98.12 1035 GLY A O 1
ATOM 8026 N N . GLY A 1 1036 ? -8.138 17.080 -3.821 1.00 98.00 1036 GLY A N 1
ATOM 8027 C CA . GLY A 1 1036 ? -9.512 16.592 -3.972 1.00 98.00 1036 GLY A CA 1
ATOM 8028 C C . GLY A 1 1036 ? -9.940 15.694 -2.810 1.00 98.00 1036 GLY A C 1
ATOM 8029 O O . GLY A 1 1036 ? -10.969 15.933 -2.180 1.00 98.00 1036 GLY A O 1
ATOM 8030 N N . ILE A 1 1037 ? -9.127 14.680 -2.504 1.00 98.50 1037 ILE A N 1
ATOM 8031 C CA . ILE A 1 1037 ? -9.379 13.734 -1.410 1.00 98.50 1037 ILE A CA 1
ATOM 8032 C C . ILE A 1 1037 ? -8.958 14.351 -0.082 1.00 98.50 1037 ILE A C 1
ATOM 8034 O O . ILE A 1 1037 ? -9.769 14.404 0.834 1.00 98.50 1037 ILE A O 1
ATOM 8038 N N . ALA A 1 1038 ? -7.718 14.834 0.023 1.00 98.12 1038 ALA A N 1
ATOM 8039 C CA . ALA A 1 1038 ? -7.185 15.365 1.274 1.00 98.12 1038 ALA A CA 1
ATOM 8040 C C . ALA A 1 1038 ? -6.423 16.679 1.073 1.00 98.12 1038 ALA A C 1
ATOM 8042 O O . ALA A 1 1038 ? -5.641 16.808 0.136 1.00 98.12 1038 ALA A O 1
ATOM 8043 N N . GLY A 1 1039 ? -6.548 17.635 1.989 1.00 98.06 1039 GLY A N 1
ATOM 8044 C CA . GLY A 1 1039 ? -5.604 18.752 2.035 1.00 98.06 1039 GLY A CA 1
ATOM 8045 C C . GLY A 1 1039 ? -4.184 18.247 2.310 1.00 98.06 1039 GLY A C 1
ATOM 8046 O O . GLY A 1 1039 ? -3.249 18.513 1.551 1.00 98.06 1039 GLY A O 1
ATOM 8047 N N . LYS A 1 1040 ? -4.035 17.423 3.349 1.00 96.62 1040 LYS A N 1
ATOM 8048 C CA . LYS A 1 1040 ? -2.783 16.752 3.713 1.00 96.62 1040 LYS A CA 1
ATOM 8049 C C . LYS A 1 1040 ? -3.037 15.312 4.155 1.00 96.62 1040 LYS A C 1
ATOM 8051 O O . LYS A 1 1040 ? -4.029 15.038 4.825 1.00 96.62 1040 LYS A O 1
ATOM 8056 N N . ALA A 1 1041 ? -2.131 14.415 3.776 1.00 94.69 1041 ALA A N 1
ATOM 8057 C CA . ALA A 1 1041 ? -2.090 13.032 4.227 1.00 94.69 1041 ALA A CA 1
ATOM 8058 C C . ALA A 1 1041 ? -0.713 12.709 4.806 1.00 94.69 1041 ALA A C 1
ATOM 8060 O O . ALA A 1 1041 ? 0.297 12.842 4.111 1.00 94.69 1041 ALA A O 1
ATOM 8061 N N . GLU A 1 1042 ? -0.649 12.292 6.067 1.00 88.12 1042 GLU A N 1
ATOM 8062 C CA . GLU A 1 1042 ? 0.634 12.032 6.724 1.00 88.12 1042 GLU A CA 1
ATOM 8063 C C . GLU A 1 1042 ? 0.658 10.800 7.633 1.00 88.12 1042 GLU A C 1
ATOM 8065 O O . GLU A 1 1042 ? -0.346 10.411 8.237 1.00 88.12 1042 GLU A O 1
ATOM 8070 N N . GLU A 1 1043 ? 1.843 10.194 7.748 1.00 78.38 1043 GLU A N 1
ATOM 8071 C CA . GLU A 1 1043 ? 2.167 9.271 8.833 1.00 78.38 1043 GLU A CA 1
ATOM 8072 C C . GLU A 1 1043 ? 1.988 9.984 10.183 1.00 78.38 1043 GLU A C 1
ATOM 8074 O O . GLU A 1 1043 ? 2.149 11.203 10.302 1.00 78.38 1043 GLU A O 1
ATOM 8079 N N . SER A 1 1044 ? 1.614 9.240 11.223 1.00 65.06 1044 SER A N 1
ATOM 8080 C CA . SER A 1 1044 ? 1.450 9.846 12.548 1.00 65.06 1044 SER A CA 1
ATOM 8081 C C . SER A 1 1044 ? 2.797 10.342 13.082 1.00 65.06 1044 SER A C 1
ATOM 8083 O O . SER A 1 1044 ? 3.732 9.561 13.244 1.00 65.06 1044 SER A O 1
ATOM 8085 N N . SER A 1 1045 ? 2.881 11.628 13.436 1.00 52.47 1045 SER A N 1
ATOM 8086 C CA . SER A 1 1045 ? 4.087 12.221 14.039 1.00 52.47 1045 SER A CA 1
ATOM 8087 C C . SER A 1 1045 ? 4.409 11.691 15.442 1.00 52.47 1045 SER A C 1
ATOM 8089 O O . SER A 1 1045 ? 5.533 11.871 15.912 1.00 52.47 1045 SER A O 1
ATOM 8091 N N . GLN A 1 1046 ? 3.447 11.050 16.118 1.00 45.50 1046 GLN A N 1
ATOM 8092 C CA . GLN A 1 1046 ? 3.646 10.456 17.446 1.00 45.50 1046 GLN A CA 1
ATOM 8093 C C . GLN A 1 1046 ? 3.839 8.942 17.399 1.00 45.50 1046 GLN A C 1
ATOM 8095 O O . GLN A 1 1046 ? 4.607 8.418 18.201 1.00 45.50 1046 GLN A O 1
ATOM 8100 N N . ASP A 1 1047 ? 3.194 8.276 16.436 1.00 43.72 1047 ASP A N 1
ATOM 8101 C CA . ASP A 1 1047 ? 3.056 6.822 16.421 1.00 43.72 1047 ASP A CA 1
ATOM 8102 C C . ASP A 1 1047 ? 3.639 6.160 15.155 1.00 43.72 1047 ASP A C 1
ATOM 8104 O O . ASP A 1 1047 ? 3.530 4.952 15.025 1.00 43.72 1047 ASP A O 1
ATOM 8108 N N . GLY A 1 1048 ? 4.223 6.893 14.197 1.00 43.94 1048 GLY A N 1
ATOM 8109 C CA . GLY A 1 1048 ? 4.966 6.338 13.045 1.00 43.94 1048 GLY A CA 1
ATOM 8110 C C . GLY A 1 1048 ? 4.194 5.412 12.092 1.00 43.94 1048 GLY A C 1
ATOM 8111 O O . GLY A 1 1048 ? 4.793 4.855 11.174 1.00 43.94 1048 GLY A O 1
ATOM 8112 N N . LEU A 1 1049 ? 2.880 5.252 12.279 1.00 45.12 1049 LEU A N 1
ATOM 8113 C CA . LEU A 1 1049 ? 2.016 4.434 11.429 1.00 45.12 1049 LEU A CA 1
ATOM 8114 C C . LEU A 1 1049 ? 1.836 5.061 10.042 1.00 45.12 1049 LEU A C 1
ATOM 8116 O O . LEU A 1 1049 ? 1.543 6.256 9.933 1.00 45.12 1049 LEU A O 1
ATOM 8120 N N . CYS A 1 1050 ? 1.907 4.226 9.005 1.00 58.81 1050 CYS A N 1
ATOM 8121 C CA . CYS A 1 1050 ? 1.665 4.607 7.618 1.00 58.81 1050 CYS A CA 1
ATOM 8122 C C . CYS A 1 1050 ? 0.155 4.624 7.309 1.00 58.81 1050 CYS A C 1
ATOM 8124 O O . CYS A 1 1050 ? -0.532 3.632 7.552 1.00 58.81 1050 CYS A O 1
ATOM 8126 N N . GLY A 1 1051 ? -0.360 5.719 6.743 1.00 67.75 1051 GLY A N 1
ATOM 8127 C CA . GLY A 1 1051 ? -1.678 5.734 6.090 1.00 67.75 1051 GLY A CA 1
ATOM 8128 C C . GLY A 1 1051 ? -1.624 5.172 4.660 1.00 67.75 1051 GLY A C 1
ATOM 8129 O O . GLY A 1 1051 ? -0.538 5.013 4.086 1.00 67.75 1051 GLY A O 1
ATOM 8130 N N . SER A 1 1052 ? -2.786 4.913 4.057 1.00 82.19 1052 SER A N 1
ATOM 8131 C CA . SER A 1 1052 ? -2.912 4.453 2.663 1.00 82.19 1052 SER A CA 1
ATOM 8132 C C . SER A 1 1052 ? -3.989 5.225 1.894 1.00 82.19 1052 SER A C 1
ATOM 8134 O O . SER A 1 1052 ? -5.065 5.536 2.403 1.00 82.19 1052 SER A O 1
ATOM 8136 N N . LEU A 1 1053 ? -3.685 5.534 0.633 1.00 91.38 1053 LEU A N 1
ATOM 8137 C CA . LEU A 1 1053 ? -4.604 6.110 -0.344 1.00 91.38 1053 LEU A CA 1
ATOM 8138 C C . LEU A 1 1053 ? -4.675 5.166 -1.548 1.00 91.38 1053 LEU A C 1
ATOM 8140 O O . LEU A 1 1053 ? -3.688 5.009 -2.275 1.00 91.38 1053 LEU A O 1
ATOM 8144 N N . LEU A 1 1054 ? -5.817 4.509 -1.756 1.00 87.88 1054 LEU A N 1
ATOM 8145 C CA . LEU A 1 1054 ? -5.911 3.377 -2.686 1.00 87.88 1054 LEU A CA 1
ATOM 8146 C C . LEU A 1 1054 ? -7.116 3.467 -3.624 1.00 87.88 1054 LEU A C 1
ATOM 8148 O O . LEU A 1 1054 ? -8.247 3.637 -3.188 1.00 87.88 1054 LEU A O 1
ATOM 8152 N N . ASN A 1 1055 ? -6.901 3.247 -4.924 1.00 82.06 1055 ASN A N 1
ATOM 8153 C CA . ASN A 1 1055 ? -7.989 3.164 -5.909 1.00 82.06 1055 ASN A CA 1
ATOM 8154 C C . ASN A 1 1055 ? -8.929 4.388 -5.855 1.00 82.06 1055 ASN A C 1
ATOM 8156 O O . ASN A 1 1055 ? -10.155 4.270 -5.817 1.00 82.06 1055 ASN A O 1
ATOM 8160 N N . LEU A 1 1056 ? -8.330 5.577 -5.809 1.00 97.81 1056 LEU A N 1
ATOM 8161 C CA . LEU A 1 1056 ? -9.044 6.847 -5.761 1.00 97.81 1056 LEU A CA 1
ATOM 8162 C C . LEU A 1 1056 ? -9.152 7.424 -7.166 1.00 97.81 1056 LEU A C 1
ATOM 8164 O O . LEU A 1 1056 ? -8.194 7.382 -7.940 1.00 97.81 1056 LEU A O 1
ATOM 8168 N N . ARG A 1 1057 ? -10.311 7.979 -7.508 1.00 98.12 1057 ARG A N 1
ATOM 8169 C CA . ARG A 1 1057 ? -10.536 8.639 -8.798 1.00 98.12 1057 ARG A CA 1
ATOM 8170 C C . ARG A 1 1057 ? -11.096 10.020 -8.549 1.00 98.12 1057 ARG A C 1
ATOM 8172 O O . ARG A 1 1057 ? -12.121 10.141 -7.897 1.00 98.12 1057 ARG A O 1
ATOM 8179 N N . VAL A 1 1058 ? -10.441 11.052 -9.054 1.00 98.69 1058 VAL A N 1
ATOM 8180 C CA . VAL A 1 1058 ? -10.907 12.430 -8.880 1.00 98.69 1058 VAL A CA 1
ATOM 8181 C C . VAL A 1 1058 ? -10.969 13.115 -10.236 1.00 98.69 1058 VAL A C 1
ATOM 8183 O O . VAL A 1 1058 ? -9.988 13.087 -10.977 1.00 98.69 1058 VAL A O 1
ATOM 8186 N N . ASP A 1 1059 ? -12.104 13.739 -10.541 1.00 98.19 1059 ASP A N 1
ATOM 8187 C CA . ASP A 1 1059 ? -12.264 14.647 -11.675 1.00 98.19 1059 ASP A CA 1
ATOM 8188 C C . ASP A 1 1059 ? -12.684 16.047 -11.208 1.00 98.19 1059 ASP A C 1
ATOM 8190 O O . ASP A 1 1059 ? -13.585 16.188 -10.376 1.00 98.19 1059 ASP A O 1
ATOM 8194 N N . GLY A 1 1060 ? -12.019 17.091 -11.715 1.00 97.69 1060 GLY A N 1
ATOM 8195 C CA . GLY A 1 1060 ? -12.417 18.466 -11.413 1.00 97.69 1060 GLY A CA 1
ATOM 8196 C C . GLY A 1 1060 ? -11.342 19.543 -11.564 1.00 97.69 1060 GLY A C 1
ATOM 8197 O O . GLY A 1 1060 ? -10.344 19.398 -12.273 1.00 97.69 1060 GLY A O 1
ATOM 8198 N N . THR A 1 1061 ? -11.572 20.682 -10.904 1.00 98.62 1061 THR A N 1
ATOM 8199 C CA . THR A 1 1061 ? -10.647 21.822 -10.838 1.00 98.62 1061 THR A CA 1
ATOM 8200 C C . THR A 1 1061 ? -10.216 22.089 -9.402 1.00 98.62 1061 THR A C 1
ATOM 8202 O O . THR A 1 1061 ? -11.034 22.461 -8.562 1.00 98.62 1061 THR A O 1
ATOM 8205 N N . ILE A 1 1062 ? -8.912 21.978 -9.152 1.00 98.62 1062 ILE A N 1
ATOM 8206 C CA . ILE A 1 1062 ? -8.278 22.251 -7.863 1.00 98.62 1062 ILE A CA 1
ATOM 8207 C C . ILE A 1 1062 ? -7.373 23.474 -8.011 1.00 98.62 1062 ILE A C 1
ATOM 8209 O O . ILE A 1 1062 ? -6.459 23.494 -8.837 1.00 98.62 1062 ILE A O 1
ATOM 8213 N N . THR A 1 1063 ? -7.637 24.521 -7.237 1.00 98.50 1063 THR A N 1
ATOM 8214 C CA . THR A 1 1063 ? -6.856 25.761 -7.229 1.00 98.50 1063 THR A CA 1
ATOM 8215 C C . THR A 1 1063 ? -6.374 26.055 -5.816 1.00 98.50 1063 THR A C 1
ATOM 8217 O O . THR A 1 1063 ? -7.174 26.094 -4.890 1.00 98.50 1063 THR A O 1
ATOM 8220 N N . GLY A 1 1064 ? -5.079 26.300 -5.647 1.00 97.81 1064 GLY A N 1
ATOM 8221 C CA . GLY A 1 1064 ? -4.478 26.650 -4.362 1.00 97.81 1064 GLY A CA 1
ATOM 8222 C C . GLY A 1 1064 ? -3.309 27.622 -4.497 1.00 97.81 1064 GLY A C 1
ATOM 8223 O O . GLY A 1 1064 ? -3.064 28.186 -5.564 1.00 97.81 1064 GLY A O 1
ATOM 8224 N N . THR A 1 1065 ? -2.566 27.816 -3.410 1.00 96.69 1065 THR A N 1
ATOM 8225 C CA . THR A 1 1065 ? -1.370 28.672 -3.366 1.00 96.69 1065 THR A CA 1
ATOM 8226 C C . THR A 1 1065 ? -0.095 27.835 -3.261 1.00 96.69 1065 THR A C 1
ATOM 8228 O O . THR A 1 1065 ? 0.757 27.912 -4.151 1.00 96.69 1065 THR A O 1
ATOM 8231 N N . ASN A 1 1066 ? 0.027 27.007 -2.221 1.00 97.25 1066 ASN A N 1
ATOM 8232 C CA . ASN A 1 1066 ? 1.192 26.155 -1.966 1.00 97.25 1066 ASN A CA 1
ATOM 8233 C C . ASN A 1 1066 ? 0.750 24.709 -1.715 1.00 97.25 1066 ASN A C 1
ATOM 8235 O O . ASN A 1 1066 ? -0.268 24.507 -1.060 1.00 97.25 1066 ASN A O 1
ATOM 8239 N N . GLN A 1 1067 ? 1.523 23.727 -2.189 1.00 98.19 1067 GLN A N 1
ATOM 8240 C CA . GLN A 1 1067 ? 1.236 22.295 -2.001 1.00 98.19 1067 GLN A CA 1
ATOM 8241 C C . GLN A 1 1067 ? -0.156 21.935 -2.516 1.00 98.19 1067 GLN A C 1
ATOM 8243 O O . GLN A 1 1067 ? -1.098 21.694 -1.759 1.00 98.19 1067 GLN A O 1
ATOM 8248 N N . VAL A 1 1068 ? -0.278 21.976 -3.839 1.00 98.75 1068 VAL A N 1
ATOM 8249 C CA . VAL A 1 1068 ? -1.538 21.753 -4.542 1.00 98.75 1068 VAL A CA 1
ATOM 8250 C C . VAL A 1 1068 ? -1.418 20.481 -5.365 1.00 98.75 1068 VAL A C 1
ATOM 8252 O O . VAL A 1 1068 ? -0.522 20.373 -6.205 1.00 98.75 1068 VAL A O 1
ATOM 8255 N N . GLY A 1 1069 ? -2.326 19.537 -5.135 1.00 98.38 1069 GLY A N 1
ATOM 8256 C CA . GLY A 1 1069 ? -2.414 18.289 -5.880 1.00 98.38 1069 GLY A CA 1
ATOM 8257 C C . GLY A 1 1069 ? -3.844 17.937 -6.252 1.00 98.38 1069 GLY A C 1
ATOM 8258 O O . GLY A 1 1069 ? -4.795 18.468 -5.694 1.00 98.38 1069 GLY A O 1
ATOM 8259 N N . GLY A 1 1070 ? -4.021 17.042 -7.218 1.00 98.25 1070 GLY A N 1
ATOM 8260 C CA . GLY A 1 1070 ? -5.348 16.563 -7.590 1.00 98.25 1070 GLY A CA 1
ATOM 8261 C C . GLY A 1 1070 ? -5.964 15.614 -6.558 1.00 98.25 1070 GLY A C 1
ATOM 8262 O O . GLY A 1 1070 ? -7.157 15.693 -6.273 1.00 98.25 1070 GLY A O 1
ATOM 8263 N N . ILE A 1 1071 ? -5.148 14.743 -5.958 1.00 98.50 1071 ILE A N 1
ATOM 8264 C CA . ILE A 1 1071 ? -5.575 13.799 -4.916 1.00 98.50 1071 ILE A CA 1
ATOM 8265 C C . ILE A 1 1071 ? -5.347 14.402 -3.536 1.00 98.50 1071 ILE A C 1
ATOM 8267 O O . ILE A 1 1071 ? -6.290 14.494 -2.752 1.00 98.50 1071 ILE A O 1
ATOM 8271 N N . ALA A 1 1072 ? -4.120 14.838 -3.251 1.00 98.31 1072 ALA A N 1
ATOM 8272 C CA . ALA A 1 1072 ? -3.768 15.424 -1.966 1.00 98.31 1072 ALA A CA 1
ATOM 8273 C C . ALA A 1 1072 ? -2.882 16.660 -2.128 1.00 98.31 1072 ALA A C 1
ATOM 8275 O O . ALA A 1 1072 ? -2.093 16.718 -3.060 1.00 98.31 1072 ALA A O 1
ATOM 8276 N N . GLY A 1 1073 ? -2.950 17.640 -1.232 1.00 98.25 1073 GLY A N 1
ATOM 8277 C CA . GLY A 1 1073 ? -2.013 18.769 -1.274 1.00 98.25 1073 GLY A CA 1
ATOM 8278 C C . GLY A 1 1073 ? -0.578 18.355 -0.936 1.00 98.25 1073 GLY A C 1
ATOM 8279 O O . GLY A 1 1073 ? 0.368 18.719 -1.638 1.00 98.25 1073 GLY A O 1
ATOM 8280 N N . ALA A 1 1074 ? -0.416 17.538 0.104 1.00 97.19 1074 ALA A N 1
ATOM 8281 C CA . ALA A 1 1074 ? 0.852 16.913 0.466 1.00 97.19 1074 ALA A CA 1
ATOM 8282 C C . ALA A 1 1074 ? 0.643 15.487 0.991 1.00 97.19 1074 ALA A C 1
ATOM 8284 O O . ALA A 1 1074 ? -0.348 15.211 1.666 1.00 97.19 1074 ALA A O 1
ATOM 8285 N N . ILE A 1 1075 ? 1.604 14.607 0.702 1.00 94.88 1075 ILE A N 1
ATOM 8286 C CA . ILE A 1 1075 ? 1.647 13.210 1.144 1.00 94.88 1075 ILE A CA 1
ATOM 8287 C C . ILE A 1 1075 ? 3.002 12.964 1.820 1.00 94.88 1075 ILE A C 1
ATOM 8289 O O . ILE A 1 1075 ? 4.042 13.254 1.227 1.00 94.88 1075 ILE A O 1
ATOM 8293 N N . GLY A 1 1076 ? 3.007 12.464 3.057 1.00 89.44 1076 GLY A N 1
ATOM 8294 C CA . GLY A 1 1076 ? 4.227 12.186 3.826 1.00 89.44 1076 GLY A CA 1
ATOM 8295 C C . GLY A 1 1076 ? 4.165 10.849 4.564 1.00 89.44 1076 GLY A C 1
ATOM 8296 O O . GLY A 1 1076 ? 3.309 10.689 5.418 1.00 89.44 1076 GLY A O 1
ATOM 8297 N N . GLY A 1 1077 ? 5.051 9.892 4.273 1.00 80.88 1077 GLY A N 1
ATOM 8298 C CA . GLY A 1 1077 ? 5.040 8.562 4.905 1.00 80.88 1077 GLY A CA 1
ATOM 8299 C C . GLY A 1 1077 ? 3.798 7.714 4.587 1.00 80.88 1077 GLY A C 1
ATOM 8300 O O . GLY A 1 1077 ? 3.459 6.800 5.334 1.00 80.88 1077 GLY A O 1
ATOM 8301 N N . VAL A 1 1078 ? 3.092 8.034 3.500 1.00 85.56 1078 VAL A N 1
ATOM 8302 C CA . VAL A 1 1078 ? 1.819 7.415 3.092 1.00 85.56 1078 VAL A CA 1
ATOM 8303 C C . VAL A 1 1078 ? 1.968 6.858 1.677 1.00 85.56 1078 VAL A C 1
ATOM 8305 O O . VAL A 1 1078 ? 2.634 7.460 0.834 1.00 85.56 1078 VAL A O 1
ATOM 8308 N N . SER A 1 1079 ? 1.350 5.709 1.397 1.00 83.69 1079 SER A N 1
ATOM 8309 C CA . SER A 1 1079 ? 1.341 5.129 0.045 1.00 83.69 1079 SER A CA 1
ATOM 8310 C C . SER A 1 1079 ? 0.152 5.638 -0.780 1.00 83.69 1079 SER A C 1
ATOM 8312 O O . SER A 1 1079 ? -0.968 5.706 -0.275 1.00 83.69 1079 SER A O 1
ATOM 8314 N N . LEU A 1 1080 ? 0.387 5.979 -2.053 1.00 91.62 1080 LEU A N 1
ATOM 8315 C CA . LEU A 1 1080 ? -0.644 6.324 -3.037 1.00 91.62 1080 LEU A CA 1
ATOM 8316 C C . LEU A 1 1080 ? -0.628 5.323 -4.196 1.00 91.62 1080 LEU A C 1
ATOM 8318 O O . LEU A 1 1080 ? 0.236 5.373 -5.077 1.00 91.62 1080 LEU A O 1
ATOM 8322 N N . SER A 1 1081 ? -1.626 4.449 -4.240 1.00 87.56 1081 SER A N 1
ATOM 8323 C CA . SER A 1 1081 ? -1.635 3.321 -5.174 1.00 87.56 1081 SER A CA 1
ATOM 8324 C C . SER A 1 1081 ? -2.882 3.290 -6.051 1.00 87.56 1081 SER A C 1
ATOM 8326 O O . SER A 1 1081 ? -3.989 3.587 -5.594 1.00 87.56 1081 SER A O 1
ATOM 8328 N N . SER A 1 1082 ? -2.709 2.901 -7.318 1.00 84.69 1082 SER A N 1
ATOM 8329 C CA . SER A 1 1082 ? -3.790 2.707 -8.303 1.00 84.69 1082 SER A CA 1
ATOM 8330 C C . SER A 1 1082 ? -4.768 3.886 -8.408 1.00 84.69 1082 SER A C 1
ATOM 8332 O O . SER A 1 1082 ? -5.956 3.701 -8.671 1.00 84.69 1082 SER A O 1
ATOM 8334 N N . SER A 1 1083 ? -4.288 5.105 -8.158 1.00 92.94 1083 SER A N 1
ATOM 8335 C CA . SER A 1 1083 ? -5.133 6.292 -8.025 1.00 92.94 1083 SER A CA 1
ATOM 8336 C C . SER A 1 1083 ? -4.946 7.239 -9.202 1.00 92.94 1083 SER A C 1
ATOM 8338 O O . SER A 1 1083 ? -3.850 7.371 -9.743 1.00 92.94 1083 SER A O 1
ATOM 8340 N N . ASN A 1 1084 ? -6.025 7.893 -9.622 1.00 95.38 1084 ASN A N 1
ATOM 8341 C CA . ASN A 1 1084 ? -6.052 8.674 -10.849 1.00 95.38 1084 ASN A CA 1
ATOM 8342 C C . ASN A 1 1084 ? -6.704 10.038 -10.632 1.00 95.38 1084 ASN A C 1
ATOM 8344 O O . ASN A 1 1084 ? -7.767 10.134 -10.018 1.00 95.38 1084 ASN A O 1
ATOM 8348 N N . PHE A 1 1085 ? -6.102 11.078 -11.205 1.00 98.56 1085 PHE A N 1
ATOM 8349 C CA . PHE A 1 1085 ? -6.724 12.395 -11.309 1.00 98.56 1085 PHE A CA 1
ATOM 8350 C C . PHE A 1 1085 ? -6.902 12.801 -12.773 1.00 98.56 1085 PHE A C 1
ATOM 8352 O O . PHE A 1 1085 ? -5.972 12.686 -13.581 1.00 98.56 1085 PHE A O 1
ATOM 8359 N N . SER A 1 1086 ? -8.084 13.327 -13.084 1.00 98.12 1086 SER A N 1
ATOM 8360 C CA . SER A 1 1086 ? -8.430 13.961 -14.351 1.00 98.12 1086 SER A CA 1
ATOM 8361 C C . SER A 1 1086 ? -8.846 15.415 -14.114 1.00 98.12 1086 SER A C 1
ATOM 8363 O O . SER A 1 1086 ? -9.597 15.712 -13.195 1.00 98.12 1086 SER A O 1
ATOM 8365 N N . GLY A 1 1087 ? -8.354 16.354 -14.922 1.00 98.00 1087 GLY A N 1
ATOM 8366 C CA . GLY A 1 1087 ? -8.822 17.744 -14.866 1.00 98.00 1087 GLY A CA 1
ATOM 8367 C C . GLY A 1 1087 ? -7.720 18.782 -14.683 1.00 98.00 1087 GLY A C 1
ATOM 8368 O O . GLY A 1 1087 ? -6.671 18.708 -15.319 1.00 98.00 1087 GLY A O 1
ATOM 8369 N N . THR A 1 1088 ? -7.975 19.824 -13.891 1.00 98.81 1088 THR A N 1
ATOM 8370 C CA . THR A 1 1088 ? -7.100 21.006 -13.816 1.00 98.81 1088 THR A CA 1
ATOM 8371 C C . THR A 1 1088 ? -6.583 21.250 -12.404 1.00 98.81 1088 THR A C 1
ATOM 8373 O O . THR A 1 1088 ? -7.375 21.431 -11.487 1.00 98.81 1088 THR A O 1
ATOM 8376 N N . VAL A 1 1089 ? -5.261 21.358 -12.251 1.00 98.88 1089 VAL A N 1
ATOM 8377 C CA . VAL A 1 1089 ? -4.596 21.761 -11.004 1.00 98.88 1089 VAL A CA 1
ATOM 8378 C C . VAL A 1 1089 ? -3.862 23.087 -11.213 1.00 98.88 1089 VAL A C 1
ATOM 8380 O O . VAL A 1 1089 ? -3.059 23.230 -12.139 1.00 98.88 1089 VAL A O 1
ATOM 8383 N N . LYS A 1 1090 ? -4.140 24.082 -10.366 1.00 98.69 1090 LYS A N 1
ATOM 8384 C CA . LYS A 1 1090 ? -3.515 25.412 -10.409 1.00 98.69 1090 LYS A CA 1
ATOM 8385 C C . LYS A 1 1090 ? -2.945 25.785 -9.050 1.00 98.69 1090 LYS A C 1
ATOM 8387 O O . LYS A 1 1090 ? -3.657 25.756 -8.055 1.00 98.69 1090 LYS A O 1
ATOM 8392 N N . GLY A 1 1091 ? -1.690 26.207 -9.016 1.00 98.00 1091 GLY A N 1
ATOM 8393 C CA . GLY A 1 1091 ? -1.046 26.679 -7.795 1.00 98.00 1091 GLY A CA 1
ATOM 8394 C C . GLY A 1 1091 ? 0.041 27.709 -8.062 1.00 98.00 1091 GLY A C 1
ATOM 8395 O O . GLY A 1 1091 ? 0.185 28.198 -9.180 1.00 98.00 1091 GLY A O 1
ATOM 8396 N N . THR A 1 1092 ? 0.818 28.043 -7.034 1.00 97.75 1092 THR A N 1
ATOM 8397 C CA . THR A 1 1092 ? 2.008 28.899 -7.167 1.00 97.75 1092 THR A CA 1
ATOM 8398 C C . THR A 1 1092 ? 3.281 28.101 -6.902 1.00 97.75 1092 THR A C 1
ATOM 8400 O O . THR A 1 1092 ? 4.179 28.102 -7.741 1.00 97.75 1092 THR A O 1
ATOM 8403 N N . ASN A 1 1093 ? 3.358 27.380 -5.784 1.00 97.56 1093 ASN A N 1
ATOM 8404 C CA . ASN A 1 1093 ? 4.544 26.625 -5.374 1.00 97.56 1093 ASN A CA 1
ATOM 8405 C C . ASN A 1 1093 ? 4.180 25.171 -5.042 1.00 97.56 1093 ASN A C 1
ATOM 8407 O O . ASN A 1 1093 ? 3.126 24.947 -4.450 1.00 97.56 1093 ASN A O 1
ATOM 8411 N N . GLN A 1 1094 ? 5.035 24.209 -5.411 1.00 98.25 1094 GLN A N 1
ATOM 8412 C CA . GLN A 1 1094 ? 4.806 22.771 -5.194 1.00 98.25 1094 GLN A CA 1
ATOM 8413 C C . GLN A 1 1094 ? 3.442 22.334 -5.741 1.00 98.25 1094 GLN A C 1
ATOM 8415 O O . GLN A 1 1094 ? 2.486 22.104 -4.999 1.00 98.25 1094 GLN A O 1
ATOM 8420 N N . VAL A 1 1095 ? 3.340 22.282 -7.068 1.00 98.81 1095 VAL A N 1
ATOM 8421 C CA . VAL A 1 1095 ? 2.092 21.973 -7.773 1.00 98.81 1095 VAL A CA 1
ATOM 8422 C C . VAL A 1 1095 ? 2.266 20.666 -8.531 1.00 98.81 1095 VAL A C 1
ATOM 8424 O O . VAL A 1 1095 ? 3.039 20.610 -9.487 1.00 98.81 1095 VAL A O 1
ATOM 8427 N N . GLY A 1 1096 ? 1.557 19.620 -8.120 1.00 98.44 1096 GLY A N 1
ATOM 8428 C CA . GLY A 1 1096 ? 1.548 18.342 -8.826 1.00 98.44 1096 GLY A CA 1
ATOM 8429 C C . GLY A 1 1096 ? 0.172 17.984 -9.351 1.00 98.44 1096 GLY A C 1
ATOM 8430 O O . GLY A 1 1096 ? -0.842 18.457 -8.849 1.00 98.44 1096 GLY A O 1
ATOM 8431 N N . GLY A 1 1097 ? 0.105 17.120 -10.355 1.00 98.50 1097 GLY A N 1
ATOM 8432 C CA . GLY A 1 1097 ? -1.181 16.602 -10.809 1.00 98.50 1097 GLY A CA 1
ATOM 8433 C C . GLY A 1 1097 ? -1.842 15.662 -9.796 1.00 98.50 1097 GLY A C 1
ATOM 8434 O O . GLY A 1 1097 ? -3.063 15.674 -9.687 1.00 98.50 1097 GLY A O 1
ATOM 8435 N N . LEU A 1 1098 ? -1.068 14.912 -8.997 1.00 98.56 1098 LEU A N 1
ATOM 8436 C CA . LEU A 1 1098 ? -1.591 14.085 -7.896 1.00 98.56 1098 LEU A CA 1
ATOM 8437 C C . LEU A 1 1098 ? -1.314 14.690 -6.522 1.00 98.56 1098 LEU A C 1
ATOM 8439 O O . LEU A 1 1098 ? -2.241 14.772 -5.718 1.00 98.56 1098 LEU A O 1
ATOM 8443 N N . THR A 1 1099 ? -0.077 15.129 -6.267 1.00 98.50 1099 THR A N 1
ATOM 8444 C CA . THR A 1 1099 ? 0.307 15.772 -5.002 1.00 98.50 1099 THR A CA 1
ATOM 8445 C C . THR A 1 1099 ? 1.198 16.991 -5.181 1.00 98.50 1099 THR A C 1
ATOM 8447 O O . THR A 1 1099 ? 2.079 17.000 -6.031 1.00 98.50 1099 THR A O 1
ATOM 8450 N N . GLY A 1 1100 ? 1.052 18.019 -4.352 1.00 98.25 1100 GLY A N 1
ATOM 8451 C CA . GLY A 1 1100 ? 2.005 19.128 -4.340 1.00 98.25 1100 GLY A CA 1
ATOM 8452 C C . GLY A 1 1100 ? 3.383 18.705 -3.823 1.00 98.25 1100 GLY A C 1
ATOM 8453 O O . GLY A 1 1100 ? 4.403 18.993 -4.450 1.00 98.25 1100 GLY A O 1
ATOM 8454 N N . ALA A 1 1101 ? 3.408 17.962 -2.717 1.00 96.62 1101 ALA A N 1
ATOM 8455 C CA . ALA A 1 1101 ? 4.621 17.466 -2.067 1.00 96.62 1101 ALA A CA 1
ATOM 8456 C C . ALA A 1 1101 ? 4.500 15.971 -1.716 1.00 96.62 1101 ALA A C 1
ATOM 8458 O O . ALA A 1 1101 ? 3.454 15.526 -1.245 1.00 96.62 1101 ALA A O 1
ATOM 8459 N N . ALA A 1 1102 ? 5.564 15.200 -1.946 1.00 93.69 1102 ALA A N 1
ATOM 8460 C CA . ALA A 1 1102 ? 5.649 13.767 -1.664 1.00 93.69 1102 ALA A CA 1
ATOM 8461 C C . ALA A 1 1102 ? 6.899 13.453 -0.833 1.00 93.69 1102 ALA A C 1
ATOM 8463 O O . ALA A 1 1102 ? 8.016 13.518 -1.344 1.00 93.69 1102 ALA A O 1
ATOM 8464 N N . GLY A 1 1103 ? 6.720 13.080 0.431 1.00 88.44 1103 GLY A N 1
ATOM 8465 C CA . GLY A 1 1103 ? 7.813 12.796 1.352 1.00 88.44 1103 GLY A CA 1
ATOM 8466 C C . GLY A 1 1103 ? 7.880 11.369 1.813 1.00 88.44 1103 GLY A C 1
ATOM 8467 O O . GLY A 1 1103 ? 6.919 10.921 2.425 1.00 88.44 1103 GLY A O 1
ATOM 8468 N N . LYS A 1 1104 ? 8.990 10.660 1.572 1.00 83.69 1104 LYS A N 1
ATOM 8469 C CA . LYS A 1 1104 ? 9.160 9.254 1.998 1.00 83.69 1104 LYS A CA 1
ATOM 8470 C C . LYS A 1 1104 ? 7.891 8.428 1.685 1.00 83.69 1104 LYS A C 1
ATOM 8472 O O . LYS A 1 1104 ? 7.376 7.707 2.529 1.00 83.69 1104 LYS A O 1
ATOM 8477 N N . SER A 1 1105 ? 7.323 8.652 0.502 1.00 86.06 1105 SER A N 1
ATOM 8478 C CA . SER A 1 1105 ? 6.004 8.154 0.102 1.00 86.06 1105 SER A CA 1
ATOM 8479 C C . SER A 1 1105 ? 6.132 7.361 -1.189 1.00 86.06 1105 SER A C 1
ATOM 8481 O O . SER A 1 1105 ? 6.911 7.742 -2.065 1.00 86.06 1105 SER A O 1
ATOM 8483 N N . ASP A 1 1106 ? 5.358 6.288 -1.306 1.00 85.19 1106 ASP A N 1
ATOM 8484 C CA . ASP A 1 1106 ? 5.397 5.389 -2.458 1.00 85.19 1106 ASP A CA 1
ATOM 8485 C C . ASP A 1 1106 ? 4.181 5.621 -3.358 1.00 85.19 1106 ASP A C 1
ATOM 8487 O O . ASP A 1 1106 ? 3.041 5.580 -2.899 1.00 85.19 1106 ASP A O 1
ATOM 8491 N N . PHE A 1 1107 ? 4.432 5.867 -4.643 1.00 89.94 1107 PHE A N 1
ATOM 8492 C CA . PHE A 1 1107 ? 3.420 6.058 -5.678 1.00 89.94 1107 PHE A CA 1
ATOM 8493 C C . PHE A 1 1107 ? 3.502 4.885 -6.646 1.00 89.94 1107 PHE A C 1
ATOM 8495 O O . PHE A 1 1107 ? 4.512 4.729 -7.335 1.00 89.94 1107 PHE A O 1
ATOM 8502 N N . LEU A 1 1108 ? 2.452 4.065 -6.680 1.00 86.38 1108 LEU A N 1
ATOM 8503 C CA . LEU A 1 1108 ? 2.435 2.793 -7.405 1.00 86.38 1108 LEU A CA 1
ATOM 8504 C C . LEU A 1 1108 ? 1.252 2.753 -8.376 1.00 86.38 1108 LEU A C 1
ATOM 8506 O O . LEU A 1 1108 ? 0.095 2.737 -7.949 1.00 86.38 1108 LEU A O 1
ATOM 8510 N N . GLY A 1 1109 ? 1.520 2.756 -9.683 1.00 83.56 1109 GLY A N 1
ATOM 8511 C CA . GLY A 1 1109 ? 0.466 2.657 -10.700 1.00 83.56 1109 GLY A CA 1
ATOM 8512 C C . GLY A 1 1109 ? -0.528 3.826 -10.696 1.00 83.56 1109 GLY A C 1
ATOM 8513 O O . GLY A 1 1109 ? -1.685 3.653 -11.086 1.00 83.56 1109 GLY A O 1
ATOM 8514 N N . SER A 1 1110 ? -0.115 4.996 -10.197 1.00 92.75 1110 SER A N 1
ATOM 8515 C CA . SER A 1 1110 ? -0.974 6.175 -10.040 1.00 92.75 1110 SER A CA 1
ATOM 8516 C C . SER A 1 1110 ? -0.729 7.184 -11.164 1.00 92.75 1110 SER A C 1
ATOM 8518 O O . SER A 1 1110 ? 0.418 7.500 -11.485 1.00 92.75 1110 SER A O 1
ATOM 8520 N N . ASN A 1 1111 ? -1.803 7.698 -11.774 1.00 97.25 1111 ASN A N 1
ATOM 8521 C CA . ASN A 1 1111 ? -1.719 8.410 -13.053 1.00 97.25 1111 ASN A CA 1
ATOM 8522 C C . ASN A 1 1111 ? -2.424 9.764 -13.048 1.00 97.25 1111 ASN A C 1
ATOM 8524 O O . ASN A 1 1111 ? -3.469 9.948 -12.427 1.00 97.25 1111 ASN A O 1
ATOM 8528 N N . PHE A 1 1112 ? -1.891 10.697 -13.829 1.00 98.56 1112 PHE A N 1
ATOM 8529 C CA . PHE A 1 1112 ? -2.488 12.010 -14.040 1.00 98.56 1112 PHE A CA 1
ATOM 8530 C C . PHE A 1 1112 ? -2.822 12.240 -15.515 1.00 98.56 1112 PHE A C 1
ATOM 8532 O O . PHE A 1 1112 ? -1.985 12.014 -16.390 1.00 98.56 1112 PHE A O 1
ATOM 8539 N N . SER A 1 1113 ? -4.018 12.770 -15.786 1.00 98.31 1113 SER A N 1
ATOM 8540 C CA . SER A 1 1113 ? -4.416 13.226 -17.118 1.00 98.31 1113 SER A CA 1
ATOM 8541 C C . SER A 1 1113 ? -5.092 14.593 -17.057 1.00 98.31 1113 SER A C 1
ATOM 8543 O O . SER A 1 1113 ? -6.249 14.708 -16.664 1.00 98.31 1113 SER A O 1
ATOM 8545 N N . GLY A 1 1114 ? -4.411 15.654 -17.487 1.00 98.19 1114 GLY A N 1
ATOM 8546 C CA . GLY A 1 1114 ? -5.008 16.982 -17.385 1.00 98.19 1114 GLY A CA 1
ATOM 8547 C C . GLY A 1 1114 ? -4.055 18.153 -17.565 1.00 98.19 1114 GLY A C 1
ATOM 8548 O O . GLY A 1 1114 ? -3.039 18.057 -18.252 1.00 98.19 1114 GLY A O 1
ATOM 8549 N N . THR A 1 1115 ? -4.406 19.291 -16.965 1.00 98.81 1115 THR A N 1
ATOM 8550 C CA . THR A 1 1115 ? -3.578 20.503 -16.982 1.00 98.81 1115 THR A CA 1
ATOM 8551 C C . THR A 1 1115 ? -3.040 20.828 -15.596 1.00 98.81 1115 THR A C 1
ATOM 8553 O O . THR A 1 1115 ? -3.823 21.004 -14.668 1.00 98.81 1115 THR A O 1
ATOM 8556 N N . VAL A 1 1116 ? -1.722 20.992 -15.471 1.00 98.88 1116 VAL A N 1
ATOM 8557 C CA . VAL A 1 1116 ? -1.070 21.536 -14.269 1.00 98.88 1116 VAL A CA 1
ATOM 8558 C C . VAL A 1 1116 ? -0.485 22.907 -14.596 1.00 98.88 1116 VAL A C 1
ATOM 8560 O O . VAL A 1 1116 ? 0.231 23.062 -15.585 1.00 98.88 1116 VAL A O 1
ATOM 8563 N N . THR A 1 1117 ? -0.793 23.925 -13.792 1.00 98.75 1117 THR A N 1
ATOM 8564 C CA . THR A 1 1117 ? -0.190 25.264 -13.907 1.00 98.75 1117 THR A CA 1
ATOM 8565 C C . THR A 1 1117 ? 0.339 25.734 -12.557 1.00 98.75 1117 THR A C 1
ATOM 8567 O O . THR A 1 1117 ? -0.421 25.822 -11.597 1.00 98.75 1117 THR A O 1
ATOM 8570 N N . GLY A 1 1118 ? 1.624 26.078 -12.493 1.00 98.06 1118 GLY A N 1
ATOM 8571 C CA . GLY A 1 1118 ? 2.271 26.630 -11.302 1.00 98.06 1118 GLY A CA 1
ATOM 8572 C C . GLY A 1 1118 ? 3.323 27.687 -11.632 1.00 98.06 1118 GLY A C 1
ATOM 8573 O O . GLY A 1 1118 ? 3.502 28.036 -12.797 1.00 98.06 1118 GLY A O 1
ATOM 8574 N N . ALA A 1 1119 ? 4.032 28.185 -10.616 1.00 97.44 1119 ALA A N 1
ATOM 8575 C CA . ALA A 1 1119 ? 5.217 29.026 -10.797 1.00 97.44 1119 ALA A CA 1
ATOM 8576 C C . ALA A 1 1119 ? 6.500 28.244 -10.477 1.00 97.44 1119 ALA A C 1
ATOM 8578 O O . ALA A 1 1119 ? 7.376 28.147 -11.327 1.00 97.44 1119 ALA A O 1
ATOM 8579 N N . ASN A 1 1120 ? 6.600 27.613 -9.306 1.00 97.38 1120 ASN A N 1
ATOM 8580 C CA . ASN A 1 1120 ? 7.808 26.916 -8.852 1.00 97.38 1120 ASN A CA 1
ATOM 8581 C C . ASN A 1 1120 ? 7.510 25.464 -8.454 1.00 97.38 1120 ASN A C 1
ATOM 8583 O O . ASN A 1 1120 ? 6.518 25.218 -7.768 1.00 97.38 1120 ASN A O 1
ATOM 8587 N N . GLN A 1 1121 ? 8.387 24.531 -8.837 1.00 98.19 1121 GLN A N 1
ATOM 8588 C CA . GLN A 1 1121 ? 8.281 23.092 -8.551 1.00 98.19 1121 GLN A CA 1
ATOM 8589 C C . GLN A 1 1121 ? 6.949 22.519 -9.037 1.00 98.19 1121 GLN A C 1
ATOM 8591 O O . GLN A 1 1121 ? 6.009 22.307 -8.268 1.00 98.19 1121 GLN A O 1
ATOM 8596 N N . VAL A 1 1122 ? 6.862 22.325 -10.350 1.00 98.75 1122 VAL A N 1
ATOM 8597 C CA . VAL A 1 1122 ? 5.627 21.915 -11.023 1.00 98.75 1122 VAL A CA 1
ATOM 8598 C C . VAL A 1 1122 ? 5.830 20.559 -11.688 1.00 98.75 1122 VAL A C 1
ATOM 8600 O O . VAL A 1 1122 ? 6.738 20.428 -12.506 1.00 98.75 1122 VAL A O 1
ATOM 8603 N N . GLY A 1 1123 ? 4.995 19.570 -11.370 1.00 98.31 1123 GLY A N 1
ATOM 8604 C CA . GLY A 1 1123 ? 5.071 18.228 -11.954 1.00 98.31 1123 GLY A CA 1
ATOM 8605 C C . GLY A 1 1123 ? 3.716 17.610 -12.289 1.00 98.31 1123 GLY A C 1
ATOM 8606 O O . GLY A 1 1123 ? 2.672 18.079 -11.847 1.00 98.31 1123 GLY A O 1
ATOM 8607 N N . GLY A 1 1124 ? 3.709 16.549 -13.095 1.00 97.81 1124 GLY A N 1
ATOM 8608 C CA . GLY A 1 1124 ? 2.482 15.825 -13.443 1.00 97.81 1124 GLY A CA 1
ATOM 8609 C C . GLY A 1 1124 ? 2.007 14.867 -12.354 1.00 97.81 1124 GLY A C 1
ATOM 8610 O O . GLY A 1 1124 ? 0.811 14.732 -12.149 1.00 97.81 1124 GLY A O 1
ATOM 8611 N N . ILE A 1 1125 ? 2.917 14.251 -11.602 1.00 98.25 1125 ILE A N 1
ATOM 8612 C CA . ILE A 1 1125 ? 2.594 13.453 -10.411 1.00 98.25 1125 ILE A CA 1
ATOM 8613 C C . ILE A 1 1125 ? 2.786 14.304 -9.159 1.00 98.25 1125 ILE A C 1
ATOM 8615 O O . ILE A 1 1125 ? 1.827 14.516 -8.416 1.00 98.25 1125 ILE A O 1
ATOM 8619 N N . ALA A 1 1126 ? 3.998 14.828 -8.961 1.00 98.12 1126 ALA A N 1
ATOM 8620 C CA . ALA A 1 1126 ? 4.377 15.567 -7.761 1.00 98.12 1126 ALA A CA 1
ATOM 8621 C C . ALA A 1 1126 ? 4.995 16.935 -8.085 1.00 98.12 1126 ALA A C 1
ATOM 8623 O O . ALA A 1 1126 ? 5.780 17.056 -9.020 1.00 98.12 1126 ALA A O 1
ATOM 8624 N N . GLY A 1 1127 ? 4.705 17.974 -7.303 1.00 98.12 1127 GLY A N 1
ATOM 8625 C CA . GLY A 1 1127 ? 5.475 19.222 -7.380 1.00 98.12 1127 GLY A CA 1
ATOM 8626 C C . GLY A 1 1127 ? 6.914 19.017 -6.893 1.00 98.12 1127 GLY A C 1
ATOM 8627 O O . GLY A 1 1127 ? 7.874 19.330 -7.601 1.00 98.12 1127 GLY A O 1
ATOM 8628 N N . GLU A 1 1128 ? 7.060 18.413 -5.713 1.00 96.62 1128 GLU A N 1
ATOM 8629 C CA . GLU A 1 1128 ? 8.342 17.989 -5.144 1.00 96.62 1128 GLU A CA 1
ATOM 8630 C C . GLU A 1 1128 ? 8.267 16.568 -4.571 1.00 96.62 1128 GLU A C 1
ATOM 8632 O O . GLU A 1 1128 ? 7.280 16.190 -3.941 1.00 96.62 1128 GLU A O 1
ATOM 8637 N N . THR A 1 1129 ? 9.333 15.791 -4.759 1.00 94.00 1129 THR A N 1
ATOM 8638 C CA . THR A 1 1129 ? 9.518 14.447 -4.201 1.00 94.00 1129 THR A CA 1
ATOM 8639 C C . THR A 1 1129 ? 10.789 14.409 -3.355 1.00 94.00 1129 THR A C 1
ATOM 8641 O O . THR A 1 1129 ? 11.870 14.693 -3.864 1.00 94.00 1129 THR A O 1
ATOM 8644 N N . TYR A 1 1130 ? 10.684 14.033 -2.081 1.00 88.56 1130 TYR A N 1
ATOM 8645 C CA . TYR A 1 1130 ? 11.810 13.867 -1.158 1.00 88.56 1130 TYR A CA 1
ATOM 8646 C C . TYR A 1 1130 ? 11.842 12.433 -0.611 1.00 88.56 1130 TYR A C 1
ATOM 8648 O O . TYR A 1 1130 ? 11.127 12.091 0.332 1.00 88.56 1130 TYR A O 1
ATOM 8656 N N . GLY A 1 1131 ? 12.676 11.582 -1.219 1.00 83.00 1131 GLY A N 1
ATOM 8657 C CA . GLY A 1 1131 ? 12.716 10.134 -0.957 1.00 83.00 1131 GLY A CA 1
ATOM 8658 C C . GLY A 1 1131 ? 11.509 9.358 -1.519 1.00 83.00 1131 GLY A C 1
ATOM 8659 O O . GLY A 1 1131 ? 10.725 9.898 -2.295 1.00 83.00 1131 GLY A O 1
ATOM 8660 N N . GLY A 1 1132 ? 11.361 8.085 -1.131 1.00 82.25 1132 GLY A N 1
ATOM 8661 C CA . GLY A 1 1132 ? 10.260 7.207 -1.574 1.00 82.25 1132 GLY A CA 1
ATOM 8662 C C . GLY A 1 1132 ? 10.438 6.597 -2.973 1.00 82.25 1132 GLY A C 1
ATOM 8663 O O . GLY A 1 1132 ? 11.525 6.666 -3.562 1.00 82.25 1132 GLY A O 1
ATOM 8664 N N . LYS A 1 1133 ? 9.377 5.971 -3.495 1.00 85.56 1133 LYS A N 1
ATOM 8665 C CA . LYS A 1 1133 ? 9.344 5.334 -4.822 1.00 85.56 1133 LYS A CA 1
ATOM 8666 C C . LYS A 1 1133 ? 8.281 5.954 -5.730 1.00 85.56 1133 LYS A C 1
ATOM 8668 O O . LYS A 1 1133 ? 7.150 6.168 -5.310 1.00 85.56 1133 LYS A O 1
ATOM 8673 N N . LEU A 1 1134 ? 8.624 6.169 -6.997 1.00 91.31 1134 LEU A N 1
ATOM 8674 C CA . LEU A 1 1134 ? 7.672 6.431 -8.079 1.00 91.31 1134 LEU A CA 1
ATOM 8675 C C . LEU A 1 1134 ? 7.767 5.271 -9.071 1.00 91.31 1134 LEU A C 1
ATOM 8677 O O . LEU A 1 1134 ? 8.785 5.138 -9.752 1.00 91.31 1134 LEU A O 1
ATOM 8681 N N . ASN A 1 1135 ? 6.743 4.426 -9.129 1.00 89.50 1135 ASN A N 1
ATOM 8682 C CA . ASN A 1 1135 ? 6.755 3.211 -9.935 1.00 89.50 1135 ASN A CA 1
ATOM 8683 C C . ASN A 1 1135 ? 5.468 3.088 -10.767 1.00 89.50 1135 ASN A C 1
ATOM 8685 O O . ASN A 1 1135 ? 4.370 3.363 -10.275 1.00 89.50 1135 ASN A O 1
ATOM 8689 N N . ASP A 1 1136 ? 5.621 2.724 -12.042 1.00 89.44 1136 ASP A N 1
ATOM 8690 C CA . ASP A 1 1136 ? 4.522 2.490 -12.991 1.00 89.44 1136 ASP A CA 1
ATOM 8691 C C . ASP A 1 1136 ? 3.553 3.689 -13.132 1.00 89.44 1136 ASP A C 1
ATOM 8693 O O . ASP A 1 1136 ? 2.355 3.529 -13.359 1.00 89.44 1136 ASP A O 1
ATOM 8697 N N . CYS A 1 1137 ? 4.053 4.921 -12.985 1.00 95.62 1137 CYS A N 1
ATOM 8698 C CA . CYS A 1 1137 ? 3.232 6.134 -13.066 1.00 95.62 1137 CYS A CA 1
ATOM 8699 C C . CYS A 1 1137 ? 3.217 6.723 -14.484 1.00 95.62 1137 CYS A C 1
ATOM 8701 O O . CYS A 1 1137 ? 4.261 6.862 -15.132 1.00 95.62 1137 CYS A O 1
ATOM 8703 N N . LYS A 1 1138 ? 2.040 7.156 -14.946 1.00 97.81 1138 LYS A N 1
ATOM 8704 C CA . LYS A 1 1138 ? 1.854 7.793 -16.256 1.00 97.81 1138 LYS A CA 1
ATOM 8705 C C . LYS A 1 1138 ? 1.247 9.191 -16.150 1.00 97.81 1138 LYS A C 1
ATOM 8707 O O . LYS A 1 1138 ? 0.329 9.442 -15.370 1.00 97.81 1138 LYS A O 1
ATOM 8712 N N . VAL A 1 1139 ? 1.746 10.097 -16.989 1.00 98.62 1139 VAL A N 1
ATOM 8713 C CA . VAL A 1 1139 ? 1.298 11.491 -17.073 1.00 98.62 1139 VAL A CA 1
ATOM 8714 C C . VAL A 1 1139 ? 0.924 11.857 -18.508 1.00 98.62 1139 VAL A C 1
ATOM 8716 O O . VAL A 1 1139 ? 1.736 11.705 -19.420 1.00 98.62 1139 VAL A O 1
ATOM 8719 N N . SER A 1 1140 ? -0.271 12.417 -18.705 1.00 98.25 1140 SER A N 1
ATOM 8720 C CA . SER A 1 1140 ? -0.738 12.968 -19.985 1.00 98.25 1140 SER A CA 1
ATOM 8721 C C . SER A 1 1140 ? -1.372 14.359 -19.839 1.00 98.25 1140 SER A C 1
ATOM 8723 O O . SER A 1 1140 ? -1.859 14.738 -18.775 1.00 98.25 1140 SER A O 1
ATOM 8725 N N . GLY A 1 1141 ? -1.378 15.138 -20.927 1.00 97.62 1141 GLY A N 1
ATOM 8726 C CA . GLY A 1 1141 ? -1.970 16.482 -20.973 1.00 97.62 1141 GLY A CA 1
ATOM 8727 C C . GLY A 1 1141 ? -0.944 17.617 -21.091 1.00 97.62 1141 GLY A C 1
ATOM 8728 O O . GLY A 1 1141 ? -0.099 17.592 -21.990 1.00 97.62 1141 GLY A O 1
ATOM 8729 N N . SER A 1 1142 ? -1.043 18.650 -20.249 1.00 98.38 1142 SER A N 1
ATOM 8730 C CA . SER A 1 1142 ? -0.217 19.867 -20.338 1.00 98.38 1142 SER A CA 1
ATOM 8731 C C . SER A 1 1142 ? 0.272 20.340 -18.971 1.00 98.38 1142 SER A C 1
ATOM 8733 O O . SER A 1 1142 ? -0.522 20.600 -18.074 1.00 98.38 1142 SER A O 1
ATOM 8735 N N . ILE A 1 1143 ? 1.576 20.557 -18.834 1.00 98.81 1143 ILE A N 1
ATOM 8736 C CA . ILE A 1 1143 ? 2.219 21.022 -17.603 1.00 98.81 1143 ILE A CA 1
ATOM 8737 C C . ILE A 1 1143 ? 2.940 22.334 -17.892 1.00 98.81 1143 ILE A C 1
ATOM 8739 O O . ILE A 1 1143 ? 3.752 22.418 -18.815 1.00 98.81 1143 ILE A O 1
ATOM 8743 N N . LYS A 1 1144 ? 2.641 23.375 -17.112 1.00 98.56 1144 LYS A N 1
ATOM 8744 C CA . LYS A 1 1144 ? 3.235 24.703 -17.271 1.00 98.56 1144 LYS A CA 1
ATOM 8745 C C . LYS A 1 1144 ? 3.721 25.261 -15.936 1.00 98.56 1144 LYS A C 1
ATOM 8747 O O . LYS A 1 1144 ? 2.942 25.368 -14.994 1.00 98.56 1144 LYS A O 1
ATOM 8752 N N . GLY A 1 1145 ? 4.984 25.668 -15.886 1.00 97.56 1145 GLY A N 1
ATOM 8753 C CA . GLY A 1 1145 ? 5.594 26.330 -14.735 1.00 97.56 1145 GLY A CA 1
ATOM 8754 C C . GLY A 1 1145 ? 6.508 27.488 -15.130 1.00 97.56 1145 GLY A C 1
ATOM 8755 O O . GLY A 1 1145 ? 6.592 27.849 -16.304 1.00 97.56 1145 GLY A O 1
ATOM 8756 N N . GLU A 1 1146 ? 7.218 28.053 -14.156 1.00 96.25 1146 GLU A N 1
ATOM 8757 C CA . GLU A 1 1146 ? 8.310 29.007 -14.378 1.00 96.25 1146 GLU A CA 1
ATOM 8758 C C . GLU A 1 1146 ? 9.660 28.393 -13.979 1.00 96.25 1146 GLU A C 1
ATOM 8760 O O . GLU A 1 1146 ? 10.576 28.403 -14.793 1.00 96.25 1146 GLU A O 1
ATOM 8765 N N . ASP A 1 1147 ? 9.785 27.806 -12.787 1.00 96.50 1147 ASP A N 1
ATOM 8766 C CA . ASP A 1 1147 ? 11.022 27.215 -12.251 1.00 96.50 1147 ASP A CA 1
ATOM 8767 C C . ASP A 1 1147 ? 10.818 25.751 -11.828 1.00 96.50 1147 ASP A C 1
ATOM 8769 O O . ASP A 1 1147 ? 9.824 25.424 -11.177 1.00 96.50 1147 ASP A O 1
ATOM 8773 N N . LYS A 1 1148 ? 11.770 24.873 -12.178 1.00 97.81 1148 LYS A N 1
ATOM 8774 C CA . LYS A 1 1148 ? 11.791 23.434 -11.838 1.00 97.81 1148 LYS A CA 1
ATOM 8775 C C . LYS A 1 1148 ? 10.513 22.725 -12.276 1.00 97.81 1148 LYS A C 1
ATOM 8777 O O . LYS A 1 1148 ? 9.655 22.368 -11.468 1.00 97.81 1148 LYS A O 1
ATOM 8782 N N . VAL A 1 1149 ? 10.394 22.538 -13.585 1.00 98.56 1149 VAL A N 1
ATOM 8783 C CA . VAL A 1 1149 ? 9.198 21.977 -14.215 1.00 98.56 1149 VAL A CA 1
ATOM 8784 C C . VAL A 1 1149 ? 9.499 20.580 -14.754 1.00 98.56 1149 VAL A C 1
ATOM 8786 O O . VAL A 1 1149 ? 10.347 20.411 -15.630 1.00 98.56 1149 VAL A O 1
ATOM 8789 N N . GLY A 1 1150 ? 8.810 19.579 -14.218 1.00 97.88 1150 GLY A N 1
ATOM 8790 C CA . GLY A 1 1150 ? 8.937 18.172 -14.573 1.00 97.88 1150 GLY A CA 1
ATOM 8791 C C . GLY A 1 1150 ? 7.677 17.623 -15.232 1.00 97.88 1150 GLY A C 1
ATOM 8792 O O . GLY A 1 1150 ? 6.575 18.069 -14.932 1.00 97.88 1150 GLY A O 1
ATOM 8793 N N . GLY A 1 1151 ? 7.804 16.616 -16.092 1.00 97.56 1151 GLY A N 1
ATOM 8794 C CA . GLY A 1 1151 ? 6.643 15.840 -16.531 1.00 97.56 1151 GLY A CA 1
ATOM 8795 C C . GLY A 1 1151 ? 6.124 14.921 -15.424 1.00 97.56 1151 GLY A C 1
ATOM 8796 O O . GLY A 1 1151 ? 4.926 14.880 -15.186 1.00 97.56 1151 GLY A O 1
ATOM 8797 N N . ILE A 1 1152 ? 7.003 14.270 -14.656 1.00 97.81 1152 ILE A N 1
ATOM 8798 C CA . ILE A 1 1152 ? 6.611 13.440 -13.503 1.00 97.81 1152 ILE A CA 1
ATOM 8799 C C . ILE A 1 1152 ? 6.709 14.234 -12.197 1.00 97.81 1152 ILE A C 1
ATOM 8801 O O . ILE A 1 1152 ? 5.711 14.374 -11.495 1.00 97.81 1152 ILE A O 1
ATOM 8805 N N . SER A 1 1153 ? 7.883 14.781 -11.872 1.00 97.62 1153 SER A N 1
ATOM 8806 C CA . SER A 1 1153 ? 8.113 15.519 -10.623 1.00 97.62 1153 SER A CA 1
ATOM 8807 C C . SER A 1 1153 ? 8.831 16.840 -10.874 1.00 97.62 1153 SER A C 1
ATOM 8809 O O . SER A 1 1153 ? 9.834 16.855 -11.574 1.00 97.62 1153 SER A O 1
ATOM 8811 N N . GLY A 1 1154 ? 8.365 17.964 -10.329 1.00 97.81 1154 GLY A N 1
ATOM 8812 C CA . GLY A 1 1154 ? 9.028 19.260 -10.538 1.00 97.81 1154 GLY A CA 1
ATOM 8813 C C . GLY A 1 1154 ? 10.466 19.273 -10.009 1.00 97.81 1154 GLY A C 1
ATOM 8814 O O . GLY A 1 1154 ? 11.420 19.568 -10.744 1.00 97.81 1154 GLY A O 1
ATOM 8815 N N . LYS A 1 1155 ? 10.620 18.880 -8.742 1.00 96.25 1155 LYS A N 1
ATOM 8816 C CA . LYS A 1 1155 ? 11.908 18.682 -8.071 1.00 96.25 1155 LYS A CA 1
ATOM 8817 C C . LYS A 1 1155 ? 11.964 17.319 -7.382 1.00 96.25 1155 LYS A C 1
ATOM 8819 O O . LYS A 1 1155 ? 11.026 16.932 -6.701 1.00 96.25 1155 LYS A O 1
ATOM 8824 N N . ILE A 1 1156 ? 13.100 16.640 -7.489 1.00 93.38 1156 ILE A N 1
ATOM 8825 C CA . ILE A 1 1156 ? 13.402 15.423 -6.736 1.00 93.38 1156 ILE A CA 1
ATOM 8826 C C . ILE A 1 1156 ? 14.619 15.706 -5.857 1.00 93.38 1156 ILE A C 1
ATOM 8828 O O . ILE A 1 1156 ? 15.632 16.188 -6.360 1.00 93.38 1156 ILE A O 1
ATOM 8832 N N . SER A 1 1157 ? 14.522 15.423 -4.562 1.00 86.94 1157 SER A N 1
ATOM 8833 C CA . SER A 1 1157 ? 15.626 15.524 -3.605 1.00 86.94 1157 SER A CA 1
ATOM 8834 C C . SER A 1 1157 ? 15.684 14.310 -2.676 1.00 86.94 1157 SER A C 1
ATOM 8836 O O . SER A 1 1157 ? 14.775 13.475 -2.638 1.00 86.94 1157 SER A O 1
ATOM 8838 N N . PHE A 1 1158 ? 16.759 14.204 -1.904 1.00 78.94 1158 PHE A N 1
ATOM 8839 C CA . PHE A 1 1158 ? 16.859 13.228 -0.827 1.00 78.94 1158 PHE A CA 1
ATOM 8840 C C . PHE A 1 1158 ? 16.039 13.651 0.398 1.00 78.94 1158 PHE A C 1
ATOM 8842 O O . PHE A 1 1158 ? 15.742 14.830 0.603 1.00 78.94 1158 PHE A O 1
ATOM 8849 N N . TYR A 1 1159 ? 15.669 12.667 1.213 1.00 71.44 1159 TYR A N 1
ATOM 8850 C CA . TYR A 1 1159 ? 15.079 12.893 2.527 1.00 71.44 1159 TYR A CA 1
ATOM 8851 C C . TYR A 1 1159 ? 16.162 12.837 3.613 1.00 71.44 1159 TYR A C 1
ATOM 8853 O O . TYR A 1 1159 ? 16.777 11.788 3.823 1.00 71.44 1159 TYR A O 1
ATOM 8861 N N . GLU A 1 1160 ? 16.384 13.958 4.306 1.00 65.31 1160 GLU A N 1
ATOM 8862 C CA . GLU A 1 1160 ? 17.259 14.034 5.483 1.00 65.31 1160 GLU A CA 1
ATOM 8863 C C . GLU A 1 1160 ? 16.546 13.495 6.724 1.00 65.31 1160 GLU A C 1
ATOM 8865 O O . GLU A 1 1160 ? 15.753 14.198 7.358 1.00 65.31 1160 GLU A O 1
ATOM 8870 N N . ASN A 1 1161 ? 16.871 12.268 7.132 1.00 58.38 1161 ASN A N 1
ATOM 8871 C CA . ASN A 1 1161 ? 16.479 11.790 8.451 1.00 58.38 1161 ASN A CA 1
ATOM 8872 C C . ASN A 1 1161 ? 17.532 12.212 9.486 1.00 58.38 1161 ASN A C 1
ATOM 8874 O O . ASN A 1 1161 ? 18.555 11.556 9.648 1.00 58.38 1161 ASN A O 1
ATOM 8878 N N . LYS A 1 1162 ? 17.265 13.281 10.245 1.00 48.84 1162 LYS A N 1
ATOM 8879 C CA . LYS A 1 1162 ? 18.166 13.753 11.318 1.00 48.84 1162 LYS A CA 1
ATOM 8880 C C . LYS A 1 1162 ? 18.352 12.748 12.469 1.00 48.84 1162 LYS A C 1
ATOM 8882 O O . LYS A 1 1162 ? 19.171 13.003 13.349 1.00 48.84 1162 LYS A O 1
ATOM 8887 N N . GLN A 1 1163 ? 17.590 11.651 12.491 1.00 46.00 1163 GLN A N 1
ATOM 8888 C CA . GLN A 1 1163 ? 17.608 10.624 13.535 1.00 46.00 1163 GLN A CA 1
ATOM 8889 C C . GLN A 1 1163 ? 18.151 9.254 13.079 1.00 46.00 1163 GLN A C 1
ATOM 8891 O O . GLN A 1 1163 ? 18.344 8.390 13.932 1.00 46.00 1163 GLN A O 1
ATOM 8896 N N . GLN A 1 1164 ? 18.434 9.029 11.787 1.00 44.81 1164 GLN A N 1
ATOM 8897 C CA . GLN A 1 1164 ? 19.014 7.770 11.286 1.00 44.81 1164 GLN A CA 1
ATOM 8898 C C . GLN A 1 1164 ? 20.261 7.994 10.420 1.00 44.81 1164 GLN A C 1
ATOM 8900 O O . GLN A 1 1164 ? 20.453 9.056 9.843 1.00 44.81 1164 GLN A O 1
ATOM 8905 N N . VAL A 1 1165 ? 21.123 6.973 10.345 1.00 38.19 1165 VAL A N 1
ATOM 8906 C CA . VAL A 1 1165 ? 22.424 7.008 9.646 1.00 38.19 1165 VAL A CA 1
ATOM 8907 C C . VAL A 1 1165 ? 22.283 6.799 8.123 1.00 38.19 1165 VAL A C 1
ATOM 8909 O O . VAL A 1 1165 ? 23.256 6.961 7.393 1.00 38.19 1165 VAL A O 1
ATOM 8912 N N . GLU A 1 1166 ? 21.087 6.476 7.610 1.00 47.00 1166 GLU A N 1
ATOM 8913 C CA . GLU A 1 1166 ? 20.861 6.226 6.178 1.00 47.00 1166 GLU A CA 1
ATOM 8914 C C . GLU A 1 1166 ? 19.993 7.310 5.515 1.00 47.00 1166 GLU A C 1
ATOM 8916 O O . GLU A 1 1166 ? 18.845 7.545 5.891 1.00 47.00 1166 GLU A O 1
ATOM 8921 N N . ASN A 1 1167 ? 20.554 7.953 4.487 1.00 53.59 1167 ASN A N 1
ATOM 8922 C CA . ASN A 1 1167 ? 19.861 8.899 3.611 1.00 53.59 1167 ASN A CA 1
ATOM 8923 C C . ASN A 1 1167 ? 19.007 8.151 2.570 1.00 53.59 1167 ASN A C 1
ATOM 8925 O O . ASN A 1 1167 ? 19.499 7.239 1.897 1.00 53.59 1167 ASN A O 1
ATOM 8929 N N . TYR A 1 1168 ? 17.756 8.579 2.368 1.00 64.81 1168 TYR A N 1
ATOM 8930 C CA . TYR A 1 1168 ? 16.828 7.956 1.413 1.00 64.81 1168 TYR A CA 1
ATOM 8931 C C . TYR A 1 1168 ? 16.706 8.800 0.133 1.00 64.81 1168 TYR A C 1
ATOM 8933 O O . TYR A 1 1168 ? 15.915 9.742 0.069 1.00 64.81 1168 TYR A O 1
ATOM 8941 N N . GLY A 1 1169 ? 17.490 8.469 -0.896 1.00 70.50 1169 GLY A N 1
ATOM 8942 C CA . GLY A 1 1169 ? 17.282 8.986 -2.256 1.00 70.50 1169 GLY A CA 1
ATOM 8943 C C . GLY A 1 1169 ? 16.062 8.334 -2.919 1.00 70.50 1169 GLY A C 1
ATOM 8944 O O . GLY A 1 1169 ? 15.792 7.154 -2.679 1.00 70.50 1169 GLY A O 1
ATOM 8945 N N . ALA A 1 1170 ? 15.330 9.083 -3.748 1.00 82.88 1170 ALA A N 1
ATOM 8946 C CA . ALA A 1 1170 ? 14.143 8.573 -4.440 1.00 82.88 1170 ALA A CA 1
ATOM 8947 C C . ALA A 1 1170 ? 14.502 7.512 -5.499 1.00 82.88 1170 ALA A C 1
ATOM 8949 O O . ALA A 1 1170 ? 15.538 7.624 -6.165 1.00 82.88 1170 ALA A O 1
ATOM 8950 N N . ASN A 1 1171 ? 13.641 6.505 -5.670 1.00 85.75 1171 ASN A N 1
ATOM 8951 C CA . ASN A 1 1171 ? 13.742 5.506 -6.739 1.00 85.75 1171 ASN A CA 1
ATOM 8952 C C . ASN A 1 1171 ? 12.628 5.720 -7.771 1.00 85.75 1171 ASN A C 1
ATOM 8954 O O . ASN A 1 1171 ? 11.458 5.779 -7.392 1.00 85.75 1171 ASN A O 1
ATOM 8958 N N . ILE A 1 1172 ? 12.978 5.840 -9.053 1.00 92.31 1172 ILE A N 1
ATOM 8959 C CA . ILE A 1 1172 ? 12.013 6.088 -10.127 1.00 92.31 1172 ILE A CA 1
ATOM 8960 C C . ILE A 1 1172 ? 12.129 4.999 -11.181 1.00 92.31 1172 ILE A C 1
ATOM 8962 O O . ILE A 1 1172 ? 13.166 4.865 -11.833 1.00 92.31 1172 ILE A O 1
ATOM 8966 N N . GLU A 1 1173 ? 11.042 4.257 -11.372 1.00 92.69 1173 GLU A N 1
ATOM 8967 C CA . GLU A 1 1173 ? 11.020 3.069 -12.217 1.00 92.69 1173 GLU A CA 1
ATOM 8968 C C . GLU A 1 1173 ? 9.767 3.030 -13.096 1.00 92.69 1173 GLU A C 1
ATOM 8970 O O . GLU A 1 1173 ? 8.673 3.342 -12.637 1.00 92.69 1173 GLU A O 1
ATOM 8975 N N . ASN A 1 1174 ? 9.915 2.646 -14.367 1.00 89.44 1174 ASN A N 1
ATOM 8976 C CA . ASN A 1 1174 ? 8.796 2.411 -15.299 1.00 89.44 1174 ASN A CA 1
ATOM 8977 C C . ASN A 1 1174 ? 7.816 3.594 -15.475 1.00 89.44 1174 ASN A C 1
ATOM 8979 O O . ASN A 1 1174 ? 6.647 3.407 -15.815 1.00 89.44 1174 ASN A O 1
ATOM 8983 N N . CYS A 1 1175 ? 8.270 4.827 -15.256 1.00 97.00 1175 CYS A N 1
ATOM 8984 C CA . CYS A 1 1175 ? 7.422 6.014 -15.359 1.00 97.00 1175 CYS A CA 1
ATOM 8985 C C . CYS A 1 1175 ? 7.429 6.620 -16.770 1.00 97.00 1175 CYS A C 1
ATOM 8987 O O . CYS A 1 1175 ? 8.451 6.615 -17.463 1.00 97.00 1175 CYS A O 1
ATOM 8989 N N . SER A 1 1176 ? 6.305 7.219 -17.175 1.00 97.69 1176 SER A N 1
ATOM 8990 C CA . SER A 1 1176 ? 6.138 7.789 -18.516 1.00 97.69 1176 SER A CA 1
ATOM 8991 C C . SER A 1 1176 ? 5.503 9.174 -18.534 1.00 97.69 1176 SER A C 1
ATOM 8993 O O . SER A 1 1176 ? 4.489 9.427 -17.881 1.00 97.69 1176 SER A O 1
ATOM 8995 N N . ASN A 1 1177 ? 6.091 10.073 -19.327 1.00 98.38 1177 ASN A N 1
ATOM 8996 C CA . ASN A 1 1177 ? 5.513 11.379 -19.621 1.00 98.38 1177 ASN A CA 1
ATOM 8997 C C . ASN A 1 1177 ? 5.103 11.497 -21.094 1.00 98.38 1177 ASN A C 1
ATOM 8999 O O . ASN A 1 1177 ? 5.941 11.547 -21.996 1.00 98.38 1177 ASN A O 1
ATOM 9003 N N . GLU A 1 1178 ? 3.803 11.636 -21.321 1.00 98.50 1178 GLU A N 1
ATOM 9004 C CA . GLU A 1 1178 ? 3.186 11.966 -22.609 1.00 98.50 1178 GLU A CA 1
ATOM 9005 C C . GLU A 1 1178 ? 2.696 13.426 -22.644 1.00 98.50 1178 GLU A C 1
ATOM 9007 O O . GLU A 1 1178 ? 2.296 13.926 -23.696 1.00 98.50 1178 GLU A O 1
ATOM 9012 N N . ALA A 1 1179 ? 2.737 14.138 -21.511 1.00 98.00 1179 ALA A N 1
ATOM 9013 C CA . ALA A 1 1179 ? 2.306 15.527 -21.421 1.00 98.00 1179 ALA A CA 1
ATOM 9014 C C . ALA A 1 1179 ? 3.329 16.502 -22.016 1.00 98.00 1179 ALA A C 1
ATOM 9016 O O . ALA A 1 1179 ? 4.543 16.343 -21.874 1.00 98.00 1179 ALA A O 1
ATOM 9017 N N . ASN A 1 1180 ? 2.832 17.577 -22.629 1.00 98.44 1180 ASN A N 1
ATOM 9018 C CA . ASN A 1 1180 ? 3.685 18.695 -23.023 1.00 98.44 1180 ASN A CA 1
ATOM 9019 C C . ASN A 1 1180 ? 4.098 19.486 -21.777 1.00 98.44 1180 ASN A C 1
ATOM 9021 O O . ASN A 1 1180 ? 3.235 19.897 -21.005 1.00 98.44 1180 ASN A O 1
ATOM 9025 N N . VAL A 1 1181 ? 5.397 19.735 -21.609 1.00 98.62 1181 VAL A N 1
ATOM 9026 C CA . VAL A 1 1181 ? 5.966 20.415 -20.438 1.00 98.62 1181 VAL A CA 1
ATOM 9027 C C . VAL A 1 1181 ? 6.590 21.737 -20.871 1.00 98.62 1181 VAL A C 1
ATOM 9029 O O . VAL A 1 1181 ? 7.446 21.763 -21.755 1.00 98.62 1181 VAL A O 1
ATOM 9032 N N . ALA A 1 1182 ? 6.173 22.842 -20.257 1.00 97.94 1182 ALA A N 1
ATOM 9033 C CA . ALA A 1 1182 ? 6.682 24.178 -20.548 1.00 97.94 1182 ALA A CA 1
ATOM 9034 C C . ALA A 1 1182 ? 7.133 24.908 -19.274 1.00 97.94 1182 ALA A C 1
ATOM 9036 O O . ALA A 1 1182 ? 6.375 24.993 -18.311 1.00 97.94 1182 ALA A O 1
ATOM 9037 N N . GLY A 1 1183 ? 8.335 25.482 -19.285 1.00 95.88 1183 GLY A N 1
ATOM 9038 C CA . GLY A 1 1183 ? 8.888 26.246 -18.166 1.00 95.88 1183 GLY A CA 1
ATOM 9039 C C . GLY A 1 1183 ? 9.869 27.335 -18.595 1.00 95.88 1183 GLY A C 1
ATOM 9040 O O . GLY A 1 1183 ? 10.165 27.483 -19.782 1.00 95.88 1183 GLY A O 1
ATOM 9041 N N . SER A 1 1184 ? 10.389 28.094 -17.632 1.00 91.88 1184 SER A N 1
ATOM 9042 C CA . SER A 1 1184 ? 11.472 29.059 -17.864 1.00 91.88 1184 SER A CA 1
ATOM 9043 C C . SER A 1 1184 ? 12.819 28.445 -17.470 1.00 91.88 1184 SER A C 1
ATOM 9045 O O . SER A 1 1184 ? 13.677 28.247 -18.330 1.00 91.88 1184 SER A O 1
ATOM 9047 N N . ASN A 1 1185 ? 12.970 28.048 -16.205 1.00 89.38 1185 ASN A N 1
ATOM 9048 C CA . ASN A 1 1185 ? 14.202 27.529 -15.613 1.00 89.38 1185 ASN A CA 1
ATOM 9049 C C . ASN A 1 1185 ? 14.055 26.040 -15.264 1.00 89.38 1185 ASN A C 1
ATOM 9051 O O . ASN A 1 1185 ? 13.041 25.648 -14.692 1.00 89.38 1185 ASN A O 1
ATOM 9055 N N . TYR A 1 1186 ? 15.074 25.229 -15.572 1.00 94.06 1186 TYR A N 1
ATOM 9056 C CA . TYR A 1 1186 ? 15.143 23.787 -15.271 1.00 94.06 1186 TYR A CA 1
ATOM 9057 C C . TYR A 1 1186 ? 13.890 23.002 -15.692 1.00 94.06 1186 TYR A C 1
ATOM 9059 O O . TYR A 1 1186 ? 12.960 22.813 -14.907 1.00 94.06 1186 TYR A O 1
ATOM 9067 N N . VAL A 1 1187 ? 13.863 22.515 -16.932 1.00 97.38 1187 VAL A N 1
ATOM 9068 C CA . VAL A 1 1187 ? 12.684 21.839 -17.495 1.00 97.38 1187 VAL A CA 1
ATOM 9069 C C . VAL A 1 1187 ? 13.039 20.433 -17.983 1.00 97.38 1187 VAL A C 1
ATOM 9071 O O . VAL A 1 1187 ? 14.006 20.270 -18.730 1.00 97.38 1187 VAL A O 1
ATOM 9074 N N . GLY A 1 1188 ? 12.263 19.421 -17.590 1.00 96.88 1188 GLY A N 1
ATOM 9075 C CA . GLY A 1 1188 ? 12.471 18.026 -17.994 1.00 96.88 1188 GLY A CA 1
ATOM 9076 C C . GLY A 1 1188 ? 11.186 17.196 -18.067 1.00 96.88 1188 GLY A C 1
ATOM 9077 O O . GLY A 1 1188 ? 10.203 17.517 -17.415 1.00 96.88 1188 GLY A O 1
ATOM 9078 N N . GLY A 1 1189 ? 11.167 16.117 -18.856 1.00 96.38 1189 GLY A N 1
ATOM 9079 C CA . GLY A 1 1189 ? 10.020 15.195 -18.935 1.00 96.38 1189 GLY A CA 1
ATOM 9080 C C . GLY A 1 1189 ? 9.872 14.246 -17.735 1.00 96.38 1189 GLY A C 1
ATOM 9081 O O . GLY A 1 1189 ? 8.767 13.844 -17.405 1.00 96.38 1189 GLY A O 1
ATOM 9082 N N . LEU A 1 1190 ? 10.957 13.932 -17.030 1.00 96.56 1190 LEU A N 1
ATOM 9083 C CA . LEU A 1 1190 ? 10.943 13.294 -15.710 1.00 96.56 1190 LEU A CA 1
ATOM 9084 C C . LEU A 1 1190 ? 10.906 14.377 -14.634 1.00 96.56 1190 LEU A C 1
ATOM 9086 O O . LEU A 1 1190 ? 9.911 14.488 -13.923 1.00 96.56 1190 LEU A O 1
ATOM 9090 N N . ALA A 1 1191 ? 11.967 15.185 -14.547 1.00 97.06 1191 ALA A N 1
ATOM 9091 C CA . ALA A 1 1191 ? 12.071 16.230 -13.544 1.00 97.06 1191 ALA A CA 1
ATOM 9092 C C . ALA A 1 1191 ? 12.781 17.492 -14.017 1.00 97.06 1191 ALA A C 1
ATOM 9094 O O . ALA A 1 1191 ? 13.716 17.442 -14.817 1.00 97.06 1191 ALA A O 1
ATOM 9095 N N . GLY A 1 1192 ? 12.360 18.635 -13.478 1.00 96.56 1192 GLY A N 1
ATOM 9096 C CA . GLY A 1 1192 ? 13.057 19.896 -13.692 1.00 96.56 1192 GLY A CA 1
ATOM 9097 C C . GLY A 1 1192 ? 14.419 19.881 -13.003 1.00 96.56 1192 GLY A C 1
ATOM 9098 O O . GLY A 1 1192 ? 15.443 20.125 -13.640 1.00 96.56 1192 GLY A O 1
ATOM 9099 N N . TYR A 1 1193 ? 14.443 19.525 -11.718 1.00 94.94 1193 TYR A N 1
ATOM 9100 C CA . TYR A 1 1193 ? 15.660 19.491 -10.905 1.00 94.94 1193 TYR A CA 1
ATOM 9101 C C . TYR A 1 1193 ? 15.743 18.215 -10.064 1.00 94.94 1193 TYR A C 1
ATOM 9103 O O . TYR A 1 1193 ? 14.846 17.944 -9.275 1.00 94.94 1193 TYR A O 1
ATOM 9111 N N . GLY A 1 1194 ? 16.823 17.454 -10.208 1.00 91.31 1194 GLY A N 1
ATOM 9112 C CA . GLY A 1 1194 ? 17.121 16.260 -9.424 1.00 91.31 1194 GLY A CA 1
ATOM 9113 C C . GLY A 1 1194 ? 18.354 16.445 -8.544 1.00 91.31 1194 GLY A C 1
ATOM 9114 O O . GLY A 1 1194 ? 19.388 16.924 -9.010 1.00 91.31 1194 GLY A O 1
ATOM 9115 N N . GLU A 1 1195 ? 18.257 16.027 -7.291 1.00 86.75 1195 GLU A N 1
ATOM 9116 C CA . GLU A 1 1195 ? 19.341 16.031 -6.314 1.00 86.75 1195 GLU A CA 1
ATOM 9117 C C . GLU A 1 1195 ? 19.360 14.710 -5.549 1.00 86.75 1195 GLU A C 1
ATOM 9119 O O . GLU A 1 1195 ? 18.336 14.307 -5.002 1.00 86.75 1195 GLU A O 1
ATOM 9124 N N . ASP A 1 1196 ? 20.504 14.020 -5.539 1.00 78.56 1196 ASP A N 1
ATOM 9125 C CA . ASP A 1 1196 ? 20.690 12.757 -4.801 1.00 78.56 1196 ASP A CA 1
ATOM 9126 C C . ASP A 1 1196 ? 19.596 11.704 -5.060 1.00 78.56 1196 ASP A C 1
ATOM 9128 O O . ASP A 1 1196 ? 19.154 10.967 -4.171 1.00 78.56 1196 ASP A O 1
ATOM 9132 N N . ILE A 1 1197 ? 19.152 11.623 -6.316 1.00 83.12 1197 ILE A N 1
ATOM 9133 C CA . ILE A 1 1197 ? 18.289 10.535 -6.774 1.00 83.12 1197 ILE A CA 1
ATOM 9134 C C . ILE A 1 1197 ? 19.078 9.228 -6.643 1.00 83.12 1197 ILE A C 1
ATOM 9136 O O . ILE A 1 1197 ? 20.281 9.203 -6.887 1.00 83.12 1197 ILE A O 1
ATOM 9140 N N . ARG A 1 1198 ? 18.422 8.136 -6.239 1.00 79.62 1198 ARG A N 1
ATOM 9141 C CA . ARG A 1 1198 ? 19.090 6.841 -6.058 1.00 79.62 1198 ARG A CA 1
ATOM 9142 C C . ARG A 1 1198 ? 19.209 6.067 -7.365 1.00 79.62 1198 ARG A C 1
ATOM 9144 O O . ARG A 1 1198 ? 20.265 5.513 -7.650 1.00 79.62 1198 ARG A O 1
ATOM 9151 N N . ASN A 1 1199 ? 18.127 6.006 -8.133 1.00 85.38 1199 ASN A N 1
ATOM 9152 C CA . ASN A 1 1199 ? 18.067 5.260 -9.385 1.00 85.38 1199 ASN A CA 1
ATOM 9153 C C . ASN A 1 1199 ? 16.951 5.817 -10.281 1.00 85.38 1199 ASN A C 1
ATOM 9155 O O . ASN A 1 1199 ? 15.879 6.179 -9.790 1.00 85.38 1199 ASN A O 1
ATOM 9159 N N . VAL A 1 1200 ? 17.228 5.905 -11.583 1.00 91.50 1200 VAL A N 1
ATOM 9160 C CA . VAL A 1 1200 ? 16.249 6.231 -12.627 1.00 91.50 1200 VAL A CA 1
ATOM 9161 C C . VAL A 1 1200 ? 16.329 5.144 -13.687 1.00 91.50 1200 VAL A C 1
ATOM 9163 O O . VAL A 1 1200 ? 17.313 5.056 -14.425 1.00 91.50 1200 VAL A O 1
ATOM 9166 N N . TYR A 1 1201 ? 15.290 4.320 -13.757 1.00 92.00 1201 TYR A N 1
ATOM 9167 C CA . TYR A 1 1201 ? 15.294 3.094 -14.543 1.00 92.00 1201 TYR A CA 1
ATOM 9168 C C . TYR A 1 1201 ? 14.018 2.964 -15.376 1.00 92.00 1201 TYR A C 1
ATOM 9170 O O . TYR A 1 1201 ? 12.915 3.112 -14.857 1.00 92.00 1201 TYR A O 1
ATOM 9178 N N . LYS A 1 1202 ? 14.140 2.682 -16.679 1.00 93.00 1202 LYS A N 1
ATOM 9179 C CA . LYS A 1 1202 ? 12.976 2.513 -17.579 1.00 93.00 1202 LYS A CA 1
ATOM 9180 C C . LYS A 1 1202 ? 12.010 3.706 -17.591 1.00 93.00 1202 LYS A C 1
ATOM 9182 O O . LYS A 1 1202 ? 10.795 3.539 -17.647 1.00 93.00 1202 LYS A O 1
ATOM 9187 N N . VAL A 1 1203 ? 12.551 4.923 -17.566 1.00 96.69 1203 VAL A N 1
ATOM 9188 C CA . VAL A 1 1203 ? 11.764 6.164 -17.627 1.00 96.69 1203 VAL A CA 1
ATOM 9189 C C . VAL A 1 1203 ? 11.796 6.757 -19.029 1.00 96.69 1203 VAL A C 1
ATOM 9191 O O . VAL A 1 1203 ? 12.856 6.838 -19.655 1.00 96.69 1203 VAL A O 1
ATOM 9194 N N . TYR A 1 1204 ? 10.648 7.218 -19.525 1.00 96.00 1204 TYR A N 1
ATOM 9195 C CA . TYR A 1 1204 ? 10.563 7.746 -20.884 1.00 96.00 1204 TYR A CA 1
ATOM 9196 C C . TYR A 1 1204 ? 9.687 8.985 -21.051 1.00 96.00 1204 TYR A C 1
ATOM 9198 O O . TYR A 1 1204 ? 8.694 9.186 -20.355 1.00 96.00 1204 TYR A O 1
ATOM 9206 N N . ASN A 1 1205 ? 10.075 9.823 -22.017 1.00 98.06 1205 ASN A N 1
ATOM 9207 C CA . ASN A 1 1205 ? 9.346 11.024 -22.412 1.00 98.06 1205 ASN A CA 1
ATOM 9208 C C . ASN A 1 1205 ? 8.980 11.007 -23.899 1.00 98.06 1205 ASN A C 1
ATOM 9210 O O . ASN A 1 1205 ? 9.845 10.880 -24.768 1.00 98.06 1205 ASN A O 1
ATOM 9214 N N . GLN A 1 1206 ? 7.701 11.237 -24.175 1.00 97.69 1206 GLN A N 1
ATOM 9215 C CA . GLN A 1 1206 ? 7.137 11.400 -25.515 1.00 97.69 1206 GLN A CA 1
ATOM 9216 C C . GLN A 1 1206 ? 6.557 12.807 -25.735 1.00 97.69 1206 GLN A C 1
ATOM 9218 O O . GLN A 1 1206 ? 6.440 13.264 -26.874 1.00 97.69 1206 GLN A O 1
ATOM 9223 N N . GLY A 1 1207 ? 6.239 13.526 -24.654 1.00 96.56 1207 GLY A N 1
ATOM 9224 C CA . GLY A 1 1207 ? 5.723 14.891 -24.709 1.00 96.56 1207 GLY A CA 1
ATOM 9225 C C . GLY A 1 1207 ? 6.759 15.926 -25.161 1.00 96.56 1207 GLY A C 1
ATOM 9226 O O . GLY A 1 1207 ? 7.970 15.743 -25.019 1.00 96.56 1207 GLY A O 1
ATOM 9227 N N . THR A 1 1208 ? 6.301 17.053 -25.714 1.00 97.94 1208 THR A N 1
ATOM 9228 C CA . THR A 1 1208 ? 7.206 18.157 -26.077 1.00 97.94 1208 THR A CA 1
ATOM 9229 C C . THR A 1 1208 ? 7.660 18.902 -24.824 1.00 97.94 1208 THR A C 1
ATOM 9231 O O . THR A 1 1208 ? 6.824 19.355 -24.047 1.00 97.94 1208 THR A O 1
ATOM 9234 N N . ILE A 1 1209 ? 8.969 19.108 -24.676 1.00 97.88 1209 ILE A N 1
ATOM 9235 C CA . ILE A 1 1209 ? 9.579 19.871 -23.584 1.00 97.88 1209 ILE A CA 1
ATOM 9236 C C . ILE A 1 1209 ? 10.021 21.239 -24.105 1.00 97.88 1209 ILE A C 1
ATOM 9238 O O . ILE A 1 1209 ? 10.740 21.323 -25.100 1.00 97.88 1209 ILE A O 1
ATOM 9242 N N . SER A 1 1210 ? 9.587 22.320 -23.460 1.00 96.12 1210 SER A N 1
ATOM 9243 C CA . SER A 1 1210 ? 9.920 23.702 -23.829 1.00 96.12 1210 SER A CA 1
ATOM 9244 C C . SER A 1 1210 ? 10.435 24.480 -22.617 1.00 96.12 1210 SER A C 1
ATOM 9246 O O . SER A 1 1210 ? 9.698 24.674 -21.659 1.00 96.12 1210 SER A O 1
ATOM 9248 N N . GLY A 1 1211 ? 11.680 24.945 -22.655 1.00 92.88 1211 GLY A N 1
ATOM 9249 C CA . GLY A 1 1211 ? 12.300 25.751 -21.602 1.00 92.88 1211 GLY A CA 1
ATOM 9250 C C . GLY A 1 1211 ? 12.941 27.037 -22.126 1.00 92.88 1211 GLY A C 1
ATOM 9251 O O . GLY A 1 1211 ? 12.968 27.287 -23.334 1.00 92.88 1211 GLY A O 1
ATOM 9252 N N . GLN A 1 1212 ? 13.471 27.864 -21.225 1.00 88.31 1212 GLN A N 1
ATOM 9253 C CA . GLN A 1 1212 ? 14.281 29.044 -21.571 1.00 88.31 1212 GLN A CA 1
ATOM 9254 C C . GLN A 1 1212 ? 15.746 28.908 -21.124 1.00 88.31 1212 GLN A C 1
ATOM 9256 O O . GLN A 1 1212 ? 16.615 29.548 -21.715 1.00 88.31 1212 GLN A O 1
ATOM 9261 N N . ASP A 1 1213 ? 16.014 28.055 -20.130 1.00 87.44 1213 ASP A N 1
ATOM 9262 C CA . ASP A 1 1213 ? 17.346 27.729 -19.600 1.00 87.44 1213 ASP A CA 1
ATOM 9263 C C . ASP A 1 1213 ? 17.632 26.208 -19.711 1.00 87.44 1213 ASP A C 1
ATOM 9265 O O . ASP A 1 1213 ? 17.300 25.596 -20.736 1.00 87.44 1213 ASP A O 1
ATOM 9269 N N . LEU A 1 1214 ? 18.238 25.574 -18.693 1.00 90.50 1214 LEU A N 1
ATOM 9270 C CA . LEU A 1 1214 ? 18.573 24.145 -18.662 1.00 90.50 1214 LEU A CA 1
ATOM 9271 C C . LEU A 1 1214 ? 17.346 23.268 -18.934 1.00 90.50 1214 LEU A C 1
ATOM 9273 O O . LEU A 1 1214 ? 16.481 23.074 -18.082 1.00 90.50 1214 LEU A O 1
ATOM 9277 N N . THR A 1 1215 ? 17.287 22.728 -20.146 1.00 93.69 1215 THR A N 1
ATOM 9278 C CA . THR A 1 1215 ? 16.140 21.980 -20.660 1.00 93.69 1215 THR A CA 1
ATOM 9279 C C . THR A 1 1215 ? 16.614 20.618 -21.150 1.00 93.69 1215 THR A C 1
ATOM 9281 O O . THR A 1 1215 ? 17.510 20.546 -21.991 1.00 93.69 1215 THR A O 1
ATOM 9284 N N . GLY A 1 1216 ? 16.019 19.538 -20.650 1.00 92.50 1216 GLY A N 1
ATOM 9285 C CA . GLY A 1 1216 ? 16.307 18.173 -21.086 1.00 92.50 1216 GLY A CA 1
ATOM 9286 C C . GLY A 1 1216 ? 15.045 17.395 -21.440 1.00 92.50 1216 GLY A C 1
ATOM 9287 O O . GLY A 1 1216 ? 13.951 17.732 -21.015 1.00 92.50 1216 GLY A O 1
ATOM 9288 N N . GLY A 1 1217 ? 15.192 16.324 -22.220 1.00 93.56 1217 GLY A N 1
ATOM 9289 C CA . GLY A 1 1217 ? 14.072 15.427 -22.535 1.00 93.56 1217 GLY A CA 1
ATOM 9290 C C . GLY A 1 1217 ? 13.496 14.732 -21.296 1.00 93.56 1217 GLY A C 1
ATOM 9291 O O . GLY A 1 1217 ? 12.288 14.595 -21.174 1.00 93.56 1217 GLY A O 1
ATOM 9292 N N . LEU A 1 1218 ? 14.352 14.365 -20.337 1.00 95.12 1218 LEU A N 1
ATOM 9293 C CA . LEU A 1 1218 ? 13.972 13.806 -19.039 1.00 95.12 1218 LEU A CA 1
ATOM 9294 C C . LEU A 1 1218 ? 14.325 14.741 -17.885 1.00 95.12 1218 LEU A C 1
ATOM 9296 O O . LEU A 1 1218 ? 13.468 15.032 -17.064 1.00 95.12 1218 LEU A O 1
ATOM 9300 N N . LEU A 1 1219 ? 15.563 15.220 -17.807 1.00 94.69 1219 LEU A N 1
ATOM 9301 C CA . LEU A 1 1219 ? 16.039 15.975 -16.644 1.00 94.69 1219 LEU A CA 1
ATOM 9302 C C . LEU A 1 1219 ? 16.457 17.389 -17.050 1.00 94.69 1219 LEU A C 1
ATOM 9304 O O . LEU A 1 1219 ? 17.288 17.543 -17.939 1.00 94.69 1219 LEU A O 1
ATOM 9308 N N . GLY A 1 1220 ? 15.939 18.429 -16.400 1.00 94.00 1220 GLY A N 1
ATOM 9309 C CA . GLY A 1 1220 ? 16.458 19.788 -16.595 1.00 94.00 1220 GLY A CA 1
ATOM 9310 C C . GLY A 1 1220 ? 17.884 19.893 -16.054 1.00 94.00 1220 GLY A C 1
ATOM 9311 O O . GLY A 1 1220 ? 18.837 20.119 -16.803 1.00 94.00 1220 GLY A O 1
ATOM 9312 N N . ARG A 1 1221 ? 18.046 19.623 -14.758 1.00 91.94 1221 ARG A N 1
ATOM 9313 C CA . ARG A 1 1221 ? 19.337 19.472 -14.082 1.00 91.94 1221 ARG A CA 1
ATOM 9314 C C . ARG A 1 1221 ? 19.318 18.283 -13.134 1.00 91.94 1221 ARG A C 1
ATOM 9316 O O . ARG A 1 1221 ? 18.312 18.026 -12.487 1.00 91.94 1221 ARG A O 1
ATOM 9323 N N . LEU A 1 1222 ? 20.460 17.628 -13.011 1.00 88.19 1222 LEU A N 1
ATOM 9324 C CA . LEU A 1 1222 ? 20.745 16.630 -11.997 1.00 88.19 1222 LEU A CA 1
ATOM 9325 C C . LEU A 1 1222 ? 22.093 16.935 -11.339 1.00 88.19 1222 LEU A C 1
ATOM 9327 O O . LEU A 1 1222 ? 23.064 17.249 -12.033 1.00 88.19 1222 LEU A O 1
ATOM 9331 N N . SER A 1 1223 ? 22.161 16.827 -10.017 1.00 83.69 1223 SER A N 1
ATOM 9332 C CA . SER A 1 1223 ? 23.413 16.931 -9.267 1.00 83.69 1223 SER A CA 1
ATOM 9333 C C . SER A 1 1223 ? 23.447 15.993 -8.069 1.00 83.69 1223 SER A C 1
ATOM 9335 O O . SER A 1 1223 ? 22.420 15.733 -7.453 1.00 83.69 1223 SER A O 1
ATOM 9337 N N . GLN A 1 1224 ? 24.642 15.537 -7.714 1.00 72.25 1224 GLN A N 1
ATOM 9338 C CA . GLN A 1 1224 ? 24.906 14.876 -6.441 1.00 72.25 1224 GLN A CA 1
ATOM 9339 C C . GLN A 1 1224 ? 25.199 15.926 -5.354 1.00 72.25 1224 GLN A C 1
ATOM 9341 O O . GLN A 1 1224 ? 25.950 16.877 -5.598 1.00 72.25 1224 GLN A O 1
ATOM 9346 N N . GLY A 1 1225 ? 24.597 15.771 -4.179 1.00 62.75 1225 GLY A N 1
ATOM 9347 C CA . GLY A 1 1225 ? 24.920 16.509 -2.963 1.00 62.75 1225 GLY A CA 1
ATOM 9348 C C . GLY A 1 1225 ? 26.166 15.944 -2.271 1.00 62.75 1225 GLY A C 1
ATOM 9349 O O . GLY A 1 1225 ? 26.740 14.935 -2.673 1.00 62.75 1225 GLY A O 1
ATOM 9350 N N . ALA A 1 1226 ? 26.623 16.598 -1.203 1.00 53.00 1226 ALA A N 1
ATOM 9351 C CA . ALA A 1 1226 ? 27.905 16.290 -0.552 1.00 53.00 1226 ALA A CA 1
ATOM 9352 C C . ALA A 1 1226 ? 27.938 14.971 0.260 1.00 53.00 1226 ALA A C 1
ATOM 9354 O O . ALA A 1 1226 ? 28.938 14.705 0.924 1.00 53.00 1226 ALA A O 1
ATOM 9355 N N . VAL A 1 1227 ? 26.855 14.179 0.280 1.00 50.38 1227 VAL A N 1
ATOM 9356 C CA . VAL A 1 1227 ? 26.560 13.284 1.416 1.00 50.38 1227 VAL A CA 1
ATOM 9357 C C . VAL A 1 1227 ? 26.719 11.777 1.138 1.00 50.38 1227 VAL A C 1
ATOM 9359 O O . VAL A 1 1227 ? 26.691 11.020 2.099 1.00 50.38 1227 VAL A O 1
ATOM 9362 N N . ASN A 1 1228 ? 26.931 11.283 -0.094 1.00 53.75 1228 ASN A N 1
ATOM 9363 C CA . ASN A 1 1228 ? 26.993 9.823 -0.341 1.00 53.75 1228 ASN A CA 1
ATOM 9364 C C . ASN A 1 1228 ? 28.019 9.375 -1.403 1.00 53.75 1228 ASN A C 1
ATOM 9366 O O . ASN A 1 1228 ? 28.085 9.937 -2.488 1.00 53.75 1228 ASN A O 1
ATOM 9370 N N . GLU A 1 1229 ? 28.734 8.275 -1.128 1.00 49.47 1229 GLU A N 1
ATOM 9371 C CA . GLU A 1 1229 ? 29.734 7.629 -2.009 1.00 49.47 1229 GLU A CA 1
ATOM 9372 C C . GLU A 1 1229 ? 29.140 6.656 -3.061 1.00 49.47 1229 GLU A C 1
ATOM 9374 O O . GLU A 1 1229 ? 29.886 5.954 -3.742 1.00 49.47 1229 GLU A O 1
ATOM 9379 N N . LYS A 1 1230 ? 27.808 6.555 -3.202 1.00 54.56 1230 LYS A N 1
ATOM 9380 C CA . LYS A 1 1230 ? 27.168 5.607 -4.141 1.00 54.56 1230 LYS A CA 1
ATOM 9381 C C . LYS A 1 1230 ? 26.911 6.258 -5.504 1.00 54.56 1230 LYS A C 1
ATOM 9383 O O . LYS A 1 1230 ? 26.284 7.311 -5.565 1.00 54.56 1230 LYS A O 1
ATOM 9388 N N . GLU A 1 1231 ? 27.374 5.615 -6.579 1.00 58.34 1231 GLU A N 1
ATOM 9389 C CA . GLU A 1 1231 ? 27.151 6.050 -7.966 1.00 58.34 1231 GLU A CA 1
ATOM 9390 C C . GLU A 1 1231 ? 25.647 6.008 -8.305 1.00 58.34 1231 GLU A C 1
ATOM 9392 O O . GLU A 1 1231 ? 24.995 4.971 -8.183 1.00 58.34 1231 GLU A O 1
ATOM 9397 N N . PHE A 1 1232 ? 25.083 7.154 -8.699 1.00 70.56 1232 PHE A N 1
ATOM 9398 C CA . PHE A 1 1232 ? 23.722 7.257 -9.228 1.00 70.56 1232 PHE A CA 1
ATOM 9399 C C . PHE A 1 1232 ? 23.671 6.757 -10.673 1.00 70.56 1232 PHE A C 1
ATOM 9401 O O . PHE A 1 1232 ? 24.523 7.140 -11.475 1.00 70.56 1232 PHE A O 1
ATOM 9408 N N . ILE A 1 1233 ? 22.643 5.976 -11.017 1.00 78.31 1233 ILE A N 1
ATOM 9409 C CA . ILE A 1 1233 ? 22.501 5.350 -12.335 1.00 78.31 1233 ILE A CA 1
ATOM 9410 C C . ILE A 1 1233 ? 21.218 5.845 -13.023 1.00 78.31 1233 ILE A C 1
ATOM 9412 O O . ILE A 1 1233 ? 20.111 5.640 -12.521 1.00 78.31 1233 ILE A O 1
ATOM 9416 N N . VAL A 1 1234 ? 21.364 6.464 -14.203 1.00 89.25 1234 VAL A N 1
ATOM 9417 C CA . VAL A 1 1234 ? 20.279 6.633 -15.191 1.00 89.25 1234 VAL A CA 1
ATOM 9418 C C . VAL A 1 1234 ? 20.434 5.559 -16.244 1.00 89.25 1234 VAL A C 1
ATOM 9420 O O . VAL A 1 1234 ? 21.398 5.605 -17.016 1.00 89.25 1234 VAL A O 1
ATOM 9423 N N . SER A 1 1235 ? 19.487 4.628 -16.325 1.00 91.69 1235 SER A N 1
ATOM 9424 C CA . SER A 1 1235 ? 19.576 3.567 -17.324 1.00 91.69 1235 SER A CA 1
ATOM 9425 C C . SER A 1 1235 ? 18.256 3.109 -17.916 1.00 91.69 1235 SER A C 1
ATOM 9427 O O . SER A 1 1235 ? 17.192 3.233 -17.311 1.00 91.69 1235 SER A O 1
ATOM 9429 N N . LEU A 1 1236 ? 18.334 2.594 -19.145 1.00 92.31 1236 LEU A N 1
ATOM 9430 C CA . LEU A 1 1236 ? 17.185 2.125 -19.924 1.00 92.31 1236 LEU A CA 1
ATOM 9431 C C . LEU A 1 1236 ? 16.114 3.205 -20.126 1.00 92.31 1236 LEU A C 1
ATOM 9433 O O . LEU A 1 1236 ? 14.921 2.924 -20.176 1.00 92.31 1236 LEU A O 1
ATOM 9437 N N . CYS A 1 1237 ? 16.538 4.460 -20.235 1.00 95.94 1237 CYS A N 1
ATOM 9438 C CA . CYS A 1 1237 ? 15.657 5.607 -20.372 1.00 95.94 1237 CYS A CA 1
ATOM 9439 C C . CYS A 1 1237 ? 15.715 6.193 -21.785 1.00 95.94 1237 CYS A C 1
ATOM 9441 O O . CYS A 1 1237 ? 16.756 6.155 -22.450 1.00 95.94 1237 CYS A O 1
ATOM 9443 N N . TYR A 1 1238 ? 14.620 6.806 -22.241 1.00 96.12 1238 TYR A N 1
ATOM 9444 C CA . TYR A 1 1238 ? 14.598 7.402 -23.577 1.00 96.12 1238 TYR A CA 1
ATOM 9445 C C . TYR A 1 1238 ? 13.711 8.633 -23.748 1.00 96.12 1238 TYR A C 1
ATOM 9447 O O . TYR A 1 1238 ? 12.769 8.880 -22.996 1.00 96.12 1238 TYR A O 1
ATOM 9455 N N . ASN A 1 1239 ? 14.026 9.419 -24.778 1.00 97.06 1239 ASN A N 1
ATOM 9456 C CA . ASN A 1 1239 ? 13.247 10.581 -25.190 1.00 97.06 1239 ASN A CA 1
ATOM 9457 C C . ASN A 1 1239 ? 12.899 10.524 -26.684 1.00 97.06 1239 ASN A C 1
ATOM 9459 O O . ASN A 1 1239 ? 13.785 10.511 -27.543 1.00 97.06 1239 ASN A O 1
ATOM 9463 N N . THR A 1 1240 ? 11.604 10.573 -26.988 1.00 96.19 1240 THR A N 1
ATOM 9464 C CA . THR A 1 1240 ? 11.070 10.716 -28.353 1.00 96.19 1240 THR A CA 1
ATOM 9465 C C . THR A 1 1240 ? 10.435 12.090 -28.585 1.00 96.19 1240 THR A C 1
ATOM 9467 O O . THR A 1 1240 ? 10.332 12.546 -29.725 1.00 96.19 1240 THR A O 1
ATOM 9470 N N . GLY A 1 1241 ? 10.073 12.792 -27.507 1.00 94.94 1241 GLY A N 1
ATOM 9471 C CA . GLY A 1 1241 ? 9.494 14.130 -27.553 1.00 94.94 1241 GLY A CA 1
ATOM 9472 C C . GLY A 1 1241 ? 10.470 15.215 -28.019 1.00 94.94 1241 GLY A C 1
ATOM 9473 O O . GLY A 1 1241 ? 11.680 15.141 -27.802 1.00 94.94 1241 GLY A O 1
ATOM 9474 N N . LYS A 1 1242 ? 9.948 16.268 -28.658 1.00 96.50 1242 LYS A N 1
ATOM 9475 C CA . LYS A 1 1242 ? 10.760 17.424 -29.082 1.00 96.50 1242 LYS A CA 1
ATOM 9476 C C . LYS A 1 1242 ? 11.229 18.222 -27.865 1.00 96.50 1242 LYS A C 1
ATOM 9478 O O . LYS A 1 1242 ? 10.432 18.482 -26.972 1.00 96.50 1242 LYS A O 1
ATOM 9483 N N . VAL A 1 1243 ? 12.473 18.690 -27.877 1.00 95.19 1243 VAL A N 1
ATOM 9484 C CA . VAL A 1 1243 ? 13.050 19.548 -26.835 1.00 95.19 1243 VAL A CA 1
ATOM 9485 C C . VAL A 1 1243 ? 13.364 20.920 -27.427 1.00 95.19 1243 VAL A C 1
ATOM 9487 O O . VAL A 1 1243 ? 14.093 21.032 -28.410 1.00 95.19 1243 VAL A O 1
ATOM 9490 N N . LYS A 1 1244 ? 12.806 21.980 -26.845 1.00 92.38 1244 LYS A N 1
ATOM 9491 C CA . LYS A 1 1244 ? 12.989 23.367 -27.283 1.00 92.38 1244 LYS A CA 1
ATOM 9492 C C . LYS A 1 1244 ? 13.513 24.210 -26.131 1.00 92.38 1244 LYS A C 1
ATOM 9494 O O . LYS A 1 1244 ? 12.907 24.221 -25.069 1.00 92.38 1244 LYS A O 1
ATOM 9499 N N . SER A 1 1245 ? 14.591 24.951 -26.347 1.00 86.81 1245 SER A N 1
ATOM 9500 C CA . SER A 1 1245 ? 15.103 25.945 -25.406 1.00 86.81 1245 SER A CA 1
ATOM 9501 C C . SER A 1 1245 ? 15.189 27.302 -26.101 1.00 86.81 1245 SER A C 1
ATOM 9503 O O . SER A 1 1245 ? 15.988 27.491 -27.021 1.00 86.81 1245 SER A O 1
ATOM 9505 N N . THR A 1 1246 ? 14.335 28.244 -25.699 1.00 76.81 1246 THR A N 1
ATOM 9506 C CA . THR A 1 1246 ? 14.299 29.609 -26.238 1.00 76.81 1246 THR A CA 1
ATOM 9507 C C . THR A 1 1246 ? 14.702 30.599 -25.155 1.00 76.81 1246 THR A C 1
ATOM 9509 O O . THR A 1 1246 ? 13.857 31.099 -24.419 1.00 76.81 1246 THR A O 1
ATOM 9512 N N . ALA A 1 1247 ? 15.989 30.912 -25.053 1.00 58.88 1247 ALA A N 1
ATOM 9513 C CA . ALA A 1 1247 ? 16.448 31.976 -24.172 1.00 58.88 1247 ALA A CA 1
ATOM 9514 C C . ALA A 1 1247 ? 15.925 33.337 -24.668 1.00 58.88 1247 ALA A C 1
ATOM 9516 O O . ALA A 1 1247 ? 16.295 33.788 -25.763 1.00 58.88 1247 ALA A O 1
ATOM 9517 N N . SER A 1 1248 ? 15.110 34.016 -23.854 1.00 41.62 1248 SER A N 1
ATOM 9518 C CA . SER A 1 1248 ? 14.763 35.424 -24.067 1.00 41.62 1248 SER A CA 1
ATOM 9519 C C . SER A 1 1248 ? 16.029 36.294 -24.052 1.00 41.62 1248 SER A C 1
ATOM 9521 O O . SER A 1 1248 ? 17.112 35.872 -23.647 1.00 41.62 1248 SER A O 1
ATOM 9523 N N . GLU A 1 1249 ? 15.943 37.488 -24.617 1.00 34.38 1249 GLU A N 1
ATOM 9524 C CA . GLU A 1 1249 ? 17.041 38.430 -24.861 1.00 34.38 1249 GLU A CA 1
ATOM 9525 C C . GLU A 1 1249 ? 17.973 38.714 -23.661 1.00 34.38 1249 GLU A C 1
ATOM 9527 O O . GLU A 1 1249 ? 17.634 38.513 -22.501 1.00 34.38 1249 GLU A O 1
ATOM 9532 N N . ALA A 1 1250 ? 19.193 39.140 -24.001 1.00 32.78 1250 ALA A N 1
ATOM 9533 C CA . ALA A 1 1250 ? 20.335 39.483 -23.153 1.00 32.78 1250 ALA A CA 1
ATOM 9534 C C . ALA A 1 1250 ? 20.057 39.886 -21.680 1.00 32.78 1250 ALA A C 1
ATOM 9536 O O . ALA A 1 1250 ? 19.579 40.980 -21.398 1.00 32.78 1250 ALA A O 1
ATOM 9537 N N . LYS A 1 1251 ? 20.545 39.073 -20.736 1.00 27.56 1251 LYS A N 1
ATOM 9538 C CA . LYS A 1 1251 ? 21.184 39.539 -19.490 1.00 27.56 1251 LYS A CA 1
ATOM 9539 C C . LYS A 1 1251 ? 22.621 39.003 -19.580 1.00 27.56 1251 LYS A C 1
ATOM 9541 O O . LYS A 1 1251 ? 22.803 37.799 -19.612 1.00 27.56 1251 LYS A O 1
ATOM 9546 N N . GLY A 1 1252 ? 23.651 39.772 -19.924 1.00 26.30 1252 GLY A N 1
ATOM 9547 C CA . GLY A 1 1252 ? 24.142 40.927 -19.183 1.00 26.30 1252 GLY A CA 1
ATOM 9548 C C . GLY A 1 1252 ? 25.185 40.463 -18.157 1.00 26.30 1252 GLY A C 1
ATOM 9549 O O . GLY A 1 1252 ? 24.829 40.338 -17.001 1.00 26.30 1252 GLY A O 1
ATOM 9550 N N . VAL A 1 1253 ? 26.407 40.164 -18.630 1.00 28.67 1253 VAL A N 1
ATOM 9551 C CA . VAL A 1 1253 ? 27.732 40.190 -17.954 1.00 28.67 1253 VAL A CA 1
ATOM 9552 C C . VAL A 1 1253 ? 27.812 39.823 -16.454 1.00 28.67 1253 VAL A C 1
ATOM 9554 O O . VAL A 1 1253 ? 27.357 40.598 -15.621 1.00 28.67 1253 VAL A O 1
ATOM 9557 N N . GLY A 1 1254 ? 28.575 38.768 -16.119 1.00 29.88 1254 GLY A N 1
ATOM 9558 C CA . GLY A 1 1254 ? 29.298 38.654 -14.838 1.00 29.88 1254 GLY A CA 1
ATOM 9559 C C . GLY A 1 1254 ? 29.325 37.257 -14.202 1.00 29.88 1254 GLY A C 1
ATOM 9560 O O . GLY A 1 1254 ? 28.290 36.811 -13.719 1.00 29.88 1254 GLY A O 1
ATOM 9561 N N . ASP A 1 1255 ? 30.540 36.690 -14.160 1.00 25.73 1255 ASP A N 1
ATOM 9562 C CA . ASP A 1 1255 ? 31.074 35.562 -13.356 1.00 25.73 1255 ASP A CA 1
ATOM 9563 C C . ASP A 1 1255 ? 31.015 34.128 -13.913 1.00 25.73 1255 ASP A C 1
ATOM 9565 O O . ASP A 1 1255 ? 29.934 33.499 -13.976 1.00 25.73 1255 ASP A O 1
#

InterPro domains:
  IPR013378 Internalin B-like, B-repeat [PF09479] (232-299)
  IPR013378 Internalin B-like, B-repeat [PF09479] (308-384)
  IPR013378 Internalin B-like, B-repeat [PF09479] (767-832)
  IPR013378 Internalin B-like, B-repeat [PF09479] (841-918)
  IPR013378 Internalin B-like, B-repeat [TIGR02543] (800-834)
  IPR042229 Listeria-Bacteroides repeat domain superfamily [G3DSA:2.60.40.4270] (228-303)
  IPR042229 Listeria-Bacteroides repeat domain superfamily [G3DSA:2.60.40.4270] (305-388)
  IPR042229 Listeria-Bacteroides repeat domain superfamily [G3DSA:2.60.40.4270] (765-835)
  IPR042229 Listeria-Bacteroides repeat domain superfamily [G3DSA:2.60.40.4270] (838-921)
  IPR044060 Bacterial repeat domain [PF18998] (674-761)

Organism: NCBI:txid2697030

Secondary structure (DSSP, 8-state):
-EEEEES-EEES-EE-S-EEESSS-EESSEEEEES-EEES-EE-S-EEESS-EESS-SS--TTEES-EEETTSBSS----SSSEEE-HHHHHTTHHHHHHHB-TTSPBPS-EEE-SSSEEE--SSSPBPEEEEEEEE--SSS---EEEEETTB--SSEEE--SEEEEEEEEPTTEEEEEEEEEETTS-B--EEEEE-TTS-EEEEEE--SS-EEEEEEEEEPPTTS-SEEEEEEE-TT-EEEES---SEEETTPBPPPPEEEBTTEEEEEEEESSS--TTTSPBP-TTSB--S-EEEEEEEEESEEEEEEE--STTPPPPPPEEEETTSB---------PPTTEEEEEEEEESS---TTT----SPEEPTT-B----EEEEEEEEEEEEETTSS--SSS-EEE-SHHHHHHHHHHHHTTSSTTSSTT-EEEE-S-EE-TTS-SPPPB--SSS-B-SEEE-TT-EEE--EEEETT-SSBSSEEEEETT-EEEEEEEESEEEEESEEE-SSEEEEES--SPEEEEEE-SEEEEESEEEESSEEEEE-SS---SS-EEEEEE-SEEEESSSEEESSEEEE-TT--EES-EE-S-EESTEEESSBSS--TT-BS-EEETTT-SS-TTTTTSEEE-HHHHHSSHHHHHHTTTTSSS----EEE-SSSEEE--SSSPBEEEEEE--BTTEEEEETT-SS-SEEEEETT-EEEEEEEEPTTEEEEEEEEEETTT--B--------SEEEEEEEPPSS-EEEEEEEEETT--EEEEEEE-TT-B-TTPPP--EEEETTEEPPPPSS--B-TTEEEEEEEETTEEP-TTSEE-S-EEEEEEEEETTPEEEEEE---S---TTS--GGGSPEEE-TTPPPPPPPPP--B-SSSSEEEEEEEEESSSSS--B--TTT---SS-EEEEEEEEEEETTT---SSSPEEE-SHHHHHHHHHHHHTT---TT-EEEE-S-EE-TT-SS---B--SSS-B-SEEE-TT-EEE--EE-S--SSBSSEEEEES-EEES-EEEEEEEE-SEEE-SSEEEEE--TTT-PPPEEES-EEEEEEE-SEEE-SSEEEEES-EEES-EEEEEEE-SEEEESSEEEEES-EEES-EEEEEEE-SEEEESSEEEEESSEEES-EEEEEEE-SEEEESSEEEEE-B--TTSS--B--EEES-EE-SEEE-SEEEESSEEEEES--EEES-EE-S-EEESSSB-SSEEEEE--TT--SPPEEES-EE-S-EEE-PPS------

Sequence (1255 aa):
MAGQIVSSEVSNNYNIGNINASKQNAGGILGKYSDSKLSSCYNVGNIESIGSKGGIVPSASSNVLNCYFLENCLVGPTDAKYAISKPSDSFSIGEVAYLLNTQVEGNRSDIWGQDKEYPVFADNEHPLVCKAVLKINKAEEQTTGGSVMLENSTESGQYLVKKNLTVRVKPDEGFFLKLLSLNDGNGNKVNKSREDQSDGSIIFTFENPGKDITAEATFEKKGENVPDELNIIWDLNGGTVTKGTMPKRIKYGAVLKEPSVEKKGYTLMGWYVGENPQPEKEQSYDFDSVVTGNLTLTAIWCEDALYVTFDPNYDGAESEEPTRFAFGGKFQLKEISRPAPEGMEYKMLGWYTEKQDKQTGTVKGTKWEKDQEITQRGNLTLYAAWENVDLFENNTIENPFIIKNAETLKALADKVNNGNTKDGYNCKYFKLGEDIDLKEIQPWTPIGTAEHPFQGYFDGDYHIISNLNINNPEQDNQGLFGYVLGNGQIRNLCLEDVNIHGKSNVGGIIGKMEDCIHSFKNLGVISGTISGTANVGGIIGSAIQKNYNCKEPYTLMFNSANITASSGAVGGIAGSINTKNTANGCFNTGKISGEHAGAVSGTGYAGNSDCYYLDTSVTNPVDRESAQAKNAEFFKNGEAAYTLDHGSQLARTEYWSQGESFPIFADSENKAVYKLSLTQGENGTITISGLNDKSFRYVKANTKVDVTVSADNNWLLKQLKVTEIKTGKAVETQIKAGRITQVSFNMPTANVYITPIFAPKGEGNLNIKYDLDGGAWGDYTDPSAQIPFGTVLKQPSVNPQKTGYDFRGWYVGNQKYNFTEAVTEDVTLTAKWSTHGKFIVSFNLNREGWSKEEIPEQFKDQEIEPNGKVNKPENPKWVYKDKHTAYKFLGWYTEPVGGKVWDFSSNVIKEDTVLYAQWKEVDAMSAGTLEEPCIIDSVEMLQYLAECVNEGNSYKGCYFCLMSDLDLKDIPSWTPIGTESAPFSGHFDGNGHVIQNLTISEKTDYAGLFGNISFAEVKNLTLNEVKIEGGNYVGGIAGKAEESSQDGLCGSLLNLRVDGTITGTNQVGGIAGAIGGVSLSSSNFSGTVKGTNQVGGLTGAAGKSDFLGSNFSGTVTGANQVGGIAGETYGGKLNDCKVSGSIKGEDKVGGISGKISFYENKQQVENYGANIENCSNEANVAGSNYVGGLAGYGEDIRNVYKVYNQGTISGQDLTGGLLGRLSQGAVNEKEFIVSLCYNTGKVKSTASEAKGVGD

Foldseek 3Di:
DFLEEEFFEAAFEEFAFAAAAEEAQEERAYRYYDNYAAALYEYEHAYHYPYQYDDHGRDDDPRHYLYEYEQRSYDDDHDDPRYYHDHQVCFQQCVSQQSSQQDPVGHGHQQWFHDRRGIAGDDPRGARKEWEAEAQDDDDDDDSQWAKAWPPGRDGIGIDNDQKTKMKIAGDPQKAFQDKFKAFPVRHGFDWDWDQDPVRMIMIMGGDPSGYMYIYIYMDGDDPPADQKAAEAEAAPQKAFDADDDDRIDGARDFDDDTDIDDVQKDWPAWFWDDDDDPVVGDHDDSPGTDHHHTYIYTDIFGQWEFEWEAQQDPPDDTDGTDTDGQQFFDAFDDDADDDQQQKGWDWPAWFQDHQDPPPLDDDHDGDDGRHGRNDGDYGYIYIRTDIGRNQQPAAPLRAAEDEEQSNLLVQQVCLVVCVDVQQSARHHHEYPAAYECQVVPPGRARADPNRAHQYHYHDVLHEYEDHEEAAQEDAQEENHREHEANDEYENYEYEAYHEEYAAQWEHHTSEYEQALAAHEQYEYDEYETEYAAQTEHHTSEYYHDPFQRDANAAHYEYAYAYEHAAYAYEHGTRYYAQSYEHELYAYEHAYYYDQYARHYSYNLHHYYNYEYAQRRDDPHPNPVRYPYDHQCCFAFLVSQCVSQVQVDPPGNFQWFHDHRGIHGDDLQGGGKAKEFEDAAPFWGKDWPPDDDDRMGIDGFLDKTKMKIAGHPQKWQLWWFKAAPPPRDTPDTDDAIDRIDTDIFGHHPGHTYIYTDIDGPWDDKAWEFEAEPPFAQVPDDGPTDIDTAFDQADDDPGQTDDPQKDFPAWAFVLHHDDSRGGDHYYTYTYTDIDGPQWAKEAEAALDPDDDPVRDPPQRHIDTAHAFGFDDDGPQDADDDPPNFKGKDKSAWAQDQGRHDHDDRVPDGDHHHTYIYIDIDMDGLQLPAASVRAREDAEPVVLVVQQVVLQVQCQSARGGYEYPEAYECQVPQADRARHDPRRAHQEEYYPVQHEHEDHEHDDQEQQAENHSEHENYEHENYEYYAHYYHYEAQWEHHISEYEYDPSRRHEYEAYHYEYEYEIEYEAQKEHHISEYANYEHELYEYEEEIYYAAQWEPHISYAHQYEYYLYEYEYEIEYAAQWEHHISEYAAYEDENYEYAEETEYAEQWEDHTSEFEWDDDPPDPDIGAYYYEQYEGQYAIEYEAQKEHAISEYERHAEAYNYEYAHAIEYARQWDHHTSYYYYDPRDPDHYYHHSYYYHHHYYHHHDDDDDDDD